Protein AF-A0A6J1PPH9-F1 (afdb_monomer_lite)

Secondary structure (DSSP, 8-state):
------------------------TTHHHHHTS-S--GGG-SB-TTS-B--B-PPEEETTTT-PPEES--TTSSS-EEEEE--SSS--EEEEE-TTTT-GGGGSS---TTS---EEEEEGGGT-STT--EEEEEEEEEEEEEEEEEEEESSPPPSEEEEEEESSTTSPPEEEEEEETTHHHHSSPPPBSSPPTT-TT---EESTT-S--SSSSEEEEEETTTT-TTGGGGGG-HHHHHHSEEEEEEEEEEE----S-GGG--HHHHTT-EEEEEEEEEEEEE--TTB-S-EEEEE-TTS-EEEEE---TTEESTTS-EEPTT--SS------SS---PPPPP--TTT-S-EEE-HHHHHHHS--EEESS-STTEESTTS-EEPTTEEE-TTT--EEE----TTHHHHHHHHHHHHHHHHHTT---------SSHHHHHHHHHHHHHHHHHHHHHHHHHHHHHHHHHHHHHHHHHHHHHHHHHHHHHHHHHHHHHHHHHHHHHHHHHHHHHHHHHHHHHH---------HHHHHHHHHHHHHHHHHHHHHHHHHHHHHHHHHHHHHHHHHHHHHHHHHHHHHHHHHHHHHHHHHHHHHHHHHHGGG-TTTHHHHHHHHHHHHHHHHHHHHHHHHHHHHHHHHHHHHHHHHHHHHHHHHHHHHHHHHHHHHHHHHHHHHHHHHHHHHHHHHHHHHHHHHHHHHHHHHHHHHHHHHHHHHHHHHHHHHHHHHHHHHHHHHHHHHHHHHHHHHHHHHHHHHHHHHHHHHHHHHHHHHHHT-SS--HHHHHHHHHHHHHHHHHHHHTTHHHHHHHHHHHHHHHHHHHHHHHHHHHHHHHHHHHHHHHHHHS-TT---------

Organism: NCBI:txid300111

pLDDT: mean 73.98, std 18.9, range [25.7, 98.62]

Structure (mmCIF, N/CA/C/O backbone):
data_AF-A0A6J1PPH9-F1
#
_entry.id   AF-A0A6J1PPH9-F1
#
loop_
_atom_site.group_PDB
_atom_site.id
_atom_site.type_symbol
_atom_site.label_atom_id
_atom_site.label_alt_id
_atom_site.label_comp_id
_atom_site.label_asym_id
_atom_site.label_entity_id
_atom_site.label_seq_id
_atom_site.pdbx_PDB_ins_code
_atom_site.Cartn_x
_atom_site.Cartn_y
_atom_site.Cartn_z
_atom_site.occupancy
_atom_site.B_iso_or_equiv
_atom_site.auth_seq_id
_atom_site.auth_comp_id
_atom_site.auth_asym_id
_atom_site.auth_atom_id
_atom_site.pdbx_PDB_model_num
ATOM 1 N N . MET A 1 1 ? -69.042 34.614 20.780 1.00 34.12 1 MET A N 1
ATOM 2 C CA . MET A 1 1 ? -68.212 35.621 20.074 1.00 34.12 1 MET A CA 1
ATOM 3 C C . MET A 1 1 ? -66.786 35.394 20.567 1.00 34.12 1 MET A C 1
ATOM 5 O O . MET A 1 1 ? -66.625 35.351 21.773 1.00 34.12 1 MET A O 1
ATOM 9 N N . ARG A 1 2 ? -65.885 34.820 19.758 1.00 32.59 2 ARG A N 1
ATOM 10 C CA . ARG A 1 2 ? -64.975 35.465 18.775 1.00 32.59 2 ARG A CA 1
ATOM 11 C C . ARG A 1 2 ? -63.895 36.353 19.426 1.00 32.59 2 ARG A C 1
ATOM 13 O O . ARG A 1 2 ? -64.239 37.355 20.035 1.00 32.59 2 ARG A O 1
ATOM 20 N N . GLY A 1 3 ? -62.627 35.984 19.200 1.00 28.98 3 GLY A N 1
ATOM 21 C CA . GLY A 1 3 ? -61.394 36.611 19.708 1.00 28.98 3 GLY A CA 1
ATOM 22 C C . GLY A 1 3 ? -60.380 35.514 20.092 1.00 28.98 3 GLY A C 1
ATOM 23 O O . GLY A 1 3 ? -60.526 34.951 21.166 1.00 28.98 3 GLY A O 1
ATOM 24 N N . ASN A 1 4 ? -59.574 34.947 19.180 1.00 34.03 4 ASN A N 1
ATOM 25 C CA . ASN A 1 4 ? -58.259 35.441 18.705 1.00 34.03 4 ASN A CA 1
ATOM 26 C C . ASN A 1 4 ? -57.274 35.741 19.870 1.00 34.03 4 ASN A C 1
ATOM 28 O O . ASN A 1 4 ? -57.640 36.489 20.766 1.00 34.03 4 ASN A O 1
ATOM 32 N N . THR A 1 5 ? -56.021 35.250 19.911 1.00 37.81 5 THR A N 1
ATOM 33 C CA . THR A 1 5 ? -55.195 34.620 18.848 1.00 37.81 5 THR A CA 1
ATOM 34 C C . THR A 1 5 ? -53.900 33.978 19.401 1.00 37.81 5 THR A C 1
ATOM 36 O O . THR A 1 5 ? -53.431 34.421 20.439 1.00 37.81 5 THR A O 1
ATOM 39 N N . ILE A 1 6 ? -53.262 33.103 18.593 1.00 32.69 6 ILE A N 1
ATOM 40 C CA . ILE A 1 6 ? -51.806 32.771 18.561 1.00 32.69 6 ILE A CA 1
ATOM 41 C C . ILE A 1 6 ? -51.251 31.886 19.698 1.00 32.69 6 ILE A C 1
ATOM 43 O O . ILE A 1 6 ? -51.424 32.198 20.865 1.00 32.69 6 ILE A O 1
ATOM 47 N N . TRP A 1 7 ? -50.511 30.798 19.438 1.00 27.41 7 TRP A N 1
ATOM 48 C CA . TRP A 1 7 ? -50.287 29.974 18.226 1.00 27.41 7 TRP A CA 1
ATOM 49 C C . TRP A 1 7 ? -49.891 28.577 18.744 1.00 27.41 7 TRP A C 1
ATOM 51 O O . TRP A 1 7 ? -49.016 28.489 19.600 1.00 27.41 7 TRP A O 1
ATOM 61 N N . ASN A 1 8 ? -50.485 27.494 18.241 1.00 27.34 8 ASN A N 1
ATOM 62 C CA . ASN A 1 8 ? -49.915 26.156 18.416 1.00 27.34 8 ASN A CA 1
ATOM 63 C C . ASN A 1 8 ? -50.398 25.254 17.277 1.00 27.34 8 ASN A C 1
ATOM 65 O O . ASN A 1 8 ? -51.602 25.148 17.040 1.00 27.34 8 ASN A O 1
ATOM 69 N N . LEU A 1 9 ? -49.459 24.660 16.543 1.00 27.61 9 LEU A N 1
ATOM 70 C CA . LEU A 1 9 ? -49.731 23.866 15.348 1.00 27.61 9 LEU A CA 1
ATOM 71 C C . LEU A 1 9 ? -49.486 22.398 15.704 1.00 27.61 9 LEU A C 1
ATOM 73 O O . LEU A 1 9 ? -48.352 21.937 15.758 1.00 27.61 9 LEU A O 1
ATOM 77 N N . LEU A 1 10 ? -50.569 21.689 16.013 1.00 30.03 10 LEU A N 1
ATOM 78 C CA . LEU A 1 10 ? -50.548 20.282 16.395 1.00 30.03 10 LEU A CA 1
ATOM 79 C C . LEU A 1 10 ? -51.774 19.600 15.794 1.00 30.03 10 LEU A C 1
ATOM 81 O O . LEU A 1 10 ? -52.899 19.937 16.154 1.00 30.03 10 LEU A O 1
ATOM 85 N N . LEU A 1 11 ? -51.551 18.623 14.916 1.00 27.70 11 LEU A N 1
ATOM 86 C CA . LEU A 1 11 ? -52.455 17.487 14.757 1.00 27.70 11 LEU A CA 1
ATOM 87 C C . LEU A 1 11 ? -51.688 16.303 14.162 1.00 27.70 11 LEU A C 1
ATOM 89 O O . LEU A 1 11 ? -51.359 16.263 12.980 1.00 27.70 11 LEU A O 1
ATOM 93 N N . LEU A 1 12 ? -51.374 15.367 15.055 1.00 34.84 12 LEU A N 1
ATOM 94 C CA . LEU A 1 12 ? -50.831 14.045 14.766 1.00 34.84 12 LEU A CA 1
ATOM 95 C C . LEU A 1 12 ? -51.806 13.187 13.947 1.00 34.84 12 LEU A C 1
ATOM 97 O O . LEU A 1 12 ? -53.018 13.363 14.058 1.00 34.84 12 LEU A O 1
ATOM 101 N N . VAL A 1 13 ? -51.230 12.205 13.240 1.00 30.33 13 VAL A N 1
ATOM 102 C CA . VAL A 1 13 ? -51.611 10.778 13.061 1.00 30.33 13 VAL A CA 1
ATOM 103 C C . VAL A 1 13 ? -51.073 10.346 11.681 1.00 30.33 13 VAL A C 1
ATOM 105 O O . VAL A 1 13 ? -51.403 10.980 10.688 1.00 30.33 13 VAL A O 1
ATOM 108 N N . GLY A 1 14 ? -50.265 9.293 11.514 1.00 26.09 14 GLY A N 1
ATOM 109 C CA . GLY A 1 14 ? -49.623 8.391 12.478 1.00 26.09 14 GLY A CA 1
ATOM 110 C C . GLY A 1 14 ? -48.968 7.184 11.769 1.00 26.09 14 GLY A C 1
ATOM 111 O O . GLY A 1 14 ? -49.287 6.913 10.617 1.00 26.09 14 GLY A O 1
ATOM 112 N N . CYS A 1 15 ? -48.137 6.432 12.505 1.00 26.00 15 CYS A N 1
ATOM 113 C CA . CYS A 1 15 ? -47.476 5.161 12.130 1.00 26.00 15 CYS A CA 1
ATOM 114 C C . CYS A 1 15 ? -46.327 5.179 11.093 1.00 26.00 15 CYS A C 1
ATOM 116 O O . CYS A 1 15 ? -46.248 6.028 10.215 1.00 26.00 15 CYS A O 1
ATOM 118 N N . CYS A 1 16 ? -45.469 4.156 11.230 1.00 25.70 16 CYS A N 1
ATOM 119 C CA . CYS A 1 16 ? -44.334 3.785 10.372 1.00 25.70 16 CYS A CA 1
ATOM 120 C C . CYS A 1 16 ? -43.133 4.746 10.356 1.00 25.70 16 CYS A C 1
ATOM 122 O O . CYS A 1 16 ? -42.744 5.271 9.317 1.00 25.70 16 CYS A O 1
ATOM 124 N N . VAL A 1 17 ? -42.458 4.846 11.507 1.00 28.80 17 VAL A N 1
ATOM 125 C CA . VAL A 1 17 ? -40.997 5.009 11.510 1.00 28.80 17 VAL A CA 1
ATOM 126 C C . VAL A 1 17 ? -40.394 3.676 11.060 1.00 28.80 17 VAL A C 1
ATOM 128 O O . VAL A 1 17 ? -40.362 2.721 11.834 1.00 28.80 17 VAL A O 1
ATOM 131 N N . LEU A 1 18 ? -39.946 3.610 9.808 1.00 28.06 18 LEU A N 1
ATOM 132 C CA . LEU A 1 18 ? -38.734 2.862 9.497 1.00 28.06 18 LEU A CA 1
ATOM 133 C C . LEU A 1 18 ? -37.596 3.847 9.751 1.00 28.06 18 LEU A C 1
ATOM 135 O O . LEU A 1 18 ? -37.467 4.838 9.037 1.00 28.06 18 LEU A O 1
ATOM 139 N N . ALA A 1 19 ? -36.857 3.627 10.833 1.00 29.02 19 ALA A N 1
ATOM 140 C CA . ALA A 1 19 ? -35.535 4.205 10.964 1.00 29.02 19 ALA A CA 1
ATOM 141 C C . ALA A 1 19 ? -34.616 3.256 10.200 1.00 29.02 19 ALA A C 1
ATOM 143 O O . ALA A 1 19 ? -34.418 2.123 10.641 1.00 29.02 19 ALA A O 1
ATOM 144 N N . ASP A 1 20 ? -34.128 3.689 9.040 1.00 27.23 20 ASP A N 1
ATOM 145 C CA . ASP A 1 20 ? -32.987 3.024 8.424 1.00 27.23 20 ASP A CA 1
ATOM 146 C C . ASP A 1 20 ? -31.814 3.119 9.419 1.00 27.23 20 ASP A C 1
ATOM 148 O O . ASP A 1 20 ? -31.592 4.201 9.978 1.00 27.23 20 ASP A O 1
ATOM 152 N N . PRO A 1 21 ? -31.093 2.020 9.707 1.00 36.97 21 PRO A N 1
ATOM 153 C CA . PRO A 1 21 ? -29.888 2.100 10.518 1.00 36.97 21 PRO A CA 1
ATOM 154 C C . PRO A 1 21 ? -28.854 2.964 9.789 1.00 36.97 21 PRO A C 1
ATOM 156 O O . PRO A 1 21 ? -28.701 2.862 8.570 1.00 36.97 21 PRO A O 1
ATOM 159 N N . GLU A 1 22 ? -28.145 3.815 10.532 1.00 36.72 22 GLU A N 1
ATOM 160 C CA . GLU A 1 22 ? -27.044 4.609 9.983 1.00 36.72 22 GLU A CA 1
ATOM 161 C C . GLU A 1 22 ? -25.965 3.657 9.449 1.00 36.72 22 GLU A C 1
ATOM 163 O O . GLU A 1 22 ? -25.286 2.968 10.210 1.00 36.72 22 GLU A O 1
ATOM 168 N N . ALA A 1 23 ? -25.859 3.580 8.123 1.00 28.02 23 ALA A N 1
ATOM 169 C CA . ALA A 1 23 ? -24.879 2.745 7.450 1.00 28.02 23 ALA A CA 1
ATOM 170 C C . ALA A 1 23 ? -23.457 3.277 7.685 1.00 28.02 23 ALA A C 1
ATOM 172 O O . ALA A 1 23 ? -23.239 4.490 7.754 1.00 28.02 23 ALA A O 1
ATOM 173 N N . ASP A 1 24 ? -22.489 2.361 7.759 1.00 37.62 24 ASP A N 1
ATOM 174 C CA . ASP A 1 24 ? -21.068 2.691 7.866 1.00 37.62 24 ASP A CA 1
ATOM 175 C C . ASP A 1 24 ? -20.664 3.643 6.712 1.00 37.62 24 ASP A C 1
ATOM 177 O O . ASP A 1 24 ? -20.825 3.285 5.535 1.00 37.62 24 ASP A O 1
ATOM 181 N N . PRO A 1 25 ? -20.124 4.848 7.008 1.00 37.38 25 PRO A N 1
ATOM 182 C CA . PRO A 1 25 ? -19.690 5.804 5.987 1.00 37.38 25 PRO A CA 1
ATOM 183 C C . PRO A 1 25 ? -18.638 5.255 5.012 1.00 37.38 25 PRO A C 1
ATOM 185 O O . PRO A 1 25 ? -18.439 5.832 3.941 1.00 37.38 25 PRO A O 1
ATOM 188 N N . SER A 1 26 ? -17.954 4.163 5.368 1.00 37.09 26 SER A N 1
ATOM 189 C CA . SER A 1 26 ? -17.022 3.457 4.495 1.00 37.09 26 SER A CA 1
ATOM 190 C C . SER A 1 26 ? -17.729 2.481 3.540 1.00 37.09 26 SER A C 1
ATOM 192 O O . SER A 1 26 ? -17.477 2.543 2.334 1.00 37.09 26 SER A O 1
ATOM 194 N N . GLU A 1 27 ? -18.669 1.645 3.997 1.00 35.91 27 GLU A N 1
ATOM 195 C CA . GLU A 1 27 ? -19.351 0.662 3.133 1.00 35.91 27 GLU A CA 1
ATOM 196 C C . GLU A 1 27 ? -20.250 1.299 2.060 1.00 35.91 27 GLU A C 1
ATOM 198 O O . GLU A 1 27 ? -20.237 0.861 0.901 1.00 35.91 27 GLU A O 1
ATOM 203 N N . GLU A 1 28 ? -20.988 2.365 2.397 1.00 32.50 28 GLU A N 1
ATOM 204 C CA . GLU A 1 28 ? -21.797 3.116 1.418 1.00 32.50 28 GLU A CA 1
ATOM 205 C C . GLU A 1 28 ? -20.936 3.735 0.304 1.00 32.50 28 GLU A C 1
ATOM 207 O O . GLU A 1 28 ? -21.400 3.897 -0.830 1.00 32.50 28 GLU A O 1
ATOM 212 N N . LEU A 1 29 ? -19.670 4.055 0.598 1.00 38.38 29 LEU A N 1
ATOM 213 C CA . LEU A 1 29 ? -18.731 4.604 -0.376 1.00 38.38 29 LEU A CA 1
ATOM 214 C C . LEU A 1 29 ? -18.200 3.524 -1.331 1.00 38.38 29 LEU A C 1
ATOM 216 O O . LEU A 1 29 ? -18.014 3.800 -2.518 1.00 38.38 29 LEU A O 1
ATOM 220 N N . PHE A 1 30 ? -17.989 2.292 -0.851 1.00 42.81 30 PHE A N 1
ATOM 221 C CA . PHE A 1 30 ? -17.451 1.200 -1.669 1.00 42.81 30 PHE A CA 1
ATOM 222 C C . PHE A 1 30 ? -18.502 0.544 -2.576 1.00 42.81 30 PHE A C 1
ATOM 224 O O . PHE A 1 30 ? -18.226 0.317 -3.757 1.00 42.81 30 PHE A O 1
ATOM 231 N N . ASN A 1 31 ? -19.727 0.307 -2.091 1.00 33.28 31 ASN A N 1
ATOM 232 C CA . ASN A 1 31 ? -20.775 -0.356 -2.885 1.00 33.28 31 ASN A CA 1
ATOM 233 C C . ASN A 1 31 ? -21.428 0.538 -3.963 1.00 33.28 31 ASN A C 1
ATOM 235 O O . ASN A 1 31 ? -22.119 0.030 -4.849 1.00 33.28 31 ASN A O 1
ATOM 239 N N . ARG A 1 32 ? -21.185 1.857 -3.943 1.00 34.62 32 ARG A N 1
ATOM 240 C CA . ARG A 1 32 ? -21.653 2.806 -4.977 1.00 34.62 32 ARG A CA 1
ATOM 241 C C . ARG A 1 32 ? -20.664 3.012 -6.135 1.00 34.62 32 ARG A C 1
ATOM 243 O O . ARG A 1 32 ? -20.947 3.786 -7.051 1.00 34.62 32 ARG A O 1
ATOM 250 N N . LEU A 1 33 ? -19.516 2.330 -6.132 1.00 35.19 33 LEU A N 1
ATOM 251 C CA . LEU A 1 33 ? -18.523 2.437 -7.202 1.00 35.19 33 LEU A CA 1
ATOM 252 C C . LEU A 1 33 ? -18.968 1.666 -8.463 1.00 35.19 33 LEU A C 1
ATOM 254 O O . LEU A 1 33 ? -19.308 0.484 -8.374 1.00 35.19 33 LEU A O 1
ATOM 258 N N . PRO A 1 34 ? -18.942 2.280 -9.663 1.00 34.34 34 PRO A N 1
ATOM 259 C CA . PRO A 1 34 ? -19.281 1.571 -10.892 1.00 34.34 34 PRO A CA 1
ATOM 260 C C . PRO A 1 34 ? -18.261 0.457 -11.171 1.00 34.34 34 PRO A C 1
ATOM 262 O O . PRO A 1 34 ? -17.056 0.704 -11.170 1.00 34.34 34 PRO A O 1
ATOM 265 N N . LYS A 1 35 ? -18.754 -0.753 -11.482 1.00 45.31 35 LYS A N 1
ATOM 266 C CA . LYS A 1 35 ? -17.976 -1.962 -11.855 1.00 45.31 35 LYS A CA 1
ATOM 267 C C . LYS A 1 35 ? -17.297 -1.863 -13.238 1.00 45.31 35 LYS A C 1
ATOM 269 O O . LYS A 1 35 ? -17.351 -2.799 -14.030 1.00 45.31 35 LYS A O 1
ATOM 274 N N . ASN A 1 36 ? -16.825 -0.675 -13.594 1.00 47.75 36 ASN A N 1
ATOM 275 C CA . ASN A 1 36 ? -16.331 -0.331 -14.922 1.00 47.75 36 ASN A CA 1
ATOM 276 C C . ASN A 1 36 ? -15.430 0.913 -14.810 1.00 47.75 36 ASN A C 1
ATOM 278 O O . ASN A 1 36 ? -15.702 1.958 -15.407 1.00 47.75 36 ASN A O 1
ATOM 282 N N . ARG A 1 37 ? -14.386 0.837 -13.978 1.00 58.03 37 ARG A N 1
ATOM 283 C CA . ARG A 1 37 ? -13.334 1.859 -13.959 1.00 58.03 37 ARG A CA 1
ATOM 284 C C . ARG A 1 37 ? -12.472 1.678 -15.208 1.00 58.03 37 ARG A C 1
ATOM 286 O O . ARG A 1 37 ? -12.269 0.561 -15.676 1.00 58.03 37 ARG A O 1
ATOM 293 N N . ASN A 1 38 ? -11.904 2.761 -15.738 1.00 61.44 38 ASN A N 1
ATOM 294 C CA . ASN A 1 38 ? -10.919 2.625 -16.821 1.00 61.44 38 ASN A CA 1
ATOM 295 C C . ASN A 1 38 ? -9.658 1.861 -16.361 1.00 61.44 38 ASN A C 1
ATOM 297 O O . ASN A 1 38 ? -9.026 1.216 -17.186 1.00 61.44 38 ASN A O 1
ATOM 301 N N . GLU A 1 39 ? -9.368 1.860 -15.054 1.00 60.50 39 GLU A N 1
ATOM 302 C CA . GLU A 1 39 ? -8.305 1.080 -14.393 1.00 60.50 39 GLU A CA 1
ATOM 303 C C . GLU A 1 39 ? -8.515 -0.447 -14.457 1.00 60.50 39 GLU A C 1
ATOM 305 O O . GLU A 1 39 ? -7.561 -1.201 -14.279 1.00 60.50 39 GLU A O 1
ATOM 310 N N . ASP A 1 40 ? -9.741 -0.916 -14.722 1.00 71.00 40 ASP A N 1
ATOM 311 C CA . ASP A 1 40 ? -10.047 -2.348 -14.847 1.00 71.00 40 ASP A CA 1
ATOM 312 C C . ASP A 1 40 ? -9.731 -2.866 -16.273 1.00 71.00 40 ASP A C 1
ATOM 314 O O . ASP A 1 40 ? -9.685 -4.072 -16.517 1.00 71.00 40 ASP A O 1
ATOM 318 N N . LYS A 1 41 ? -9.522 -1.964 -17.247 1.00 85.81 41 LYS A N 1
ATOM 319 C CA . LYS A 1 41 ? -9.320 -2.292 -18.667 1.00 85.81 41 LYS A CA 1
ATOM 320 C C . LYS A 1 41 ? -7.844 -2.214 -19.043 1.00 85.81 41 LYS A C 1
ATOM 322 O O . LYS A 1 41 ? -7.281 -1.128 -19.101 1.00 85.81 41 LYS A O 1
ATOM 327 N N . CYS A 1 42 ? -7.250 -3.342 -19.419 1.00 93.62 42 CYS A N 1
ATOM 328 C CA . CYS A 1 42 ? -5.850 -3.413 -19.865 1.00 93.62 42 CYS A CA 1
ATOM 329 C C . CYS A 1 42 ? -5.579 -2.753 -21.229 1.00 93.62 42 CYS A C 1
ATOM 331 O O . CYS A 1 42 ? -4.434 -2.623 -21.643 1.00 93.62 42 CYS A O 1
ATOM 333 N N . TYR A 1 43 ? -6.618 -2.310 -21.939 1.00 93.12 43 TYR A N 1
ATOM 334 C CA . TYR A 1 43 ? -6.481 -1.641 -23.229 1.00 93.12 43 TYR A CA 1
ATOM 335 C C . TYR A 1 43 ? -7.355 -0.383 -23.285 1.00 93.12 43 TYR A C 1
ATOM 337 O O . TYR A 1 43 ? -8.486 -0.390 -22.788 1.00 93.12 43 TYR A O 1
ATOM 345 N N . ASP A 1 44 ? -6.823 0.687 -23.882 1.00 89.69 44 ASP A N 1
ATOM 346 C CA . ASP A 1 44 ? -7.554 1.931 -24.138 1.00 89.69 44 ASP A CA 1
ATOM 347 C C . ASP A 1 44 ? -8.604 1.759 -25.259 1.00 89.69 44 ASP A C 1
ATOM 349 O O . ASP A 1 44 ? -8.714 0.707 -25.895 1.00 89.69 44 ASP A O 1
ATOM 353 N N . GLU A 1 45 ? -9.384 2.806 -25.544 1.00 89.25 45 GLU A N 1
ATOM 354 C CA . GLU A 1 45 ? -10.403 2.773 -26.611 1.00 89.25 45 GLU A CA 1
ATOM 355 C C . GLU A 1 45 ? -9.817 2.579 -28.027 1.00 89.25 45 GLU A C 1
ATOM 357 O O . GLU A 1 45 ? -10.547 2.224 -28.953 1.00 89.25 45 GLU A O 1
ATOM 362 N N . ASN A 1 46 ? -8.504 2.767 -28.199 1.00 91.00 46 ASN A N 1
ATOM 363 C CA . ASN A 1 46 ? -7.768 2.545 -29.445 1.00 91.00 46 ASN A CA 1
ATOM 364 C C . ASN A 1 46 ? -7.087 1.161 -29.498 1.00 91.00 46 ASN A C 1
ATOM 366 O O . ASN A 1 46 ? -6.403 0.862 -30.480 1.00 91.00 46 ASN A O 1
ATOM 370 N N . GLY A 1 47 ? -7.232 0.328 -28.460 1.00 89.31 47 GLY A N 1
ATOM 371 C CA . GLY A 1 47 ? -6.569 -0.972 -28.338 1.00 89.31 47 GLY A CA 1
ATOM 372 C C . GLY A 1 47 ? -5.087 -0.907 -27.946 1.00 89.31 47 GLY A C 1
ATOM 373 O O . GLY A 1 47 ? -4.372 -1.893 -28.124 1.00 89.31 47 GLY A O 1
ATOM 374 N N . ARG A 1 48 ? -4.596 0.228 -27.435 1.00 92.12 48 ARG A N 1
ATOM 375 C CA . ARG A 1 48 ? -3.234 0.358 -26.891 1.00 92.12 48 ARG A CA 1
ATOM 376 C C . ARG A 1 48 ? -3.187 -0.201 -25.468 1.00 92.12 48 ARG A C 1
ATOM 378 O O . ARG A 1 48 ? -4.131 0.046 -24.719 1.00 92.12 48 ARG A O 1
ATOM 385 N N . PRO A 1 49 ? -2.123 -0.924 -25.078 1.00 94.44 49 PRO A N 1
ATOM 386 C CA . PRO A 1 49 ? -1.993 -1.434 -23.720 1.00 94.44 49 PRO A CA 1
ATOM 387 C C . PRO A 1 49 ? -1.874 -0.277 -22.719 1.00 94.44 49 PRO A C 1
ATOM 389 O O . PRO A 1 49 ? -1.228 0.735 -22.995 1.00 94.44 49 PRO A O 1
ATOM 392 N N . GLN A 1 50 ? -2.498 -0.436 -21.557 1.00 94.06 50 GLN A N 1
ATOM 393 C CA . GLN A 1 50 ? -2.417 0.482 -20.421 1.00 94.06 50 GLN A CA 1
ATOM 394 C C . GLN A 1 50 ? -2.453 -0.328 -19.124 1.00 94.06 50 GLN A C 1
ATOM 396 O O . GLN A 1 50 ? -3.087 -1.380 -19.066 1.00 94.06 50 GLN A O 1
ATOM 401 N N . ARG A 1 51 ? -1.813 0.160 -18.058 1.00 93.94 51 ARG A N 1
ATOM 402 C CA . ARG A 1 51 ? -1.853 -0.510 -16.751 1.00 93.94 51 ARG A CA 1
ATOM 403 C C . ARG A 1 51 ? -3.294 -0.779 -16.306 1.00 93.94 51 ARG A C 1
ATOM 405 O O . ARG A 1 51 ? -4.109 0.138 -16.239 1.00 93.94 51 ARG A O 1
ATOM 412 N N . CYS A 1 52 ? -3.548 -2.019 -15.904 1.00 93.12 52 CYS A N 1
ATOM 413 C CA . CYS A 1 52 ? -4.812 -2.465 -15.334 1.00 93.12 52 CYS A CA 1
ATOM 414 C C . CYS A 1 52 ? -4.581 -3.207 -14.018 1.00 93.12 52 CYS A C 1
ATOM 416 O O . CYS A 1 52 ? -3.613 -3.956 -13.880 1.00 93.12 52 CYS A O 1
ATOM 418 N N . ILE A 1 53 ? -5.452 -2.994 -13.035 1.00 93.00 53 ILE A N 1
ATOM 419 C CA . ILE A 1 53 ? -5.317 -3.591 -11.701 1.00 93.00 53 ILE A CA 1
ATOM 420 C C . ILE A 1 53 ? -6.634 -4.228 -11.252 1.00 93.00 53 ILE A C 1
ATOM 422 O O . ILE A 1 53 ? -7.689 -3.652 -11.513 1.00 93.00 53 ILE A O 1
ATOM 426 N N . PRO A 1 54 ? -6.613 -5.367 -10.532 1.00 92.81 54 PRO A N 1
ATOM 427 C CA . PRO A 1 54 ? -7.841 -5.968 -10.028 1.00 92.81 54 PRO A CA 1
ATOM 428 C C . PRO A 1 54 ? -8.559 -5.065 -9.014 1.00 92.81 54 PRO A C 1
ATOM 430 O O . PRO A 1 54 ? -7.911 -4.229 -8.363 1.00 92.81 54 PRO A O 1
ATOM 433 N N . PRO A 1 55 ? -9.882 -5.238 -8.834 1.00 88.94 55 PRO A N 1
ATOM 434 C CA . PRO A 1 55 ? -10.643 -4.510 -7.828 1.00 88.94 55 PRO A CA 1
ATOM 435 C C . PRO A 1 55 ? -10.097 -4.751 -6.414 1.00 88.94 55 PRO A C 1
ATOM 437 O O . PRO A 1 55 ? -9.440 -5.754 -6.130 1.00 88.94 55 PRO A O 1
ATOM 440 N N . PHE A 1 56 ? -10.370 -3.792 -5.532 1.00 89.75 56 PHE A N 1
ATOM 441 C CA . PHE A 1 56 ? -10.071 -3.891 -4.106 1.00 89.75 56 PHE A CA 1
ATOM 442 C C . PHE A 1 56 ? -11.109 -4.776 -3.409 1.00 89.75 56 PHE A C 1
ATOM 444 O O . PHE A 1 56 ? -12.301 -4.658 -3.693 1.00 89.75 56 PHE A O 1
ATOM 451 N N . GLU A 1 57 ? -10.666 -5.639 -2.498 1.00 90.94 57 GLU A N 1
ATOM 452 C CA . GLU A 1 57 ? -11.520 -6.577 -1.764 1.00 90.94 57 GLU A CA 1
ATOM 453 C C . GLU A 1 57 ? -10.995 -6.830 -0.340 1.00 90.94 57 GLU A C 1
ATOM 455 O O . GLU A 1 57 ? -9.821 -6.592 -0.044 1.00 90.94 57 GLU A O 1
ATOM 460 N N . ASN A 1 58 ? -11.862 -7.339 0.544 1.00 92.25 58 ASN A N 1
ATOM 461 C CA . ASN A 1 58 ? -11.420 -7.977 1.783 1.00 92.25 58 ASN A CA 1
ATOM 462 C C . ASN A 1 58 ? -10.960 -9.405 1.449 1.00 92.25 58 ASN A C 1
ATOM 464 O O . ASN A 1 58 ? -11.787 -10.300 1.286 1.00 92.25 58 ASN A O 1
ATOM 468 N N . ALA A 1 59 ? -9.649 -9.615 1.344 1.00 94.19 59 ALA A N 1
ATOM 469 C CA . ALA A 1 59 ? -9.060 -10.898 0.964 1.00 94.19 59 ALA A CA 1
ATOM 470 C C . ALA A 1 59 ? -9.183 -11.983 2.054 1.00 94.19 59 ALA A C 1
ATOM 472 O O . ALA A 1 59 ? -8.956 -13.157 1.768 1.00 94.19 59 ALA A O 1
ATOM 473 N N . ALA A 1 60 ? -9.543 -11.607 3.288 1.00 94.56 60 ALA A N 1
ATOM 474 C CA . ALA A 1 60 ? -9.819 -12.547 4.373 1.00 94.56 60 ALA A CA 1
ATOM 475 C C . ALA A 1 60 ? -11.264 -13.070 4.362 1.00 94.56 60 ALA A C 1
ATOM 477 O O . ALA A 1 60 ? -11.524 -14.133 4.915 1.00 94.56 60 ALA A O 1
ATOM 478 N N . PHE A 1 61 ? -12.204 -12.347 3.741 1.00 92.75 61 PHE A N 1
ATOM 479 C CA . PHE A 1 61 ? -13.631 -12.651 3.839 1.00 92.75 61 PHE A CA 1
ATOM 480 C C . PHE A 1 61 ? -13.961 -14.071 3.360 1.00 92.75 61 PHE A C 1
ATOM 482 O O . PHE A 1 61 ? -13.665 -14.450 2.224 1.00 92.75 61 PHE A O 1
ATOM 489 N N . ASN A 1 62 ? -14.635 -14.832 4.223 1.00 88.56 62 ASN A N 1
ATOM 490 C CA . ASN A 1 62 ? -15.046 -16.217 4.005 1.00 88.56 62 ASN A CA 1
ATOM 491 C C . ASN A 1 62 ? -13.868 -17.193 3.753 1.00 88.56 62 ASN A C 1
ATOM 493 O O . ASN A 1 62 ? -14.054 -18.261 3.161 1.00 88.56 62 ASN A O 1
ATOM 497 N N . VAL A 1 63 ? -12.654 -16.837 4.196 1.00 91.69 63 VAL A N 1
ATOM 498 C CA . VAL A 1 63 ? -11.460 -17.696 4.187 1.00 91.69 63 VAL A CA 1
ATOM 499 C C . VAL A 1 63 ? -11.212 -18.219 5.598 1.00 91.69 63 VAL A C 1
ATOM 501 O O . VAL A 1 63 ? -10.886 -17.460 6.503 1.00 91.69 63 VAL A O 1
ATOM 504 N N . LEU A 1 64 ? -11.313 -19.536 5.787 1.00 92.50 64 LEU A N 1
ATOM 505 C CA . LEU A 1 64 ? -11.105 -20.160 7.094 1.00 92.50 64 LEU A CA 1
ATOM 506 C C . LEU A 1 64 ? -9.689 -19.881 7.630 1.00 92.50 64 LEU A C 1
ATOM 508 O O . LEU A 1 64 ? -8.701 -20.341 7.055 1.00 92.50 64 LEU A O 1
ATOM 512 N N . MET A 1 65 ? -9.607 -19.170 8.756 1.00 95.06 65 MET A N 1
ATOM 513 C CA . MET A 1 65 ? -8.367 -18.984 9.508 1.00 95.06 65 MET A CA 1
ATOM 514 C C . MET A 1 65 ? -8.093 -20.176 10.433 1.00 95.06 65 MET A C 1
ATOM 516 O O . MET A 1 65 ? -8.998 -20.715 11.070 1.00 95.06 65 MET A O 1
ATOM 520 N N . GLU A 1 66 ? -6.824 -20.565 10.540 1.00 96.44 66 GLU A N 1
ATOM 521 C CA . GLU A 1 66 ? -6.361 -21.616 11.449 1.00 96.44 66 GLU A CA 1
ATOM 522 C C . GLU A 1 66 ? -5.882 -21.004 12.771 1.00 96.44 66 GLU A C 1
ATOM 524 O O . GLU A 1 66 ? -4.958 -20.189 12.779 1.00 96.44 66 GLU A O 1
ATOM 529 N N . ALA A 1 67 ? -6.472 -21.414 13.896 1.00 97.69 67 ALA A N 1
ATOM 530 C CA . ALA A 1 67 ? -6.080 -20.970 15.232 1.00 97.69 67 ALA A CA 1
ATOM 531 C C . ALA A 1 67 ? -5.346 -22.084 15.996 1.00 97.69 67 ALA A C 1
ATOM 533 O O . ALA A 1 67 ? -5.822 -23.217 16.051 1.00 97.69 67 ALA A O 1
ATOM 534 N N . THR A 1 68 ? -4.213 -21.777 16.639 1.00 97.44 68 THR A N 1
ATOM 535 C CA . THR A 1 68 ? -3.490 -22.762 17.479 1.00 97.44 68 THR A CA 1
ATOM 536 C C . THR A 1 68 ? -4.157 -23.033 18.826 1.00 97.44 68 THR A C 1
ATOM 538 O O . THR A 1 68 ? -3.771 -23.966 19.524 1.00 97.44 68 THR A O 1
ATOM 541 N N . ASN A 1 69 ? -5.130 -22.210 19.208 1.00 97.25 69 ASN A N 1
ATOM 542 C CA . ASN A 1 69 ? -5.933 -22.356 20.413 1.00 97.25 69 ASN A CA 1
ATOM 543 C C . ASN A 1 69 ? -7.357 -21.849 20.129 1.00 97.25 69 ASN A C 1
ATOM 545 O O . ASN A 1 69 ? -7.535 -20.928 19.334 1.00 97.25 69 ASN A O 1
ATOM 549 N N . THR A 1 70 ? -8.378 -22.466 20.720 1.00 97.44 70 THR A N 1
ATOM 550 C CA . THR A 1 70 ? -9.786 -22.040 20.631 1.00 97.44 70 THR A CA 1
ATOM 551 C C . THR A 1 70 ? -10.526 -22.631 21.823 1.00 97.44 70 THR A C 1
ATOM 553 O O . THR A 1 70 ? -10.352 -23.817 22.113 1.00 97.44 70 THR A O 1
ATOM 556 N N . CYS A 1 71 ? -11.343 -21.830 22.508 1.00 96.81 71 CYS A N 1
ATOM 557 C CA . CYS A 1 71 ? -11.992 -22.287 23.730 1.00 96.81 71 CYS A CA 1
ATOM 558 C C . CYS A 1 71 ? -12.950 -23.461 23.497 1.00 96.81 71 CYS A C 1
ATOM 560 O O . CYS A 1 71 ? -13.588 -23.603 22.451 1.00 96.81 71 CYS A O 1
ATOM 562 N N . GLY A 1 72 ? -13.080 -24.314 24.513 1.00 94.75 72 GLY A N 1
ATOM 563 C CA . GLY A 1 72 ? -14.082 -25.378 24.521 1.00 94.75 72 GLY A CA 1
ATOM 564 C C . GLY A 1 72 ? -13.730 -26.630 23.703 1.00 94.75 72 GLY A C 1
ATOM 565 O O . GLY A 1 72 ? -14.512 -27.583 23.733 1.00 94.75 72 GLY A O 1
ATOM 566 N N . GLU A 1 73 ? -12.594 -26.652 22.993 1.00 92.50 73 GLU A N 1
ATOM 567 C CA . GLU A 1 73 ? -12.196 -27.742 22.087 1.00 92.50 73 GLU A CA 1
ATOM 568 C C . GLU A 1 73 ? -11.940 -29.082 22.801 1.00 92.50 73 GLU A C 1
ATOM 570 O O . GLU A 1 73 ? -12.515 -30.106 22.419 1.00 92.50 73 GLU A O 1
ATOM 575 N N . ASP A 1 74 ? -11.121 -29.092 23.857 1.00 89.94 74 ASP A N 1
ATOM 576 C CA . ASP A 1 74 ? -10.841 -30.307 24.642 1.00 89.94 74 ASP A CA 1
ATOM 577 C C . ASP A 1 74 ? -11.940 -30.605 25.672 1.00 89.94 74 ASP A C 1
ATOM 579 O O . ASP A 1 74 ? -12.296 -31.760 25.927 1.00 89.94 74 ASP A O 1
ATOM 583 N N . ARG A 1 75 ? -12.475 -29.553 26.298 1.00 93.50 75 ARG A N 1
ATOM 584 C CA . ARG A 1 75 ? -13.538 -29.601 27.310 1.00 93.50 75 ARG A CA 1
ATOM 585 C C . ARG A 1 75 ? -14.231 -28.239 27.392 1.00 93.50 75 ARG A C 1
ATOM 587 O O . ARG A 1 75 ? -13.567 -27.239 27.139 1.00 93.50 75 ARG A O 1
ATOM 594 N N . PRO A 1 76 ? -15.501 -28.160 27.827 1.00 95.94 76 PRO A N 1
ATOM 595 C CA . PRO A 1 76 ? -16.122 -26.877 28.132 1.00 95.94 76 PRO A CA 1
ATOM 596 C C . PRO A 1 76 ? -15.339 -26.119 29.211 1.00 95.94 76 PRO A C 1
ATOM 598 O O . PRO A 1 76 ? -15.001 -26.707 30.243 1.00 95.94 76 PRO A O 1
ATOM 601 N N . ILE A 1 77 ? -15.088 -24.829 28.986 1.00 95.94 77 ILE A N 1
ATOM 602 C CA . ILE A 1 77 ? -14.420 -23.936 29.945 1.00 95.94 77 ILE A CA 1
ATOM 603 C C . ILE A 1 77 ? -15.348 -22.797 30.368 1.00 95.94 77 ILE A C 1
ATOM 605 O O . ILE A 1 77 ? -16.274 -22.437 29.644 1.00 95.94 77 ILE A O 1
ATOM 609 N N . GLU A 1 78 ? -15.102 -22.232 31.546 1.00 95.75 78 GLU A N 1
ATOM 610 C CA . GLU A 1 78 ? -15.831 -21.075 32.071 1.00 95.75 78 GLU A CA 1
ATOM 611 C C . GLU A 1 78 ? -14.982 -19.815 31.886 1.00 95.75 78 GLU A C 1
ATOM 613 O O . GLU A 1 78 ? -13.838 -19.788 32.334 1.00 95.75 78 GLU A O 1
ATOM 618 N N . PHE A 1 79 ? -15.550 -18.779 31.272 1.00 95.25 79 PHE A N 1
ATOM 619 C CA . PHE A 1 79 ? -14.914 -17.475 31.077 1.00 95.25 79 PHE A CA 1
ATOM 620 C C . PHE A 1 79 ? -15.803 -16.365 31.646 1.00 95.25 79 PHE A C 1
ATOM 622 O O . PHE A 1 79 ? -17.018 -16.531 31.746 1.00 95.25 79 PHE A O 1
ATOM 629 N N . CYS A 1 80 ? -15.218 -15.234 32.036 1.00 92.00 80 CYS A N 1
ATOM 630 C CA . CYS A 1 80 ? -15.931 -14.156 32.725 1.00 92.00 80 CYS A CA 1
ATOM 631 C C . CYS A 1 80 ? -15.730 -12.804 32.031 1.00 92.00 80 CYS A C 1
ATOM 633 O O . CYS A 1 80 ? -14.608 -12.320 31.927 1.00 92.00 80 CYS A O 1
ATOM 635 N N . LYS A 1 81 ? -16.813 -12.150 31.597 1.00 86.00 81 LYS A N 1
ATOM 636 C CA . LYS A 1 81 ? -16.743 -10.852 30.909 1.00 86.00 81 LYS A CA 1
ATOM 637 C C . LYS A 1 81 ? -16.335 -9.732 31.873 1.00 86.00 81 LYS A C 1
ATOM 639 O O . LYS A 1 81 ? -16.930 -9.564 32.943 1.00 86.00 81 LYS A O 1
ATOM 644 N N . GLN A 1 82 ? -15.346 -8.938 31.462 1.00 73.81 82 GLN A N 1
ATOM 645 C CA . GLN A 1 82 ? -14.765 -7.828 32.223 1.00 73.81 82 GLN A CA 1
ATOM 646 C C . GLN A 1 82 ? -15.666 -6.576 32.169 1.00 73.81 82 GLN A C 1
ATOM 648 O O . GLN A 1 82 ? -15.346 -5.567 31.545 1.00 73.81 82 GLN A O 1
ATOM 653 N N . THR A 1 83 ? -16.832 -6.626 32.816 1.00 62.38 83 THR A N 1
ATOM 654 C CA . THR A 1 83 ? -17.711 -5.452 32.946 1.00 62.38 83 THR A CA 1
ATOM 655 C C . THR A 1 83 ? -17.152 -4.465 33.972 1.00 62.38 83 THR A C 1
ATOM 657 O O . THR A 1 83 ? -16.806 -4.881 35.075 1.00 62.38 83 THR A O 1
ATOM 660 N N . GLY A 1 84 ? -17.178 -3.156 33.690 1.00 52.44 84 GLY A N 1
ATOM 661 C CA . GLY A 1 84 ? -16.768 -2.081 34.621 1.00 52.44 84 GLY A CA 1
ATOM 662 C C . GLY A 1 84 ? -17.657 -1.891 35.868 1.00 52.44 84 GLY A C 1
ATOM 663 O O . GLY A 1 84 ? -17.696 -0.811 36.451 1.00 52.44 84 GLY A O 1
ATOM 664 N N . VAL A 1 85 ? -18.405 -2.922 36.263 1.00 45.97 85 VAL A N 1
ATOM 665 C CA . VAL A 1 85 ? -19.333 -2.974 37.398 1.00 45.97 85 VAL A CA 1
ATOM 666 C C . VAL A 1 85 ? -18.976 -4.204 38.238 1.00 45.97 85 VAL A C 1
ATOM 668 O O . VAL A 1 85 ? -18.578 -5.228 37.694 1.00 45.97 85 VAL A O 1
ATOM 671 N N . GLN A 1 86 ? -19.155 -4.137 39.562 1.00 49.59 86 GLN A N 1
ATOM 672 C CA . GLN A 1 86 ? -18.699 -5.128 40.562 1.00 49.59 86 GLN A CA 1
ATOM 673 C C . GLN A 1 86 ? -19.263 -6.571 40.444 1.00 49.59 86 GLN A C 1
ATOM 675 O O . GLN A 1 86 ? -19.108 -7.365 41.370 1.00 49.59 86 GLN A O 1
ATOM 680 N N . LYS A 1 87 ? -19.932 -6.942 39.347 1.00 53.75 87 LYS A N 1
ATOM 681 C CA . LYS A 1 87 ? -20.413 -8.305 39.076 1.00 53.75 87 LYS A CA 1
ATOM 682 C C . LYS A 1 87 ? -19.890 -8.793 37.726 1.00 53.75 87 LYS A C 1
ATOM 684 O O . LYS A 1 87 ? -20.514 -8.522 36.706 1.00 53.75 87 LYS A O 1
ATOM 689 N N . LYS A 1 88 ? -18.796 -9.564 37.739 1.00 65.06 88 LYS A N 1
ATOM 690 C CA . LYS A 1 88 ? -18.337 -10.319 36.562 1.00 65.06 88 LYS A CA 1
ATOM 691 C C . LYS A 1 88 ? -19.439 -11.310 36.150 1.00 65.06 88 LYS A C 1
ATOM 693 O O . LYS A 1 88 ? -19.902 -12.094 36.979 1.00 65.06 88 LYS A O 1
ATOM 698 N N . SER A 1 89 ? -19.882 -11.248 34.894 1.00 81.38 89 SER A N 1
ATOM 699 C CA . SER A 1 89 ? -20.824 -12.219 34.319 1.00 81.38 89 SER A CA 1
ATOM 700 C C . SER A 1 89 ? -20.025 -13.344 33.677 1.00 81.38 89 SER A C 1
ATOM 702 O O . SER A 1 89 ? -19.227 -13.072 32.782 1.00 81.38 89 SER A O 1
ATOM 704 N N . CYS A 1 90 ? -20.214 -14.581 34.138 1.00 90.62 90 CYS A N 1
ATOM 705 C CA . CYS A 1 90 ? -19.477 -15.740 33.638 1.00 90.62 90 CYS A CA 1
ATOM 706 C C . CYS A 1 90 ? -20.365 -16.657 32.789 1.00 90.62 90 CYS A C 1
ATOM 708 O O . CYS A 1 90 ? -21.535 -16.884 33.101 1.00 90.62 90 CYS A O 1
ATOM 710 N N . GLU A 1 91 ? -19.786 -17.171 31.711 1.00 93.44 91 GLU A N 1
ATOM 711 C CA . GLU A 1 91 ? -20.415 -17.983 30.671 1.00 93.44 91 GLU A CA 1
ATOM 712 C C . GLU A 1 91 ? -19.555 -19.234 30.408 1.00 93.44 91 GLU A C 1
ATOM 714 O O . GLU A 1 91 ? -18.402 -19.315 30.833 1.00 93.44 91 GLU A O 1
ATOM 719 N N . ILE A 1 92 ? -20.119 -20.246 29.740 1.00 95.75 92 ILE A N 1
ATOM 720 C CA . ILE A 1 92 ? -19.416 -21.504 29.433 1.00 95.75 92 ILE A CA 1
ATOM 721 C C . ILE A 1 92 ? -19.235 -21.616 27.923 1.00 95.75 92 ILE A C 1
ATOM 723 O O . ILE A 1 92 ? -20.233 -21.792 27.221 1.00 95.75 92 ILE A O 1
ATOM 727 N N . CYS A 1 93 ? -17.983 -21.593 27.462 1.00 96.50 93 CYS A N 1
ATOM 728 C CA . CYS A 1 93 ? -17.614 -21.883 26.078 1.00 96.50 93 CYS A CA 1
ATOM 729 C C . CYS A 1 93 ? -17.517 -23.400 25.859 1.00 96.50 93 CYS A C 1
ATOM 731 O O . CYS A 1 93 ? -16.828 -24.108 26.602 1.00 96.50 93 CYS A O 1
ATOM 733 N N . ARG A 1 94 ? -18.203 -23.907 24.833 1.00 96.69 94 ARG A N 1
ATOM 734 C CA . ARG A 1 94 ? -18.125 -25.288 24.328 1.00 96.69 94 ARG A CA 1
ATOM 735 C C . ARG A 1 94 ? -17.535 -25.286 22.917 1.00 96.69 94 ARG A C 1
ATOM 737 O O . ARG A 1 94 ? -17.569 -24.270 22.229 1.00 96.69 94 ARG A O 1
ATOM 744 N N . ARG A 1 95 ? -17.050 -26.446 22.458 1.00 95.62 95 ARG A N 1
ATOM 745 C CA . ARG A 1 95 ? -16.601 -26.650 21.071 1.00 95.62 95 ARG A CA 1
ATOM 746 C C . ARG A 1 95 ? -17.627 -26.098 20.075 1.00 95.62 95 ARG A C 1
ATOM 748 O O . ARG A 1 95 ? -18.754 -26.589 20.015 1.00 95.62 95 ARG A O 1
ATOM 755 N N . GLY A 1 96 ? -17.186 -25.142 19.261 1.00 92.88 96 GLY A N 1
ATOM 756 C CA . GLY A 1 96 ? -17.987 -24.491 18.225 1.00 92.88 96 GLY A CA 1
ATOM 757 C C . GLY A 1 96 ? -18.696 -23.201 18.650 1.00 92.88 96 GLY A C 1
ATOM 758 O O . GLY A 1 96 ? -19.127 -22.478 17.760 1.00 92.88 96 GLY A O 1
ATOM 759 N N . ASP A 1 97 ? -18.768 -22.873 19.948 1.00 94.50 97 ASP A N 1
ATOM 760 C CA . ASP A 1 97 ? -19.426 -21.641 20.425 1.00 94.50 97 ASP A CA 1
ATOM 761 C C . ASP A 1 97 ? -18.668 -20.377 19.946 1.00 94.50 97 ASP A C 1
ATOM 763 O O . ASP A 1 97 ? -19.304 -19.390 19.587 1.00 94.50 97 ASP A O 1
ATOM 767 N N . HIS A 1 98 ? -17.327 -20.432 19.865 1.00 95.62 98 HIS A N 1
ATOM 768 C CA . HIS A 1 98 ? -16.444 -19.324 19.444 1.00 95.62 98 HIS A CA 1
ATOM 769 C C . HIS A 1 98 ? -15.341 -19.783 18.467 1.00 95.62 98 HIS A C 1
ATOM 771 O O . HIS A 1 98 ? -14.144 -19.635 18.720 1.00 95.62 98 HIS A O 1
ATOM 777 N N . SER A 1 99 ? -15.738 -20.422 17.361 1.00 95.31 99 SER A N 1
ATOM 778 C CA . SER A 1 99 ? -14.810 -21.009 16.379 1.00 95.31 99 SER A CA 1
ATOM 779 C C . SER A 1 99 ? -14.007 -19.966 15.585 1.00 95.31 99 SER A C 1
ATOM 781 O O . SER A 1 99 ? -14.483 -18.865 15.331 1.00 95.31 99 SER A O 1
ATOM 783 N N . ALA A 1 100 ? -12.819 -20.344 15.099 1.00 95.94 100 ALA A N 1
ATOM 784 C CA . ALA A 1 100 ? -11.969 -19.509 14.238 1.00 95.94 100 ALA A CA 1
ATOM 785 C C . ALA A 1 100 ? -12.615 -19.132 12.885 1.00 95.94 100 ALA A C 1
ATOM 787 O O . ALA A 1 100 ? -12.152 -18.211 12.215 1.00 95.94 100 ALA A O 1
ATOM 788 N N . SER A 1 101 ? -13.714 -19.788 12.490 1.00 93.69 101 SER A N 1
ATOM 789 C CA . SER A 1 101 ? -14.545 -19.339 11.365 1.00 93.69 101 SER A CA 1
ATOM 790 C C . SER A 1 101 ? -15.181 -17.963 11.593 1.00 93.69 101 SER A C 1
ATOM 792 O O . SER A 1 101 ? -15.460 -17.275 10.619 1.00 93.69 101 SER A O 1
ATOM 794 N N . PHE A 1 102 ? -15.365 -17.549 12.853 1.00 95.12 102 PHE A N 1
ATOM 795 C CA . PHE A 1 102 ? -15.899 -16.238 13.245 1.00 95.12 102 PHE A CA 1
ATOM 796 C C . PHE A 1 102 ? -14.847 -15.111 13.251 1.00 95.12 102 PHE A C 1
ATOM 798 O O . PHE A 1 102 ? -15.029 -14.083 13.889 1.00 95.12 102 PHE A O 1
ATOM 805 N N . LEU A 1 103 ? -13.690 -15.332 12.617 1.00 95.94 103 LEU A N 1
ATOM 806 C CA . LEU A 1 103 ? -12.702 -14.278 12.351 1.00 95.94 103 LEU A CA 1
ATOM 807 C C . LEU A 1 103 ? -12.936 -13.598 10.995 1.00 95.94 103 LEU A C 1
ATOM 809 O O . LEU A 1 103 ? -12.309 -12.585 10.713 1.00 95.94 103 LEU A O 1
ATOM 813 N N . THR A 1 104 ? -13.738 -14.205 10.116 1.00 94.25 104 THR A N 1
ATOM 814 C CA . THR A 1 104 ? -13.794 -13.872 8.677 1.00 94.25 104 THR A CA 1
ATOM 815 C C . THR A 1 104 ? -15.182 -14.063 8.059 1.00 94.25 104 THR A C 1
ATOM 817 O O . THR A 1 104 ? -15.325 -14.050 6.832 1.00 94.25 104 THR A O 1
ATOM 820 N N . ASP A 1 105 ? -16.208 -14.278 8.880 1.00 90.62 105 ASP A N 1
ATOM 821 C CA . ASP A 1 105 ? -17.599 -14.333 8.448 1.00 90.62 105 ASP A CA 1
ATOM 822 C C . ASP A 1 105 ? -18.141 -12.926 8.128 1.00 90.62 105 ASP A C 1
ATOM 824 O O . ASP A 1 105 ? -17.396 -11.968 7.916 1.00 90.62 105 ASP A O 1
ATOM 828 N N . HIS A 1 106 ? -19.457 -12.806 7.963 1.00 80.44 106 HIS A N 1
ATOM 829 C CA . HIS A 1 106 ? -20.086 -11.521 7.684 1.00 80.44 106 HIS A CA 1
ATOM 830 C C . HIS A 1 106 ? -20.472 -10.853 9.002 1.00 80.44 106 HIS A C 1
ATOM 832 O O . HIS A 1 106 ? -21.479 -11.240 9.599 1.00 80.44 106 HIS A O 1
ATOM 838 N N . ASP A 1 107 ? -19.676 -9.866 9.422 1.00 69.69 107 ASP A N 1
ATOM 839 C CA . ASP A 1 107 ? -19.971 -9.029 10.588 1.00 69.69 107 ASP A CA 1
ATOM 840 C C . ASP A 1 107 ? -21.376 -8.427 10.448 1.00 69.69 107 ASP A C 1
ATOM 842 O O . ASP A 1 107 ? -21.698 -7.746 9.470 1.00 69.69 107 ASP A O 1
ATOM 846 N N . ASN A 1 108 ? -22.242 -8.756 11.401 1.00 65.94 108 ASN A N 1
ATOM 847 C CA . ASN A 1 108 ? -23.648 -8.399 11.383 1.00 65.94 108 ASN A CA 1
ATOM 848 C C . ASN A 1 108 ? -24.021 -7.849 12.759 1.00 65.94 108 ASN A C 1
ATOM 850 O O . ASN A 1 108 ? -24.163 -8.608 13.720 1.00 65.94 108 ASN A O 1
ATOM 854 N N . ASN A 1 109 ? -24.193 -6.526 12.834 1.00 58.28 109 ASN A N 1
ATOM 855 C CA . ASN A 1 109 ? -24.361 -5.764 14.078 1.00 58.28 109 ASN A CA 1
ATOM 856 C C . ASN A 1 109 ? -25.449 -6.306 15.031 1.00 58.28 109 ASN A C 1
ATOM 858 O O . ASN A 1 109 ? -25.344 -6.111 16.241 1.00 58.28 109 ASN A O 1
ATOM 862 N N . ASP A 1 110 ? -26.470 -6.999 14.514 1.00 57.06 110 ASP A N 1
ATOM 863 C CA . ASP A 1 110 ? -27.549 -7.587 15.320 1.00 57.06 110 ASP A CA 1
ATOM 864 C C . ASP A 1 110 ? -27.151 -8.884 16.060 1.00 57.06 110 ASP A C 1
ATOM 866 O O . ASP A 1 110 ? -27.771 -9.228 17.066 1.00 57.06 110 ASP A O 1
ATOM 870 N N . ASN A 1 111 ? -26.142 -9.622 15.579 1.00 69.88 111 ASN A N 1
ATOM 871 C CA . ASN A 1 111 ? -25.696 -10.912 16.125 1.00 69.88 111 ASN A CA 1
ATOM 872 C C . ASN A 1 111 ? -24.162 -11.018 16.070 1.00 69.88 111 ASN A C 1
ATOM 874 O O . ASN A 1 111 ? -23.621 -11.756 15.248 1.00 69.88 111 ASN A O 1
ATOM 878 N N . ALA A 1 112 ? -23.465 -10.300 16.954 1.00 72.19 112 ALA A N 1
ATOM 879 C CA . ALA A 1 112 ? -22.005 -10.328 17.016 1.00 72.19 112 ALA A CA 1
ATOM 880 C C . ALA A 1 112 ? -21.458 -11.755 17.232 1.00 72.19 112 ALA A C 1
ATOM 882 O O . ALA A 1 112 ? -21.682 -12.368 18.281 1.00 72.19 112 ALA A O 1
ATOM 883 N N . THR A 1 113 ? -20.716 -12.255 16.248 1.00 92.00 113 THR A N 1
ATOM 884 C CA . THR A 1 113 ? -19.878 -13.454 16.329 1.00 92.00 113 THR A CA 1
ATOM 885 C C . THR A 1 113 ? -18.457 -13.067 16.757 1.00 92.00 113 THR A C 1
ATOM 887 O O . THR A 1 113 ? -18.050 -11.911 16.638 1.00 92.00 113 THR A O 1
ATOM 890 N N . TRP A 1 114 ? -17.715 -14.009 17.346 1.00 94.94 114 TRP A N 1
ATOM 891 C CA . TRP A 1 114 ? -16.286 -13.846 17.629 1.00 94.94 114 TRP A CA 1
ATOM 892 C C . TRP A 1 114 ? -15.599 -15.196 17.839 1.00 94.94 114 TRP A C 1
ATOM 894 O O . TRP A 1 114 ? -16.196 -16.145 18.358 1.00 94.94 114 TRP A O 1
ATOM 904 N N . TRP A 1 115 ? -14.319 -15.262 17.481 1.00 97.56 115 TRP A N 1
ATOM 905 C CA . TRP A 1 115 ? -13.406 -16.307 17.938 1.00 97.56 115 TRP A CA 1
ATOM 906 C C . TRP A 1 115 ? -12.868 -15.972 19.333 1.00 97.56 115 TRP A C 1
ATOM 908 O O . TRP A 1 115 ? -12.643 -14.801 19.645 1.00 97.56 115 TRP A O 1
ATOM 918 N N . GLN A 1 116 ? -12.616 -16.994 20.156 1.00 97.69 116 GLN A N 1
ATOM 919 C CA . GLN A 1 116 ? -12.100 -16.830 21.516 1.00 97.69 116 GLN A CA 1
ATOM 920 C C . GLN A 1 116 ? -11.058 -17.900 21.881 1.00 97.69 116 GLN A C 1
ATOM 922 O O . GLN A 1 116 ? -11.240 -19.085 21.591 1.00 97.69 116 GLN A O 1
ATOM 927 N N . SER A 1 117 ? -9.987 -17.492 22.566 1.00 97.81 117 SER A N 1
ATOM 928 C CA . SER A 1 117 ? -8.997 -18.396 23.164 1.00 97.81 117 SER A CA 1
ATOM 929 C C . SER A 1 117 ? -9.480 -19.004 24.487 1.00 97.81 117 SER A C 1
ATOM 931 O O . SER A 1 117 ? -10.433 -18.531 25.107 1.00 97.81 117 SER A O 1
ATOM 933 N N . ASP A 1 118 ? -8.763 -20.010 24.981 1.00 96.56 118 ASP A N 1
ATOM 934 C CA . ASP A 1 118 ? -8.800 -20.375 26.398 1.00 96.56 118 ASP A CA 1
ATOM 935 C C . ASP A 1 118 ? -8.393 -19.185 27.293 1.00 96.56 118 ASP A C 1
ATOM 937 O O . ASP A 1 118 ? -7.845 -18.184 26.813 1.00 96.56 118 ASP A O 1
ATOM 941 N N . THR A 1 119 ? -8.664 -19.272 28.600 1.00 95.88 119 THR A N 1
ATOM 942 C CA . THR A 1 119 ? -8.368 -18.180 29.539 1.00 95.88 119 THR A CA 1
ATOM 943 C C . THR A 1 119 ? -6.959 -18.272 30.131 1.00 95.88 119 THR A C 1
ATOM 945 O O . THR A 1 119 ? -6.263 -19.286 30.029 1.00 95.88 119 THR A O 1
ATOM 948 N N . MET A 1 120 ? -6.536 -17.220 30.831 1.00 95.00 120 MET A N 1
ATOM 949 C CA . MET A 1 120 ? -5.317 -17.213 31.641 1.00 95.00 120 MET A CA 1
ATOM 950 C C . MET A 1 120 ? -5.328 -18.321 32.714 1.00 95.00 120 MET A C 1
ATOM 952 O O . MET A 1 120 ? -4.260 -18.809 33.079 1.00 95.00 120 MET A O 1
ATOM 956 N N . TYR A 1 121 ? -6.498 -18.799 33.165 1.00 94.88 121 TYR A N 1
ATOM 957 C CA . TYR A 1 121 ? -6.600 -19.948 34.081 1.00 94.88 121 TYR A CA 1
ATOM 958 C C . TYR A 1 121 ? -6.146 -21.273 33.442 1.00 94.88 121 TYR A C 1
ATOM 960 O O . TYR A 1 121 ? -5.540 -22.112 34.109 1.00 94.88 121 TYR A O 1
ATOM 968 N N . GLU A 1 122 ? -6.392 -21.453 32.143 1.00 94.75 122 GLU A N 1
ATOM 969 C CA . GLU A 1 122 ? -5.867 -22.568 31.346 1.00 94.75 122 GLU A CA 1
ATOM 970 C C . GLU A 1 122 ? -4.386 -22.379 30.956 1.00 94.75 122 GLU A C 1
ATOM 972 O O . GLU A 1 122 ? -3.760 -23.315 30.458 1.00 94.75 122 GLU A O 1
ATOM 977 N N . GLY A 1 123 ? -3.804 -21.207 31.234 1.00 92.00 123 GLY A N 1
ATOM 978 C CA . GLY A 1 123 ? -2.390 -20.909 31.014 1.00 92.00 123 GLY A CA 1
ATOM 979 C C . GLY A 1 123 ? -2.071 -20.282 29.656 1.00 92.00 123 GLY A C 1
ATOM 980 O O . GLY A 1 123 ? -0.956 -20.456 29.174 1.00 92.00 123 GLY A O 1
ATOM 981 N N . ILE A 1 124 ? -3.010 -19.558 29.034 1.00 92.75 124 ILE A N 1
ATOM 982 C CA . ILE A 1 124 ? -2.791 -18.910 27.723 1.00 92.75 124 ILE A CA 1
ATOM 983 C C . ILE A 1 124 ? -1.801 -17.724 27.753 1.00 92.75 124 ILE A C 1
ATOM 985 O O . ILE A 1 124 ? -1.389 -17.241 26.704 1.00 92.75 124 ILE A O 1
ATOM 989 N N . GLU A 1 125 ? -1.442 -17.252 28.949 1.00 91.12 125 GLU A N 1
ATOM 990 C CA . GLU A 1 125 ? -0.573 -16.093 29.183 1.00 91.12 125 GLU A CA 1
ATOM 991 C C . GLU A 1 125 ? 0.898 -16.341 28.803 1.00 91.12 125 GLU A C 1
ATOM 993 O O . GLU A 1 125 ? 1.373 -17.482 28.765 1.00 91.12 125 GLU A O 1
ATOM 998 N N . TYR A 1 126 ? 1.641 -15.252 28.584 1.00 87.50 126 TYR A N 1
ATOM 999 C CA . TYR A 1 126 ? 3.082 -15.240 28.361 1.00 87.50 126 TYR A CA 1
ATOM 1000 C C . TYR A 1 126 ? 3.825 -16.168 29.352 1.00 87.50 126 TYR A C 1
ATOM 1002 O O . TYR A 1 126 ? 3.638 -16.057 30.568 1.00 87.50 126 TYR A O 1
ATOM 1010 N N . PRO A 1 127 ? 4.708 -17.074 28.880 1.00 89.50 127 PRO A N 1
ATOM 1011 C CA . PRO A 1 127 ? 5.347 -17.094 27.561 1.00 89.50 127 PRO A CA 1
ATOM 1012 C C . PRO A 1 127 ? 4.606 -17.902 26.480 1.00 89.50 127 PRO A C 1
ATOM 1014 O O . PRO A 1 127 ? 5.194 -18.176 25.433 1.00 89.50 127 PRO A O 1
ATOM 1017 N N . ASN A 1 128 ? 3.362 -18.330 26.712 1.00 92.44 128 ASN A N 1
ATOM 1018 C CA . ASN A 1 128 ? 2.578 -18.987 25.668 1.00 92.44 128 ASN A CA 1
ATOM 1019 C C . ASN A 1 128 ? 2.049 -17.954 24.659 1.00 92.44 128 ASN A C 1
ATOM 1021 O O . ASN A 1 128 ? 1.828 -16.795 24.996 1.00 92.44 128 ASN A O 1
ATOM 1025 N N . GLN A 1 129 ? 1.871 -18.383 23.409 1.00 94.12 129 GLN A N 1
ATOM 1026 C CA . GLN A 1 129 ? 1.466 -17.529 22.289 1.00 94.12 129 GLN A CA 1
ATOM 1027 C C . GLN A 1 129 ? 0.302 -18.169 21.533 1.00 94.12 129 GLN A C 1
ATOM 1029 O O . GLN A 1 129 ? 0.306 -19.382 21.292 1.00 94.12 129 GLN A O 1
ATOM 1034 N N . VAL A 1 130 ? -0.654 -17.358 21.078 1.00 97.81 130 VAL A N 1
ATOM 1035 C CA . VAL A 1 130 ? -1.734 -17.818 20.190 1.00 97.81 130 VAL A CA 1
ATOM 1036 C C . VAL A 1 130 ? -1.488 -17.312 18.778 1.00 97.81 130 VAL A C 1
ATOM 1038 O O . VAL A 1 130 ? -1.317 -16.118 18.561 1.00 97.81 130 VAL A O 1
ATOM 1041 N N . ASN A 1 131 ? -1.473 -18.223 17.806 1.00 98.12 131 ASN A N 1
ATOM 1042 C CA . ASN A 1 131 ? -1.277 -17.900 16.400 1.00 98.12 131 ASN A CA 1
ATOM 1043 C C . ASN A 1 131 ? -2.580 -18.107 15.624 1.00 98.12 131 ASN A C 1
ATOM 1045 O O . ASN A 1 131 ? -3.153 -19.196 15.658 1.00 98.12 131 ASN A O 1
ATOM 1049 N N . LEU A 1 132 ? -2.994 -17.078 14.886 1.00 98.31 132 LEU A N 1
ATOM 1050 C CA . LEU A 1 132 ? -4.121 -17.086 13.957 1.00 98.31 132 LEU A CA 1
ATOM 1051 C C . LEU A 1 132 ? -3.574 -16.914 12.541 1.00 98.31 132 LEU A C 1
ATOM 1053 O O . LEU A 1 132 ? -3.015 -15.868 12.216 1.00 98.31 132 LEU A O 1
ATOM 1057 N N . THR A 1 133 ? -3.687 -17.945 11.711 1.00 97.69 133 THR A N 1
ATOM 1058 C CA . THR A 1 133 ? -3.042 -18.028 10.395 1.00 97.69 133 THR A CA 1
ATOM 1059 C C . THR A 1 133 ? -4.081 -17.947 9.281 1.00 97.69 133 THR A C 1
ATOM 1061 O O . THR A 1 133 ? -5.012 -18.746 9.236 1.00 97.69 133 THR A O 1
ATOM 1064 N N . LEU A 1 134 ? -3.898 -17.000 8.362 1.00 96.25 134 LEU A N 1
ATOM 1065 C CA . LEU A 1 134 ? -4.736 -16.797 7.184 1.00 96.25 134 LEU A CA 1
ATOM 1066 C C . LEU A 1 134 ? -3.970 -17.196 5.919 1.00 96.25 134 LEU A C 1
ATOM 1068 O O . LEU A 1 134 ? -2.907 -16.646 5.624 1.00 96.25 134 LEU A O 1
ATOM 1072 N N . HIS A 1 135 ? -4.539 -18.130 5.162 1.00 93.81 135 HIS A N 1
ATOM 1073 C CA . HIS A 1 135 ? -3.990 -18.659 3.917 1.00 93.81 135 HIS A CA 1
ATOM 1074 C C . HIS A 1 135 ? -4.746 -18.082 2.709 1.00 93.81 135 HIS A C 1
ATOM 1076 O O . HIS A 1 135 ? -5.828 -18.560 2.377 1.00 93.81 135 HIS A O 1
ATOM 1082 N N . LEU A 1 136 ? -4.190 -17.073 2.024 1.00 91.62 136 LEU A N 1
ATOM 1083 C CA . LEU A 1 136 ? -4.887 -16.392 0.914 1.00 91.62 136 LEU A CA 1
ATOM 1084 C C . LEU A 1 136 ? -4.871 -17.204 -0.397 1.00 91.62 136 LEU A C 1
ATOM 1086 O O . LEU A 1 136 ? -5.640 -16.932 -1.318 1.00 91.62 136 LEU A O 1
ATOM 1090 N N . GLY A 1 137 ? -3.967 -18.183 -0.521 1.00 87.19 137 GLY A N 1
ATOM 1091 C CA . GLY A 1 137 ? -3.865 -19.083 -1.682 1.00 87.19 137 GLY A CA 1
ATOM 1092 C C . GLY A 1 137 ? -3.363 -18.439 -2.987 1.00 87.19 137 GLY A C 1
ATOM 1093 O O . GLY A 1 137 ? -3.221 -19.139 -3.993 1.00 87.19 137 GLY A O 1
ATOM 1094 N N . LYS A 1 138 ? -3.083 -17.130 -2.970 1.00 90.81 138 LYS A N 1
ATOM 1095 C CA . LYS A 1 138 ? -2.441 -16.326 -4.021 1.00 90.81 138 LYS A CA 1
ATOM 1096 C C . LYS A 1 138 ? -1.738 -15.117 -3.378 1.00 90.81 138 LYS A C 1
ATOM 1098 O O . LYS A 1 138 ? -2.088 -14.727 -2.270 1.00 90.81 138 LYS A O 1
ATOM 1103 N N . THR A 1 139 ? -0.771 -14.522 -4.073 1.00 94.81 139 THR A N 1
ATOM 1104 C CA . THR A 1 139 ? -0.143 -13.240 -3.724 1.00 94.81 139 THR A CA 1
ATOM 1105 C C . THR A 1 139 ? -1.135 -12.071 -3.804 1.00 94.81 139 THR A C 1
ATOM 1107 O O . THR A 1 139 ? -1.797 -11.864 -4.828 1.00 94.81 139 THR A O 1
ATOM 1110 N N . PHE A 1 140 ? -1.201 -11.264 -2.748 1.00 95.94 140 PHE A N 1
ATOM 1111 C CA . PHE A 1 140 ? -1.983 -10.028 -2.672 1.00 95.94 140 PHE A CA 1
ATOM 1112 C C . PHE A 1 140 ? -1.082 -8.824 -2.386 1.00 95.94 140 PHE A C 1
ATOM 1114 O O . PHE A 1 140 ? -0.181 -8.919 -1.557 1.00 95.94 140 PHE A O 1
ATOM 1121 N N . ASP A 1 141 ? -1.367 -7.691 -3.034 1.00 95.94 141 ASP A N 1
ATOM 1122 C CA . ASP A 1 141 ? -0.854 -6.369 -2.666 1.00 95.94 141 ASP A CA 1
ATOM 1123 C C . ASP A 1 141 ? -1.743 -5.843 -1.515 1.00 95.94 141 ASP A C 1
ATOM 1125 O O . ASP A 1 141 ? -2.855 -5.348 -1.738 1.00 95.94 141 ASP A O 1
ATOM 1129 N N . ILE A 1 142 ? -1.295 -6.012 -0.268 1.00 96.50 142 ILE A N 1
ATOM 1130 C CA . ILE A 1 142 ? -2.046 -5.661 0.945 1.00 96.50 142 ILE A CA 1
ATOM 1131 C C . ILE A 1 142 ? -1.932 -4.161 1.221 1.00 96.50 142 ILE A C 1
ATOM 1133 O O . ILE A 1 142 ? -0.838 -3.605 1.309 1.00 96.50 142 ILE A O 1
ATOM 1137 N N . THR A 1 143 ? -3.075 -3.504 1.408 1.00 93.06 143 THR A N 1
ATOM 1138 C CA . THR A 1 143 ? -3.147 -2.093 1.818 1.00 93.06 143 THR A CA 1
ATOM 1139 C C . THR A 1 143 ? -3.289 -1.964 3.332 1.00 93.06 143 THR A C 1
ATOM 1141 O O . THR A 1 143 ? -2.596 -1.149 3.935 1.00 93.06 143 THR A O 1
ATOM 1144 N N . TYR A 1 144 ? -4.137 -2.785 3.960 1.00 95.94 144 TYR A N 1
ATOM 1145 C CA . TYR A 1 144 ? -4.246 -2.828 5.417 1.00 95.94 144 TYR A CA 1
ATOM 1146 C C . TYR A 1 144 ? -4.640 -4.204 5.967 1.00 95.94 144 TYR A C 1
ATOM 1148 O O . TYR A 1 144 ? -5.250 -5.022 5.276 1.00 95.94 144 TYR A O 1
ATOM 1156 N N . VAL A 1 145 ? -4.349 -4.414 7.251 1.00 97.19 145 VAL A N 1
ATOM 1157 C CA . VAL A 1 145 ? -4.897 -5.494 8.086 1.00 97.19 145 VAL A CA 1
ATOM 1158 C C . VAL A 1 145 ? -5.616 -4.850 9.272 1.00 97.19 145 VAL A C 1
ATOM 1160 O O . VAL A 1 145 ? -4.992 -4.133 10.053 1.00 97.19 145 VAL A O 1
ATOM 1163 N N . ARG A 1 146 ? -6.926 -5.074 9.400 1.00 95.88 146 ARG A N 1
ATOM 1164 C CA . ARG A 1 146 ? -7.765 -4.606 10.511 1.00 95.88 146 ARG A CA 1
ATOM 1165 C C . ARG A 1 146 ? -8.113 -5.787 11.410 1.00 95.88 146 ARG A C 1
ATOM 1167 O O . ARG A 1 146 ? -8.493 -6.838 10.908 1.00 95.88 146 ARG A O 1
ATOM 1174 N N . VAL A 1 147 ? -8.023 -5.585 12.720 1.00 96.62 147 VAL A N 1
ATOM 1175 C CA . VAL A 1 147 ? -8.455 -6.541 13.744 1.00 96.62 147 VAL A CA 1
ATOM 1176 C C . VAL A 1 147 ? -9.412 -5.832 14.699 1.00 96.62 147 VAL A C 1
ATOM 1178 O O . VAL A 1 147 ? -9.064 -4.794 15.268 1.00 96.62 147 VAL A O 1
ATOM 1181 N N . LEU A 1 148 ? -10.615 -6.381 14.861 1.00 94.50 148 LEU A N 1
ATOM 1182 C CA . LEU A 1 148 ? -11.624 -5.925 15.815 1.00 94.50 148 LEU A CA 1
ATOM 1183 C C . LEU A 1 148 ? -11.659 -6.888 17.005 1.00 94.50 148 LEU A C 1
ATOM 1185 O O . LEU A 1 148 ? -12.134 -8.015 16.886 1.00 94.50 148 LEU A O 1
ATOM 1189 N N . PHE A 1 149 ? -11.167 -6.451 18.159 1.00 95.12 149 PHE A N 1
ATOM 1190 C CA . PHE A 1 149 ? -11.157 -7.252 19.381 1.00 95.12 149 PHE A CA 1
ATOM 1191 C C . PHE A 1 149 ? -12.502 -7.171 20.112 1.00 95.12 149 PHE A C 1
ATOM 1193 O O . PHE A 1 149 ? -13.029 -6.081 20.340 1.00 95.12 149 PHE A O 1
ATOM 1200 N N . GLU A 1 150 ? -13.042 -8.321 20.514 1.00 93.56 150 GLU A N 1
ATOM 1201 C CA . GLU A 1 150 ? -14.182 -8.421 21.436 1.00 93.56 150 GLU A CA 1
ATOM 1202 C C . GLU A 1 150 ? -13.711 -8.400 22.901 1.00 93.56 150 GLU A C 1
ATOM 1204 O O . GLU A 1 150 ? -14.421 -7.906 23.772 1.00 93.56 150 GLU A O 1
ATOM 1209 N N . SER A 1 151 ? -12.488 -8.873 23.168 1.00 93.56 151 SER A N 1
ATOM 1210 C CA . SER A 1 151 ? -11.772 -8.679 24.436 1.00 93.56 151 SER A CA 1
ATOM 1211 C C . SER A 1 151 ? -11.091 -7.297 24.484 1.00 93.56 151 SER A C 1
ATOM 1213 O O . SER A 1 151 ? -11.062 -6.585 23.474 1.00 93.56 151 SER A O 1
ATOM 1215 N N . PRO A 1 152 ? -10.437 -6.926 25.603 1.00 93.81 152 PRO A N 1
ATOM 1216 C CA . PRO A 1 152 ? -9.387 -5.918 25.562 1.00 93.81 152 PRO A CA 1
ATOM 1217 C C . PRO A 1 152 ? -8.295 -6.322 24.560 1.00 93.81 152 PRO A C 1
ATOM 1219 O O . PRO A 1 152 ? -8.076 -7.512 24.300 1.00 93.81 152 PRO A O 1
ATOM 1222 N N . ARG A 1 153 ? -7.593 -5.332 24.003 1.00 95.56 153 ARG A N 1
ATOM 1223 C CA . ARG A 1 153 ? -6.455 -5.566 23.097 1.00 95.56 153 ARG A CA 1
ATOM 1224 C C . ARG A 1 153 ? -5.269 -6.169 23.878 1.00 95.56 153 ARG A C 1
ATOM 1226 O O . ARG A 1 153 ? -5.114 -5.829 25.053 1.00 95.56 153 ARG A O 1
ATOM 1233 N N . PRO A 1 154 ? -4.419 -7.017 23.268 1.00 96.75 154 PRO A N 1
ATOM 1234 C CA . PRO A 1 154 ? -3.209 -7.538 23.913 1.00 96.75 154 PRO A CA 1
ATOM 1235 C C . PRO A 1 154 ? -2.257 -6.413 24.346 1.00 96.75 154 PRO A C 1
ATOM 1237 O O . PRO A 1 154 ? -2.198 -5.378 23.680 1.00 96.75 154 PRO A O 1
ATOM 1240 N N . GLU A 1 155 ? -1.463 -6.627 25.401 1.00 96.31 155 GLU A N 1
ATOM 1241 C CA . GLU A 1 155 ? -0.354 -5.713 25.725 1.00 96.31 155 GLU A CA 1
ATOM 1242 C C . GLU A 1 155 ? 0.717 -5.817 24.644 1.00 96.31 155 GLU A C 1
ATOM 1244 O O . GLU A 1 155 ? 1.158 -4.796 24.123 1.00 96.31 155 GLU A O 1
ATOM 1249 N N . SER A 1 156 ? 1.074 -7.048 24.265 1.00 97.81 156 SER A N 1
ATOM 1250 C CA . SER A 1 156 ? 2.023 -7.343 23.193 1.00 97.81 156 SER A CA 1
ATOM 1251 C C . SER A 1 156 ? 1.429 -8.323 22.187 1.00 97.81 156 SER A C 1
ATOM 1253 O O . SER A 1 156 ? 0.923 -9.383 22.561 1.00 97.81 156 SER A O 1
ATOM 1255 N N . TRP A 1 157 ? 1.502 -7.965 20.905 1.00 98.06 157 TRP A N 1
ATOM 1256 C CA . TRP A 1 157 ? 1.157 -8.839 19.781 1.00 98.06 157 TRP A CA 1
ATOM 1257 C C . TRP A 1 157 ? 1.818 -8.380 18.470 1.00 98.06 157 TRP A C 1
ATOM 1259 O O . TRP A 1 157 ? 2.312 -7.251 18.366 1.00 98.06 157 TRP A O 1
ATOM 1269 N N . GLY A 1 158 ? 1.845 -9.256 17.467 1.00 98.00 158 GLY A N 1
ATOM 1270 C CA . GLY A 1 158 ? 2.491 -9.005 16.180 1.00 98.00 158 GLY A CA 1
ATOM 1271 C C . GLY A 1 158 ? 1.713 -9.532 14.977 1.00 98.00 158 GLY A C 1
ATOM 1272 O O . GLY A 1 158 ? 0.988 -10.524 15.051 1.00 98.00 158 GLY A O 1
ATOM 1273 N N . ILE A 1 159 ? 1.905 -8.875 13.836 1.00 98.62 159 ILE A N 1
ATOM 1274 C CA . ILE A 1 159 ? 1.465 -9.333 12.518 1.00 98.62 159 ILE A CA 1
ATOM 1275 C C . ILE A 1 159 ? 2.702 -9.811 11.761 1.00 98.62 159 ILE A C 1
ATOM 1277 O O . ILE A 1 159 ? 3.699 -9.095 11.668 1.00 98.62 159 ILE A O 1
ATOM 1281 N N . TYR A 1 160 ? 2.622 -11.005 11.185 1.00 98.38 160 TYR A N 1
ATOM 1282 C CA . TYR A 1 160 ? 3.636 -11.622 10.337 1.00 98.38 160 TYR A CA 1
ATOM 1283 C C . TYR A 1 160 ? 3.067 -11.884 8.944 1.00 98.38 160 TYR A C 1
ATOM 1285 O O . TYR A 1 160 ? 1.870 -12.131 8.780 1.00 98.38 160 TYR A O 1
ATOM 1293 N N . LYS A 1 161 ? 3.946 -11.902 7.943 1.00 97.25 161 LYS A N 1
ATOM 1294 C CA . LYS A 1 161 ? 3.628 -12.273 6.563 1.00 97.25 161 LYS A CA 1
ATOM 1295 C C . LYS A 1 161 ? 4.603 -13.316 6.026 1.00 97.25 161 LYS A C 1
ATOM 1297 O O . LYS A 1 161 ? 5.660 -13.560 6.605 1.00 97.25 161 LYS A O 1
ATOM 1302 N N . ARG A 1 162 ? 4.271 -13.916 4.887 1.00 94.50 162 ARG A N 1
ATOM 1303 C CA . ARG A 1 162 ? 5.204 -14.716 4.076 1.00 94.50 162 ARG A CA 1
ATOM 1304 C C . ARG A 1 162 ? 4.894 -14.523 2.593 1.00 94.50 162 ARG A C 1
ATOM 1306 O O . ARG A 1 162 ? 3.754 -14.259 2.214 1.00 94.50 162 ARG A O 1
ATOM 1313 N N . LYS A 1 163 ? 5.940 -14.600 1.767 1.00 86.06 163 LYS A N 1
ATOM 1314 C CA . LYS A 1 163 ? 5.898 -14.322 0.316 1.00 86.06 163 LYS A CA 1
ATOM 1315 C C . LYS A 1 163 ? 5.490 -15.533 -0.532 1.00 86.06 163 LYS A C 1
ATOM 1317 O O . LYS A 1 163 ? 5.177 -15.379 -1.704 1.00 86.06 163 LYS A O 1
ATOM 1322 N N . ASN A 1 164 ? 5.574 -16.735 0.033 1.00 83.94 164 ASN A N 1
ATOM 1323 C CA . ASN A 1 164 ? 5.068 -17.992 -0.519 1.00 83.94 164 ASN A CA 1
ATOM 1324 C C . ASN A 1 164 ? 5.047 -19.058 0.594 1.00 83.94 164 ASN A C 1
ATOM 1326 O O . ASN A 1 164 ? 5.702 -18.888 1.625 1.00 83.94 164 ASN A O 1
ATOM 1330 N N . GLU A 1 165 ? 4.380 -20.191 0.345 1.00 78.94 165 GLU A N 1
ATOM 1331 C CA . GLU A 1 165 ? 4.232 -21.325 1.282 1.00 78.94 165 GLU A CA 1
ATOM 1332 C C . GLU A 1 165 ? 5.558 -21.854 1.883 1.00 78.94 165 GLU A C 1
ATOM 1334 O O . GLU A 1 165 ? 5.536 -22.497 2.933 1.00 78.94 165 GLU A O 1
ATOM 1339 N N . LYS A 1 166 ? 6.707 -21.628 1.223 1.00 85.19 166 LYS A N 1
ATOM 1340 C CA . LYS A 1 166 ? 8.036 -22.122 1.639 1.00 85.19 166 LYS A CA 1
ATOM 1341 C C . LYS A 1 166 ? 8.923 -21.051 2.277 1.00 85.19 166 LYS A C 1
ATOM 1343 O O . LYS A 1 166 ? 9.963 -21.401 2.835 1.00 85.19 166 LYS A O 1
ATOM 1348 N N . SER A 1 167 ? 8.562 -19.774 2.167 1.00 88.75 167 SER A N 1
ATOM 1349 C CA . SER A 1 167 ? 9.308 -18.685 2.799 1.00 88.75 167 SER A CA 1
ATOM 1350 C C . SER A 1 167 ? 9.166 -18.739 4.324 1.00 88.75 167 SER A C 1
ATOM 1352 O O . SER A 1 167 ? 8.119 -19.156 4.829 1.00 88.75 167 SER A O 1
ATOM 1354 N N . PRO A 1 168 ? 10.187 -18.293 5.080 1.00 94.69 168 PRO A N 1
ATOM 1355 C CA . PRO A 1 168 ? 10.031 -18.065 6.510 1.00 94.69 168 PRO A CA 1
ATOM 1356 C C . PRO A 1 168 ? 8.972 -16.985 6.772 1.00 94.69 168 PRO A C 1
ATOM 1358 O O . PRO A 1 168 ? 8.656 -16.170 5.903 1.00 94.69 168 PRO A O 1
ATOM 1361 N N . TRP A 1 169 ? 8.449 -16.970 7.996 1.00 96.19 169 TRP A N 1
ATOM 1362 C CA . TRP A 1 169 ? 7.615 -15.876 8.481 1.00 96.19 169 TRP A CA 1
ATOM 1363 C C . TRP A 1 169 ? 8.466 -14.622 8.701 1.00 96.19 169 TRP A C 1
ATOM 1365 O O . TRP A 1 169 ? 9.377 -14.625 9.527 1.00 96.19 169 TRP A O 1
ATOM 1375 N N . GLU A 1 170 ? 8.145 -13.557 7.977 1.00 96.56 170 GLU A N 1
ATOM 1376 C CA . GLU A 1 170 ? 8.734 -12.225 8.116 1.00 96.56 170 GLU A CA 1
ATOM 1377 C C . GLU A 1 170 ? 7.824 -11.377 9.032 1.00 96.56 170 GLU A C 1
ATOM 1379 O O . GLU A 1 170 ? 6.601 -11.397 8.848 1.00 96.56 170 GLU A O 1
ATOM 1384 N N . PRO A 1 171 ? 8.353 -10.642 10.028 1.00 97.12 171 PRO A N 1
ATOM 1385 C CA . PRO A 1 171 ? 7.541 -9.713 10.811 1.00 97.12 171 PRO A CA 1
ATOM 1386 C C . PRO A 1 171 ? 7.044 -8.552 9.942 1.00 97.12 171 PRO A C 1
ATOM 1388 O O . PRO A 1 171 ? 7.775 -8.059 9.085 1.00 97.12 171 PRO A O 1
ATOM 1391 N N . TYR A 1 172 ? 5.809 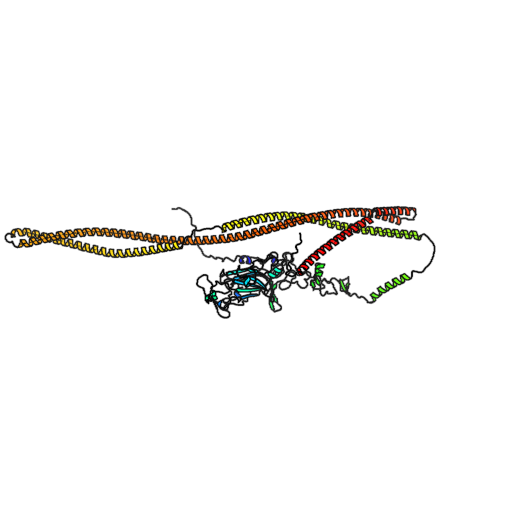-8.109 10.174 1.00 97.19 172 TYR A N 1
ATOM 1392 C CA . TYR A 1 172 ? 5.147 -7.069 9.384 1.00 97.19 172 TYR A CA 1
ATOM 1393 C C . TYR A 1 172 ? 4.914 -5.796 10.212 1.00 97.19 172 TYR A C 1
ATOM 1395 O O . TYR A 1 172 ? 5.291 -4.703 9.793 1.00 97.19 172 TYR A O 1
ATOM 1403 N N . GLN A 1 173 ? 4.358 -5.954 11.417 1.00 97.88 173 GLN A N 1
ATOM 1404 C CA . GLN A 1 173 ? 4.093 -4.879 12.376 1.00 97.88 173 GLN A CA 1
ATOM 1405 C C . GLN A 1 173 ? 4.037 -5.449 13.795 1.00 97.88 173 GLN A C 1
ATOM 1407 O O . GLN A 1 173 ? 3.500 -6.538 13.992 1.00 97.88 173 GLN A O 1
ATOM 1412 N N . PHE A 1 174 ? 4.525 -4.697 14.782 1.00 98.50 174 PHE A N 1
ATOM 1413 C CA . PHE A 1 174 ? 4.375 -5.029 16.198 1.00 98.50 174 PHE A CA 1
ATOM 1414 C C . PHE A 1 174 ? 3.606 -3.958 16.970 1.00 98.50 174 PHE A C 1
ATOM 1416 O O . PHE A 1 174 ? 3.705 -2.760 16.684 1.00 98.50 174 PHE A O 1
ATOM 1423 N N . TYR A 1 175 ? 2.888 -4.401 17.996 1.00 98.31 175 TYR A N 1
ATOM 1424 C CA . TYR A 1 175 ? 2.251 -3.551 18.991 1.00 98.31 175 TYR A CA 1
ATOM 1425 C C . TYR A 1 175 ? 2.679 -4.047 20.371 1.00 98.31 175 TYR A C 1
ATOM 1427 O O . TYR A 1 175 ? 2.526 -5.230 20.674 1.00 98.31 175 TYR A O 1
ATOM 1435 N N . SER A 1 176 ? 3.300 -3.180 21.169 1.00 97.69 176 SER A N 1
ATOM 1436 C CA . SER A 1 176 ? 3.742 -3.503 22.531 1.00 97.69 176 SER A CA 1
ATOM 1437 C C . SER A 1 176 ? 3.898 -2.235 23.363 1.00 97.69 176 SER A C 1
ATOM 1439 O O . SER A 1 176 ? 4.510 -1.271 22.898 1.00 97.69 176 SER A O 1
ATOM 1441 N N . ALA A 1 177 ? 3.433 -2.238 24.616 1.00 92.62 177 ALA A N 1
ATOM 1442 C CA . ALA A 1 177 ? 3.800 -1.190 25.575 1.00 92.62 177 ALA A CA 1
ATOM 1443 C C . ALA A 1 177 ? 5.278 -1.311 26.010 1.00 92.62 177 ALA A C 1
ATOM 1445 O O . ALA A 1 177 ? 5.863 -0.371 26.546 1.00 92.62 177 ALA A O 1
ATOM 1446 N N . THR A 1 178 ? 5.902 -2.459 25.729 1.00 93.31 178 THR A N 1
ATOM 1447 C CA . THR A 1 178 ? 7.272 -2.833 26.095 1.00 93.31 178 THR A CA 1
ATOM 1448 C C . THR A 1 178 ? 8.117 -3.239 24.873 1.00 93.31 178 THR A C 1
ATOM 1450 O O . THR A 1 178 ? 8.933 -4.155 24.954 1.00 93.31 178 THR A O 1
ATOM 1453 N N . CYS A 1 179 ? 7.971 -2.540 23.733 1.00 95.38 179 CYS A N 1
ATOM 1454 C CA . CYS A 1 179 ? 8.630 -2.845 22.442 1.00 95.38 179 CYS A CA 1
ATOM 1455 C C . CYS A 1 179 ? 10.105 -3.285 22.530 1.00 95.38 179 CYS A C 1
ATOM 1457 O O . CYS A 1 179 ? 10.505 -4.248 21.870 1.00 95.38 179 CYS A O 1
ATOM 1459 N N . ARG A 1 180 ? 10.911 -2.593 23.347 1.00 95.69 180 ARG A N 1
ATOM 1460 C CA . ARG A 1 180 ? 12.347 -2.874 23.505 1.00 95.69 180 ARG A CA 1
ATOM 1461 C C . ARG A 1 180 ? 12.622 -4.180 24.246 1.00 95.69 180 ARG A C 1
ATOM 1463 O O . ARG A 1 180 ? 13.599 -4.843 23.921 1.00 95.69 180 ARG A O 1
ATOM 1470 N N . ASP A 1 181 ? 11.789 -4.525 25.218 1.00 94.56 181 ASP A N 1
ATOM 1471 C CA . ASP A 1 181 ? 12.000 -5.679 26.093 1.00 94.56 181 ASP A CA 1
ATOM 1472 C C . ASP A 1 181 ? 11.315 -6.938 25.539 1.00 94.56 181 ASP A C 1
ATOM 1474 O O . ASP A 1 181 ? 11.796 -8.046 25.759 1.00 94.56 181 ASP A O 1
ATOM 1478 N N . THR A 1 182 ? 10.217 -6.770 24.790 1.00 95.06 182 THR A N 1
ATOM 1479 C CA . THR A 1 182 ? 9.436 -7.878 24.215 1.00 95.06 182 THR A CA 1
ATOM 1480 C C . THR A 1 182 ? 9.868 -8.247 22.787 1.00 95.06 182 THR A C 1
ATOM 1482 O O . THR A 1 182 ? 9.890 -9.431 22.459 1.00 95.06 182 THR A O 1
ATOM 1485 N N . TYR A 1 183 ? 10.254 -7.277 21.944 1.00 96.44 183 TYR A N 1
ATOM 1486 C CA . TYR A 1 183 ? 10.630 -7.522 20.537 1.00 96.44 183 TYR A CA 1
ATOM 1487 C C . TYR A 1 183 ? 12.026 -7.011 20.149 1.00 96.44 183 TYR A C 1
ATOM 1489 O O . TYR A 1 183 ? 12.363 -7.009 18.968 1.00 96.44 183 TYR A O 1
ATOM 1497 N N . GLU A 1 184 ? 12.829 -6.538 21.108 1.00 97.00 184 GLU A N 1
ATOM 1498 C CA . GLU A 1 184 ? 14.163 -5.946 20.877 1.00 97.00 184 GLU A CA 1
ATOM 1499 C C . GLU A 1 184 ? 14.165 -4.712 19.937 1.00 97.00 184 GLU A C 1
ATOM 1501 O O . GLU A 1 184 ? 15.218 -4.237 19.503 1.00 97.00 184 GLU A O 1
ATOM 1506 N N . LEU A 1 185 ? 12.990 -4.128 19.665 1.00 95.88 185 LEU A N 1
ATOM 1507 C CA . LEU A 1 185 ? 12.805 -3.010 18.736 1.00 95.88 185 LEU A CA 1
ATOM 1508 C C . LEU A 1 185 ? 12.620 -1.666 19.464 1.00 95.88 185 LEU A C 1
ATOM 1510 O O . LEU A 1 185 ? 11.979 -1.600 20.514 1.00 95.88 185 LEU A O 1
ATOM 1514 N N . PRO A 1 186 ? 13.137 -0.550 18.914 1.00 94.88 186 PRO A N 1
ATOM 1515 C CA . PRO A 1 186 ? 12.809 0.777 19.418 1.00 94.88 186 PRO A CA 1
ATOM 1516 C C . PRO A 1 186 ? 11.350 1.124 19.098 1.00 94.88 186 PRO A C 1
ATOM 1518 O O . PRO A 1 186 ? 10.871 0.848 17.998 1.00 94.88 186 PRO A O 1
ATOM 1521 N N . GLU A 1 187 ? 10.671 1.800 20.026 1.00 95.50 187 GLU A N 1
ATOM 1522 C CA . GLU A 1 187 ? 9.356 2.377 19.747 1.00 95.50 187 GLU A CA 1
ATOM 1523 C C . GLU A 1 187 ? 9.459 3.435 18.637 1.00 95.50 187 GLU A C 1
ATOM 1525 O O . GLU A 1 187 ? 10.292 4.344 18.689 1.00 95.50 187 GLU A O 1
ATOM 1530 N N . SER A 1 188 ? 8.653 3.274 17.587 1.00 94.00 188 SER A N 1
ATOM 1531 C CA . SER A 1 188 ? 8.755 4.054 16.357 1.00 94.00 188 SER A CA 1
ATOM 1532 C C . SER A 1 188 ? 7.492 3.881 15.509 1.00 94.00 188 SER A C 1
ATOM 1534 O O . SER A 1 188 ? 7.105 2.752 15.215 1.00 94.00 188 SER A O 1
ATOM 1536 N N . LYS A 1 189 ? 6.870 4.992 15.091 1.00 89.44 189 LYS A N 1
ATOM 1537 C CA . LYS A 1 189 ? 5.687 4.998 14.205 1.00 89.44 189 LYS A CA 1
ATOM 1538 C C . LYS A 1 189 ? 6.011 5.215 12.721 1.00 89.44 189 LYS A C 1
ATOM 1540 O O . LYS A 1 189 ? 5.133 5.064 11.884 1.00 89.44 189 LYS A O 1
ATOM 1545 N N . GLU A 1 190 ? 7.253 5.567 12.393 1.00 90.88 190 GLU A N 1
ATOM 1546 C CA . GLU A 1 190 ? 7.676 5.914 11.032 1.00 90.88 190 GLU A CA 1
ATOM 1547 C C . GLU A 1 190 ? 9.052 5.312 10.709 1.00 90.88 190 GLU A C 1
ATOM 1549 O O . GLU A 1 190 ? 9.904 5.134 11.587 1.00 90.88 190 GLU A O 1
ATOM 1554 N N . THR A 1 191 ? 9.300 4.997 9.439 1.00 89.94 191 THR A N 1
ATOM 1555 C CA . THR A 1 191 ? 10.625 4.623 8.932 1.00 89.94 191 THR A CA 1
ATOM 1556 C C . THR A 1 191 ? 11.428 5.850 8.499 1.00 89.94 191 THR A C 1
ATOM 1558 O O . THR A 1 191 ? 10.922 6.964 8.370 1.00 89.94 191 THR A O 1
ATOM 1561 N N . ILE A 1 192 ? 12.728 5.649 8.285 1.00 85.94 192 ILE A N 1
ATOM 1562 C CA . ILE A 1 192 ? 13.615 6.667 7.719 1.00 85.94 192 ILE A CA 1
ATOM 1563 C C . ILE A 1 192 ? 13.696 6.406 6.210 1.00 85.94 192 ILE A C 1
ATOM 1565 O O . ILE A 1 192 ? 13.705 5.254 5.780 1.00 85.94 192 ILE A O 1
ATOM 1569 N N . ARG A 1 193 ? 13.761 7.466 5.393 1.00 78.88 193 ARG A N 1
ATOM 1570 C CA . ARG A 1 193 ? 13.900 7.338 3.933 1.00 78.88 193 ARG A CA 1
ATOM 1571 C C . ARG A 1 193 ? 15.131 6.492 3.585 1.00 78.88 193 ARG A C 1
ATOM 1573 O O . ARG A 1 193 ? 16.239 6.855 3.976 1.00 78.88 193 ARG A O 1
ATOM 1580 N N . GLY A 1 194 ? 14.932 5.437 2.796 1.00 79.88 194 GLY A N 1
ATOM 1581 C CA . GLY A 1 194 ? 15.986 4.481 2.425 1.00 79.88 194 GLY A CA 1
ATOM 1582 C C . GLY A 1 194 ? 16.110 3.277 3.367 1.00 79.88 194 GLY A C 1
ATOM 1583 O O . GLY A 1 194 ? 16.943 2.414 3.127 1.00 79.88 194 GLY A O 1
ATOM 1584 N N . ASP A 1 195 ? 15.271 3.209 4.401 1.00 87.94 195 ASP A N 1
ATOM 1585 C CA . ASP A 1 195 ? 15.019 2.028 5.238 1.00 87.94 195 ASP A CA 1
ATOM 1586 C C . ASP A 1 195 ? 13.493 1.817 5.346 1.00 87.94 195 ASP A C 1
ATOM 1588 O O . ASP A 1 195 ? 12.896 1.612 6.406 1.00 87.94 195 ASP A O 1
ATOM 1592 N N . ASP A 1 196 ? 12.826 1.980 4.200 1.00 87.75 196 ASP A N 1
ATOM 1593 C CA . ASP A 1 196 ? 11.371 2.046 4.072 1.00 87.75 196 ASP A CA 1
ATOM 1594 C C . ASP A 1 196 ? 10.673 0.699 4.320 1.00 87.75 196 ASP A C 1
ATOM 1596 O O . ASP A 1 196 ? 9.456 0.674 4.486 1.00 87.75 196 ASP A O 1
ATOM 1600 N N . THR A 1 197 ? 11.415 -0.406 4.409 1.00 91.88 197 THR A N 1
ATOM 1601 C CA . THR A 1 197 ? 10.905 -1.756 4.716 1.00 91.88 197 THR A CA 1
ATOM 1602 C C . THR A 1 197 ? 11.153 -2.191 6.165 1.00 91.88 197 THR A C 1
ATOM 1604 O O . THR A 1 197 ? 10.734 -3.280 6.555 1.00 91.88 197 THR A O 1
ATOM 1607 N N . ARG A 1 198 ? 11.758 -1.335 7.006 1.00 93.88 198 ARG A N 1
ATOM 1608 C CA . ARG A 1 198 ? 11.955 -1.614 8.436 1.00 93.88 198 ARG A CA 1
ATOM 1609 C C . ARG A 1 198 ? 10.631 -1.934 9.138 1.00 93.88 198 ARG A C 1
ATOM 1611 O O . ARG A 1 198 ? 9.616 -1.254 8.941 1.00 93.88 198 ARG A O 1
ATOM 1618 N N . VAL A 1 199 ? 10.663 -2.950 9.998 1.00 95.81 199 VAL A N 1
ATOM 1619 C CA . VAL A 1 199 ? 9.548 -3.323 10.878 1.00 95.81 199 VAL A CA 1
ATOM 1620 C C . VAL A 1 199 ? 9.435 -2.307 12.014 1.00 95.81 199 VAL A C 1
ATOM 1622 O O . VAL A 1 199 ? 10.439 -1.897 12.601 1.00 95.81 199 VAL A O 1
ATOM 1625 N N . LEU A 1 200 ? 8.208 -1.895 12.321 1.00 96.44 200 LEU A N 1
ATOM 1626 C CA . LEU A 1 200 ? 7.906 -0.906 13.352 1.00 96.44 200 LEU A CA 1
ATOM 1627 C C . LEU A 1 200 ? 7.270 -1.568 14.580 1.00 96.44 200 LEU A C 1
ATOM 1629 O O . LEU A 1 200 ? 6.649 -2.626 14.480 1.00 96.44 200 LEU A O 1
ATOM 1633 N N . CYS A 1 201 ? 7.418 -0.918 15.734 1.00 97.88 201 CYS A N 1
ATOM 1634 C CA . CYS A 1 201 ? 6.754 -1.289 16.979 1.00 97.88 201 CYS A CA 1
ATOM 1635 C C . CYS A 1 201 ? 6.236 -0.027 17.677 1.00 97.88 201 CYS A C 1
ATOM 1637 O O . CYS A 1 201 ? 6.972 0.956 17.787 1.00 97.88 201 CYS A O 1
ATOM 1639 N N . THR A 1 202 ? 4.988 -0.037 18.145 1.00 95.69 202 THR A N 1
ATOM 1640 C CA . THR A 1 202 ? 4.390 1.101 18.863 1.00 95.69 202 THR A CA 1
ATOM 1641 C C . THR A 1 202 ? 3.453 0.656 19.984 1.00 95.69 202 THR A C 1
ATOM 1643 O O . THR A 1 202 ? 2.783 -0.368 19.865 1.00 95.69 202 THR A O 1
ATOM 1646 N N . SER A 1 203 ? 3.383 1.451 21.054 1.00 93.94 203 SER A N 1
ATOM 1647 C CA . SER A 1 203 ? 2.470 1.246 22.186 1.00 93.94 203 SER A CA 1
ATOM 1648 C C . SER A 1 203 ? 1.037 1.753 21.954 1.00 93.94 203 SER A C 1
ATOM 1650 O O . SER A 1 203 ? 0.155 1.479 22.764 1.00 93.94 203 SER A O 1
ATOM 1652 N N . GLU A 1 204 ? 0.769 2.464 20.851 1.00 91.62 204 GLU A N 1
ATOM 1653 C CA . GLU A 1 204 ? -0.495 3.189 20.605 1.00 91.62 204 GLU A CA 1
ATOM 1654 C C . GLU A 1 204 ? -1.768 2.333 20.715 1.00 91.62 204 GLU A C 1
ATOM 1656 O O . GLU A 1 204 ? -2.820 2.818 21.136 1.00 91.62 204 GLU A O 1
ATOM 1661 N N . PHE A 1 205 ? -1.668 1.049 20.375 1.00 92.56 205 PHE A N 1
ATOM 1662 C CA . PHE A 1 205 ? -2.781 0.099 20.405 1.00 92.56 205 PHE A CA 1
ATOM 1663 C C . PHE A 1 205 ? -2.623 -0.990 21.478 1.00 92.56 205 PHE A C 1
ATOM 1665 O O . PHE A 1 205 ? -3.364 -1.972 21.464 1.00 92.56 205 PHE A O 1
ATOM 1672 N N . SER A 1 206 ? -1.685 -0.792 22.410 1.00 92.56 206 SER A N 1
ATOM 1673 C CA . SER A 1 206 ? -1.369 -1.703 23.516 1.00 92.56 206 SER A CA 1
ATOM 1674 C C . SER A 1 206 ? -1.965 -1.285 24.860 1.00 92.56 206 SER A C 1
ATOM 1676 O O . SER A 1 206 ? -1.773 -2.000 25.836 1.00 92.56 206 SER A O 1
ATOM 1678 N N . ASP A 1 207 ? -2.697 -0.168 24.950 1.00 88.50 207 ASP A N 1
ATOM 1679 C CA . ASP A 1 207 ? -3.495 0.129 26.150 1.00 88.50 207 ASP A CA 1
ATOM 1680 C C . ASP A 1 207 ? -4.731 -0.783 26.238 1.00 88.50 207 ASP A C 1
ATOM 1682 O O . ASP A 1 207 ? -5.369 -1.092 25.221 1.00 88.50 207 ASP A O 1
ATOM 1686 N N . ILE A 1 208 ? -5.096 -1.147 27.470 1.00 85.88 208 ILE A N 1
ATOM 1687 C CA . ILE A 1 208 ? -6.232 -2.017 27.800 1.00 85.88 208 ILE A CA 1
ATOM 1688 C C . ILE A 1 208 ? -7.589 -1.405 27.412 1.00 85.88 208 ILE A C 1
ATOM 1690 O O . ILE A 1 208 ? -8.561 -2.138 27.230 1.00 85.88 208 ILE A O 1
ATOM 1694 N N . SER A 1 209 ? -7.679 -0.080 27.256 1.00 80.81 209 SER A N 1
ATOM 1695 C CA . SER A 1 209 ? -8.904 0.603 26.829 1.00 80.81 209 SER A CA 1
ATOM 1696 C C . SER A 1 209 ? -9.026 0.628 25.295 1.00 80.81 209 SER A C 1
ATOM 1698 O O . SER A 1 209 ? -8.059 0.981 24.623 1.00 80.81 209 SER A O 1
ATOM 1700 N N . PRO A 1 210 ? -10.207 0.365 24.701 1.00 88.94 210 PRO A N 1
ATOM 1701 C CA . PRO A 1 210 ? -11.453 -0.061 25.336 1.00 88.94 210 PRO A CA 1
ATOM 1702 C C . PRO A 1 210 ? -11.462 -1.569 25.647 1.00 88.94 210 PRO A C 1
ATOM 1704 O O . PRO A 1 210 ? -10.808 -2.361 24.974 1.00 88.94 210 PRO A O 1
ATOM 1707 N N . LEU A 1 211 ? -12.276 -1.968 26.631 1.00 86.19 211 LEU A N 1
ATOM 1708 C CA . LEU A 1 211 ? -12.365 -3.362 27.099 1.00 86.19 211 LEU A CA 1
ATOM 1709 C C . LEU A 1 211 ? -13.099 -4.315 26.141 1.00 86.19 211 LEU A C 1
ATOM 1711 O O . LEU A 1 211 ? -13.078 -5.522 26.353 1.00 86.19 211 LEU A O 1
ATOM 1715 N N . THR A 1 212 ? -13.771 -3.766 25.131 1.00 88.56 212 THR A N 1
ATOM 1716 C CA . THR A 1 212 ? -14.528 -4.466 24.085 1.00 88.56 212 THR A CA 1
ATOM 1717 C C . THR A 1 212 ? -14.541 -3.589 22.834 1.00 88.56 212 THR A C 1
ATOM 1719 O O . THR A 1 212 ? -14.481 -2.361 22.959 1.00 88.56 212 THR A O 1
ATOM 1722 N N . LYS A 1 213 ? -14.679 -4.180 21.642 1.00 87.38 213 LYS A N 1
ATOM 1723 C CA . LYS A 1 213 ? -14.690 -3.477 20.339 1.00 87.38 213 LYS A CA 1
ATOM 1724 C C . LYS A 1 213 ? -13.446 -2.605 20.097 1.00 87.38 213 LYS A C 1
ATOM 1726 O O . LYS A 1 213 ? -13.491 -1.592 19.397 1.00 87.38 213 LYS A O 1
ATOM 1731 N N . GLY A 1 214 ? -12.306 -3.010 20.659 1.00 88.81 214 GLY A N 1
ATOM 1732 C CA . GLY A 1 214 ? -11.020 -2.370 20.401 1.00 88.81 214 GLY A CA 1
ATOM 1733 C C . GLY A 1 214 ? -10.583 -2.643 18.966 1.00 88.81 214 GLY A C 1
ATOM 1734 O O . GLY A 1 214 ? -10.270 -3.777 18.630 1.00 88.81 214 GLY A O 1
ATOM 1735 N N . THR A 1 215 ? -10.553 -1.621 18.114 1.00 89.81 215 THR A N 1
ATOM 1736 C CA . THR A 1 215 ? -10.093 -1.768 16.723 1.00 89.81 215 THR A CA 1
ATOM 1737 C C . THR A 1 215 ? -8.615 -1.410 16.610 1.00 89.81 215 THR A C 1
ATOM 1739 O O . THR A 1 215 ? -8.167 -0.417 17.187 1.00 89.81 215 THR A O 1
ATOM 1742 N N . VAL A 1 216 ? -7.867 -2.194 15.834 1.00 93.88 216 VAL A N 1
ATOM 1743 C CA . VAL A 1 216 ? -6.509 -1.859 15.389 1.00 93.88 216 VAL A CA 1
ATOM 1744 C C . VAL A 1 216 ? -6.436 -2.026 13.879 1.00 93.88 216 VAL A C 1
ATOM 1746 O O . VAL A 1 216 ? -6.888 -3.036 13.345 1.00 93.88 216 VAL A O 1
ATOM 1749 N N . ALA A 1 217 ? -5.873 -1.037 13.189 1.00 92.06 217 ALA A N 1
ATOM 1750 C CA . ALA A 1 217 ? -5.629 -1.086 11.755 1.00 92.06 217 ALA A CA 1
ATOM 1751 C C . ALA A 1 217 ? -4.136 -0.874 11.490 1.00 92.06 217 ALA A C 1
ATOM 1753 O O . ALA A 1 217 ? -3.567 0.152 11.855 1.00 92.06 217 ALA A O 1
ATOM 1754 N N . PHE A 1 218 ? -3.508 -1.853 10.849 1.00 95.75 218 PHE A N 1
ATOM 1755 C CA . PHE A 1 218 ? -2.163 -1.743 10.307 1.00 95.75 218 PHE A CA 1
ATOM 1756 C C . PHE A 1 218 ? -2.256 -1.357 8.831 1.00 95.75 218 PHE A C 1
ATOM 1758 O O . PHE A 1 218 ? -2.684 -2.171 8.014 1.00 95.75 218 PHE A O 1
ATOM 1765 N N . SER A 1 219 ? -1.852 -0.136 8.486 1.00 95.31 219 SER A N 1
ATOM 1766 C CA . SER A 1 219 ? -1.695 0.315 7.099 1.00 95.31 219 SER A CA 1
ATOM 1767 C C . SER A 1 21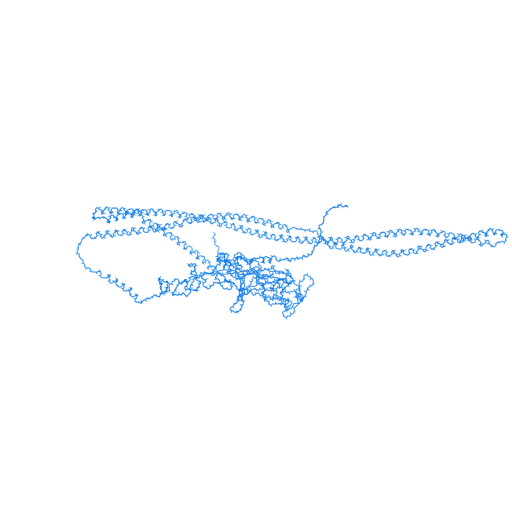9 ? -0.269 0.039 6.621 1.00 95.31 219 SER A C 1
ATOM 1769 O O . SER A 1 219 ? 0.703 0.455 7.251 1.00 95.31 219 SER A O 1
ATOM 1771 N N . THR A 1 220 ? -0.116 -0.676 5.506 1.00 93.56 220 THR A N 1
ATOM 1772 C CA . THR A 1 220 ? 1.191 -1.221 5.094 1.00 93.56 220 THR A CA 1
ATOM 1773 C C . THR A 1 220 ? 2.181 -0.146 4.643 1.00 93.56 220 THR A C 1
ATOM 1775 O O . THR A 1 220 ? 3.389 -0.328 4.807 1.00 93.56 220 THR A O 1
ATOM 1778 N N . LEU A 1 221 ? 1.681 0.972 4.108 1.00 92.06 221 LEU A N 1
ATOM 1779 C CA . LEU A 1 221 ? 2.465 2.104 3.597 1.00 92.06 221 LEU A CA 1
ATOM 1780 C C . LEU A 1 221 ? 2.471 3.330 4.527 1.00 92.06 221 LEU A C 1
ATOM 1782 O O . LEU A 1 221 ? 3.161 4.309 4.241 1.00 92.06 221 LEU A O 1
ATOM 1786 N N . GLU A 1 222 ? 1.723 3.300 5.629 1.00 86.94 222 GLU A N 1
ATOM 1787 C CA . GLU A 1 222 ? 1.719 4.393 6.603 1.00 86.94 222 GLU A CA 1
ATOM 1788 C C . GLU A 1 222 ? 3.066 4.493 7.330 1.00 86.94 222 GLU A C 1
ATOM 1790 O O . GLU A 1 222 ? 3.765 3.500 7.540 1.00 86.94 222 GLU A O 1
ATOM 1795 N N . GLY A 1 223 ? 3.478 5.726 7.634 1.00 85.25 223 GLY A N 1
ATOM 1796 C CA . GLY A 1 223 ? 4.780 6.010 8.233 1.00 85.25 223 GLY A CA 1
ATOM 1797 C C . GLY A 1 223 ? 5.995 5.714 7.339 1.00 85.25 223 GLY A C 1
ATOM 1798 O O . GLY A 1 223 ? 7.111 5.759 7.847 1.00 85.25 223 GLY A O 1
ATOM 1799 N N . ARG A 1 224 ? 5.830 5.418 6.037 1.00 90.25 224 ARG A N 1
ATOM 1800 C CA . ARG A 1 224 ? 6.939 5.086 5.113 1.00 90.25 224 ARG A CA 1
ATOM 1801 C C . ARG A 1 224 ? 7.205 6.225 4.114 1.00 90.25 224 ARG A C 1
ATOM 1803 O O . ARG A 1 224 ? 6.417 6.400 3.180 1.00 90.25 224 ARG A O 1
ATOM 1810 N N . PRO A 1 225 ? 8.286 7.024 4.265 1.00 89.25 225 PRO A N 1
ATOM 1811 C CA . PRO A 1 225 ? 8.547 8.211 3.440 1.00 89.25 225 PRO A CA 1
ATOM 1812 C C . PRO A 1 225 ? 8.565 7.995 1.921 1.00 89.25 225 PRO A C 1
ATOM 1814 O O . PRO A 1 225 ? 8.320 8.946 1.173 1.00 89.25 225 PRO A O 1
ATOM 1817 N N . SER A 1 226 ? 8.871 6.786 1.450 1.00 89.88 226 SER A N 1
ATOM 1818 C CA . SER A 1 226 ? 8.907 6.447 0.024 1.00 89.88 226 SER A CA 1
ATOM 1819 C C . SER A 1 226 ? 7.566 5.958 -0.541 1.00 89.88 226 SER A C 1
ATOM 1821 O O . SER A 1 226 ? 7.489 5.714 -1.744 1.00 89.88 226 SER A O 1
ATOM 1823 N N . ALA A 1 227 ? 6.494 5.877 0.261 1.00 87.25 227 ALA A N 1
ATOM 1824 C CA . ALA A 1 227 ? 5.159 5.462 -0.192 1.00 87.25 227 ALA A CA 1
ATOM 1825 C C . ALA A 1 227 ? 4.609 6.317 -1.352 1.00 87.25 227 ALA A C 1
ATOM 1827 O O . ALA A 1 227 ? 3.933 5.801 -2.238 1.00 87.25 227 ALA A O 1
ATOM 1828 N N . TYR A 1 228 ? 4.960 7.606 -1.412 1.00 79.81 228 TYR A N 1
ATOM 1829 C CA . TYR A 1 228 ? 4.605 8.484 -2.537 1.00 79.81 228 TYR A CA 1
ATOM 1830 C C . TYR A 1 228 ? 5.222 8.034 -3.879 1.00 79.81 228 TYR A C 1
ATOM 1832 O O . TYR A 1 228 ? 4.663 8.292 -4.941 1.00 79.81 228 TYR A O 1
ATOM 1840 N N . TYR A 1 229 ? 6.357 7.332 -3.839 1.00 85.81 229 TYR A N 1
ATOM 1841 C CA . TYR A 1 229 ? 7.065 6.793 -5.004 1.00 85.81 229 TYR A CA 1
ATOM 1842 C C . TYR A 1 229 ? 6.850 5.277 -5.161 1.00 85.81 229 TYR A C 1
ATOM 1844 O O . TYR A 1 229 ? 7.674 4.591 -5.760 1.00 85.81 229 TYR A O 1
ATOM 1852 N N . PHE A 1 230 ? 5.748 4.736 -4.626 1.00 88.62 230 PHE A N 1
ATOM 1853 C CA . PHE A 1 230 ? 5.451 3.300 -4.638 1.00 88.62 230 PHE A CA 1
ATOM 1854 C C . PHE A 1 230 ? 5.551 2.659 -6.034 1.00 88.62 230 PHE A C 1
ATOM 1856 O O . PHE A 1 230 ? 6.086 1.563 -6.159 1.00 88.62 230 PHE A O 1
ATOM 1863 N N . GLU A 1 231 ? 5.109 3.335 -7.103 1.00 86.88 231 GLU A N 1
ATOM 1864 C CA . GLU A 1 231 ? 5.167 2.785 -8.473 1.00 86.88 231 GLU A CA 1
ATOM 1865 C C . GLU A 1 231 ? 6.594 2.552 -8.991 1.00 86.88 231 GLU A C 1
ATOM 1867 O O . GLU A 1 231 ? 6.795 1.699 -9.853 1.00 86.88 231 GLU A O 1
ATOM 1872 N N . THR A 1 232 ? 7.588 3.257 -8.445 1.00 85.88 232 THR A N 1
ATOM 1873 C CA . THR A 1 232 ? 9.003 3.141 -8.833 1.00 85.88 232 THR A CA 1
ATOM 1874 C C . THR A 1 232 ? 9.894 2.541 -7.742 1.00 85.88 232 THR A C 1
ATOM 1876 O O . THR A 1 232 ? 11.085 2.346 -7.979 1.00 85.88 232 THR A O 1
ATOM 1879 N N . ASN A 1 233 ? 9.346 2.217 -6.564 1.00 91.50 233 ASN A N 1
ATOM 1880 C CA . ASN A 1 233 ? 10.078 1.608 -5.455 1.00 91.50 233 ASN A CA 1
ATOM 1881 C C . ASN A 1 233 ? 9.782 0.091 -5.363 1.00 91.50 233 ASN A C 1
ATOM 1883 O O . ASN A 1 233 ? 8.736 -0.290 -4.830 1.00 91.50 233 ASN A O 1
ATOM 1887 N N . PRO A 1 234 ? 10.686 -0.790 -5.841 1.00 91.50 234 PRO A N 1
ATOM 1888 C CA . PRO A 1 234 ? 10.459 -2.236 -5.830 1.00 91.50 234 PRO A CA 1
ATOM 1889 C C . PRO A 1 234 ? 10.447 -2.834 -4.415 1.00 91.50 234 PRO A C 1
ATOM 1891 O O . PRO A 1 234 ? 9.720 -3.794 -4.174 1.00 91.50 234 PRO A O 1
ATOM 1894 N N . GLU A 1 235 ? 11.186 -2.256 -3.463 1.00 91.81 235 GLU A N 1
ATOM 1895 C CA . GLU A 1 235 ? 11.217 -2.738 -2.076 1.00 91.81 235 GLU A CA 1
ATOM 1896 C C . GLU A 1 235 ? 9.856 -2.546 -1.397 1.00 91.81 235 GLU A C 1
ATOM 1898 O O . GLU A 1 235 ? 9.365 -3.448 -0.722 1.00 91.81 235 GLU A O 1
ATOM 1903 N N . LEU A 1 236 ? 9.199 -1.401 -1.625 1.00 93.25 236 LEU A N 1
ATOM 1904 C CA . LEU A 1 236 ? 7.846 -1.160 -1.119 1.00 93.25 236 LEU A CA 1
ATOM 1905 C C . LEU A 1 236 ? 6.781 -1.993 -1.846 1.00 93.25 236 LEU A C 1
ATOM 1907 O O . LEU A 1 236 ? 5.799 -2.402 -1.228 1.00 93.25 236 LEU A O 1
ATOM 1911 N N . GLN A 1 237 ? 6.978 -2.294 -3.130 1.00 93.38 237 GLN A N 1
ATOM 1912 C CA . GLN A 1 237 ? 6.110 -3.215 -3.869 1.00 93.38 237 GLN A CA 1
ATOM 1913 C C . GLN A 1 237 ? 6.182 -4.644 -3.316 1.00 93.38 237 GLN A C 1
ATOM 1915 O O . GLN A 1 237 ? 5.149 -5.285 -3.148 1.00 93.38 237 GLN A O 1
ATOM 1920 N N . GLU A 1 238 ? 7.375 -5.129 -2.966 1.00 92.19 238 GLU A N 1
ATOM 1921 C CA . GLU A 1 238 ? 7.553 -6.423 -2.296 1.00 92.19 238 GLU A CA 1
ATOM 1922 C C . GLU A 1 238 ? 7.101 -6.372 -0.817 1.00 92.19 238 GLU A C 1
ATOM 1924 O O . GLU A 1 238 ? 6.613 -7.358 -0.253 1.00 92.19 238 GLU A O 1
ATOM 1929 N N . TRP A 1 239 ? 7.199 -5.208 -0.169 1.00 95.25 239 TRP A N 1
ATOM 1930 C CA . TRP A 1 239 ? 6.727 -4.986 1.200 1.00 95.25 239 TRP A CA 1
ATOM 1931 C C . TRP A 1 239 ? 5.207 -5.119 1.347 1.00 95.25 239 TRP A C 1
ATOM 1933 O O . TRP A 1 239 ? 4.751 -5.713 2.327 1.00 95.25 239 TRP A O 1
ATOM 1943 N N . VAL A 1 240 ? 4.411 -4.648 0.383 1.00 95.69 240 VAL A N 1
ATOM 1944 C CA . VAL A 1 240 ? 2.949 -4.850 0.419 1.00 95.69 240 VAL A CA 1
ATOM 1945 C C . VAL A 1 240 ? 2.525 -6.274 0.048 1.00 95.69 240 VAL A C 1
ATOM 1947 O O . VAL A 1 240 ? 1.389 -6.654 0.311 1.00 95.69 240 VAL A O 1
ATOM 1950 N N . GLN A 1 241 ? 3.416 -7.082 -0.536 1.00 95.44 241 GLN A N 1
ATOM 1951 C CA . GLN A 1 241 ? 3.074 -8.420 -1.019 1.00 95.44 241 GLN A CA 1
ATOM 1952 C C . GLN A 1 241 ? 3.140 -9.504 0.062 1.00 95.44 241 GLN A C 1
ATOM 1954 O O . GLN A 1 241 ? 4.128 -9.618 0.798 1.00 95.44 241 GLN A O 1
ATOM 1959 N N . ALA A 1 242 ? 2.099 -10.339 0.118 1.00 96.12 242 ALA A N 1
ATOM 1960 C CA . ALA A 1 242 ? 2.069 -11.582 0.890 1.00 96.12 242 ALA A CA 1
ATOM 1961 C C . ALA A 1 242 ? 1.142 -12.632 0.251 1.00 96.12 242 ALA A C 1
ATOM 1963 O O . ALA A 1 242 ? 0.170 -12.287 -0.421 1.00 96.12 242 ALA A O 1
ATOM 1964 N N . THR A 1 243 ? 1.415 -13.914 0.506 1.00 94.50 243 THR A N 1
ATOM 1965 C CA . THR A 1 243 ? 0.506 -15.043 0.212 1.00 94.50 243 THR A CA 1
ATOM 1966 C C . THR A 1 243 ? -0.282 -15.499 1.435 1.00 94.50 243 THR A C 1
ATOM 1968 O O . THR A 1 243 ? -1.314 -16.156 1.313 1.00 94.50 243 THR A O 1
ATOM 1971 N N . ASP A 1 244 ? 0.211 -15.169 2.626 1.00 96.00 244 ASP A N 1
ATOM 1972 C CA . ASP A 1 244 ? -0.363 -15.585 3.895 1.00 96.00 244 ASP A CA 1
ATOM 1973 C C . ASP A 1 244 ? -0.021 -14.555 4.975 1.00 96.00 244 ASP A C 1
ATOM 1975 O O . ASP A 1 244 ? 1.055 -13.942 4.956 1.00 96.00 244 ASP A O 1
ATOM 1979 N N . LEU A 1 245 ? -0.902 -14.447 5.964 1.00 97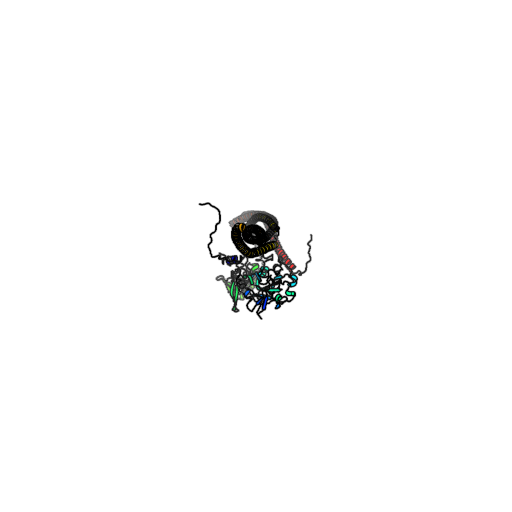.94 245 LEU A N 1
ATOM 1980 C CA . LEU A 1 245 ? -0.726 -13.617 7.151 1.00 97.94 245 LEU A CA 1
ATOM 1981 C C . LEU A 1 245 ? -0.824 -14.472 8.413 1.00 97.94 245 LEU A C 1
ATOM 1983 O O . LEU A 1 245 ? -1.487 -15.510 8.423 1.00 97.94 245 LEU A O 1
ATOM 1987 N N . ARG A 1 246 ? -0.184 -14.025 9.491 1.00 98.12 246 ARG A N 1
ATOM 1988 C CA . ARG A 1 246 ? -0.391 -14.579 10.828 1.00 98.12 246 ARG A CA 1
ATOM 1989 C C . ARG A 1 246 ? -0.412 -13.473 11.861 1.00 98.12 246 ARG A C 1
ATOM 1991 O O . ARG A 1 246 ? 0.523 -12.684 11.939 1.00 98.12 246 ARG A O 1
ATOM 1998 N N . ILE A 1 247 ? -1.462 -13.465 12.665 1.00 98.62 247 ILE A N 1
ATOM 1999 C CA . ILE A 1 247 ? -1.549 -12.671 13.885 1.00 98.62 247 ILE A CA 1
ATOM 2000 C C . ILE A 1 247 ? -1.032 -13.562 15.016 1.00 98.62 247 ILE A C 1
ATOM 2002 O O . ILE A 1 247 ? -1.496 -14.692 15.173 1.00 98.62 247 ILE A O 1
ATOM 2006 N N . THR A 1 248 ? -0.055 -13.076 15.770 1.00 98.25 248 THR A N 1
ATOM 2007 C CA . THR A 1 248 ? 0.502 -13.745 16.949 1.00 98.25 248 THR A CA 1
ATOM 2008 C C . THR A 1 248 ? 0.183 -12.882 18.163 1.00 98.25 248 THR A C 1
ATOM 2010 O O . THR A 1 248 ? 0.486 -11.693 18.164 1.00 98.25 248 THR A O 1
ATOM 2013 N N . LEU A 1 249 ? -0.487 -13.465 19.153 1.00 98.31 249 LEU A N 1
ATOM 2014 C CA . LEU A 1 249 ? -0.917 -12.816 20.389 1.00 98.31 249 LEU A CA 1
ATOM 2015 C C . LEU A 1 249 ? 0.013 -13.297 21.512 1.00 98.31 249 LEU A C 1
ATOM 2017 O O . LEU A 1 249 ? 0.037 -14.498 21.795 1.00 98.31 249 LEU A O 1
ATOM 2021 N N . ASP A 1 250 ? 0.799 -12.386 22.095 1.00 96.38 250 ASP A N 1
ATOM 2022 C CA . ASP A 1 250 ? 1.978 -12.723 22.911 1.00 96.38 250 ASP A CA 1
ATOM 2023 C C . ASP A 1 250 ? 1.808 -12.468 24.416 1.00 96.38 250 ASP A C 1
ATOM 2025 O O . ASP A 1 250 ? 2.374 -13.205 25.223 1.00 96.38 250 ASP A O 1
ATOM 2029 N N . ARG A 1 251 ? 1.060 -11.428 24.811 1.00 95.69 251 ARG A N 1
ATOM 2030 C CA . ARG A 1 251 ? 0.788 -11.090 26.221 1.00 95.69 251 ARG A CA 1
ATOM 2031 C C . ARG A 1 251 ? -0.572 -10.410 26.377 1.00 95.69 251 ARG A C 1
ATOM 2033 O O . ARG A 1 251 ? -0.873 -9.476 25.625 1.00 95.69 251 ARG A O 1
ATOM 2040 N N . LEU A 1 252 ? -1.383 -10.823 27.355 1.00 94.75 252 LEU A N 1
ATOM 2041 C CA . LEU A 1 252 ? -2.654 -10.143 27.639 1.00 94.75 252 LEU A CA 1
ATOM 2042 C C . LEU A 1 252 ? -2.399 -8.805 28.345 1.00 94.75 252 LEU A C 1
ATOM 2044 O O . LEU A 1 252 ? -1.390 -8.609 29.020 1.00 94.75 252 LEU A O 1
ATOM 2048 N N . ASN A 1 253 ? -3.344 -7.879 28.201 1.00 90.94 253 ASN A N 1
ATOM 2049 C CA . ASN A 1 253 ? -3.426 -6.721 29.083 1.00 90.94 253 ASN A CA 1
ATOM 2050 C C . ASN A 1 253 ? -4.150 -7.108 30.376 1.00 90.94 253 ASN A C 1
ATOM 2052 O O . ASN A 1 253 ? -5.210 -7.737 30.326 1.00 90.94 253 ASN A O 1
ATOM 2056 N N . THR A 1 254 ? -3.618 -6.680 31.521 1.00 85.88 254 THR A N 1
ATOM 2057 C CA . THR A 1 254 ? -4.188 -6.965 32.844 1.00 85.88 254 THR A CA 1
ATOM 2058 C C . THR A 1 254 ? -4.360 -5.698 33.682 1.00 85.88 254 THR A C 1
ATOM 2060 O O . THR A 1 254 ? -3.749 -4.663 33.421 1.00 85.88 254 THR A O 1
ATOM 2063 N N . PHE A 1 255 ? -5.212 -5.772 34.706 1.00 83.38 255 PHE A N 1
ATOM 2064 C CA . PHE A 1 255 ? -5.367 -4.718 35.715 1.00 83.38 255 PHE A CA 1
ATOM 2065 C C . PHE A 1 255 ? -4.464 -4.921 36.949 1.00 83.38 255 PHE A C 1
ATOM 2067 O O . PHE A 1 255 ? -4.501 -4.101 37.869 1.00 83.38 255 PHE A O 1
ATOM 2074 N N . GLY A 1 256 ? -3.676 -6.001 37.004 1.00 80.25 256 GLY A N 1
ATOM 2075 C CA . GLY A 1 256 ? -2.871 -6.384 38.167 1.00 80.25 256 GLY A CA 1
ATOM 2076 C C . GLY A 1 256 ? -3.649 -7.125 39.266 1.00 80.25 256 GLY A C 1
ATOM 2077 O O . GLY A 1 256 ? -3.099 -7.362 40.343 1.00 80.25 256 GLY A O 1
ATOM 2078 N N . ASP A 1 257 ? -4.919 -7.488 39.038 1.00 79.88 257 ASP A N 1
ATOM 2079 C CA . ASP A 1 257 ? -5.727 -8.296 39.966 1.00 79.88 257 ASP A CA 1
ATOM 2080 C C . ASP A 1 257 ? -5.408 -9.803 39.877 1.00 79.88 257 ASP A C 1
ATOM 2082 O O . ASP A 1 257 ? -5.652 -10.550 40.828 1.00 79.88 257 ASP A O 1
ATOM 2086 N N . GLU A 1 258 ? -4.783 -10.252 38.786 1.00 82.62 258 GLU A N 1
ATOM 2087 C CA . GLU A 1 258 ? -4.319 -11.625 38.556 1.00 82.62 258 GLU A CA 1
ATOM 2088 C C . GLU A 1 258 ? -3.209 -12.067 39.520 1.00 82.62 258 GLU A C 1
ATOM 2090 O O . GLU A 1 258 ? -3.060 -13.260 39.790 1.00 82.62 258 GLU A O 1
ATOM 2095 N N . VAL A 1 259 ? -2.475 -11.113 40.107 1.00 83.62 259 VAL A N 1
ATOM 2096 C CA . VAL A 1 259 ? -1.347 -11.344 41.033 1.00 83.62 259 VAL A CA 1
ATOM 2097 C C . VAL A 1 259 ? -1.750 -12.181 42.257 1.00 83.62 259 VAL A C 1
ATOM 2099 O O . VAL A 1 259 ? -0.916 -12.875 42.842 1.00 83.62 259 VAL A O 1
ATOM 2102 N N . PHE A 1 260 ? -3.029 -12.160 42.640 1.00 81.12 260 PHE A N 1
ATOM 2103 C CA . PHE A 1 260 ? -3.558 -12.943 43.761 1.00 81.12 260 PHE A CA 1
ATOM 2104 C C . PHE A 1 260 ? -3.949 -14.385 43.389 1.00 81.12 260 PHE A C 1
ATOM 2106 O O . PHE A 1 260 ? -4.269 -15.171 44.281 1.00 81.12 260 PHE A O 1
ATOM 2113 N N . GLY A 1 261 ? -3.918 -14.749 42.101 1.00 81.25 261 GLY A N 1
ATOM 2114 C CA . GLY A 1 261 ? -4.214 -16.100 41.614 1.00 81.25 261 GLY A CA 1
ATOM 2115 C C . GLY A 1 261 ? -5.676 -16.537 41.767 1.00 81.25 261 GLY A C 1
ATOM 2116 O O . GLY A 1 261 ? -5.952 -17.738 41.788 1.00 81.25 261 GLY A O 1
ATOM 2117 N N . ASP A 1 262 ? -6.614 -15.595 41.908 1.00 88.06 262 ASP A N 1
ATOM 2118 C CA . ASP A 1 262 ? -8.036 -15.916 42.039 1.00 88.06 262 ASP A CA 1
ATOM 2119 C C . ASP A 1 262 ? -8.597 -16.522 40.741 1.00 88.06 262 ASP A C 1
ATOM 2121 O O . ASP A 1 262 ? -8.443 -15.975 39.649 1.00 88.06 262 ASP A O 1
ATOM 2125 N N . ALA A 1 263 ? -9.290 -17.655 40.857 1.00 89.38 263 ALA A N 1
ATOM 2126 C CA . ALA A 1 263 ? -9.751 -18.407 39.696 1.00 89.38 263 ALA A CA 1
ATOM 2127 C C . ALA A 1 263 ? -10.811 -17.669 38.854 1.00 89.38 263 ALA A C 1
ATOM 2129 O O . ALA A 1 263 ? -10.881 -17.916 37.655 1.00 89.38 263 ALA A O 1
ATOM 2130 N N . GLN A 1 264 ? -11.628 -16.775 39.427 1.00 86.44 264 GLN A N 1
ATOM 2131 C CA . GLN A 1 264 ? -12.564 -15.952 38.644 1.00 86.44 264 GLN A CA 1
ATOM 2132 C C . GLN A 1 264 ? -11.861 -14.773 37.964 1.00 86.44 264 GLN A C 1
ATOM 2134 O O . GLN A 1 264 ? -12.300 -14.337 36.901 1.00 86.44 264 GLN A O 1
ATOM 2139 N N . VAL A 1 265 ? -10.763 -14.274 38.538 1.00 87.88 265 VAL A N 1
ATOM 2140 C CA . VAL A 1 265 ? -9.912 -13.265 37.892 1.00 87.88 265 VAL A CA 1
ATOM 2141 C C . VAL A 1 265 ? -9.164 -13.856 36.698 1.00 87.88 265 VAL A C 1
ATOM 2143 O O . VAL A 1 265 ? -9.250 -13.312 35.598 1.00 87.88 265 VAL A O 1
ATOM 2146 N N . LEU A 1 266 ? -8.511 -15.007 36.863 1.00 91.69 266 LEU A N 1
ATOM 2147 C CA . LEU A 1 266 ? -7.788 -15.664 35.767 1.00 91.69 266 LEU A CA 1
ATOM 2148 C C . LEU A 1 266 ? -8.731 -16.074 34.613 1.00 91.69 266 LEU A C 1
ATOM 2150 O O . LEU A 1 266 ? -8.350 -16.014 33.449 1.00 91.69 266 LEU A O 1
ATOM 2154 N N . LYS A 1 267 ? -9.999 -16.394 34.907 1.00 94.38 267 LYS A N 1
ATOM 2155 C CA . LYS A 1 267 ? -11.041 -16.655 33.893 1.00 94.38 267 LYS A CA 1
ATOM 2156 C C . LYS A 1 267 ? -11.582 -15.411 33.177 1.00 94.38 267 LYS A C 1
ATOM 2158 O O . LYS A 1 267 ? -12.339 -15.556 32.219 1.00 94.38 267 LYS A O 1
ATOM 2163 N N . SER A 1 268 ? -11.242 -14.200 33.626 1.00 91.50 268 SER A N 1
ATOM 2164 C CA . SER A 1 268 ? -11.632 -12.952 32.944 1.00 91.50 268 SER A CA 1
ATOM 2165 C C . SER A 1 268 ? -10.604 -12.411 31.951 1.00 91.50 268 SER A C 1
ATOM 2167 O O . SER A 1 268 ? -10.878 -11.419 31.282 1.00 91.50 268 SER A O 1
ATOM 2169 N N . TYR A 1 269 ? -9.457 -13.080 31.815 1.00 93.50 269 TYR A N 1
ATOM 2170 C CA . TYR A 1 269 ? -8.417 -12.729 30.852 1.00 93.50 269 TYR A CA 1
ATOM 2171 C C . TYR A 1 269 ? -8.317 -13.803 29.768 1.00 93.50 269 TYR A C 1
ATOM 2173 O O . TYR A 1 269 ? -8.028 -14.963 30.056 1.00 93.50 269 TYR A O 1
ATOM 2181 N N . TYR A 1 270 ? -8.608 -13.417 28.530 1.00 96.25 270 TYR A N 1
ATOM 2182 C CA . TYR A 1 270 ? -8.589 -14.249 27.326 1.00 96.25 270 TYR A CA 1
ATOM 2183 C C . TYR A 1 270 ? -8.530 -13.336 26.095 1.00 96.25 270 TYR A C 1
ATOM 2185 O O . TYR A 1 270 ? -8.887 -12.158 26.177 1.00 96.25 270 TYR A O 1
ATOM 2193 N N . TYR A 1 271 ? -8.118 -13.875 24.949 1.00 97.75 271 TYR A N 1
ATOM 2194 C CA . TYR A 1 271 ? -8.214 -13.176 23.671 1.00 97.75 271 TYR A CA 1
ATOM 2195 C C . TYR A 1 271 ? -9.564 -13.465 23.016 1.00 97.75 271 TYR A C 1
ATOM 2197 O O . TYR A 1 271 ? -9.986 -14.620 22.956 1.00 97.75 271 TYR A O 1
ATOM 2205 N N . ALA A 1 272 ? -10.222 -12.437 22.485 1.00 96.75 272 ALA A N 1
ATOM 2206 C CA . ALA A 1 272 ? -11.392 -12.592 21.632 1.00 96.75 272 ALA A CA 1
ATOM 2207 C C . ALA A 1 272 ? -11.375 -11.571 20.488 1.00 96.75 272 ALA A C 1
ATOM 2209 O O . ALA A 1 272 ? -11.115 -10.388 20.711 1.00 96.75 272 ALA A O 1
ATOM 2210 N N . ILE A 1 273 ? -11.654 -12.025 19.266 1.00 97.44 273 ILE A N 1
ATOM 2211 C CA . ILE A 1 273 ? -11.621 -11.217 18.036 1.00 97.44 273 ILE A CA 1
ATOM 2212 C C . ILE A 1 273 ? -12.911 -11.472 17.256 1.00 97.44 273 ILE A C 1
ATOM 2214 O O . ILE A 1 273 ? -13.240 -12.624 16.978 1.00 97.44 273 ILE A O 1
ATOM 2218 N N . ALA A 1 274 ? -13.622 -10.393 16.931 1.00 94.12 274 ALA A N 1
ATOM 2219 C CA . ALA A 1 274 ? -14.894 -10.398 16.212 1.00 94.12 274 ALA A CA 1
ATOM 2220 C C . ALA A 1 274 ? -14.736 -10.284 14.685 1.00 94.12 274 ALA A C 1
ATOM 2222 O O . ALA A 1 274 ? -15.569 -10.800 13.957 1.00 94.12 274 ALA A O 1
ATOM 2223 N N . ASP A 1 275 ? -13.682 -9.624 14.191 1.00 95.00 275 ASP A N 1
ATOM 2224 C CA . ASP A 1 275 ? -13.401 -9.518 12.749 1.00 95.00 275 ASP A CA 1
ATOM 2225 C C . ASP A 1 275 ? -11.897 -9.365 12.470 1.00 95.00 275 ASP A C 1
ATOM 2227 O O . ASP A 1 275 ? -11.174 -8.668 13.193 1.00 95.00 275 ASP A O 1
ATOM 2231 N N . VAL A 1 276 ? -11.447 -9.991 11.380 1.00 96.50 276 VAL A N 1
ATOM 2232 C CA . VAL A 1 276 ? -10.140 -9.811 10.746 1.00 96.50 276 VAL A CA 1
ATOM 2233 C C . VAL A 1 276 ? -10.356 -9.488 9.266 1.00 96.50 276 VAL A C 1
ATOM 2235 O O . VAL A 1 276 ? -10.525 -10.374 8.427 1.00 96.50 276 VAL A O 1
ATOM 2238 N N . ALA A 1 277 ? -10.273 -8.204 8.920 1.00 95.31 277 ALA A N 1
ATOM 2239 C CA . ALA A 1 277 ? -10.409 -7.730 7.546 1.00 95.31 277 ALA A CA 1
ATOM 2240 C C . ALA A 1 277 ? -9.045 -7.381 6.931 1.00 95.31 277 ALA A C 1
ATOM 2242 O O . ALA A 1 277 ? -8.287 -6.568 7.462 1.00 95.31 277 ALA A O 1
ATOM 2243 N N . VAL A 1 278 ? -8.744 -7.952 5.763 1.00 97.31 278 VAL A N 1
ATOM 2244 C CA . VAL A 1 278 ? -7.494 -7.721 5.021 1.00 97.31 278 VAL A CA 1
ATOM 2245 C C . VAL A 1 278 ? -7.822 -6.990 3.728 1.00 97.31 278 VAL A C 1
ATOM 2247 O O . VAL A 1 278 ? -8.168 -7.603 2.719 1.00 97.31 278 VAL A O 1
ATOM 2250 N N . GLY A 1 279 ? -7.739 -5.661 3.766 1.00 93.31 279 GLY A N 1
ATOM 2251 C CA . GLY A 1 279 ? -7.987 -4.811 2.609 1.00 93.31 279 GLY A CA 1
ATOM 2252 C C . GLY A 1 279 ? -6.832 -4.896 1.617 1.00 93.31 279 GLY A C 1
ATOM 2253 O O . GLY A 1 279 ? -5.733 -4.406 1.895 1.00 93.31 279 GLY A O 1
ATOM 2254 N N . ALA A 1 280 ? -7.065 -5.519 0.464 1.00 95.44 280 ALA A N 1
ATOM 2255 C CA . ALA A 1 280 ? -6.011 -5.830 -0.493 1.00 95.44 280 ALA A CA 1
ATOM 2256 C C . ALA A 1 280 ? -6.496 -5.825 -1.950 1.00 95.44 280 ALA A C 1
ATOM 2258 O O . ALA A 1 280 ? -7.691 -5.790 -2.250 1.00 95.44 280 ALA A O 1
ATOM 2259 N N . ARG A 1 281 ? -5.537 -5.892 -2.878 1.00 93.94 281 ARG A N 1
ATOM 2260 C CA . ARG A 1 281 ? -5.782 -6.215 -4.289 1.00 93.94 281 ARG A CA 1
ATOM 2261 C C . ARG A 1 281 ? -5.038 -7.479 -4.669 1.00 93.94 281 ARG A C 1
ATOM 2263 O O . ARG A 1 281 ? -3.925 -7.731 -4.220 1.00 93.94 281 ARG A O 1
ATOM 2270 N N . CYS A 1 282 ? -5.650 -8.258 -5.544 1.00 94.25 282 CYS A N 1
ATOM 2271 C CA . CYS A 1 282 ? -5.036 -9.442 -6.118 1.00 94.25 282 CYS A CA 1
ATOM 2272 C C . CYS A 1 282 ? -3.766 -9.038 -6.909 1.00 94.25 282 CYS A C 1
ATOM 2274 O O . CYS A 1 282 ? -3.853 -8.206 -7.813 1.00 94.25 282 CYS A O 1
ATOM 2276 N N . ALA A 1 283 ? -2.581 -9.560 -6.562 1.00 95.81 283 ALA A N 1
ATOM 2277 C CA . ALA A 1 283 ? -1.325 -9.065 -7.136 1.00 95.81 283 ALA A CA 1
ATOM 2278 C C . ALA A 1 283 ? -1.131 -9.579 -8.572 1.00 95.81 283 ALA A C 1
ATOM 2280 O O . ALA A 1 283 ? -0.938 -10.777 -8.788 1.00 95.81 283 ALA A O 1
ATOM 2281 N N . CYS A 1 284 ? -1.193 -8.668 -9.548 1.00 96.56 284 CYS A N 1
ATOM 2282 C CA . CYS A 1 284 ? -1.069 -8.964 -10.985 1.00 96.56 284 CYS A CA 1
ATOM 2283 C C . CYS A 1 284 ? -0.094 -8.035 -11.723 1.00 96.56 284 CYS A C 1
ATOM 2285 O O . CYS A 1 284 ? -0.183 -7.877 -12.939 1.00 96.56 284 CYS A O 1
ATOM 2287 N N . ASN A 1 285 ? 0.778 -7.341 -10.982 1.00 96.06 285 ASN A N 1
ATOM 2288 C CA . ASN A 1 285 ? 1.816 -6.450 -11.514 1.00 96.06 285 ASN A CA 1
ATOM 2289 C C . ASN A 1 285 ? 1.337 -5.369 -12.515 1.00 96.06 285 ASN A C 1
ATOM 2291 O O . ASN A 1 285 ? 2.137 -4.791 -13.238 1.00 96.06 285 ASN A O 1
ATOM 2295 N N . GLY A 1 286 ? 0.040 -5.046 -12.532 1.00 95.62 286 GLY A N 1
ATOM 2296 C CA . GLY A 1 286 ? -0.533 -4.076 -13.467 1.00 95.62 286 GLY A CA 1
ATOM 2297 C C . GLY A 1 286 ? -0.875 -4.629 -14.865 1.00 95.62 286 GLY A C 1
ATOM 2298 O O . GLY A 1 286 ? -1.187 -3.843 -15.760 1.00 95.62 286 GLY A O 1
ATOM 2299 N N . HIS A 1 287 ? -0.837 -5.956 -15.054 1.00 97.38 287 HIS A N 1
ATOM 2300 C CA . HIS A 1 287 ? -1.143 -6.640 -16.321 1.00 97.38 287 HIS A CA 1
ATOM 2301 C C . HIS A 1 287 ? -2.398 -7.534 -16.261 1.00 97.38 287 HIS A C 1
ATOM 2303 O O . HIS A 1 287 ? -2.555 -8.424 -17.095 1.00 97.38 287 HIS A O 1
ATOM 2309 N N . ALA A 1 288 ? -3.298 -7.327 -15.293 1.00 96.81 288 ALA A N 1
ATOM 2310 C CA . ALA A 1 288 ? -4.629 -7.941 -15.302 1.00 96.81 288 ALA A CA 1
ATOM 2311 C C . ALA A 1 288 ? -5.655 -7.070 -14.563 1.00 96.81 288 ALA A C 1
ATOM 2313 O O . ALA A 1 288 ? -5.403 -6.626 -13.445 1.00 96.81 288 ALA A O 1
ATOM 2314 N N . GLY A 1 289 ? -6.839 -6.894 -15.154 1.00 94.38 289 GLY A N 1
ATOM 2315 C CA . GLY A 1 289 ? -7.986 -6.235 -14.513 1.00 94.38 289 GLY A CA 1
ATOM 2316 C C . GLY A 1 289 ? -8.808 -7.144 -13.592 1.00 94.38 289 GLY A C 1
ATOM 2317 O O . GLY A 1 289 ? -9.685 -6.674 -12.874 1.00 94.38 289 GLY A O 1
ATOM 2318 N N . GLU A 1 290 ? -8.553 -8.457 -13.588 1.00 93.62 290 GLU A N 1
ATOM 2319 C CA . GLU A 1 290 ? -9.279 -9.407 -12.742 1.00 93.62 290 GLU A CA 1
ATOM 2320 C C . GLU A 1 290 ? -8.470 -10.668 -12.398 1.00 93.62 290 GLU A C 1
ATOM 2322 O O . GLU A 1 290 ? -7.515 -11.051 -13.080 1.00 93.62 290 GLU A O 1
ATOM 2327 N N . CYS A 1 291 ? -8.911 -11.343 -11.336 1.00 92.94 291 CYS A N 1
ATOM 2328 C CA . CYS A 1 291 ? -8.394 -12.633 -10.898 1.00 92.94 291 CYS A CA 1
ATOM 2329 C C . CYS A 1 291 ? -9.474 -13.710 -10.963 1.00 92.94 291 CYS A C 1
ATOM 2331 O O . CYS A 1 291 ? -10.576 -13.528 -10.447 1.00 92.94 291 CYS A O 1
ATOM 2333 N N . VAL A 1 292 ? -9.117 -14.860 -11.527 1.00 91.81 292 VAL A N 1
ATOM 2334 C CA . VAL A 1 292 ? -9.998 -16.004 -11.775 1.00 91.81 292 VAL A CA 1
ATOM 2335 C C . VAL A 1 292 ? -9.547 -17.234 -10.994 1.00 91.81 292 VAL A C 1
ATOM 2337 O O . VAL A 1 292 ? -8.373 -17.388 -10.664 1.00 91.81 292 VAL A O 1
ATOM 2340 N N . ASN A 1 293 ? -10.475 -18.150 -10.734 1.00 89.88 293 ASN A N 1
ATOM 2341 C CA . ASN A 1 293 ? -10.144 -19.465 -10.197 1.00 89.88 293 ASN A CA 1
ATOM 2342 C C . ASN A 1 293 ? -9.705 -20.392 -11.339 1.00 89.88 293 ASN A C 1
ATOM 2344 O O . ASN A 1 293 ? -10.447 -20.590 -12.299 1.00 89.88 293 ASN A O 1
ATOM 2348 N N . SER A 1 294 ? -8.511 -20.971 -11.220 1.00 84.50 294 SER A N 1
ATOM 2349 C CA . SER A 1 294 ? -7.934 -21.918 -12.175 1.00 84.50 294 SER A CA 1
ATOM 2350 C C . SER A 1 294 ? -7.571 -23.226 -11.475 1.00 84.50 294 SER A C 1
ATOM 2352 O O . SER A 1 294 ? -7.169 -23.235 -10.312 1.00 84.50 294 SER A O 1
ATOM 2354 N N . THR A 1 295 ? -7.727 -24.355 -12.166 1.00 80.75 295 THR A N 1
ATOM 2355 C CA . THR A 1 295 ? -7.362 -25.670 -11.617 1.00 80.75 295 THR A CA 1
ATOM 2356 C C . THR A 1 295 ? -5.914 -25.981 -11.977 1.00 80.75 295 THR A C 1
ATOM 2358 O O . THR A 1 295 ? -5.580 -26.106 -13.153 1.00 80.75 295 THR A O 1
ATOM 2361 N N . SER A 1 296 ? -5.057 -26.105 -10.964 1.00 68.31 296 SER A N 1
ATOM 2362 C CA . SER A 1 296 ? -3.651 -26.476 -11.138 1.00 68.31 296 SER A CA 1
ATOM 2363 C C . SER A 1 296 ? -3.504 -27.923 -11.630 1.00 68.31 296 SER A C 1
ATOM 2365 O O . SER A 1 296 ? -4.420 -28.736 -11.497 1.00 68.31 296 SER A O 1
ATOM 2367 N N . VAL A 1 297 ? -2.321 -28.274 -12.144 1.00 70.00 297 VAL A N 1
ATOM 2368 C CA . VAL A 1 297 ? -1.977 -29.633 -12.618 1.00 70.00 297 VAL A CA 1
ATOM 2369 C C . VAL A 1 297 ? -2.168 -30.687 -11.513 1.00 70.00 297 VAL A C 1
ATOM 2371 O O . VAL A 1 297 ? -2.576 -31.814 -11.775 1.00 70.00 297 VAL A O 1
ATOM 2374 N N . ASP A 1 298 ? -1.940 -30.289 -10.262 1.00 69.81 298 ASP A N 1
ATOM 2375 C CA . ASP A 1 298 ? -2.174 -31.025 -9.014 1.00 69.81 298 ASP A CA 1
ATOM 2376 C C . ASP A 1 298 ? -3.661 -31.100 -8.579 1.00 69.81 298 ASP A C 1
ATOM 2378 O O . ASP A 1 298 ? -3.963 -31.514 -7.461 1.00 69.81 298 ASP A O 1
ATOM 2382 N N . GLY A 1 299 ? -4.609 -30.710 -9.441 1.00 69.75 299 GLY A N 1
ATOM 2383 C CA . GLY A 1 299 ? -6.060 -30.843 -9.231 1.00 69.75 299 GLY A CA 1
ATOM 2384 C C . GLY A 1 299 ? -6.674 -29.853 -8.234 1.00 69.75 299 GLY A C 1
ATOM 2385 O O . GLY A 1 299 ? -7.887 -29.849 -8.030 1.00 69.75 299 GLY A O 1
ATOM 2386 N N . ARG A 1 300 ? -5.857 -28.996 -7.615 1.00 72.38 300 ARG A N 1
ATOM 2387 C CA . ARG A 1 300 ? -6.294 -27.955 -6.676 1.00 72.38 300 ARG A CA 1
ATOM 2388 C C . ARG A 1 300 ? -6.745 -26.711 -7.434 1.00 72.38 300 ARG A C 1
ATOM 2390 O O . ARG A 1 300 ? -6.007 -26.203 -8.276 1.00 72.38 300 ARG A O 1
ATOM 2397 N N . THR A 1 301 ? -7.923 -26.191 -7.099 1.00 76.25 301 THR A N 1
ATOM 2398 C CA . THR A 1 301 ? -8.349 -24.863 -7.564 1.00 76.25 301 THR A CA 1
ATOM 2399 C C . THR A 1 301 ? -7.574 -23.797 -6.794 1.00 76.25 301 THR A C 1
ATOM 2401 O O . THR A 1 301 ? -7.557 -23.825 -5.566 1.00 76.25 301 THR A O 1
ATOM 2404 N N . ARG A 1 302 ? -6.922 -22.877 -7.506 1.00 82.12 302 ARG A N 1
ATOM 2405 C CA . ARG A 1 302 ? -6.194 -21.726 -6.953 1.00 82.12 302 ARG A CA 1
ATOM 2406 C C . ARG A 1 302 ? -6.642 -20.461 -7.680 1.00 82.12 302 ARG A C 1
ATOM 2408 O O . ARG A 1 302 ? -7.007 -20.523 -8.856 1.00 82.12 302 ARG A O 1
ATOM 2415 N N . ARG A 1 303 ? -6.601 -19.312 -7.010 1.00 88.88 303 ARG A N 1
ATOM 2416 C CA . ARG A 1 303 ? -6.858 -18.024 -7.663 1.00 88.88 303 ARG A CA 1
ATOM 2417 C C . ARG A 1 303 ? -5.596 -17.590 -8.416 1.00 88.88 303 ARG A C 1
ATOM 2419 O O . ARG A 1 303 ? -4.495 -17.756 -7.905 1.00 88.88 303 ARG A O 1
ATOM 2426 N N . VAL A 1 304 ? -5.745 -17.076 -9.633 1.00 93.12 304 VAL A N 1
ATOM 2427 C CA . VAL A 1 304 ? -4.660 -16.598 -10.512 1.00 93.12 304 VAL A CA 1
ATOM 2428 C C . VAL A 1 304 ? -5.113 -15.342 -11.251 1.00 93.12 304 VAL A C 1
ATOM 2430 O O . VAL A 1 304 ? -6.311 -15.107 -11.404 1.00 93.12 304 VAL A O 1
ATOM 2433 N N . CYS A 1 305 ? -4.178 -14.526 -11.722 1.00 95.75 305 CYS A N 1
ATOM 2434 C CA . CYS A 1 305 ? -4.509 -13.400 -12.593 1.00 95.75 305 CYS A CA 1
ATOM 2435 C C . CYS A 1 305 ? -4.983 -13.877 -13.971 1.00 95.75 305 CYS A C 1
ATOM 2437 O O . CYS A 1 305 ? -4.474 -14.868 -14.498 1.00 95.75 305 CYS A O 1
ATOM 2439 N N . ARG A 1 306 ? -5.912 -13.144 -14.595 1.00 95.38 306 ARG A N 1
ATOM 2440 C CA . ARG A 1 306 ? -6.154 -13.270 -16.038 1.00 95.38 306 ARG A CA 1
ATOM 2441 C C . ARG A 1 306 ? -5.181 -12.348 -16.774 1.00 95.38 306 ARG A C 1
ATOM 2443 O O . ARG A 1 306 ? -5.505 -11.194 -17.025 1.00 95.38 306 ARG A O 1
ATOM 2450 N N . CYS A 1 307 ? -3.973 -12.845 -17.027 1.00 96.25 307 CYS A N 1
ATOM 2451 C CA . CYS A 1 307 ? -2.887 -12.035 -17.573 1.00 96.25 307 CYS A CA 1
ATOM 2452 C C . CYS A 1 307 ? -3.143 -11.569 -19.011 1.00 96.25 307 CYS A C 1
ATOM 2454 O O . CYS A 1 307 ? -3.454 -12.368 -19.892 1.00 96.25 307 CYS A O 1
ATOM 2456 N N . GLU A 1 308 ? -2.949 -10.270 -19.217 1.00 97.31 308 GLU A N 1
ATOM 2457 C CA . GLU A 1 308 ? -2.959 -9.558 -20.494 1.00 97.31 308 GLU A CA 1
ATOM 2458 C C . GLU A 1 308 ? -1.522 -9.089 -20.819 1.00 97.31 308 GLU A C 1
ATOM 2460 O O . GLU A 1 308 ? -0.548 -9.602 -20.260 1.00 97.31 308 GLU A O 1
ATOM 2465 N N . HIS A 1 309 ? -1.339 -8.130 -21.736 1.00 97.62 309 HIS A N 1
ATOM 2466 C CA . HIS A 1 309 ? -0.021 -7.540 -22.061 1.00 97.62 309 HIS A CA 1
ATOM 2467 C C . HIS A 1 309 ? 1.053 -8.562 -22.498 1.00 97.62 309 HIS A C 1
ATOM 2469 O O . HIS A 1 309 ? 2.253 -8.320 -22.368 1.00 97.62 309 HIS A O 1
ATOM 2475 N N . ASN A 1 310 ? 0.615 -9.713 -23.015 1.00 97.50 310 ASN A N 1
ATOM 2476 C CA . ASN A 1 310 ? 1.437 -10.886 -23.324 1.00 97.50 310 ASN A CA 1
ATOM 2477 C C . ASN A 1 310 ? 2.266 -11.413 -22.130 1.00 97.50 310 ASN A C 1
ATOM 2479 O O . ASN A 1 310 ? 3.349 -11.970 -22.321 1.00 97.50 310 ASN A O 1
ATOM 2483 N N . THR A 1 311 ? 1.769 -11.240 -20.904 1.00 98.12 311 THR A N 1
ATOM 2484 C CA . THR A 1 311 ? 2.389 -11.751 -19.670 1.00 98.12 311 THR A CA 1
ATOM 2485 C C . THR A 1 311 ? 1.851 -13.132 -19.275 1.00 98.12 311 THR A C 1
ATOM 2487 O O . THR A 1 311 ? 0.816 -13.589 -19.763 1.00 98.12 311 THR A O 1
ATOM 2490 N N . ALA A 1 312 ? 2.583 -13.819 -18.402 1.00 94.75 312 ALA A N 1
ATOM 2491 C CA . ALA A 1 312 ? 2.305 -15.161 -17.907 1.00 94.75 312 ALA A CA 1
ATOM 2492 C C . ALA A 1 312 ? 2.694 -15.301 -16.420 1.00 94.75 312 ALA A C 1
ATOM 2494 O O . ALA A 1 312 ? 3.119 -14.340 -15.775 1.00 94.75 312 ALA A O 1
ATOM 2495 N N . GLY A 1 313 ? 2.518 -16.501 -15.865 1.00 93.38 313 GLY A N 1
ATOM 2496 C CA . GLY A 1 313 ? 2.663 -16.771 -14.433 1.00 93.38 313 GLY A CA 1
ATOM 2497 C C . GLY A 1 313 ? 1.391 -16.453 -13.625 1.00 93.38 313 GLY A C 1
ATOM 2498 O O . GLY A 1 313 ? 0.466 -15.816 -14.132 1.00 93.38 313 GLY A O 1
ATOM 2499 N N . PRO A 1 314 ? 1.299 -16.901 -12.358 1.00 91.94 314 PRO A N 1
ATOM 2500 C CA . PRO A 1 314 ? 0.109 -16.707 -11.519 1.00 91.94 314 PRO A CA 1
ATOM 2501 C C . PRO A 1 314 ? -0.145 -15.235 -11.150 1.00 91.94 314 PRO A C 1
ATOM 2503 O O . PRO A 1 314 ? -1.290 -14.868 -10.860 1.00 91.94 314 PRO A O 1
ATOM 2506 N N . ASP A 1 315 ? 0.911 -14.415 -11.182 1.00 94.94 315 ASP A N 1
ATOM 2507 C CA . ASP A 1 315 ? 0.944 -13.003 -10.785 1.00 94.94 315 ASP A CA 1
ATOM 2508 C C . ASP A 1 315 ? 1.289 -12.071 -11.973 1.00 94.94 315 ASP A C 1
ATOM 2510 O O . ASP A 1 315 ? 1.602 -10.897 -11.771 1.00 94.94 315 ASP A O 1
ATOM 2514 N N . CYS A 1 316 ? 1.249 -12.577 -13.216 1.00 96.88 316 CYS A N 1
ATOM 2515 C CA . CYS A 1 316 ? 1.664 -11.860 -14.436 1.00 96.88 316 CYS A CA 1
ATOM 2516 C C . CYS A 1 316 ? 3.116 -11.341 -14.385 1.00 96.88 316 CYS A C 1
ATOM 2518 O O . CYS A 1 316 ? 3.423 -10.229 -14.817 1.00 96.88 316 CYS A O 1
ATOM 2520 N N . ASN A 1 317 ? 3.998 -12.144 -13.788 1.00 95.12 317 ASN A N 1
ATOM 2521 C CA . ASN A 1 317 ? 5.361 -11.794 -13.382 1.00 95.12 317 ASN A CA 1
ATOM 2522 C C . ASN A 1 317 ? 6.458 -12.295 -14.348 1.00 95.12 317 ASN A C 1
ATOM 2524 O O . ASN A 1 317 ? 7.641 -12.270 -14.012 1.00 95.12 317 ASN A O 1
ATOM 2528 N N . GLU A 1 318 ? 6.066 -12.804 -15.514 1.00 96.00 318 GLU A N 1
ATOM 2529 C CA . GLU A 1 318 ? 6.945 -13.258 -16.593 1.00 96.00 318 GLU A CA 1
ATOM 2530 C C . GLU A 1 318 ? 6.289 -12.976 -17.958 1.00 96.00 318 GLU A C 1
ATOM 2532 O O . GLU A 1 318 ? 5.094 -12.687 -18.033 1.00 96.00 318 GLU A O 1
ATOM 2537 N N . CYS A 1 319 ? 7.053 -13.036 -19.050 1.00 97.44 319 CYS A N 1
ATOM 2538 C CA . CYS A 1 319 ? 6.509 -12.906 -20.405 1.00 97.44 319 CYS A CA 1
ATOM 2539 C C . CYS A 1 319 ? 6.028 -14.254 -20.957 1.00 97.44 319 CYS A C 1
ATOM 2541 O O . CYS A 1 319 ? 6.596 -15.305 -20.651 1.00 97.44 319 CYS A O 1
ATOM 2543 N N . LEU A 1 320 ? 5.012 -14.231 -21.826 1.00 97.25 320 LEU A N 1
ATOM 2544 C CA . LEU A 1 320 ? 4.618 -15.407 -22.601 1.00 97.25 320 LEU A CA 1
ATOM 2545 C C . LEU A 1 320 ? 5.797 -15.930 -23.444 1.00 97.25 320 LEU A C 1
ATOM 2547 O O . LEU A 1 320 ? 6.622 -15.142 -23.924 1.00 97.25 320 LEU A O 1
ATOM 2551 N N . PRO A 1 321 ? 5.851 -17.247 -23.725 1.00 94.12 321 PRO A N 1
ATOM 2552 C CA . PRO A 1 321 ? 6.765 -17.790 -24.722 1.00 94.12 321 PRO A CA 1
ATOM 2553 C C . PRO A 1 321 ? 6.668 -17.001 -26.033 1.00 94.12 321 PRO A C 1
ATOM 2555 O O . PRO A 1 321 ? 5.567 -16.708 -26.489 1.00 94.12 321 PRO A O 1
ATOM 2558 N N . PHE A 1 322 ? 7.822 -16.684 -26.631 1.00 96.69 322 PHE A N 1
ATOM 2559 C CA . PHE A 1 322 ? 7.986 -15.831 -27.822 1.00 96.69 322 PHE A CA 1
ATOM 2560 C C . PHE A 1 322 ? 7.886 -14.303 -27.609 1.00 96.69 322 PHE A C 1
ATOM 2562 O O . PHE A 1 322 ? 8.275 -13.554 -28.503 1.00 96.69 322 PHE A O 1
ATOM 2569 N N . TYR A 1 323 ? 7.474 -13.814 -26.435 1.00 97.62 323 TYR A N 1
ATOM 2570 C CA . TYR A 1 323 ? 7.355 -12.374 -26.145 1.00 97.62 323 TYR A CA 1
ATOM 2571 C C . TYR A 1 323 ? 8.540 -11.817 -25.339 1.00 97.62 323 TYR A C 1
ATOM 2573 O O . TYR A 1 323 ? 8.366 -11.084 -24.371 1.00 97.62 323 TYR A O 1
ATOM 2581 N N . ASN A 1 324 ? 9.760 -12.178 -25.751 1.00 96.94 324 ASN A N 1
ATOM 2582 C CA . ASN A 1 324 ? 11.009 -11.875 -25.042 1.00 96.94 324 ASN A CA 1
ATOM 2583 C C . ASN A 1 324 ? 11.883 -10.823 -25.756 1.00 96.94 324 ASN A C 1
ATOM 2585 O O . ASN A 1 324 ? 13.107 -10.870 -25.645 1.00 96.94 324 ASN A O 1
ATOM 2589 N N . ASP A 1 325 ? 11.291 -9.899 -26.522 1.00 97.12 325 ASP A N 1
ATOM 2590 C CA . ASP A 1 325 ? 12.053 -8.852 -27.226 1.00 97.12 325 ASP A CA 1
ATOM 2591 C C . ASP A 1 325 ? 12.479 -7.676 -26.326 1.00 97.12 325 ASP A C 1
ATOM 2593 O O . ASP A 1 325 ? 13.435 -6.962 -26.616 1.00 97.12 325 ASP A O 1
ATOM 2597 N N . ALA A 1 326 ? 11.813 -7.508 -25.189 1.00 95.56 326 ALA A N 1
ATOM 2598 C CA . ALA A 1 326 ? 12.161 -6.559 -24.138 1.00 95.56 326 ALA A CA 1
ATOM 2599 C C . ALA A 1 326 ? 12.168 -7.295 -22.785 1.00 95.56 326 ALA A C 1
ATOM 2601 O O . ALA A 1 326 ? 11.521 -8.341 -22.668 1.00 95.56 326 ALA A O 1
ATOM 2602 N N . PRO A 1 327 ? 12.885 -6.797 -21.760 1.00 94.19 327 PRO A N 1
ATOM 2603 C CA . PRO A 1 327 ? 12.784 -7.373 -20.425 1.00 94.19 327 PRO A CA 1
ATOM 2604 C C . PRO A 1 327 ? 11.372 -7.151 -19.863 1.00 94.19 327 PRO A C 1
ATOM 2606 O O . PRO A 1 327 ? 10.781 -6.093 -20.076 1.00 94.19 327 PRO A O 1
ATOM 2609 N N . TRP A 1 328 ? 10.854 -8.127 -19.113 1.00 96.62 328 TRP A N 1
ATOM 2610 C CA . TRP A 1 328 ? 9.620 -7.955 -18.340 1.00 96.62 328 TRP A CA 1
ATOM 2611 C C . TRP A 1 328 ? 9.771 -6.805 -17.330 1.00 96.62 328 TRP A C 1
ATOM 2613 O O . TRP A 1 328 ? 10.832 -6.646 -16.719 1.00 96.62 328 TRP A O 1
ATOM 2623 N N . GLY A 1 329 ? 8.698 -6.043 -17.116 1.00 94.75 329 GLY A N 1
ATOM 2624 C CA . GLY A 1 329 ? 8.615 -5.021 -16.078 1.00 94.75 329 GLY A CA 1
ATOM 2625 C C . GLY A 1 329 ? 7.171 -4.796 -15.638 1.00 94.75 329 GLY A C 1
ATOM 2626 O O . GLY A 1 329 ? 6.259 -4.887 -16.451 1.00 94.75 329 GLY A O 1
ATOM 2627 N N . ARG A 1 330 ? 6.975 -4.491 -14.350 1.00 95.50 330 ARG A N 1
ATOM 2628 C CA . ARG A 1 330 ? 5.669 -4.171 -13.753 1.00 95.50 330 ARG A CA 1
ATOM 2629 C C . ARG A 1 330 ? 5.082 -2.909 -14.390 1.00 95.50 330 ARG A C 1
ATOM 2631 O O . ARG A 1 330 ? 5.745 -1.877 -14.371 1.00 95.50 330 ARG A O 1
ATOM 2638 N N . ALA A 1 331 ? 3.840 -2.954 -14.870 1.00 94.75 331 ALA A N 1
ATOM 2639 C CA . ALA A 1 331 ? 3.183 -1.799 -15.486 1.00 94.75 331 ALA A CA 1
ATOM 2640 C C . ALA A 1 331 ? 3.063 -0.592 -14.527 1.00 94.75 331 ALA A C 1
ATOM 2642 O O . ALA A 1 331 ? 2.690 -0.732 -13.356 1.00 94.75 331 ALA A O 1
ATOM 2643 N N . THR A 1 332 ? 3.309 0.608 -15.056 1.00 91.25 332 THR A N 1
ATOM 2644 C CA . THR A 1 332 ? 3.257 1.904 -14.354 1.00 91.25 332 THR A CA 1
ATOM 2645 C C . THR A 1 332 ? 2.068 2.746 -14.833 1.00 91.25 332 THR A C 1
ATOM 2647 O O . THR A 1 332 ? 1.373 2.377 -15.777 1.00 91.25 332 THR A O 1
ATOM 2650 N N . THR A 1 333 ? 1.801 3.898 -14.212 1.00 86.75 333 THR A N 1
ATOM 2651 C CA . THR A 1 333 ? 0.839 4.882 -14.758 1.00 86.75 333 THR A CA 1
ATOM 2652 C C . THR A 1 333 ? 1.194 5.409 -16.155 1.00 86.75 333 THR A C 1
ATOM 2654 O O . THR A 1 333 ? 0.297 5.851 -16.870 1.00 86.75 333 THR A O 1
ATOM 2657 N N . THR A 1 334 ? 2.470 5.378 -16.554 1.00 86.94 334 THR A N 1
ATOM 2658 C CA . THR A 1 334 ? 2.959 5.974 -17.813 1.00 86.94 334 THR A CA 1
ATOM 2659 C C . THR A 1 334 ? 3.267 4.970 -18.922 1.00 86.94 334 THR A C 1
ATOM 2661 O O . THR A 1 334 ? 3.235 5.344 -20.091 1.00 86.94 334 THR A O 1
ATOM 2664 N N . ASP A 1 335 ? 3.583 3.723 -18.574 1.00 91.69 335 ASP A N 1
ATOM 2665 C CA . ASP A 1 335 ? 3.967 2.664 -19.511 1.00 91.69 335 ASP A CA 1
ATOM 2666 C C . ASP A 1 335 ? 3.387 1.326 -19.028 1.00 91.69 335 ASP A C 1
ATOM 2668 O O . ASP A 1 335 ? 3.558 0.939 -17.868 1.00 91.69 335 ASP A O 1
ATOM 2672 N N . ALA A 1 336 ? 2.675 0.629 -19.916 1.00 94.25 336 ALA A N 1
ATOM 2673 C CA . ALA A 1 336 ? 2.082 -0.676 -19.638 1.00 94.25 336 ALA A CA 1
ATOM 2674 C C . ALA A 1 336 ? 3.128 -1.797 -19.526 1.00 94.25 336 ALA A C 1
ATOM 2676 O O . ALA A 1 336 ? 2.805 -2.872 -19.018 1.00 94.25 336 ALA A O 1
ATOM 2677 N N . HIS A 1 337 ? 4.353 -1.547 -20.008 1.00 95.69 337 HIS A N 1
ATOM 2678 C CA . HIS A 1 337 ? 5.462 -2.494 -20.062 1.00 95.69 337 HIS A CA 1
ATOM 2679 C C . HIS A 1 337 ? 5.035 -3.857 -20.630 1.00 95.69 337 HIS A C 1
ATOM 2681 O O . HIS A 1 337 ? 5.325 -4.913 -20.067 1.00 95.69 337 HIS A O 1
ATOM 2687 N N . GLU A 1 338 ? 4.305 -3.841 -21.751 1.00 97.12 338 GLU A N 1
ATOM 2688 C CA . GLU A 1 338 ? 3.850 -5.069 -22.390 1.00 97.12 338 GLU A CA 1
ATOM 2689 C C . GLU A 1 338 ? 5.018 -5.892 -22.941 1.00 97.12 338 GLU A C 1
ATOM 2691 O O . GLU A 1 338 ? 5.975 -5.364 -23.512 1.00 97.12 338 GLU A O 1
ATOM 2696 N N . CYS A 1 339 ? 4.922 -7.213 -22.805 1.00 97.81 339 CYS A N 1
ATOM 2697 C CA . CYS A 1 339 ? 5.914 -8.125 -23.352 1.00 97.81 339 CYS A CA 1
ATOM 2698 C C . CYS A 1 339 ? 5.840 -8.112 -24.887 1.00 97.81 339 CYS A C 1
ATOM 2700 O O . CYS A 1 339 ? 4.763 -8.257 -25.482 1.00 97.81 339 CYS A O 1
ATOM 2702 N N . LYS A 1 340 ? 6.995 -7.925 -25.540 1.00 96.62 340 LYS A N 1
ATOM 2703 C CA . LYS A 1 340 ? 7.101 -7.658 -26.985 1.00 96.62 340 LYS A CA 1
ATOM 2704 C C . LYS A 1 340 ? 7.513 -8.911 -27.768 1.00 96.62 340 LYS A C 1
ATOM 2706 O O . LYS A 1 340 ? 8.432 -9.609 -27.336 1.00 96.62 340 LYS A O 1
ATOM 2711 N N . PRO A 1 341 ? 6.852 -9.222 -28.901 1.00 97.31 341 PRO A N 1
ATOM 2712 C CA . PRO A 1 341 ? 7.127 -10.427 -29.681 1.00 97.31 341 PRO A CA 1
ATOM 2713 C C . PRO A 1 341 ? 8.497 -10.365 -30.362 1.00 97.31 341 PRO A C 1
ATOM 2715 O O . PRO A 1 341 ? 8.847 -9.363 -30.981 1.00 97.31 341 PRO A O 1
ATOM 2718 N N . CYS A 1 342 ? 9.242 -11.466 -30.312 1.00 96.94 342 CYS A N 1
ATOM 2719 C CA . CYS A 1 342 ? 10.519 -11.604 -31.007 1.00 96.94 342 CYS A CA 1
ATOM 2720 C C . CYS A 1 342 ? 10.353 -11.616 -32.535 1.00 96.94 342 CYS A C 1
ATOM 2722 O O . CYS A 1 342 ? 9.453 -12.262 -33.077 1.00 96.94 342 CYS A O 1
ATOM 2724 N N . ASN A 1 343 ? 11.274 -10.980 -33.264 1.00 97.00 343 ASN A N 1
ATOM 2725 C CA . ASN A 1 343 ? 11.246 -10.968 -34.727 1.00 97.00 343 ASN A CA 1
ATOM 2726 C C . ASN A 1 343 ? 12.078 -12.103 -35.348 1.00 97.00 343 ASN A C 1
ATOM 2728 O O . ASN A 1 343 ? 13.144 -11.881 -35.912 1.00 97.00 343 ASN A O 1
ATOM 2732 N N . CYS A 1 344 ? 11.553 -13.327 -35.342 1.00 96.62 344 CYS A N 1
ATOM 2733 C CA . CYS A 1 344 ? 12.239 -14.475 -35.950 1.00 96.62 344 CYS A CA 1
ATOM 2734 C C . CYS A 1 344 ? 12.020 -14.639 -37.466 1.00 96.62 344 CYS A C 1
ATOM 2736 O O . CYS A 1 344 ? 12.205 -15.739 -37.996 1.00 96.62 344 CYS A O 1
ATOM 2738 N N . ASN A 1 345 ? 11.552 -13.594 -38.166 1.00 93.56 345 ASN A N 1
ATOM 2739 C CA . ASN A 1 345 ? 11.217 -13.613 -39.600 1.00 93.56 345 ASN A CA 1
ATOM 2740 C C . ASN A 1 345 ? 10.295 -14.793 -40.028 1.00 93.56 345 ASN A C 1
ATOM 2742 O O . ASN A 1 345 ? 10.317 -15.227 -41.177 1.00 93.56 345 ASN A O 1
ATOM 2746 N N . GLY A 1 346 ? 9.506 -15.356 -39.100 1.00 94.19 346 GLY A N 1
ATOM 2747 C CA . GLY A 1 346 ? 8.682 -16.565 -39.291 1.00 94.19 346 GLY A CA 1
ATOM 2748 C C . GLY A 1 346 ? 9.440 -17.907 -39.241 1.00 94.19 346 GLY A C 1
ATOM 2749 O O . GLY A 1 346 ? 8.825 -18.979 -39.204 1.00 94.19 346 GLY A O 1
ATOM 2750 N N . TYR A 1 347 ? 10.774 -17.891 -39.190 1.00 94.81 347 TYR A N 1
ATOM 2751 C CA . TYR A 1 347 ? 11.607 -19.097 -39.204 1.00 94.81 347 TYR A CA 1
ATOM 2752 C C . TYR A 1 347 ? 11.774 -19.752 -37.829 1.00 94.81 347 TYR A C 1
ATOM 2754 O O . TYR A 1 347 ? 12.176 -20.912 -37.778 1.00 94.81 347 TYR A O 1
ATOM 2762 N N . SER A 1 348 ? 11.381 -19.082 -36.744 1.00 96.00 348 SER A N 1
ATOM 2763 C CA . SER A 1 348 ? 11.206 -19.682 -35.417 1.00 96.00 348 SER A CA 1
ATOM 2764 C C . SER A 1 348 ? 9.945 -19.155 -34.723 1.00 96.00 348 SER A C 1
ATOM 2766 O O . SER A 1 348 ? 9.456 -18.076 -35.051 1.00 96.00 348 SER A O 1
ATOM 2768 N N . ASP A 1 349 ? 9.432 -19.949 -33.788 1.00 94.94 349 ASP A N 1
ATOM 2769 C CA . ASP A 1 349 ? 8.337 -19.677 -32.850 1.00 94.94 349 ASP A CA 1
ATOM 2770 C C . ASP A 1 349 ? 8.831 -19.646 -31.386 1.00 94.94 349 ASP A C 1
ATOM 2772 O O . ASP A 1 349 ? 8.035 -19.594 -30.448 1.00 94.94 349 ASP A O 1
ATOM 2776 N N . ARG A 1 350 ? 10.156 -19.662 -31.167 1.00 95.69 350 ARG A N 1
ATOM 2777 C CA . ARG A 1 350 ? 10.792 -19.664 -29.841 1.00 95.69 350 ARG A CA 1
ATOM 2778 C C . ARG A 1 350 ? 11.968 -18.690 -29.797 1.00 95.69 350 ARG A C 1
ATOM 2780 O O . ARG A 1 350 ? 12.795 -18.660 -30.703 1.00 95.69 350 ARG A O 1
ATOM 2787 N N . CYS A 1 351 ? 12.073 -17.935 -28.710 1.00 96.44 351 CYS A N 1
ATOM 2788 C CA . CYS A 1 351 ? 13.176 -17.010 -28.451 1.00 96.44 351 CYS A CA 1
ATOM 2789 C C . CYS A 1 351 ? 13.416 -16.838 -26.946 1.00 96.44 351 CYS A C 1
ATOM 2791 O O . CYS A 1 351 ? 12.527 -17.117 -26.134 1.00 96.44 351 CYS A O 1
ATOM 2793 N N . TYR A 1 352 ? 14.590 -16.322 -26.594 1.00 96.25 352 TYR A N 1
ATOM 2794 C CA . TYR A 1 352 ? 14.929 -15.831 -25.257 1.00 96.25 352 TYR A CA 1
ATOM 2795 C C . TYR A 1 352 ? 15.345 -14.353 -25.323 1.00 96.25 352 TYR A C 1
ATOM 2797 O O . TYR A 1 352 ? 15.623 -13.838 -26.405 1.00 96.25 352 TYR A O 1
ATOM 2805 N N . PHE A 1 353 ? 15.387 -13.681 -24.170 1.00 97.12 353 PHE A N 1
ATOM 2806 C CA . PHE A 1 353 ? 15.856 -12.299 -24.070 1.00 97.12 353 PHE A CA 1
ATOM 2807 C C . PHE A 1 353 ? 17.388 -12.240 -23.967 1.00 97.12 353 PHE A C 1
ATOM 2809 O O . PHE A 1 353 ? 17.980 -12.738 -23.007 1.00 97.12 353 PHE A O 1
ATOM 2816 N N . ASP A 1 354 ? 18.024 -11.599 -24.940 1.00 97.25 354 ASP A N 1
ATOM 2817 C CA . ASP A 1 354 ? 19.455 -11.323 -25.007 1.00 97.25 354 ASP A CA 1
ATOM 2818 C C . ASP A 1 354 ? 19.727 -9.864 -24.607 1.00 97.25 354 ASP A C 1
ATOM 2820 O O . ASP A 1 354 ? 19.442 -8.906 -25.334 1.00 97.25 354 ASP A O 1
ATOM 2824 N N . ARG A 1 355 ? 20.290 -9.695 -23.405 1.00 96.38 355 ARG A N 1
ATOM 2825 C CA . ARG A 1 355 ? 20.552 -8.381 -22.804 1.00 96.38 355 ARG A CA 1
ATOM 2826 C C . ARG A 1 355 ? 21.569 -7.556 -23.594 1.00 96.38 355 ARG A C 1
ATOM 2828 O O . ARG A 1 355 ? 21.469 -6.329 -23.592 1.00 96.38 355 ARG A O 1
ATOM 2835 N N . GLU A 1 356 ? 22.545 -8.190 -24.242 1.00 96.00 356 GLU A N 1
ATOM 2836 C CA . GLU A 1 356 ? 23.566 -7.461 -24.999 1.00 96.00 356 GLU A CA 1
ATOM 2837 C C . GLU A 1 356 ? 23.027 -7.040 -26.369 1.00 96.00 356 GLU A C 1
ATOM 2839 O O . GLU A 1 356 ? 23.257 -5.904 -26.787 1.00 96.00 356 GLU A O 1
ATOM 2844 N N . LEU A 1 357 ? 22.207 -7.881 -27.011 1.00 94.62 357 LEU A N 1
ATOM 2845 C CA . LEU A 1 357 ? 21.462 -7.500 -28.216 1.00 94.62 357 LEU A CA 1
ATOM 2846 C C . LEU A 1 357 ? 20.528 -6.303 -27.951 1.00 94.62 357 LEU A C 1
ATOM 2848 O O . LEU A 1 357 ? 20.531 -5.340 -28.726 1.00 94.62 357 LEU A O 1
ATOM 2852 N N . TYR A 1 358 ? 19.821 -6.308 -26.812 1.00 96.06 358 TYR A N 1
ATOM 2853 C CA . TYR A 1 358 ? 18.934 -5.213 -26.401 1.00 96.06 358 TYR A CA 1
ATOM 2854 C C . TYR A 1 358 ? 19.690 -3.894 -26.192 1.00 96.06 358 TYR A C 1
ATOM 2856 O O . TYR A 1 358 ? 19.275 -2.859 -26.709 1.00 96.06 358 TYR A O 1
ATOM 2864 N N . LYS A 1 359 ? 20.842 -3.918 -25.503 1.00 94.69 359 LYS A N 1
ATOM 2865 C CA . LYS A 1 359 ? 21.702 -2.728 -25.334 1.00 94.69 359 LYS A CA 1
ATOM 2866 C C . LYS A 1 359 ? 22.194 -2.148 -26.664 1.00 94.69 359 LYS A C 1
ATOM 2868 O O . LYS A 1 359 ? 22.376 -0.938 -26.759 1.00 94.69 359 LYS A O 1
ATOM 2873 N N . LEU A 1 360 ? 22.463 -3.003 -27.653 1.00 93.94 360 LEU A N 1
ATOM 2874 C CA . LEU A 1 360 ? 23.022 -2.602 -28.947 1.00 93.94 360 LEU A CA 1
ATOM 2875 C C . LEU A 1 360 ? 21.966 -2.104 -29.941 1.00 93.94 360 LEU A C 1
ATOM 2877 O O . LEU A 1 360 ? 22.290 -1.282 -30.796 1.00 93.94 360 LEU A O 1
ATOM 2881 N N . THR A 1 361 ? 20.734 -2.616 -29.868 1.00 92.56 361 THR A N 1
ATOM 2882 C CA . THR A 1 361 ? 19.726 -2.424 -30.930 1.00 92.56 361 THR A CA 1
ATOM 2883 C C . THR A 1 361 ? 18.372 -1.895 -30.453 1.00 92.56 361 THR A C 1
ATOM 2885 O O . THR A 1 361 ? 17.559 -1.504 -31.287 1.00 92.56 361 THR A O 1
ATOM 2888 N N . GLY A 1 362 ? 18.106 -1.888 -29.143 1.00 92.69 362 GLY A N 1
ATOM 2889 C CA . GLY A 1 362 ? 16.769 -1.664 -28.577 1.00 92.69 362 GLY A CA 1
ATOM 2890 C C . GLY A 1 362 ? 15.840 -2.886 -28.645 1.00 92.69 362 GLY A C 1
ATOM 2891 O O . GLY A 1 362 ? 14.719 -2.811 -28.152 1.00 92.69 362 GLY A O 1
ATOM 2892 N N . HIS A 1 363 ? 16.310 -3.998 -29.219 1.00 94.00 363 HIS A N 1
ATOM 2893 C CA . HIS A 1 363 ? 15.589 -5.259 -29.393 1.00 94.00 363 HIS A CA 1
ATOM 2894 C C . HIS A 1 363 ? 16.424 -6.413 -28.829 1.00 94.00 363 HIS A C 1
ATOM 2896 O O . HIS A 1 363 ? 17.618 -6.520 -29.093 1.00 94.00 363 HIS A O 1
ATOM 2902 N N . GLY A 1 364 ? 15.821 -7.251 -27.997 1.00 96.44 364 GLY A N 1
ATOM 2903 C CA . GLY A 1 364 ? 16.491 -8.312 -27.245 1.00 96.44 364 GLY A CA 1
ATOM 2904 C C . GLY A 1 364 ? 16.098 -9.713 -27.688 1.00 96.44 364 GLY A C 1
ATOM 2905 O O . GLY A 1 364 ? 16.653 -10.679 -27.175 1.00 96.44 364 GLY A O 1
ATOM 2906 N N . GLY A 1 365 ? 15.148 -9.857 -28.613 1.00 96.81 365 GLY A N 1
ATOM 2907 C CA . GLY A 1 365 ? 14.621 -11.159 -28.995 1.00 96.81 365 GLY A CA 1
ATOM 2908 C C . GLY A 1 365 ? 15.649 -11.987 -29.758 1.00 96.81 365 GLY A C 1
ATOM 2909 O O . GLY A 1 365 ? 15.907 -11.720 -30.926 1.00 96.81 365 GLY A O 1
ATOM 2910 N N . HIS A 1 366 ? 16.202 -13.024 -29.125 1.00 97.25 366 HIS A N 1
ATOM 2911 C CA . HIS A 1 366 ? 17.140 -13.948 -29.759 1.00 97.25 366 HIS A CA 1
ATOM 2912 C C . HIS A 1 366 ? 16.454 -15.291 -30.032 1.00 97.25 366 HIS A C 1
ATOM 2914 O O . HIS A 1 366 ? 16.078 -16.039 -29.125 1.00 97.25 366 HIS A O 1
ATOM 2920 N N . CYS A 1 367 ? 16.263 -15.585 -31.312 1.00 97.69 367 CYS A N 1
ATOM 2921 C CA . CYS A 1 367 ? 15.526 -16.732 -31.820 1.00 97.69 367 CYS A CA 1
ATOM 2922 C C . CYS A 1 367 ? 16.288 -18.050 -31.657 1.00 97.69 367 CYS A C 1
ATOM 2924 O O . CYS A 1 367 ? 17.476 -18.153 -31.950 1.00 97.69 367 CYS A O 1
ATOM 2926 N N . LEU A 1 368 ? 15.572 -19.090 -31.237 1.00 95.88 368 LEU A N 1
ATOM 2927 C CA . LEU A 1 368 ? 16.096 -20.447 -31.083 1.00 95.88 368 LEU A CA 1
ATOM 2928 C C . LEU A 1 368 ? 15.702 -21.308 -32.284 1.00 95.88 368 LEU A C 1
ATOM 2930 O O . LEU A 1 368 ? 14.659 -21.088 -32.891 1.00 95.88 368 LEU A O 1
ATOM 2934 N N . ASP A 1 369 ? 16.507 -22.320 -32.606 1.00 94.81 369 ASP A N 1
ATOM 2935 C CA . ASP A 1 369 ? 16.156 -23.386 -33.557 1.00 94.81 369 ASP A CA 1
ATOM 2936 C C . ASP A 1 369 ? 15.681 -22.900 -34.952 1.00 94.81 369 ASP A C 1
ATOM 2938 O O . ASP A 1 369 ? 14.762 -23.469 -35.545 1.00 94.81 369 ASP A O 1
ATOM 2942 N N . CYS A 1 370 ? 16.323 -21.856 -35.504 1.00 95.19 370 CYS A N 1
ATOM 2943 C CA . CYS A 1 370 ? 15.992 -21.275 -36.813 1.00 95.19 370 CYS A CA 1
ATOM 2944 C C . CYS A 1 370 ? 15.830 -22.334 -37.925 1.00 95.19 370 CYS A C 1
ATOM 2946 O O . CYS A 1 370 ? 16.782 -23.027 -38.314 1.00 95.19 370 CYS A O 1
ATOM 2948 N N . ARG A 1 371 ? 14.608 -22.428 -38.468 1.00 94.69 371 ARG A N 1
ATOM 2949 C CA . ARG A 1 371 ? 14.220 -23.364 -39.536 1.00 94.69 371 ARG A CA 1
ATOM 2950 C C . ARG A 1 371 ? 14.755 -22.913 -40.906 1.00 94.69 371 ARG A C 1
ATOM 2952 O O . ARG A 1 371 ? 15.345 -21.847 -41.049 1.00 94.69 371 ARG A O 1
ATOM 2959 N N . ALA A 1 372 ? 14.549 -23.745 -41.932 1.00 93.19 372 ALA A N 1
ATOM 2960 C CA . ALA A 1 372 ? 14.906 -23.462 -43.333 1.00 93.19 372 ALA A CA 1
ATOM 2961 C C . ALA A 1 372 ? 16.383 -23.056 -43.566 1.00 93.19 372 ALA A C 1
ATOM 2963 O O . ALA A 1 372 ? 16.669 -22.190 -44.389 1.00 93.19 372 ALA A O 1
ATOM 2964 N N . ASN A 1 373 ? 17.319 -23.693 -42.849 1.00 93.50 373 ASN A N 1
ATOM 2965 C CA . ASN A 1 373 ? 18.770 -23.443 -42.929 1.00 93.50 373 ASN A CA 1
ATOM 2966 C C . ASN A 1 373 ? 19.174 -21.984 -42.663 1.00 93.50 373 ASN A C 1
ATOM 2968 O O . ASN A 1 373 ? 20.162 -21.492 -43.215 1.00 93.50 373 ASN A O 1
ATOM 2972 N N . ARG A 1 374 ? 18.411 -21.295 -41.810 1.00 92.69 374 ARG A N 1
ATOM 2973 C CA . ARG A 1 374 ? 18.720 -19.942 -41.354 1.00 92.69 374 ARG A CA 1
ATOM 2974 C C . ARG A 1 374 ? 19.569 -19.932 -40.082 1.00 92.69 374 ARG A C 1
ATOM 2976 O O . ARG A 1 374 ? 19.746 -20.960 -39.413 1.00 92.69 374 ARG A O 1
ATOM 2983 N N . ASP A 1 375 ? 20.129 -18.762 -39.817 1.00 93.44 375 ASP A N 1
ATOM 2984 C CA . ASP A 1 375 ? 20.989 -18.411 -38.690 1.00 93.44 375 ASP A CA 1
ATOM 2985 C C . ASP A 1 375 ? 20.835 -16.908 -38.372 1.00 93.44 375 ASP A C 1
ATOM 2987 O O . ASP A 1 375 ? 20.213 -16.167 -39.140 1.00 93.44 375 ASP A O 1
ATOM 2991 N N . GLY A 1 376 ? 21.416 -16.467 -37.256 1.00 93.56 376 GLY A N 1
ATOM 2992 C CA . GLY A 1 376 ? 21.344 -15.095 -36.766 1.00 93.56 376 GLY A CA 1
ATOM 2993 C C . GLY A 1 376 ? 20.253 -14.895 -35.721 1.00 93.56 376 GLY A C 1
ATOM 2994 O O . GLY A 1 376 ? 19.330 -15.704 -35.610 1.00 93.56 376 GLY A O 1
ATOM 2995 N N . ALA A 1 377 ? 20.376 -13.819 -34.940 1.00 94.44 377 ALA A N 1
ATOM 2996 C CA . ALA A 1 377 ? 19.525 -13.575 -33.774 1.00 94.44 377 ALA A CA 1
ATOM 2997 C C . ALA A 1 377 ? 18.035 -13.481 -34.136 1.00 94.44 377 ALA A C 1
ATOM 2999 O O . ALA A 1 377 ? 17.196 -13.880 -33.340 1.00 94.44 377 ALA A O 1
ATOM 3000 N N . ASN A 1 378 ? 17.717 -13.040 -35.357 1.00 96.06 378 ASN A N 1
ATOM 3001 C CA . ASN A 1 378 ? 16.362 -12.914 -35.888 1.00 96.06 378 ASN A CA 1
ATOM 3002 C C . ASN A 1 378 ? 16.062 -13.965 -36.979 1.00 96.06 378 ASN A C 1
ATOM 3004 O O . ASN A 1 378 ? 15.104 -13.825 -37.744 1.00 96.06 378 ASN A O 1
ATOM 3008 N N . CYS A 1 379 ? 16.896 -15.005 -37.112 1.00 95.44 379 CYS A N 1
ATOM 3009 C CA . CYS A 1 379 ? 16.929 -15.904 -38.272 1.00 95.44 379 CYS A CA 1
ATOM 3010 C C . CYS A 1 379 ? 17.059 -15.140 -39.614 1.00 95.44 379 CYS A C 1
ATOM 3012 O O . CYS A 1 379 ? 16.493 -15.537 -40.639 1.00 95.44 379 CYS A O 1
ATOM 3014 N N . GLU A 1 380 ? 17.750 -13.997 -39.610 1.00 92.81 380 GLU A N 1
ATOM 3015 C CA . GLU A 1 380 ? 17.752 -13.039 -40.717 1.00 92.81 380 GLU A CA 1
ATOM 3016 C C . GLU A 1 380 ? 18.611 -13.481 -41.912 1.00 92.81 380 GLU A C 1
ATOM 3018 O O . GLU A 1 380 ? 18.328 -13.099 -43.050 1.00 92.81 380 GLU A O 1
ATOM 3023 N N . ARG A 1 381 ? 19.618 -14.330 -41.676 1.00 93.06 381 ARG A N 1
ATOM 3024 C CA . ARG A 1 381 ? 20.608 -14.765 -42.673 1.00 93.06 381 ARG A CA 1
ATOM 3025 C C . ARG A 1 381 ? 20.566 -16.273 -42.913 1.00 93.06 381 ARG A C 1
ATOM 3027 O O . ARG A 1 381 ? 19.977 -17.036 -42.148 1.00 93.06 381 ARG A O 1
ATOM 3034 N N . CYS A 1 382 ? 21.211 -16.721 -43.986 1.00 90.81 382 CYS A N 1
ATOM 3035 C CA . CYS A 1 382 ? 21.479 -18.144 -44.177 1.00 90.81 382 CYS A CA 1
ATOM 3036 C C . CYS A 1 382 ? 22.600 -18.612 -43.244 1.00 90.81 382 CYS A C 1
ATOM 3038 O O . CYS A 1 382 ? 23.530 -17.861 -42.947 1.00 90.81 382 CYS A O 1
ATOM 3040 N N . ARG A 1 383 ? 22.509 -19.868 -42.802 1.00 91.62 383 ARG A N 1
ATOM 3041 C CA . ARG A 1 383 ? 23.558 -20.544 -42.035 1.00 91.62 383 ARG A CA 1
ATOM 3042 C C . ARG A 1 383 ? 24.835 -20.678 -42.864 1.00 91.62 383 ARG A C 1
ATOM 3044 O O . ARG A 1 383 ? 24.787 -20.712 -44.092 1.00 91.62 383 ARG A O 1
ATOM 3051 N N . GLU A 1 384 ? 25.973 -20.806 -42.189 1.00 85.44 384 GLU A N 1
ATOM 3052 C CA . GLU A 1 384 ? 27.251 -21.113 -42.831 1.00 85.44 384 GLU A CA 1
ATOM 3053 C C . GLU A 1 384 ? 27.128 -22.314 -43.794 1.00 85.44 384 GLU A C 1
ATOM 3055 O O . GLU A 1 384 ? 26.461 -23.307 -43.493 1.00 85.44 384 GLU A O 1
ATOM 3060 N N . ASN A 1 385 ? 27.768 -22.210 -44.964 1.00 81.81 385 ASN A N 1
ATOM 3061 C CA . ASN A 1 385 ? 27.632 -23.123 -46.109 1.00 81.81 385 ASN A CA 1
ATOM 3062 C C . ASN A 1 385 ? 26.252 -23.134 -46.803 1.00 81.81 385 ASN A C 1
ATOM 3064 O O . ASN A 1 385 ? 25.980 -24.036 -47.595 1.00 81.81 385 ASN A O 1
ATOM 3068 N N . TYR A 1 386 ? 25.406 -22.123 -46.580 1.00 87.25 386 TYR A N 1
ATOM 3069 C CA . TYR A 1 386 ? 24.189 -21.864 -47.358 1.00 87.25 386 TYR A CA 1
ATOM 3070 C C . TYR A 1 386 ? 24.180 -20.430 -47.902 1.00 87.25 386 TYR A C 1
ATOM 3072 O O . TYR A 1 386 ? 24.725 -19.515 -47.287 1.00 87.25 386 TYR A O 1
ATOM 3080 N N . TYR A 1 387 ? 23.513 -20.218 -49.036 1.00 83.69 387 TYR A N 1
ATOM 3081 C CA . TYR A 1 387 ? 23.273 -18.894 -49.610 1.00 83.69 387 TYR A CA 1
ATOM 3082 C C . TYR A 1 387 ? 21.802 -18.705 -49.985 1.00 83.69 387 TYR A C 1
ATOM 3084 O O . TYR A 1 387 ? 21.063 -19.665 -50.211 1.00 83.69 387 TYR A O 1
ATOM 3092 N N . GLN A 1 388 ? 21.370 -17.446 -50.031 1.00 86.81 388 GLN A N 1
ATOM 3093 C CA . GLN A 1 388 ? 19.995 -17.074 -50.344 1.00 86.81 388 GLN A CA 1
ATOM 3094 C C . GLN A 1 388 ? 19.771 -17.117 -51.858 1.00 86.81 388 GLN A C 1
ATOM 3096 O O . GLN A 1 388 ? 20.430 -16.399 -52.613 1.00 86.81 388 GLN A O 1
ATOM 3101 N N . ARG A 1 389 ? 18.827 -17.945 -52.316 1.00 83.69 389 ARG A N 1
ATOM 3102 C CA . ARG A 1 389 ? 18.400 -17.959 -53.719 1.00 83.69 389 ARG A CA 1
ATOM 3103 C C . ARG A 1 389 ? 17.600 -16.680 -54.032 1.00 83.69 389 ARG A C 1
ATOM 3105 O O . ARG A 1 389 ? 16.633 -16.410 -53.319 1.00 83.69 389 ARG A O 1
ATOM 3112 N N . PRO A 1 390 ? 17.937 -15.916 -55.095 1.00 79.88 390 PRO A N 1
ATOM 3113 C CA . PRO A 1 390 ? 17.280 -14.633 -55.386 1.00 79.88 390 PRO A CA 1
ATOM 3114 C C . PRO A 1 390 ? 15.783 -14.707 -55.721 1.00 79.88 390 PRO A C 1
ATOM 3116 O O . PRO A 1 390 ? 15.082 -13.711 -55.595 1.00 79.88 390 PRO A O 1
ATOM 3119 N N . GLU A 1 391 ? 15.301 -15.861 -56.185 1.00 82.12 391 GLU A N 1
ATOM 3120 C CA . GLU A 1 391 ? 13.938 -16.036 -56.712 1.00 82.12 391 GLU A CA 1
ATOM 3121 C C . GLU A 1 391 ? 12.875 -16.176 -55.612 1.00 82.12 391 GLU A C 1
ATOM 3123 O O . GLU A 1 391 ? 11.750 -15.711 -55.777 1.00 82.12 391 GLU A O 1
ATOM 3128 N N . ASP A 1 392 ? 13.222 -16.831 -54.500 1.00 80.94 392 ASP A N 1
ATOM 3129 C CA . ASP A 1 392 ? 12.284 -17.227 -53.440 1.00 80.94 392 ASP A CA 1
ATOM 3130 C C . ASP A 1 392 ? 12.813 -16.991 -52.014 1.00 80.94 392 ASP A C 1
ATOM 3132 O O . ASP A 1 392 ? 12.172 -17.376 -51.037 1.00 80.94 392 ASP A O 1
ATOM 3136 N N . ASN A 1 393 ? 13.983 -16.356 -51.879 1.00 78.62 393 ASN A N 1
ATOM 3137 C CA . ASN A 1 393 ? 14.660 -16.082 -50.609 1.00 78.62 393 ASN A CA 1
ATOM 3138 C C . ASN A 1 393 ? 14.950 -17.331 -49.749 1.00 78.62 393 ASN A C 1
ATOM 3140 O O . ASN A 1 393 ? 15.161 -17.219 -48.535 1.00 78.62 393 ASN A O 1
ATOM 3144 N N . TYR A 1 394 ? 14.987 -18.524 -50.350 1.00 86.81 394 TYR A N 1
ATOM 3145 C CA . TYR A 1 394 ? 15.270 -19.763 -49.630 1.00 86.81 394 TYR A CA 1
ATOM 3146 C C . TYR A 1 394 ? 16.779 -20.009 -49.494 1.00 86.81 394 TYR A C 1
ATOM 3148 O O . TYR A 1 394 ? 17.541 -19.769 -50.433 1.00 86.81 394 TYR A O 1
ATOM 3156 N N . CYS A 1 395 ? 17.216 -20.521 -48.341 1.00 89.62 395 CYS A N 1
ATOM 3157 C CA . CYS A 1 395 ? 18.622 -20.839 -48.092 1.00 89.62 395 CYS A CA 1
ATOM 3158 C C . CYS A 1 395 ? 18.971 -22.227 -48.644 1.00 89.62 395 CYS A C 1
ATOM 3160 O O . CYS A 1 395 ? 18.518 -23.256 -48.130 1.00 89.62 395 CYS A O 1
ATOM 3162 N N . ILE A 1 396 ? 19.793 -22.249 -49.693 1.00 87.12 396 ILE A N 1
ATOM 3163 C CA . ILE A 1 396 ? 20.247 -23.456 -50.394 1.00 87.12 396 ILE A CA 1
ATOM 3164 C C . ILE A 1 396 ? 21.742 -23.687 -50.167 1.00 87.12 396 ILE A C 1
ATOM 3166 O O . ILE A 1 396 ? 22.506 -22.739 -50.002 1.00 87.12 396 ILE A O 1
ATOM 3170 N N . ALA A 1 397 ? 22.153 -24.955 -50.103 1.00 86.00 397 ALA A N 1
ATOM 3171 C CA . ALA A 1 397 ? 23.524 -25.316 -49.759 1.00 86.00 397 ALA A CA 1
ATOM 3172 C C . ALA A 1 397 ? 24.519 -24.832 -50.826 1.00 86.00 397 ALA A C 1
ATOM 3174 O O . ALA A 1 397 ? 24.294 -24.991 -52.030 1.00 86.00 397 ALA A O 1
ATOM 3175 N N . CYS A 1 398 ? 25.646 -24.285 -50.378 1.00 80.00 398 CYS A N 1
ATOM 3176 C CA . CYS A 1 398 ? 26.784 -23.950 -51.219 1.00 80.00 398 CYS A CA 1
ATOM 3177 C C . CYS A 1 398 ? 27.393 -25.245 -51.765 1.00 80.00 398 CYS A C 1
ATOM 3179 O O . CYS A 1 398 ? 28.158 -25.920 -51.078 1.00 80.00 398 CYS A O 1
ATOM 3181 N N . ASN A 1 399 ? 27.057 -25.601 -53.007 1.00 67.62 399 ASN A N 1
ATOM 3182 C CA . ASN A 1 399 ? 27.544 -26.820 -53.656 1.00 67.62 399 ASN A CA 1
ATOM 3183 C C . ASN A 1 399 ? 28.985 -26.629 -54.183 1.00 67.62 399 ASN A C 1
ATOM 3185 O O . ASN A 1 399 ? 29.264 -26.725 -55.380 1.00 67.62 399 ASN A O 1
ATOM 3189 N N . CYS A 1 400 ? 29.893 -26.269 -53.272 1.00 56.72 400 CYS A N 1
ATOM 3190 C CA . CYS A 1 400 ? 31.299 -26.001 -53.538 1.00 56.72 400 CYS A CA 1
ATOM 3191 C C . CYS A 1 400 ? 32.035 -27.308 -53.839 1.00 56.72 400 CYS A C 1
ATOM 3193 O O . CYS A 1 400 ? 32.352 -28.085 -52.943 1.00 56.72 400 CYS A O 1
ATOM 3195 N N . ASN A 1 401 ? 32.333 -27.536 -55.114 1.00 47.69 401 ASN A N 1
ATOM 3196 C CA . ASN A 1 401 ? 33.162 -28.654 -55.545 1.00 47.69 401 ASN A CA 1
ATOM 3197 C C . ASN A 1 401 ? 34.625 -28.399 -55.118 1.00 47.69 401 ASN A C 1
ATOM 3199 O O . ASN A 1 401 ? 35.158 -27.326 -55.414 1.00 47.69 401 ASN A O 1
ATOM 3203 N N . GLU A 1 402 ? 35.289 -29.363 -54.464 1.00 48.91 402 GLU A N 1
ATOM 3204 C CA . GLU A 1 402 ? 36.620 -29.189 -53.827 1.00 48.91 402 GLU A CA 1
ATOM 3205 C C . GLU A 1 402 ? 37.719 -28.683 -54.788 1.00 48.91 402 GLU A C 1
ATOM 3207 O O . GLU A 1 402 ? 38.709 -28.078 -54.378 1.00 48.91 402 GLU A O 1
ATOM 3212 N N . ILE A 1 403 ? 37.506 -28.865 -56.092 1.00 49.84 403 ILE A N 1
ATOM 3213 C CA . ILE A 1 403 ? 38.374 -28.428 -57.193 1.00 49.84 403 ILE A CA 1
ATOM 3214 C C . ILE A 1 403 ? 38.483 -26.886 -57.284 1.00 49.84 403 ILE A C 1
ATOM 3216 O O . ILE A 1 403 ? 39.485 -26.368 -57.781 1.00 49.84 403 ILE A O 1
ATOM 3220 N N . GLY A 1 404 ? 37.499 -26.127 -56.779 1.00 44.84 404 GLY A N 1
ATOM 3221 C CA . GLY A 1 404 ? 37.463 -24.659 -56.887 1.00 44.84 404 GLY A CA 1
ATOM 3222 C C . GLY A 1 404 ? 38.653 -23.941 -56.233 1.00 44.84 404 GLY A C 1
ATOM 3223 O O . GLY A 1 404 ? 39.179 -22.979 -56.795 1.00 44.84 404 GLY A O 1
ATOM 3224 N N . ASN A 1 405 ? 39.149 -24.455 -55.103 1.00 41.19 405 ASN A N 1
ATOM 3225 C CA . ASN A 1 405 ? 40.283 -23.860 -54.383 1.00 41.19 405 ASN A CA 1
ATOM 3226 C C . ASN A 1 405 ? 41.629 -24.017 -55.120 1.00 41.19 405 ASN A C 1
ATOM 3228 O O . ASN A 1 405 ? 42.557 -23.248 -54.873 1.00 41.19 405 ASN A O 1
ATOM 3232 N N . ALA A 1 406 ? 41.747 -24.957 -56.066 1.00 44.47 406 ALA A N 1
ATOM 3233 C CA . ALA A 1 406 ? 42.980 -25.164 -56.832 1.00 44.47 406 ALA A CA 1
ATOM 3234 C C . ALA A 1 406 ? 43.209 -24.095 -57.923 1.00 44.47 406 ALA A C 1
ATOM 3236 O O . ALA A 1 406 ? 44.352 -23.805 -58.282 1.00 44.47 406 ALA A O 1
ATOM 3237 N N . ILE A 1 407 ? 42.139 -23.477 -58.440 1.00 42.81 407 ILE A N 1
ATOM 3238 C CA . ILE A 1 407 ? 42.214 -22.517 -59.558 1.00 42.81 407 ILE A CA 1
ATOM 3239 C C . ILE A 1 407 ? 42.832 -21.178 -59.117 1.00 42.81 407 ILE A C 1
ATOM 3241 O O . ILE A 1 407 ? 43.563 -20.548 -59.883 1.00 42.81 407 ILE A O 1
ATOM 3245 N N . ILE A 1 408 ? 42.605 -20.766 -57.865 1.00 47.56 408 ILE A N 1
ATOM 3246 C CA . ILE A 1 408 ? 43.156 -19.521 -57.303 1.00 47.56 408 ILE A CA 1
ATOM 3247 C C . ILE A 1 408 ? 44.693 -19.585 -57.237 1.00 47.56 408 ILE A C 1
ATOM 3249 O O . ILE A 1 408 ? 45.371 -18.635 -57.634 1.00 47.56 408 ILE A O 1
ATOM 3253 N N . ILE A 1 409 ? 45.246 -20.732 -56.829 1.00 50.06 409 ILE A N 1
ATOM 3254 C CA . ILE A 1 409 ? 46.697 -20.953 -56.715 1.00 50.06 409 ILE A CA 1
ATOM 3255 C C . ILE A 1 409 ? 47.366 -20.984 -58.103 1.00 50.06 409 ILE A C 1
ATOM 3257 O O . ILE A 1 409 ? 48.466 -20.456 -58.277 1.00 50.06 409 ILE A O 1
ATOM 3261 N N . LEU A 1 410 ? 46.697 -21.538 -59.122 1.00 42.91 410 LEU A N 1
ATOM 3262 C CA . LEU A 1 410 ? 47.250 -21.630 -60.478 1.00 42.91 410 LEU A CA 1
ATOM 3263 C C . LEU A 1 410 ? 47.456 -20.246 -61.127 1.00 42.91 410 LEU A C 1
ATOM 3265 O O . LEU A 1 410 ? 48.482 -20.002 -61.767 1.00 42.91 410 LEU A O 1
ATOM 3269 N N . ASN A 1 411 ? 46.521 -19.315 -60.912 1.00 45.41 411 ASN A N 1
ATOM 3270 C CA . ASN A 1 411 ? 46.598 -17.958 -61.463 1.00 45.41 411 ASN A CA 1
ATOM 3271 C C . ASN A 1 411 ? 47.753 -17.131 -60.867 1.00 45.41 411 ASN A C 1
ATOM 3273 O O . ASN A 1 411 ? 48.366 -16.333 -61.580 1.00 45.41 411 ASN A O 1
ATOM 3277 N N . GLN A 1 412 ? 48.113 -17.354 -59.598 1.00 46.88 412 GLN A N 1
ATOM 3278 C CA . GLN A 1 412 ? 49.271 -16.697 -58.976 1.00 46.88 412 GLN A CA 1
ATOM 3279 C C . GLN A 1 412 ? 50.610 -17.177 -59.565 1.00 46.88 412 GLN A C 1
ATOM 3281 O O . GLN A 1 412 ? 51.539 -16.381 -59.698 1.00 46.88 412 GLN A O 1
ATOM 3286 N N . ILE A 1 413 ? 50.710 -18.439 -59.996 1.00 47.41 413 ILE A N 1
ATOM 3287 C CA . ILE A 1 413 ? 51.934 -18.986 -60.610 1.00 47.41 413 ILE A CA 1
ATOM 3288 C C . ILE A 1 413 ? 52.136 -18.445 -62.038 1.00 47.41 413 ILE A C 1
ATOM 3290 O O . ILE A 1 413 ? 53.255 -18.086 -62.413 1.00 47.41 413 ILE A O 1
ATOM 3294 N N . ILE A 1 414 ? 51.060 -18.311 -62.824 1.00 49.06 414 ILE A N 1
ATOM 3295 C CA . ILE A 1 414 ? 51.117 -17.772 -64.197 1.00 49.06 414 ILE A CA 1
ATOM 3296 C C . ILE A 1 414 ? 51.586 -16.304 -64.207 1.00 49.06 414 ILE A C 1
ATOM 3298 O O . ILE A 1 414 ? 52.396 -15.917 -65.053 1.00 49.06 414 ILE A O 1
ATOM 3302 N N . ALA A 1 415 ? 51.144 -15.496 -63.237 1.00 51.81 415 ALA A N 1
ATOM 3303 C CA . ALA A 1 415 ? 51.576 -14.103 -63.097 1.00 51.81 415 ALA A CA 1
ATOM 3304 C C . ALA A 1 415 ? 53.093 -13.965 -62.847 1.00 51.81 415 ALA A C 1
ATOM 3306 O O . ALA A 1 415 ? 53.734 -13.064 -63.391 1.00 51.81 415 ALA A O 1
ATOM 3307 N N . ILE A 1 416 ? 53.684 -14.885 -62.076 1.00 51.53 416 ILE A N 1
ATOM 3308 C CA . ILE A 1 416 ? 55.118 -14.872 -61.751 1.00 51.53 416 ILE A CA 1
ATOM 3309 C C . ILE A 1 416 ? 55.959 -15.240 -62.983 1.00 51.53 416 ILE A C 1
ATOM 3311 O O . ILE A 1 416 ? 56.926 -14.538 -63.290 1.00 51.53 416 ILE A O 1
ATOM 3315 N N . ILE A 1 417 ? 55.559 -16.266 -63.745 1.00 46.44 417 ILE A N 1
ATOM 3316 C CA . ILE A 1 417 ? 56.273 -16.712 -64.958 1.00 46.44 417 ILE A CA 1
ATOM 3317 C C . ILE A 1 417 ? 56.312 -15.607 -66.029 1.00 46.44 417 ILE A C 1
ATOM 3319 O O . ILE A 1 417 ? 57.362 -15.360 -66.626 1.00 46.44 417 ILE A O 1
ATOM 3323 N N . ASN A 1 418 ? 55.206 -14.883 -66.227 1.00 47.41 418 ASN A N 1
ATOM 3324 C CA . ASN A 1 418 ? 55.126 -13.821 -67.235 1.00 47.41 418 ASN A CA 1
ATOM 3325 C C . ASN A 1 418 ? 56.019 -12.602 -66.929 1.00 47.41 418 ASN A C 1
ATOM 3327 O O . ASN A 1 418 ? 56.455 -11.925 -67.859 1.00 47.41 418 ASN A O 1
ATOM 3331 N N . SER A 1 419 ? 56.354 -12.337 -65.660 1.00 50.69 419 SER A N 1
ATOM 3332 C CA . SER A 1 419 ? 57.258 -11.227 -65.301 1.00 50.69 419 SER A CA 1
ATOM 3333 C C . SER A 1 419 ? 58.740 -11.506 -65.600 1.00 50.69 419 SER A C 1
ATOM 3335 O O . SER A 1 419 ? 59.516 -10.573 -65.804 1.00 50.69 419 SER A O 1
ATOM 3337 N N . VAL A 1 420 ? 59.138 -12.782 -65.682 1.00 43.06 420 VAL A N 1
ATOM 3338 C CA . VAL A 1 420 ? 60.545 -13.204 -65.844 1.00 43.06 420 VAL A CA 1
ATOM 3339 C C . VAL A 1 420 ? 60.985 -13.246 -67.317 1.00 43.06 420 VAL A C 1
ATOM 3341 O O . VAL A 1 420 ? 62.172 -13.127 -67.614 1.00 43.06 420 VAL A O 1
ATOM 3344 N N . ILE A 1 421 ? 60.048 -13.367 -68.264 1.00 41.31 421 ILE A N 1
ATOM 3345 C CA . ILE A 1 421 ? 60.362 -13.555 -69.695 1.00 41.31 421 ILE A CA 1
ATOM 3346 C C . ILE A 1 421 ? 60.718 -12.232 -70.414 1.00 41.31 421 ILE A C 1
ATOM 3348 O O . ILE A 1 421 ? 61.381 -12.252 -71.449 1.00 41.31 421 ILE A O 1
ATOM 3352 N N . SER A 1 422 ? 60.367 -11.066 -69.859 1.00 42.34 422 SER A N 1
ATOM 3353 C CA . SER A 1 422 ? 60.511 -9.768 -70.549 1.00 42.34 422 SER A CA 1
ATOM 3354 C C . SER A 1 422 ? 61.903 -9.100 -70.462 1.00 42.34 422 SER A C 1
ATOM 3356 O O . SER A 1 422 ? 62.044 -7.948 -70.879 1.00 42.34 422 SER A O 1
ATOM 3358 N N . GLN A 1 423 ? 62.944 -9.761 -69.935 1.00 43.69 423 GLN A N 1
ATOM 3359 C CA . GLN A 1 423 ? 64.282 -9.160 -69.763 1.00 43.69 423 GLN A CA 1
ATOM 3360 C C . GLN A 1 423 ? 65.415 -9.937 -70.465 1.00 43.69 423 GLN A C 1
ATOM 3362 O O . GLN A 1 423 ? 66.119 -10.712 -69.819 1.00 43.69 423 GLN A O 1
ATOM 3367 N N . LYS A 1 424 ? 65.638 -9.672 -71.772 1.00 32.81 424 LYS A N 1
ATOM 3368 C CA . LYS A 1 424 ? 66.944 -9.814 -72.482 1.00 32.81 424 LYS A CA 1
ATOM 3369 C C . LYS A 1 424 ? 66.940 -9.256 -73.936 1.00 32.81 424 LYS A C 1
ATOM 3371 O O . LYS A 1 424 ? 66.699 -9.998 -74.875 1.00 32.81 424 LYS A O 1
ATOM 3376 N N . THR A 1 425 ? 67.214 -7.944 -74.077 1.00 30.83 425 THR A N 1
ATOM 3377 C CA . THR A 1 425 ? 68.209 -7.254 -74.976 1.00 30.83 425 THR A CA 1
ATOM 3378 C C . THR A 1 425 ? 68.529 -7.736 -76.423 1.00 30.83 425 THR A C 1
ATOM 3380 O O . THR A 1 425 ? 68.585 -8.947 -76.614 1.00 30.83 425 THR A O 1
ATOM 3383 N N . PRO A 1 426 ? 69.052 -6.881 -77.362 1.00 46.44 426 PRO A N 1
ATOM 3384 C CA . PRO A 1 426 ? 69.059 -5.388 -77.451 1.00 46.44 426 PRO A CA 1
ATOM 3385 C C . PRO A 1 426 ? 68.987 -4.711 -78.879 1.00 46.44 426 PRO A C 1
ATOM 3387 O O . PRO A 1 426 ? 69.154 -5.371 -79.900 1.00 46.44 426 PRO A O 1
ATOM 3390 N N . HIS A 1 427 ? 68.931 -3.352 -78.895 1.00 33.31 427 HIS A N 1
ATOM 3391 C CA . HIS A 1 427 ? 69.416 -2.382 -79.939 1.00 33.31 427 HIS A CA 1
ATOM 3392 C C . HIS A 1 427 ? 68.542 -2.047 -81.199 1.00 33.31 427 HIS A C 1
ATOM 3394 O O . HIS A 1 427 ? 67.500 -2.659 -81.387 1.00 33.31 427 HIS A O 1
ATOM 3400 N N . ILE A 1 428 ? 68.940 -1.132 -82.125 1.00 34.00 428 ILE A N 1
ATOM 3401 C CA . ILE A 1 428 ? 68.800 0.376 -82.237 1.00 34.00 428 ILE A CA 1
ATOM 3402 C C . ILE A 1 428 ? 68.883 0.815 -83.749 1.00 34.00 428 ILE A C 1
ATOM 3404 O O . ILE A 1 428 ? 69.245 -0.068 -84.528 1.00 34.00 428 ILE A O 1
ATOM 3408 N N . PRO A 1 429 ? 68.722 2.097 -84.230 1.00 46.97 429 PRO A N 1
ATOM 3409 C CA . PRO A 1 429 ? 68.098 3.363 -83.733 1.00 46.97 429 PRO A CA 1
ATOM 3410 C C . PRO A 1 429 ? 67.156 4.115 -84.761 1.00 46.97 429 PRO A C 1
ATOM 3412 O O . PRO A 1 429 ? 66.859 3.591 -85.827 1.00 46.97 429 PRO A O 1
ATOM 3415 N N . TYR A 1 430 ? 66.806 5.391 -84.452 1.00 37.09 430 TYR A N 1
ATOM 3416 C CA . TYR A 1 430 ? 66.080 6.466 -85.206 1.00 37.09 430 TYR A CA 1
ATOM 3417 C C . TYR A 1 430 ? 64.540 6.545 -85.012 1.00 37.09 430 TYR A C 1
ATOM 3419 O O . TYR A 1 430 ? 63.844 5.566 -85.229 1.00 37.09 430 TYR A O 1
ATOM 3427 N N . GLY A 1 431 ? 63.913 7.684 -84.657 1.00 35.00 431 GLY A N 1
ATOM 3428 C CA . GLY A 1 431 ? 64.441 8.979 -84.187 1.00 35.00 431 GLY A CA 1
ATOM 3429 C C . GLY A 1 431 ? 63.351 10.054 -83.921 1.00 35.00 431 GLY A C 1
ATOM 3430 O O . GLY A 1 431 ? 62.559 10.369 -84.797 1.00 35.00 431 GLY A O 1
ATOM 3431 N N . ASN A 1 432 ? 63.338 10.636 -82.714 1.00 41.22 432 ASN A N 1
ATOM 3432 C CA . ASN A 1 432 ? 62.848 11.983 -82.339 1.00 41.22 432 ASN A CA 1
ATOM 3433 C C . ASN A 1 432 ? 61.430 12.538 -82.662 1.00 41.22 432 ASN A C 1
ATOM 3435 O O . ASN A 1 432 ? 61.226 13.709 -82.362 1.00 41.22 432 ASN A O 1
ATOM 3439 N N . LEU A 1 433 ? 60.420 11.776 -83.114 1.00 41.81 433 LEU A N 1
ATOM 3440 C CA . LEU A 1 433 ? 59.015 12.278 -83.105 1.00 41.81 433 LEU A CA 1
ATOM 3441 C C . LEU A 1 433 ? 58.109 11.692 -82.001 1.00 41.81 433 LEU A C 1
ATOM 3443 O O . LEU A 1 433 ? 57.312 12.414 -81.405 1.00 41.81 433 LEU A O 1
ATOM 3447 N N . GLY A 1 434 ? 58.247 10.406 -81.659 1.00 39.16 434 GLY A N 1
ATOM 3448 C CA . GLY A 1 434 ? 57.330 9.746 -80.710 1.00 39.16 434 GLY A CA 1
ATOM 3449 C C . GLY A 1 434 ? 57.401 10.249 -79.258 1.00 39.16 434 GLY A C 1
ATOM 3450 O O . GLY A 1 434 ? 56.430 10.125 -78.515 1.00 39.16 434 GLY A O 1
ATOM 3451 N N . PHE A 1 435 ? 58.529 10.836 -78.841 1.00 39.88 435 PHE A N 1
ATOM 3452 C CA . PHE A 1 435 ? 58.759 11.227 -77.442 1.00 39.88 435 PHE A CA 1
ATOM 3453 C C . PHE A 1 435 ? 58.060 12.532 -77.027 1.00 39.88 435 PHE A C 1
ATOM 3455 O O . PHE A 1 435 ? 57.700 12.669 -75.859 1.00 39.88 435 PHE A O 1
ATOM 3462 N N . TYR A 1 436 ? 57.832 13.464 -77.959 1.00 39.38 436 TYR A N 1
ATOM 3463 C CA . TYR A 1 436 ? 57.059 14.682 -77.683 1.00 39.38 436 TYR A CA 1
ATOM 3464 C C . TYR A 1 436 ? 55.558 14.377 -77.592 1.00 39.38 436 TYR A C 1
ATOM 3466 O O . TYR A 1 436 ? 54.903 14.776 -76.630 1.00 39.38 436 TYR A O 1
ATOM 3474 N N . PHE A 1 437 ? 55.036 13.575 -78.527 1.00 37.47 437 PHE A N 1
ATOM 3475 C CA . PHE A 1 437 ? 53.616 13.215 -78.560 1.00 37.47 437 PHE A CA 1
ATOM 3476 C C . PHE A 1 437 ? 53.185 12.431 -77.307 1.00 37.47 437 PHE A C 1
ATOM 3478 O O . PHE A 1 437 ? 52.218 12.800 -76.647 1.00 37.47 437 PHE A O 1
ATOM 3485 N N . PHE A 1 438 ? 53.945 11.397 -76.917 1.00 39.62 438 PHE A N 1
ATOM 3486 C CA . PHE A 1 438 ? 53.577 10.527 -75.789 1.00 39.62 438 PHE A CA 1
ATOM 3487 C C . PHE A 1 438 ? 53.704 11.214 -74.415 1.00 39.62 438 PHE A C 1
ATOM 3489 O O . PHE A 1 438 ? 52.983 10.870 -73.476 1.00 39.62 438 PHE A O 1
ATOM 3496 N N . ARG A 1 439 ? 54.608 12.195 -74.281 1.00 40.25 439 ARG A N 1
ATOM 3497 C CA . ARG A 1 439 ? 54.786 12.969 -73.042 1.00 40.25 439 ARG A CA 1
ATOM 3498 C C . ARG A 1 439 ? 53.634 13.952 -72.834 1.00 40.25 439 ARG A C 1
ATOM 3500 O O . ARG A 1 439 ? 53.035 13.947 -71.760 1.00 40.25 439 ARG A O 1
ATOM 3507 N N . ASN A 1 440 ? 53.266 14.709 -73.868 1.00 41.72 440 ASN A N 1
ATOM 3508 C CA . ASN A 1 440 ? 52.191 15.700 -73.774 1.00 41.72 440 ASN A CA 1
ATOM 3509 C C . ASN A 1 440 ? 50.817 15.039 -73.555 1.00 41.72 440 ASN A C 1
ATOM 3511 O O . ASN A 1 440 ? 50.045 15.510 -72.721 1.00 41.72 440 ASN A O 1
ATOM 3515 N N . THR A 1 441 ? 50.531 13.890 -74.185 1.00 41.78 441 THR A N 1
ATOM 3516 C CA . THR A 1 441 ? 49.266 13.166 -73.942 1.00 41.78 441 THR A CA 1
ATOM 3517 C C . THR A 1 441 ? 49.141 12.587 -72.532 1.00 41.78 441 THR A C 1
ATOM 3519 O O . THR A 1 441 ? 48.026 12.455 -72.028 1.00 41.78 441 THR A O 1
ATOM 3522 N N . ASN A 1 442 ? 50.252 12.219 -71.885 1.00 47.47 442 ASN A N 1
ATOM 3523 C CA . ASN A 1 442 ? 50.217 11.653 -70.534 1.00 47.47 442 ASN A CA 1
ATOM 3524 C C . ASN A 1 442 ? 50.108 12.737 -69.456 1.00 47.47 442 ASN A C 1
ATOM 3526 O O . ASN A 1 442 ? 49.345 12.553 -68.509 1.00 47.47 442 ASN A O 1
ATOM 3530 N N . GLU A 1 443 ? 50.785 13.879 -69.614 1.00 47.69 443 GLU A N 1
ATOM 3531 C CA . GLU A 1 443 ? 50.594 15.014 -68.699 1.00 47.69 443 GLU A CA 1
ATOM 3532 C C . GLU A 1 443 ? 49.187 15.622 -68.842 1.00 47.69 443 GLU A C 1
ATOM 3534 O O . GLU A 1 443 ? 48.536 15.857 -67.828 1.00 47.69 443 GLU A O 1
ATOM 3539 N N . ALA A 1 444 ? 48.641 15.752 -70.061 1.00 44.66 444 ALA A N 1
ATOM 3540 C CA . ALA A 1 444 ? 47.261 16.216 -70.264 1.00 44.66 444 ALA A CA 1
ATOM 3541 C C . ALA A 1 444 ? 46.215 15.306 -69.583 1.00 44.66 444 ALA A C 1
ATOM 3543 O O . ALA A 1 444 ? 45.315 15.791 -68.897 1.00 44.66 444 ALA A O 1
ATOM 3544 N N . LYS A 1 445 ? 46.359 13.975 -69.693 1.00 49.38 445 LYS A N 1
ATOM 3545 C CA . LYS A 1 445 ? 45.485 13.010 -68.992 1.00 49.38 445 LYS A CA 1
ATOM 3546 C C . LYS A 1 445 ? 45.627 13.075 -67.471 1.00 49.38 445 LYS A C 1
ATOM 3548 O O . LYS A 1 445 ? 44.644 12.911 -66.754 1.00 49.38 445 LYS A O 1
ATOM 3553 N N . LYS A 1 446 ? 46.836 13.321 -66.970 1.00 51.78 446 LYS A N 1
ATOM 3554 C CA . LYS A 1 446 ? 47.113 13.459 -65.537 1.00 51.78 446 LYS A CA 1
ATOM 3555 C C . LYS A 1 446 ? 46.521 14.751 -64.966 1.00 51.78 446 LYS A C 1
ATOM 3557 O O . LYS A 1 446 ? 45.900 14.698 -63.909 1.00 51.78 446 LYS A O 1
ATOM 3562 N N . LEU A 1 447 ? 46.633 15.864 -65.695 1.00 48.16 447 LEU A N 1
ATOM 3563 C CA . LEU A 1 447 ? 45.934 17.124 -65.414 1.00 48.16 447 LEU A CA 1
ATOM 3564 C C . LEU A 1 447 ? 44.412 16.936 -65.393 1.00 48.16 447 LEU A C 1
ATOM 3566 O O . LEU A 1 447 ? 43.760 17.417 -64.472 1.00 48.16 447 LEU A O 1
ATOM 3570 N N . HIS A 1 448 ? 43.852 16.184 -66.346 1.00 48.38 448 HIS A N 1
ATOM 3571 C CA . HIS A 1 448 ? 42.418 15.885 -66.381 1.00 48.38 448 HIS A CA 1
ATOM 3572 C C . HIS A 1 448 ? 41.948 15.089 -65.149 1.00 48.38 448 HIS A C 1
ATOM 3574 O O . HIS A 1 448 ? 40.990 15.502 -64.499 1.00 48.38 448 HIS A O 1
ATOM 3580 N N . MET A 1 449 ? 42.660 14.021 -64.760 1.00 52.25 449 MET A N 1
ATOM 3581 C CA . MET A 1 449 ? 42.344 13.260 -63.537 1.00 52.25 449 MET A CA 1
ATOM 3582 C C . MET A 1 449 ? 42.457 14.113 -62.264 1.00 52.25 449 MET A C 1
ATOM 3584 O O . MET A 1 449 ? 41.602 14.018 -61.389 1.00 52.25 449 MET A O 1
ATOM 3588 N N . LEU A 1 450 ? 43.480 14.971 -62.160 1.00 51.47 450 LEU A N 1
ATOM 3589 C CA . LEU A 1 450 ? 43.638 15.903 -61.034 1.00 51.47 450 LEU A CA 1
ATOM 3590 C C . LEU A 1 450 ? 42.498 16.931 -60.968 1.00 51.47 450 LEU A C 1
ATOM 3592 O O . LEU A 1 450 ? 42.000 17.219 -59.881 1.00 51.47 450 LEU A O 1
ATOM 3596 N N . ALA A 1 451 ? 42.063 17.455 -62.115 1.00 48.19 451 ALA A N 1
ATOM 3597 C CA . ALA A 1 451 ? 40.949 18.396 -62.206 1.00 48.19 451 ALA A CA 1
ATOM 3598 C C . ALA A 1 451 ? 39.602 17.747 -61.832 1.00 48.19 451 ALA A C 1
ATOM 3600 O O . ALA A 1 451 ? 38.802 18.354 -61.120 1.00 48.19 451 ALA A O 1
ATOM 3601 N N . GLU A 1 452 ? 39.365 16.504 -62.258 1.00 53.44 452 GLU A N 1
ATOM 3602 C CA . GLU A 1 452 ? 38.163 15.745 -61.901 1.00 53.44 452 GLU A CA 1
ATOM 3603 C C . GLU A 1 452 ? 38.142 15.358 -60.412 1.00 53.44 452 GLU A C 1
ATOM 3605 O O . GLU A 1 452 ? 37.159 15.617 -59.719 1.00 53.44 452 GLU A O 1
ATOM 3610 N N . GLN A 1 453 ? 39.257 14.858 -59.871 1.00 55.97 453 GLN A N 1
ATOM 3611 C CA . GLN A 1 453 ? 39.368 14.539 -58.446 1.00 55.97 453 GLN A CA 1
ATOM 3612 C C . GLN A 1 453 ? 39.188 15.787 -57.557 1.00 55.97 453 GLN A C 1
ATOM 3614 O O . GLN A 1 453 ? 38.567 15.711 -56.492 1.00 55.97 453 GLN A O 1
ATOM 3619 N N . ALA A 1 454 ? 39.682 16.952 -57.996 1.00 49.91 454 ALA A N 1
ATOM 3620 C CA . ALA A 1 454 ? 39.472 18.225 -57.307 1.00 49.91 454 ALA A CA 1
ATOM 3621 C C . ALA A 1 454 ? 37.999 18.678 -57.332 1.00 49.91 454 ALA A C 1
ATOM 3623 O O . ALA A 1 454 ? 37.499 19.164 -56.312 1.00 49.91 454 ALA A O 1
ATOM 3624 N N . ARG A 1 455 ? 37.288 18.485 -58.456 1.00 57.62 455 ARG A N 1
ATOM 3625 C CA . ARG A 1 455 ? 35.841 18.748 -58.577 1.00 57.62 455 ARG A CA 1
ATOM 3626 C C . ARG A 1 455 ? 35.054 17.920 -57.562 1.00 57.62 455 ARG A C 1
ATOM 3628 O O . ARG A 1 455 ? 34.292 18.484 -56.779 1.00 57.62 455 ARG A O 1
ATOM 3635 N N . ASP A 1 456 ? 35.270 16.609 -57.545 1.00 56.56 456 ASP A N 1
ATOM 3636 C CA . ASP A 1 456 ? 34.453 15.685 -56.750 1.00 56.56 456 ASP A CA 1
ATOM 3637 C C . ASP A 1 456 ? 34.684 15.882 -55.243 1.00 56.56 456 ASP A C 1
ATOM 3639 O O . ASP A 1 456 ? 33.725 16.029 -54.484 1.00 56.56 456 ASP A O 1
ATOM 3643 N N . THR A 1 457 ? 35.944 16.064 -54.828 1.00 53.75 457 THR A N 1
ATOM 3644 C CA . THR A 1 457 ? 36.303 16.421 -53.439 1.00 53.75 457 THR A CA 1
ATOM 3645 C C . THR A 1 457 ? 35.646 17.740 -52.994 1.00 53.75 457 THR A C 1
ATOM 3647 O O . THR A 1 457 ? 35.205 17.877 -51.850 1.00 53.75 457 THR A O 1
ATOM 3650 N N . THR A 1 458 ? 35.545 18.724 -53.897 1.00 50.72 458 THR A N 1
ATOM 3651 C CA . THR A 1 458 ? 34.900 20.020 -53.610 1.00 50.72 458 THR A CA 1
ATOM 3652 C C . THR A 1 458 ? 33.379 19.877 -53.487 1.00 50.72 458 THR A C 1
ATOM 3654 O O . THR A 1 458 ? 32.772 20.498 -52.609 1.00 50.72 458 THR A O 1
ATOM 3657 N N . LEU A 1 459 ? 32.756 19.026 -54.310 1.00 55.72 459 LEU A N 1
ATOM 3658 C CA . LEU A 1 459 ? 31.319 18.738 -54.260 1.00 55.72 459 LEU A CA 1
ATOM 3659 C C . LEU A 1 459 ? 30.914 18.002 -52.975 1.00 55.72 459 LEU A C 1
ATOM 3661 O O . LEU A 1 459 ? 29.891 18.339 -52.372 1.00 55.72 459 LEU A O 1
ATOM 3665 N N . GLU A 1 460 ? 31.718 17.038 -52.521 1.00 59.84 460 GLU A N 1
ATOM 3666 C CA . GLU A 1 460 ? 31.518 16.368 -51.230 1.00 59.84 460 GLU A CA 1
ATOM 3667 C C . GLU A 1 460 ? 31.615 17.358 -50.063 1.00 59.84 460 GLU A C 1
ATOM 3669 O O . GLU A 1 460 ? 30.707 17.420 -49.229 1.00 59.84 460 GLU A O 1
ATOM 3674 N N . ALA A 1 461 ? 32.657 18.199 -50.039 1.00 54.44 461 ALA A N 1
ATOM 3675 C CA . ALA A 1 461 ? 32.833 19.224 -49.010 1.00 54.44 461 ALA A CA 1
ATOM 3676 C C . ALA A 1 461 ? 31.663 20.228 -48.973 1.00 54.44 461 ALA A C 1
ATOM 3678 O O . ALA A 1 461 ? 31.184 20.587 -47.893 1.00 54.44 461 ALA A O 1
ATOM 3679 N N . TYR A 1 462 ? 31.156 20.646 -50.138 1.00 53.78 462 TYR A N 1
ATOM 3680 C CA . TYR A 1 462 ? 29.979 21.513 -50.244 1.00 53.78 462 TYR A CA 1
ATOM 3681 C C . TYR A 1 462 ? 28.703 20.837 -49.717 1.00 53.78 462 TYR A C 1
ATOM 3683 O O . TYR A 1 462 ? 27.966 21.437 -48.930 1.00 53.78 462 TYR A O 1
ATOM 3691 N N . ASN A 1 463 ? 28.439 19.588 -50.111 1.00 58.91 463 ASN A N 1
ATOM 3692 C CA . ASN A 1 463 ? 27.246 18.857 -49.681 1.00 58.91 463 ASN A CA 1
ATOM 3693 C C . ASN A 1 463 ? 27.260 18.566 -48.173 1.00 58.91 463 ASN A C 1
ATOM 3695 O O . ASN A 1 463 ? 26.237 18.752 -47.508 1.00 58.91 463 ASN A O 1
ATOM 3699 N N . LEU A 1 464 ? 28.419 18.206 -47.614 1.00 59.81 464 LEU A N 1
ATOM 3700 C CA . LEU A 1 464 ? 28.600 18.008 -46.175 1.00 59.81 464 LEU A CA 1
ATOM 3701 C C . LEU A 1 464 ? 28.365 19.311 -45.392 1.00 59.81 464 LEU A C 1
ATOM 3703 O O . LEU A 1 464 ? 27.626 19.317 -44.404 1.00 59.81 464 LEU A O 1
ATOM 3707 N N . ALA A 1 465 ? 28.910 20.438 -45.864 1.00 54.78 465 ALA A N 1
ATOM 3708 C CA . ALA A 1 465 ? 28.655 21.751 -45.270 1.00 54.78 465 ALA A CA 1
ATOM 3709 C C . ALA A 1 465 ? 27.166 22.143 -45.347 1.00 54.78 465 ALA A C 1
ATOM 3711 O O . ALA A 1 465 ? 26.607 22.658 -44.379 1.00 54.78 465 ALA A O 1
ATOM 3712 N N . LYS A 1 466 ? 26.491 21.855 -46.468 1.00 58.25 466 LYS A N 1
ATOM 3713 C CA . LYS A 1 466 ? 25.062 22.140 -46.668 1.00 58.25 466 LYS A CA 1
ATOM 3714 C C . LY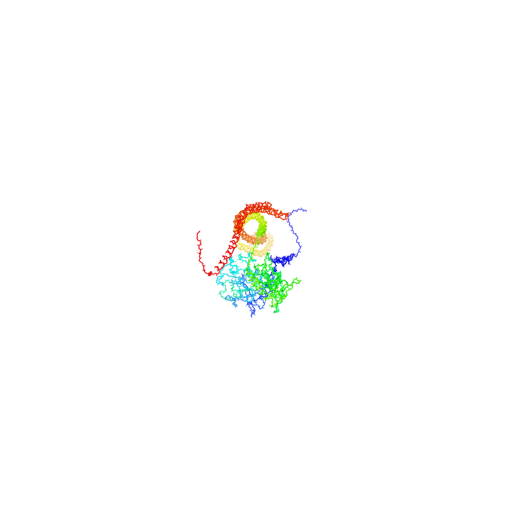S A 1 466 ? 24.162 21.335 -45.722 1.00 58.25 466 LYS A C 1
ATOM 3716 O O . LYS A 1 466 ? 23.280 21.926 -45.104 1.00 58.25 466 LYS A O 1
ATOM 3721 N N . GLN A 1 467 ? 24.408 20.031 -45.567 1.00 60.91 467 GLN A N 1
ATOM 3722 C CA . GLN A 1 467 ? 23.691 19.184 -44.600 1.00 60.91 467 GLN A CA 1
ATOM 3723 C C . GLN A 1 467 ? 23.910 19.660 -43.158 1.00 60.91 467 GLN A C 1
ATOM 3725 O O . GLN A 1 467 ? 22.973 19.708 -42.361 1.00 60.91 467 GLN A O 1
ATOM 3730 N N . THR A 1 468 ? 25.142 20.057 -42.840 1.00 56.84 468 THR A N 1
ATOM 3731 C CA . THR A 1 468 ? 25.524 20.584 -41.526 1.00 56.84 468 THR A CA 1
ATOM 3732 C C . THR A 1 468 ? 24.754 21.871 -41.200 1.00 56.84 468 THR A C 1
ATOM 3734 O O . THR A 1 468 ? 24.136 21.963 -40.143 1.00 56.84 468 THR A O 1
ATOM 3737 N N . ILE A 1 469 ? 24.675 22.823 -42.139 1.00 55.97 469 ILE A N 1
ATOM 3738 C CA . ILE A 1 469 ? 23.899 24.067 -41.975 1.00 55.97 469 ILE A CA 1
ATOM 3739 C C . ILE A 1 469 ? 22.408 23.785 -41.717 1.00 55.97 469 ILE A C 1
ATOM 3741 O O . ILE A 1 469 ? 21.822 24.424 -40.849 1.00 55.97 469 ILE A O 1
ATOM 3745 N N . SER A 1 470 ? 21.796 22.820 -42.417 1.00 58.94 470 SER A N 1
ATOM 3746 C CA . SER A 1 470 ? 20.378 22.479 -42.196 1.00 58.94 470 SER A CA 1
ATOM 3747 C C . SER A 1 470 ? 20.084 21.814 -40.848 1.00 58.94 470 SER A C 1
ATOM 3749 O O . SER A 1 470 ? 18.940 21.831 -40.412 1.00 58.94 470 SER A O 1
ATOM 3751 N N . LYS A 1 471 ? 21.089 21.235 -40.176 1.00 60.72 471 LYS A N 1
ATOM 3752 C CA . LYS A 1 471 ? 20.922 20.691 -38.819 1.00 60.72 471 LYS A CA 1
ATOM 3753 C C . LYS A 1 471 ? 20.998 21.785 -37.746 1.00 60.72 471 LYS A C 1
ATOM 3755 O O . LYS A 1 471 ? 20.280 21.706 -36.758 1.00 60.72 471 LYS A O 1
ATOM 3760 N N . TYR A 1 472 ? 21.812 22.824 -37.955 1.00 56.31 472 TYR A N 1
ATOM 3761 C CA . TYR A 1 472 ? 21.987 23.910 -36.980 1.00 56.31 472 TYR A CA 1
ATOM 3762 C C . TYR A 1 472 ? 20.824 24.916 -36.913 1.00 56.31 472 TYR A C 1
ATOM 3764 O O . TYR A 1 472 ? 20.636 25.542 -35.869 1.00 56.31 472 TYR A O 1
ATOM 3772 N N . SER A 1 473 ? 20.013 25.062 -37.971 1.00 57.47 473 SER A N 1
ATOM 3773 C CA . SER A 1 473 ? 18.821 25.925 -37.910 1.00 57.47 473 SER A CA 1
ATOM 3774 C C . SER A 1 473 ? 17.802 25.430 -36.882 1.00 57.47 473 SER A C 1
ATOM 3776 O O . SER A 1 473 ? 17.315 26.230 -36.091 1.00 57.47 473 SER A O 1
ATOM 3778 N N . ASN A 1 474 ? 17.553 24.116 -36.833 1.00 60.41 474 ASN A N 1
ATOM 3779 C CA . ASN A 1 474 ? 16.585 23.522 -35.905 1.00 60.41 474 ASN A CA 1
ATOM 3780 C C . ASN A 1 474 ? 16.989 23.746 -34.440 1.00 60.41 474 ASN A C 1
ATOM 3782 O O . ASN A 1 474 ? 16.162 24.164 -33.639 1.00 60.41 474 ASN A O 1
ATOM 3786 N N . ILE A 1 475 ? 18.276 23.575 -34.119 1.00 64.69 475 ILE A N 1
ATOM 3787 C CA . ILE A 1 475 ? 18.819 23.772 -32.762 1.00 64.69 475 ILE A CA 1
ATOM 3788 C C . ILE A 1 475 ? 18.581 25.210 -32.264 1.00 64.69 475 ILE A C 1
ATOM 3790 O O . ILE A 1 475 ? 18.324 25.431 -31.085 1.00 64.69 475 ILE A O 1
ATOM 3794 N N . THR A 1 476 ? 18.622 26.202 -33.161 1.00 67.19 476 THR A N 1
ATOM 3795 C CA . THR A 1 476 ? 18.384 27.608 -32.788 1.00 67.19 476 THR A CA 1
ATOM 3796 C C . THR A 1 476 ? 16.907 27.867 -32.454 1.00 67.19 476 THR A C 1
ATOM 3798 O O . THR A 1 476 ? 16.608 28.650 -31.554 1.00 67.19 476 THR A O 1
ATOM 3801 N N . ASP A 1 477 ? 15.978 27.193 -33.139 1.00 72.81 477 ASP A N 1
ATOM 3802 C CA . ASP A 1 477 ? 14.547 27.255 -32.816 1.00 72.81 477 ASP A CA 1
ATOM 3803 C C . ASP A 1 477 ? 14.194 26.451 -31.550 1.00 72.81 477 ASP A C 1
ATOM 3805 O O . ASP A 1 477 ? 13.355 26.898 -30.769 1.00 72.81 477 ASP A O 1
ATOM 3809 N N . GLU A 1 478 ? 14.868 25.325 -31.296 1.00 73.19 478 GLU A N 1
ATOM 3810 C CA . GLU A 1 478 ? 14.719 24.521 -30.071 1.00 73.19 478 GLU A CA 1
ATOM 3811 C C . GLU A 1 478 ? 15.164 25.288 -28.811 1.00 73.19 478 GLU A C 1
ATOM 3813 O O . GLU A 1 478 ? 14.451 25.279 -27.807 1.00 73.19 478 GLU A O 1
ATOM 3818 N N . ILE A 1 479 ? 16.288 26.018 -28.866 1.00 71.88 479 ILE A N 1
ATOM 3819 C CA . ILE A 1 479 ? 16.741 26.893 -27.765 1.00 71.88 479 ILE A CA 1
ATOM 3820 C C . ILE A 1 479 ? 15.691 27.974 -27.464 1.00 71.88 479 ILE A C 1
ATOM 3822 O O . ILE A 1 479 ? 15.337 28.189 -26.307 1.00 71.88 479 ILE A O 1
ATOM 3826 N N . ARG A 1 480 ? 15.130 28.604 -28.502 1.00 76.00 480 ARG A N 1
ATOM 3827 C CA . ARG A 1 480 ? 14.100 29.645 -28.361 1.00 76.00 480 ARG A CA 1
ATOM 3828 C C . ARG A 1 480 ? 12.780 29.104 -27.800 1.00 76.00 480 ARG A C 1
ATOM 3830 O O . ARG A 1 480 ? 12.077 29.812 -27.083 1.00 76.00 480 ARG A O 1
ATOM 3837 N N . ASP A 1 481 ? 12.406 27.868 -28.119 1.00 78.44 481 ASP A N 1
ATOM 3838 C CA . ASP A 1 481 ? 11.239 27.201 -27.524 1.00 78.44 481 ASP A CA 1
ATOM 3839 C C . ASP A 1 481 ? 11.468 26.871 -26.035 1.00 78.44 481 ASP A C 1
ATOM 3841 O O . ASP A 1 481 ? 10.577 27.082 -25.210 1.00 78.44 481 ASP A O 1
ATOM 3845 N N . LEU A 1 482 ? 12.683 26.449 -25.668 1.00 75.88 482 LEU A N 1
ATOM 3846 C CA . LEU A 1 482 ? 13.095 26.250 -24.274 1.00 75.88 482 LEU A CA 1
ATOM 3847 C C . LEU A 1 482 ? 13.059 27.550 -23.453 1.00 75.88 482 LEU A C 1
ATOM 3849 O O . LEU A 1 482 ? 12.478 27.545 -22.371 1.00 75.88 482 LEU A O 1
ATOM 3853 N N . GLU A 1 483 ? 13.583 28.665 -23.975 1.00 75.38 483 GLU A N 1
ATOM 3854 C CA . GLU A 1 483 ? 13.515 29.989 -23.322 1.00 75.38 483 GLU A CA 1
ATOM 3855 C C . GLU A 1 483 ? 12.062 30.397 -23.002 1.00 75.38 483 GLU A C 1
ATOM 3857 O O . GLU A 1 483 ? 11.747 30.797 -21.881 1.00 75.38 483 GLU A O 1
ATOM 3862 N N . ASN A 1 484 ? 11.139 30.222 -23.958 1.00 80.56 484 ASN A N 1
ATOM 3863 C CA . ASN A 1 484 ? 9.716 30.529 -23.754 1.00 80.56 484 ASN A CA 1
ATOM 3864 C C . ASN A 1 484 ? 9.044 29.608 -22.719 1.00 80.56 484 ASN A C 1
ATOM 3866 O O . ASN A 1 484 ? 8.148 30.045 -21.994 1.00 80.56 484 ASN A O 1
ATOM 3870 N N . LYS A 1 485 ? 9.448 28.334 -22.650 1.00 79.19 485 LYS A N 1
ATOM 3871 C CA . LYS A 1 485 ? 8.949 27.375 -21.651 1.00 79.19 485 LYS A CA 1
ATOM 3872 C C . LYS A 1 485 ? 9.485 27.667 -20.253 1.00 79.19 485 LYS A C 1
ATOM 3874 O O . LYS A 1 485 ? 8.756 27.452 -19.288 1.00 79.19 485 LYS A O 1
ATOM 3879 N N . LEU A 1 486 ? 10.716 28.165 -20.147 1.00 78.38 486 LEU A N 1
ATOM 3880 C CA . LEU A 1 486 ? 11.325 28.541 -18.876 1.00 78.38 486 LEU A CA 1
ATOM 3881 C C . LEU A 1 486 ? 10.599 29.744 -18.257 1.00 78.38 486 LEU A C 1
ATOM 3883 O O . LEU A 1 486 ? 10.147 29.650 -17.122 1.00 78.38 486 LEU A O 1
ATOM 3887 N N . ALA A 1 487 ? 10.343 30.797 -19.040 1.00 79.12 487 ALA A N 1
ATOM 3888 C CA . ALA A 1 487 ? 9.567 31.957 -18.584 1.00 79.12 487 ALA A CA 1
ATOM 3889 C C . ALA A 1 487 ? 8.145 31.577 -18.105 1.00 79.12 487 ALA A C 1
ATOM 3891 O O . ALA A 1 487 ? 7.671 32.058 -17.080 1.00 79.12 487 ALA A O 1
ATOM 3892 N N . GLN A 1 488 ? 7.470 30.646 -18.797 1.00 81.62 488 GLN A N 1
ATOM 3893 C CA . GLN A 1 488 ? 6.163 30.122 -18.359 1.00 81.62 488 GLN A CA 1
ATOM 3894 C C . GLN A 1 488 ? 6.232 29.279 -17.074 1.00 81.62 488 GLN A C 1
ATOM 3896 O O . GLN A 1 488 ? 5.214 29.110 -16.397 1.00 81.62 488 GLN A O 1
ATOM 3901 N N . LEU A 1 489 ? 7.392 28.697 -16.763 1.00 79.25 489 LEU A N 1
ATOM 3902 C CA . LEU A 1 489 ? 7.614 27.932 -15.539 1.00 79.25 489 LEU A CA 1
ATOM 3903 C C . LEU A 1 489 ? 7.842 28.866 -14.343 1.00 79.25 489 LEU A C 1
ATOM 3905 O O . LEU A 1 489 ? 7.296 28.598 -13.274 1.00 79.25 489 LEU A O 1
ATOM 3909 N N . GLU A 1 490 ? 8.570 29.967 -14.539 1.00 79.12 490 GLU A N 1
ATOM 3910 C CA . GLU A 1 490 ? 8.790 31.003 -13.522 1.00 79.12 490 GLU A CA 1
ATOM 3911 C C . GLU A 1 490 ? 7.477 31.672 -13.088 1.00 79.12 490 GLU A C 1
ATOM 3913 O O . GLU A 1 490 ? 7.152 31.634 -11.901 1.00 79.12 490 GLU A O 1
ATOM 3918 N N . ASP A 1 491 ? 6.660 32.157 -14.036 1.00 81.75 491 ASP A N 1
ATOM 3919 C CA . ASP A 1 491 ? 5.337 32.755 -13.755 1.00 81.75 491 ASP A CA 1
ATOM 3920 C C . ASP A 1 491 ? 4.458 31.828 -12.886 1.00 81.75 491 ASP A C 1
ATOM 3922 O O . ASP A 1 491 ? 3.816 32.250 -11.920 1.00 81.75 491 ASP A O 1
ATOM 3926 N N . ARG A 1 492 ? 4.447 30.526 -13.208 1.00 80.94 492 ARG A N 1
ATOM 3927 C CA . ARG A 1 492 ? 3.693 29.508 -12.456 1.00 80.94 492 ARG A CA 1
ATOM 3928 C C . ARG A 1 492 ? 4.291 29.223 -11.084 1.00 80.94 492 ARG A C 1
ATOM 3930 O O . ARG A 1 492 ? 3.556 28.891 -10.155 1.00 80.94 492 ARG A O 1
ATOM 3937 N N . MET A 1 493 ? 5.609 29.309 -10.941 1.00 78.75 493 MET A N 1
ATOM 3938 C CA . MET A 1 493 ? 6.259 29.110 -9.653 1.00 78.75 493 MET A CA 1
ATOM 3939 C C . MET A 1 493 ? 6.007 30.270 -8.698 1.00 78.75 493 MET A C 1
ATOM 3941 O O . MET A 1 493 ? 5.743 30.004 -7.526 1.00 78.75 493 MET A O 1
ATOM 3945 N N . ASP A 1 494 ? 5.980 31.512 -9.179 1.00 82.56 494 ASP A N 1
ATOM 3946 C CA . ASP A 1 494 ? 5.585 32.666 -8.366 1.00 82.56 494 ASP A CA 1
ATOM 3947 C C . ASP A 1 494 ? 4.107 32.596 -7.937 1.00 82.56 494 ASP A C 1
ATOM 3949 O O . ASP A 1 494 ? 3.778 32.905 -6.785 1.00 82.56 494 ASP A O 1
ATOM 3953 N N . GLU A 1 495 ? 3.213 32.093 -8.798 1.00 85.88 495 GLU A N 1
ATOM 3954 C CA . GLU A 1 495 ? 1.820 31.806 -8.423 1.00 85.88 495 GLU A CA 1
ATOM 3955 C C . GLU A 1 495 ? 1.746 30.783 -7.270 1.00 85.88 495 GLU A C 1
ATOM 3957 O O . GLU A 1 495 ? 1.122 31.046 -6.236 1.00 85.88 495 GLU A O 1
ATOM 3962 N N . VAL A 1 496 ? 2.443 29.644 -7.387 1.00 81.88 496 VAL A N 1
ATOM 3963 C CA . VAL A 1 496 ? 2.493 28.614 -6.330 1.00 81.88 496 VAL A CA 1
ATOM 3964 C C . VAL A 1 496 ? 3.175 29.138 -5.058 1.00 81.88 496 VAL A C 1
ATOM 3966 O O . VAL A 1 496 ? 2.731 28.831 -3.946 1.00 81.88 496 VAL A O 1
ATOM 3969 N N . ARG A 1 497 ? 4.215 29.971 -5.179 1.00 82.25 497 ARG A N 1
ATOM 3970 C CA . ARG A 1 497 ? 4.910 30.612 -4.050 1.00 82.25 497 ARG A CA 1
ATOM 3971 C C . ARG A 1 497 ? 3.973 31.508 -3.240 1.00 82.25 497 ARG A C 1
ATOM 3973 O O . ARG A 1 497 ? 3.984 31.463 -2.009 1.00 82.25 497 ARG A O 1
ATOM 3980 N N . ASN A 1 498 ? 3.133 32.285 -3.920 1.00 85.38 498 ASN A N 1
ATOM 3981 C CA . ASN A 1 498 ? 2.138 33.145 -3.285 1.00 85.38 498 ASN A CA 1
ATOM 3982 C C . ASN A 1 498 ? 1.011 32.317 -2.637 1.00 85.38 498 ASN A C 1
ATOM 3984 O O . ASN A 1 498 ? 0.680 32.513 -1.466 1.00 85.38 498 ASN A O 1
ATOM 3988 N N . LEU A 1 499 ? 0.470 31.327 -3.357 1.00 87.00 499 LEU A N 1
ATOM 3989 C CA . LEU A 1 499 ? -0.590 30.450 -2.845 1.00 87.00 499 LEU A CA 1
ATOM 3990 C C . LEU A 1 499 ? -0.151 29.655 -1.604 1.00 87.00 499 LEU A C 1
ATOM 3992 O O . LEU A 1 499 ? -0.921 29.545 -0.650 1.00 87.00 499 LEU A O 1
ATOM 3996 N N . THR A 1 500 ? 1.087 29.150 -1.576 1.00 82.81 500 THR A N 1
ATOM 3997 C CA . THR A 1 500 ? 1.649 28.447 -0.407 1.00 82.81 500 THR A CA 1
ATOM 3998 C C . THR A 1 500 ? 1.829 29.367 0.797 1.00 82.81 500 THR A C 1
ATOM 4000 O O . THR A 1 500 ? 1.441 28.990 1.902 1.00 82.81 500 THR A O 1
ATOM 4003 N N . ALA A 1 501 ? 2.325 30.593 0.604 1.00 84.38 501 ALA A N 1
ATOM 4004 C CA . ALA A 1 501 ? 2.437 31.577 1.683 1.00 84.38 501 ALA A CA 1
ATOM 4005 C C . ALA A 1 501 ? 1.062 31.952 2.276 1.00 84.38 501 ALA A C 1
ATOM 4007 O O . ALA A 1 501 ? 0.897 32.009 3.500 1.00 84.38 501 ALA A O 1
ATOM 4008 N N . ILE A 1 502 ? 0.046 32.144 1.424 1.00 87.50 502 ILE A N 1
ATOM 4009 C CA . ILE A 1 502 ? -1.343 32.375 1.853 1.00 87.50 502 ILE A CA 1
ATOM 4010 C C . ILE A 1 502 ? -1.887 31.160 2.619 1.00 87.50 502 ILE A C 1
ATOM 4012 O O . ILE A 1 502 ? -2.468 31.331 3.693 1.00 87.50 502 ILE A O 1
ATOM 4016 N N . ALA A 1 503 ? -1.686 29.940 2.110 1.00 82.06 503 ALA A N 1
ATOM 4017 C CA . ALA A 1 503 ? -2.154 28.710 2.748 1.00 82.06 503 ALA A CA 1
ATOM 4018 C C . ALA A 1 503 ? -1.518 28.494 4.131 1.00 82.06 503 ALA A C 1
ATOM 4020 O O . ALA A 1 503 ? -2.244 28.221 5.088 1.00 82.06 503 ALA A O 1
ATOM 4021 N N . ALA A 1 504 ? -0.203 28.693 4.271 1.00 83.19 504 ALA A N 1
ATOM 4022 C CA . ALA A 1 504 ? 0.500 28.592 5.551 1.00 83.19 504 ALA A CA 1
ATOM 4023 C C . ALA A 1 504 ? -0.022 29.622 6.572 1.00 83.19 504 ALA A C 1
ATOM 4025 O O . ALA A 1 504 ? -0.390 29.264 7.693 1.00 83.19 504 ALA A O 1
ATOM 4026 N N . THR A 1 505 ? -0.153 30.890 6.160 1.00 88.25 505 THR A N 1
ATOM 4027 C CA . THR A 1 505 ? -0.656 31.983 7.017 1.00 88.25 505 THR A CA 1
ATOM 4028 C C . THR A 1 505 ? -2.085 31.713 7.495 1.00 88.25 505 THR A C 1
ATOM 4030 O O . THR A 1 505 ? -2.404 31.883 8.672 1.00 88.25 505 THR A O 1
ATOM 4033 N N . LYS A 1 506 ? -2.954 31.255 6.587 1.00 87.62 506 LYS A N 1
ATOM 4034 C CA . LYS A 1 506 ? -4.366 30.979 6.877 1.00 87.62 506 LYS A CA 1
ATOM 4035 C C . LYS A 1 506 ? -4.542 29.739 7.758 1.00 87.62 506 LYS A C 1
ATOM 4037 O O . LYS A 1 506 ? -5.391 29.743 8.642 1.00 87.62 506 LYS A O 1
ATOM 4042 N N . SER A 1 507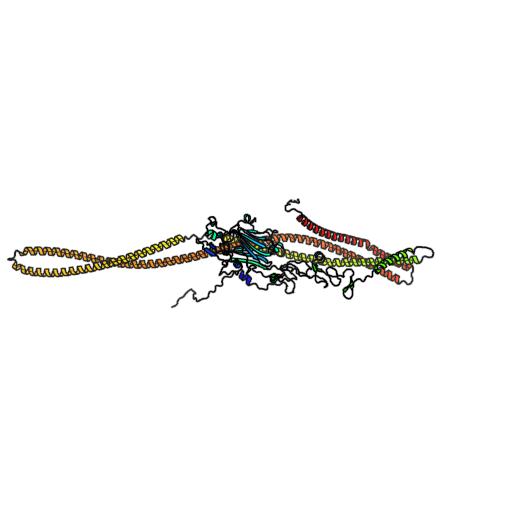 ? -3.703 28.723 7.565 1.00 87.00 507 SER A N 1
ATOM 4043 C CA . SER A 1 507 ? -3.674 27.519 8.404 1.00 87.00 507 SER A CA 1
ATOM 4044 C C . SER A 1 507 ? -3.203 27.827 9.830 1.00 87.00 507 SER A C 1
ATOM 4046 O O . SER A 1 507 ? -3.798 27.348 10.790 1.00 87.00 507 SER A O 1
ATOM 4048 N N . SER A 1 508 ? -2.201 28.700 9.983 1.00 85.25 508 SER A N 1
ATOM 4049 C CA . SER A 1 508 ? -1.755 29.193 11.294 1.00 85.25 508 SER A CA 1
ATOM 4050 C C . SER A 1 508 ? -2.874 29.936 12.042 1.00 85.25 508 SER A C 1
ATOM 4052 O O . SER A 1 508 ? -3.141 29.637 13.205 1.00 85.25 508 SER A O 1
ATOM 4054 N N . ALA A 1 509 ? -3.609 30.821 11.355 1.00 88.44 509 ALA A N 1
ATOM 4055 C CA . ALA A 1 509 ? -4.752 31.528 11.940 1.00 88.44 509 ALA A CA 1
ATOM 4056 C C . ALA A 1 509 ? -5.865 30.569 12.413 1.00 88.44 509 ALA A C 1
ATOM 4058 O O . ALA A 1 509 ? -6.291 30.650 13.563 1.00 88.44 509 ALA A O 1
ATOM 4059 N N . VAL A 1 510 ? -6.273 29.606 11.575 1.00 86.44 510 VAL A N 1
ATOM 4060 C CA . VAL A 1 510 ? -7.286 28.594 11.940 1.00 86.44 510 VAL A CA 1
ATOM 4061 C C . VAL A 1 510 ? -6.814 27.716 13.106 1.00 86.44 510 VAL A C 1
ATOM 4063 O O . VAL A 1 510 ? -7.599 27.406 14.001 1.00 86.44 510 VAL A O 1
ATOM 4066 N N . SER A 1 511 ? -5.527 27.353 13.154 1.00 82.69 511 SER A N 1
ATOM 4067 C CA . SER A 1 511 ? -4.964 26.611 14.290 1.00 82.69 511 SER A CA 1
ATOM 4068 C C . SER A 1 511 ? -4.985 27.414 15.596 1.00 82.69 511 SER A C 1
ATOM 4070 O O . SER A 1 511 ? -5.062 26.799 16.661 1.00 82.69 511 SER A O 1
ATOM 4072 N N . GLN A 1 512 ? -4.889 28.746 15.541 1.00 83.88 512 GLN A N 1
ATOM 4073 C CA . GLN A 1 512 ? -4.977 29.603 16.724 1.00 83.88 512 GLN A CA 1
ATOM 4074 C C . GLN A 1 512 ? -6.432 29.770 17.184 1.00 83.88 512 GLN A C 1
ATOM 4076 O O . GLN A 1 512 ? -6.710 29.572 18.361 1.00 83.88 512 GLN A O 1
ATOM 4081 N N . GLU A 1 513 ? -7.373 30.021 16.268 1.00 83.75 513 GLU A N 1
ATOM 4082 C CA . GLU A 1 513 ? -8.810 30.085 16.590 1.00 83.75 513 GLU A CA 1
ATOM 4083 C C . GLU A 1 513 ? -9.313 28.767 17.211 1.00 83.75 513 GLU A C 1
ATOM 4085 O O . GLU A 1 513 ? -10.046 28.768 18.203 1.00 83.75 513 GLU A O 1
ATOM 4090 N N . ALA A 1 514 ? -8.855 27.625 16.687 1.00 82.00 514 ALA A N 1
ATOM 4091 C CA . ALA A 1 514 ? -9.146 26.312 17.254 1.00 82.00 514 ALA A CA 1
ATOM 4092 C C . ALA A 1 514 ? -8.487 26.088 18.630 1.00 82.00 514 ALA A C 1
ATOM 4094 O O . ALA A 1 514 ? -9.045 25.379 19.465 1.00 82.00 514 ALA A O 1
ATOM 4095 N N . LEU A 1 515 ? -7.321 26.689 18.898 1.00 79.94 515 LEU A N 1
ATOM 4096 C CA . LEU A 1 515 ? -6.678 26.638 20.213 1.00 79.94 515 LEU A CA 1
ATOM 4097 C C . LEU A 1 515 ? -7.434 27.486 21.246 1.00 79.94 515 LEU A C 1
ATOM 4099 O O . LEU A 1 515 ? -7.638 27.027 22.367 1.00 79.94 515 LEU A O 1
ATOM 4103 N N . ASP A 1 516 ? -7.899 28.673 20.863 1.00 79.00 516 ASP A N 1
ATOM 4104 C CA . ASP A 1 516 ? -8.669 29.563 21.737 1.00 79.00 516 ASP A CA 1
ATOM 4105 C C . ASP A 1 516 ? -10.020 28.924 22.129 1.00 79.00 516 ASP A C 1
ATOM 4107 O O . ASP A 1 516 ? -10.442 29.011 23.285 1.00 79.00 516 ASP A O 1
ATOM 4111 N N . LEU A 1 517 ? -10.652 28.177 21.210 1.00 73.25 517 LEU A N 1
ATOM 4112 C CA . LEU A 1 517 ? -11.834 27.344 21.488 1.00 73.25 517 LEU A CA 1
ATOM 4113 C C . LEU A 1 517 ? -11.563 26.192 22.473 1.00 73.25 517 LEU A C 1
ATOM 4115 O O . LEU A 1 517 ? -12.456 25.822 23.232 1.00 73.25 517 LEU A O 1
ATOM 4119 N N . LEU A 1 518 ? -10.347 25.636 22.494 1.00 69.81 518 LEU A N 1
ATOM 4120 C CA . LEU A 1 518 ? -9.943 24.583 23.439 1.00 69.81 518 LEU A CA 1
ATOM 4121 C C . LEU A 1 518 ? -9.584 25.124 24.836 1.00 69.81 518 LEU A C 1
ATOM 4123 O O . LEU A 1 518 ? -9.573 24.354 25.794 1.00 69.81 518 LEU A O 1
ATOM 4127 N N . ILE A 1 519 ? -9.280 26.422 24.952 1.00 66.19 519 ILE A N 1
ATOM 4128 C CA . ILE A 1 519 ? -8.890 27.104 26.203 1.00 66.19 519 ILE A CA 1
ATOM 4129 C C . ILE A 1 519 ? -10.106 27.718 26.931 1.00 66.19 519 ILE A C 1
ATOM 4131 O O . ILE A 1 519 ? -9.989 28.169 28.070 1.00 66.19 519 ILE A O 1
ATOM 4135 N N . LEU A 1 520 ? -11.290 27.716 26.309 1.00 58.53 520 LEU A N 1
ATOM 4136 C CA . LEU A 1 520 ? -12.529 28.260 26.873 1.00 58.53 520 LEU A CA 1
ATOM 4137 C C . LEU A 1 520 ? -13.033 27.450 28.083 1.00 58.53 520 LEU A C 1
ATOM 4139 O O . LEU A 1 520 ? -13.871 26.555 27.976 1.00 58.53 520 LEU A O 1
ATOM 4143 N N . ASP A 1 521 ? -12.532 27.833 29.255 1.00 47.06 521 ASP A N 1
ATOM 4144 C CA . ASP A 1 521 ? -12.872 27.286 30.566 1.00 47.06 521 ASP A CA 1
ATOM 4145 C C . ASP A 1 521 ? -14.309 27.694 30.964 1.00 47.06 521 ASP A C 1
ATOM 4147 O O . ASP A 1 521 ? -14.552 28.653 31.708 1.00 47.06 521 ASP A O 1
ATOM 4151 N N . LEU A 1 522 ? -15.297 26.976 30.415 1.00 49.31 522 LEU A N 1
ATOM 4152 C CA . LEU A 1 522 ? -16.719 27.090 30.754 1.00 49.31 522 LEU A CA 1
ATOM 4153 C C . LEU A 1 522 ? -16.971 26.554 32.171 1.00 49.31 522 LEU A C 1
ATOM 4155 O O . LEU A 1 522 ? -17.546 25.486 32.387 1.00 49.31 522 LEU A O 1
ATOM 4159 N N . THR A 1 523 ? -16.547 27.348 33.150 1.00 44.00 523 THR A N 1
ATOM 4160 C CA . THR A 1 523 ? -16.772 27.151 34.583 1.00 44.00 523 THR A CA 1
ATOM 4161 C C . THR A 1 523 ? -18.251 27.341 34.927 1.00 44.00 523 THR A C 1
ATOM 4163 O O . THR A 1 523 ? -18.684 28.366 35.455 1.00 44.00 523 THR A O 1
ATOM 4166 N N . LEU A 1 524 ? -19.056 26.320 34.627 1.00 45.97 524 LEU A N 1
ATOM 4167 C CA . LEU A 1 524 ? -20.407 26.206 35.163 1.00 45.97 524 LEU A CA 1
ATOM 4168 C C . LEU A 1 524 ? -20.317 26.103 36.698 1.00 45.97 524 LEU A C 1
ATOM 4170 O O . LEU A 1 524 ? -19.560 25.271 37.205 1.00 45.97 524 LEU A O 1
ATOM 4174 N N . PRO A 1 525 ? -21.053 26.936 37.458 1.00 43.31 525 PRO A N 1
ATOM 4175 C CA . PRO A 1 525 ? -21.010 26.881 38.913 1.00 43.31 525 PRO A CA 1
ATOM 4176 C C . PRO A 1 525 ? -21.523 25.514 39.395 1.00 43.31 525 PRO A C 1
ATOM 4178 O O . PRO A 1 525 ? -22.553 25.050 38.897 1.00 43.31 525 PRO A O 1
ATOM 4181 N N . PRO A 1 526 ? -20.847 24.862 40.360 1.00 42.16 526 PRO A N 1
ATOM 4182 C CA . PRO A 1 526 ? -21.252 23.547 40.836 1.00 42.16 526 PRO A CA 1
ATOM 4183 C C . PRO A 1 526 ? -22.598 23.644 41.558 1.00 42.16 526 PRO A C 1
ATOM 4185 O O . PRO A 1 526 ? -22.698 24.200 42.653 1.00 42.16 526 PRO A O 1
ATOM 4188 N N . VAL A 1 527 ? -23.642 23.094 40.939 1.00 50.94 527 VAL A N 1
ATOM 4189 C CA . VAL A 1 527 ? -24.946 22.899 41.577 1.00 50.94 527 VAL A CA 1
ATOM 4190 C C . VAL A 1 527 ? -24.903 21.564 42.311 1.00 50.94 527 VAL A C 1
ATOM 4192 O O . VAL A 1 527 ? -24.851 20.509 41.684 1.00 50.94 527 VAL A O 1
ATOM 4195 N N . ASP A 1 528 ? -24.913 21.609 43.642 1.00 56.03 528 ASP A N 1
ATOM 4196 C CA . ASP A 1 528 ? -24.930 20.412 44.484 1.00 56.03 528 ASP A CA 1
ATOM 4197 C C . ASP A 1 528 ? -26.313 19.733 44.428 1.00 56.03 528 ASP A C 1
ATOM 4199 O O . ASP A 1 528 ? -27.262 20.087 45.137 1.00 56.03 528 ASP A O 1
ATOM 4203 N N . ILE A 1 529 ? -26.426 18.752 43.529 1.00 54.84 529 ILE A N 1
ATOM 4204 C CA . ILE A 1 529 ? -27.630 17.935 43.326 1.00 54.84 529 ILE A CA 1
ATOM 4205 C C . ILE A 1 529 ? -27.955 17.106 44.577 1.00 54.84 529 ILE A C 1
ATOM 4207 O O . ILE A 1 529 ? -29.127 16.826 44.839 1.00 54.84 529 ILE A O 1
ATOM 4211 N N . GLU A 1 530 ? -26.950 16.736 45.371 1.00 58.28 530 GLU A N 1
ATOM 4212 C CA . GLU A 1 530 ? -27.135 15.895 46.551 1.00 58.28 530 GLU A CA 1
ATOM 4213 C C . GLU A 1 530 ? -27.726 16.710 47.708 1.00 58.28 530 GLU A C 1
ATOM 4215 O O . GLU A 1 530 ? -28.678 16.269 48.357 1.00 58.28 530 GLU A O 1
ATOM 4220 N N . GLN A 1 531 ? -27.278 17.957 47.885 1.00 64.12 531 GLN A N 1
ATOM 4221 C CA . GLN A 1 531 ? -27.908 18.907 48.804 1.00 64.12 531 GLN A CA 1
ATOM 4222 C C . GLN A 1 531 ? -29.365 19.212 48.406 1.00 64.12 531 GLN A C 1
ATOM 4224 O O . GLN A 1 531 ? -30.246 19.251 49.270 1.00 64.12 531 GLN A O 1
ATOM 4229 N N . LEU A 1 532 ? -29.652 19.370 47.108 1.00 56.28 532 LEU A N 1
ATOM 4230 C CA . LEU A 1 532 ? -31.020 19.548 46.600 1.00 56.28 532 LEU A CA 1
ATOM 4231 C C . LEU A 1 532 ? -31.903 18.309 46.830 1.00 56.28 532 LEU A C 1
ATOM 4233 O O . LEU A 1 532 ? -33.062 18.451 47.226 1.00 56.28 532 LEU A O 1
ATOM 4237 N N . ARG A 1 533 ? -31.369 17.093 46.648 1.00 58.44 533 ARG A N 1
ATOM 4238 C CA . ARG A 1 533 ? -32.076 15.842 46.977 1.00 58.44 533 ARG A CA 1
ATOM 4239 C C . ARG A 1 533 ? -32.402 15.741 48.462 1.00 58.44 533 ARG A C 1
ATOM 4241 O O . ARG A 1 533 ? -33.563 15.516 48.797 1.00 58.44 533 ARG A O 1
ATOM 4248 N N . GLN A 1 534 ? -31.425 15.975 49.337 1.00 67.06 534 GLN A N 1
ATOM 4249 C CA . GLN A 1 534 ? -31.630 15.947 50.789 1.00 67.06 534 GLN A CA 1
ATOM 4250 C C . GLN A 1 534 ? -32.695 16.962 51.234 1.00 67.06 534 GLN A C 1
ATOM 4252 O O . GLN A 1 534 ? -33.545 16.647 52.069 1.00 67.06 534 GLN A O 1
ATOM 4257 N N . GLN A 1 535 ? -32.720 18.158 50.633 1.00 62.94 535 GLN A N 1
ATOM 4258 C CA . GLN A 1 535 ? -33.777 19.139 50.889 1.00 62.94 535 GLN A CA 1
ATOM 4259 C C . GLN A 1 535 ? -35.159 18.623 50.457 1.00 62.94 535 GLN A C 1
ATOM 4261 O O . GLN A 1 535 ? -36.097 18.683 51.254 1.00 62.94 535 GLN A O 1
ATOM 4266 N N . ILE A 1 536 ? -35.296 18.050 49.257 1.00 58.06 536 ILE A N 1
ATOM 4267 C CA . ILE A 1 536 ? -36.567 17.483 48.768 1.00 58.06 536 ILE A CA 1
ATOM 4268 C C . ILE A 1 536 ? -37.057 16.327 49.661 1.00 58.06 536 ILE A C 1
ATOM 4270 O O . ILE A 1 536 ? -38.243 16.274 49.999 1.00 58.06 536 ILE A O 1
ATOM 4274 N N . GLU A 1 537 ? -36.171 15.429 50.095 1.00 62.41 537 GLU A N 1
ATOM 4275 C CA . GLU A 1 537 ? -36.522 14.323 51.000 1.00 62.41 537 GLU A CA 1
ATOM 4276 C C . GLU A 1 537 ? -36.928 14.817 52.400 1.00 62.41 537 GLU A C 1
ATOM 4278 O O . GLU A 1 537 ? -37.902 14.322 52.980 1.00 62.41 537 GLU A O 1
ATOM 4283 N N . SER A 1 538 ? -36.263 15.857 52.917 1.00 65.81 538 SER A N 1
ATOM 4284 C CA . SER A 1 538 ? -36.644 16.494 54.185 1.00 65.81 538 SER A CA 1
ATOM 4285 C C . SER A 1 538 ? -38.036 17.144 54.118 1.00 65.81 538 SER A C 1
ATOM 4287 O O . SER A 1 538 ? -38.855 16.955 55.015 1.00 65.81 538 SER A O 1
ATOM 4289 N N . VAL A 1 539 ? -38.368 17.834 53.020 1.00 62.94 539 VAL A N 1
ATOM 4290 C CA . VAL A 1 539 ? -39.682 18.480 52.842 1.00 62.94 539 VAL A CA 1
ATOM 4291 C C . VAL A 1 539 ? -40.791 17.440 52.645 1.00 62.94 539 VAL A C 1
ATOM 4293 O O . VAL A 1 539 ? -41.891 17.598 53.182 1.00 62.94 539 VAL A O 1
ATOM 4296 N N . SER A 1 540 ? -40.505 16.350 51.928 1.00 59.50 540 SER A N 1
ATOM 4297 C CA . SER A 1 540 ? -41.442 15.237 51.731 1.00 59.50 540 SER A CA 1
ATOM 4298 C C . SER A 1 540 ? -41.768 14.517 53.049 1.00 59.50 540 SER A C 1
ATOM 4300 O O . SER A 1 540 ? -42.939 14.324 53.384 1.00 59.50 540 SER A O 1
ATOM 4302 N N . SER A 1 541 ? -40.747 14.191 53.850 1.00 67.44 541 SER A N 1
ATOM 4303 C CA . SER A 1 541 ? -40.928 13.518 55.145 1.00 67.44 541 SER A CA 1
ATOM 4304 C C . SER A 1 541 ? -41.677 14.381 56.170 1.00 67.44 541 SER A C 1
ATOM 4306 O O . SER A 1 541 ? -42.597 13.884 56.822 1.00 67.44 541 SER A O 1
ATOM 4308 N N . VAL A 1 542 ? -41.381 15.684 56.251 1.00 68.88 542 VAL A N 1
ATOM 4309 C CA . VAL A 1 542 ? -42.137 16.631 57.095 1.00 68.88 542 VAL A CA 1
ATOM 4310 C C . VAL A 1 542 ? -43.602 16.742 56.648 1.00 68.88 542 VAL A C 1
ATOM 4312 O O . VAL A 1 542 ? -44.503 16.754 57.487 1.00 68.88 542 VAL A O 1
ATOM 4315 N N . SER A 1 543 ? -43.869 16.759 55.338 1.00 57.53 543 SER A N 1
ATOM 4316 C CA . SER A 1 543 ? -45.241 16.827 54.806 1.00 57.53 543 SER A CA 1
ATOM 4317 C C . SER A 1 543 ? -46.075 15.589 55.170 1.00 57.53 543 SER A C 1
ATOM 4319 O O . SER A 1 543 ? -47.258 15.715 55.493 1.00 57.53 543 SER A O 1
ATOM 4321 N N . LEU A 1 544 ? -45.459 14.401 55.180 1.00 64.50 544 LEU A N 1
ATOM 4322 C CA . LEU A 1 544 ? -46.099 13.156 55.622 1.00 64.50 544 LEU A CA 1
ATOM 4323 C C . LEU A 1 544 ? -46.408 13.161 57.128 1.00 64.50 544 LEU A C 1
ATOM 4325 O O . LEU A 1 544 ? -47.527 12.827 57.512 1.00 64.50 544 LEU A O 1
ATOM 4329 N N . GLN A 1 545 ? -45.471 13.612 57.969 1.00 69.88 545 GLN A N 1
ATOM 4330 C CA . GLN A 1 545 ? -45.687 13.716 59.420 1.00 69.88 545 GLN A CA 1
ATOM 4331 C C . GLN A 1 545 ? -46.825 14.686 59.777 1.00 69.88 545 GLN A C 1
ATOM 4333 O O . GLN A 1 545 ? -47.647 14.388 60.643 1.00 69.88 545 GLN A O 1
ATOM 4338 N N . ILE A 1 546 ? -46.914 15.828 59.085 1.00 64.88 546 ILE A N 1
ATOM 4339 C CA . ILE A 1 546 ? -48.000 16.803 59.282 1.00 64.88 546 ILE A CA 1
ATOM 4340 C C . ILE A 1 546 ? -49.359 16.199 58.893 1.00 64.88 546 ILE A C 1
ATOM 4342 O O . ILE A 1 546 ? -50.348 16.419 59.593 1.00 64.88 546 ILE A O 1
ATOM 4346 N N . LYS A 1 547 ? -49.417 15.407 57.814 1.00 64.31 547 LYS A N 1
ATOM 4347 C CA . LYS A 1 547 ? -50.640 14.711 57.382 1.00 64.31 547 LYS A CA 1
ATOM 4348 C C . LYS A 1 547 ? -51.116 13.690 58.421 1.00 64.31 547 LYS A C 1
ATOM 4350 O O . LYS A 1 547 ? -52.297 13.678 58.759 1.00 64.31 547 LYS A O 1
ATOM 4355 N N . GLU A 1 548 ? -50.204 12.884 58.958 1.00 69.38 548 GLU A N 1
ATOM 4356 C CA . GLU A 1 548 ? -50.508 11.865 59.972 1.00 69.38 548 GLU A CA 1
ATOM 4357 C C . GLU A 1 548 ? -50.988 12.497 61.294 1.00 69.38 548 GLU A C 1
ATOM 4359 O O . GLU A 1 548 ? -52.019 12.099 61.841 1.00 69.38 548 GLU A O 1
ATOM 4364 N N . GLN A 1 549 ? -50.325 13.566 61.758 1.00 69.25 549 GLN A N 1
ATOM 4365 C CA . GLN A 1 549 ? -50.773 14.332 62.930 1.00 69.25 549 GLN A CA 1
ATOM 4366 C C . GLN A 1 549 ? -52.142 14.997 62.725 1.00 69.25 549 GLN A C 1
ATOM 4368 O O . GLN A 1 549 ? -52.954 15.024 63.652 1.00 69.25 549 GLN A O 1
ATOM 4373 N N . ALA A 1 550 ? -52.429 15.513 61.524 1.00 61.97 550 ALA A N 1
ATOM 4374 C CA . ALA A 1 550 ? -53.722 16.121 61.215 1.00 61.97 550 ALA A CA 1
ATOM 4375 C C . ALA A 1 550 ? -54.875 15.100 61.250 1.00 61.97 550 ALA A C 1
ATOM 4377 O O . ALA A 1 550 ? -55.953 15.425 61.749 1.00 61.97 550 ALA A O 1
ATOM 4378 N N . GLN A 1 551 ? -54.652 13.867 60.777 1.00 65.25 551 GLN A N 1
ATOM 4379 C CA . GLN A 1 551 ? -55.654 12.795 60.854 1.00 65.25 551 GLN A CA 1
ATOM 4380 C C . GLN A 1 551 ? -55.917 12.360 62.304 1.00 65.25 551 GLN A C 1
ATOM 4382 O O . GLN A 1 551 ? -57.077 12.292 62.708 1.00 65.25 551 GLN A O 1
ATOM 4387 N N . LEU A 1 552 ? -54.866 12.176 63.112 1.00 70.56 552 LEU A N 1
ATOM 4388 C CA . LEU A 1 552 ? -54.995 11.859 64.542 1.00 70.56 552 LEU A CA 1
ATOM 4389 C C . LEU A 1 552 ? -55.775 12.933 65.321 1.00 70.56 552 LEU A C 1
ATOM 4391 O O . LEU A 1 552 ? -56.601 12.600 66.173 1.00 70.56 552 LEU A O 1
ATOM 4395 N N . LEU A 1 553 ? -55.559 14.221 65.022 1.00 66.06 553 LEU A N 1
ATOM 4396 C CA . LEU A 1 553 ? -56.323 15.305 65.650 1.00 66.06 553 LEU A CA 1
ATOM 4397 C C . LEU A 1 553 ? -57.804 15.307 65.245 1.00 66.06 553 LEU A C 1
ATOM 4399 O O . LEU A 1 553 ? -58.649 15.668 66.064 1.00 66.06 553 LEU A O 1
ATOM 4403 N N . LEU A 1 554 ? -58.141 14.938 64.007 1.00 62.75 554 LEU A N 1
ATOM 4404 C CA . LEU A 1 554 ? -59.538 14.848 63.567 1.00 62.75 554 LEU A CA 1
ATOM 4405 C C . LEU A 1 554 ? -60.278 13.727 64.315 1.00 62.75 554 LEU A C 1
ATOM 4407 O O . LEU A 1 554 ? -61.340 13.972 64.886 1.00 62.75 554 LEU A O 1
ATOM 4411 N N . GLU A 1 555 ? -59.673 12.542 64.394 1.00 67.00 555 GLU A N 1
ATOM 4412 C CA . GLU A 1 555 ? -60.256 11.353 65.034 1.00 67.00 555 GLU A CA 1
ATOM 4413 C C . GLU A 1 555 ? -60.419 11.512 66.563 1.00 67.00 555 GLU A C 1
ATOM 4415 O O . GLU A 1 555 ? -61.411 11.075 67.153 1.00 67.00 555 GLU A O 1
ATOM 4420 N N . GLN A 1 556 ? -59.493 12.213 67.233 1.00 64.50 556 GLN A N 1
ATOM 4421 C CA . GLN A 1 556 ? -59.636 12.532 68.661 1.00 64.50 556 GLN A CA 1
ATOM 4422 C C . GLN A 1 556 ? -60.778 13.520 68.945 1.00 64.50 556 GLN A C 1
ATOM 4424 O O . GLN A 1 556 ? -61.494 13.360 69.937 1.00 64.50 556 GLN A O 1
ATOM 4429 N N . ASN A 1 557 ? -60.978 14.522 68.084 1.00 62.09 557 ASN A N 1
ATOM 4430 C CA . ASN A 1 557 ? -62.035 15.517 68.279 1.00 62.09 557 ASN A CA 1
ATOM 4431 C C . ASN A 1 557 ? -63.440 14.932 68.062 1.00 62.09 557 ASN A C 1
ATOM 4433 O O . ASN A 1 557 ? -64.365 15.306 68.782 1.00 62.09 557 ASN A O 1
ATOM 4437 N N . GLU A 1 558 ? -63.611 13.980 67.139 1.00 65.75 558 GLU A N 1
ATOM 4438 C CA . GLU A 1 558 ? -64.901 13.314 66.898 1.00 65.75 558 GLU A CA 1
ATOM 4439 C C . GLU A 1 558 ? -65.414 12.561 68.142 1.00 65.75 558 GLU A C 1
ATOM 4441 O O . GLU A 1 558 ? -66.595 12.632 68.487 1.00 65.75 558 GLU A O 1
ATOM 4446 N N . ASN A 1 559 ? -64.514 11.921 68.893 1.00 64.25 559 ASN A N 1
ATOM 4447 C CA . ASN A 1 559 ? -64.859 11.252 70.149 1.00 64.25 559 ASN A CA 1
ATOM 4448 C C . ASN A 1 559 ? -65.288 12.243 71.250 1.00 64.25 559 ASN A C 1
ATOM 4450 O O . ASN A 1 559 ? -66.293 12.007 71.926 1.00 64.25 559 ASN A O 1
ATOM 4454 N N . LEU A 1 560 ? -64.584 13.375 71.396 1.00 64.94 560 LEU A N 1
ATOM 4455 C CA . LEU A 1 560 ? -64.958 14.424 72.357 1.00 64.94 560 LEU A CA 1
ATOM 4456 C C . LEU A 1 560 ? -66.329 15.042 72.041 1.00 64.94 560 LEU A C 1
ATOM 4458 O O . LEU A 1 560 ? -67.109 15.313 72.956 1.00 64.94 560 LEU A O 1
ATOM 4462 N N . MET A 1 561 ? -66.634 15.243 70.756 1.00 58.97 561 MET A N 1
ATOM 4463 C CA . MET A 1 561 ? -67.917 15.787 70.300 1.00 58.97 561 MET A CA 1
ATOM 4464 C C . MET A 1 561 ? -69.101 14.924 70.735 1.00 58.97 561 MET A C 1
ATOM 4466 O O . MET A 1 561 ? -70.086 15.442 71.263 1.00 58.97 561 MET A O 1
ATOM 4470 N N . ASN A 1 562 ? -68.989 13.606 70.568 1.00 68.38 562 ASN A N 1
ATOM 4471 C CA . ASN A 1 562 ? -70.047 12.673 70.949 1.00 68.38 562 ASN A CA 1
ATOM 4472 C C . ASN A 1 562 ? -70.287 12.662 72.473 1.00 68.38 562 ASN A C 1
ATOM 4474 O O . ASN A 1 562 ? -71.436 12.651 72.916 1.00 68.38 562 ASN A O 1
ATOM 4478 N N . GLU A 1 563 ? -69.228 12.744 73.289 1.00 69.81 563 GLU A N 1
ATOM 4479 C CA . GLU A 1 563 ? -69.364 12.838 74.752 1.00 69.81 563 GLU A CA 1
ATOM 4480 C C . GLU A 1 563 ? -69.973 14.183 75.202 1.00 69.81 563 GLU A C 1
ATOM 4482 O O . GLU A 1 563 ? -70.729 14.236 76.177 1.00 69.81 563 GLU A O 1
ATOM 4487 N N . MET A 1 564 ? -69.672 15.273 74.487 1.00 58.38 564 MET A N 1
ATOM 4488 C CA . MET A 1 564 ? -70.220 16.607 74.747 1.00 58.38 564 MET A CA 1
ATOM 4489 C C . MET A 1 564 ? -71.740 16.637 74.525 1.00 58.38 564 MET A C 1
ATOM 4491 O O . MET A 1 564 ? -72.480 17.046 75.422 1.00 58.38 564 MET A O 1
ATOM 4495 N N . VAL A 1 565 ? -72.217 16.140 73.376 1.00 70.44 565 VAL A N 1
ATOM 4496 C CA . VAL A 1 565 ? -73.653 16.071 73.031 1.00 70.44 565 VAL A CA 1
ATOM 4497 C C . VAL A 1 565 ? -74.445 15.296 74.089 1.00 70.44 565 VAL A C 1
ATOM 4499 O O . VAL A 1 565 ? -75.506 15.738 74.536 1.00 70.44 565 VAL A O 1
ATOM 4502 N N . ASP A 1 566 ? -73.903 14.173 74.564 1.00 70.19 566 ASP A N 1
ATOM 4503 C CA . ASP A 1 566 ? -74.579 13.324 75.545 1.00 70.19 566 ASP A CA 1
ATOM 4504 C C . ASP A 1 566 ? -74.642 13.962 76.955 1.00 70.19 566 ASP A C 1
ATOM 4506 O O . ASP A 1 566 ? -75.545 13.657 77.739 1.00 70.19 566 ASP A O 1
ATOM 4510 N N . LYS A 1 567 ? -73.734 14.901 77.278 1.00 66.56 567 LYS A N 1
ATOM 4511 C CA . LYS A 1 567 ? -73.780 15.719 78.510 1.00 66.56 567 LYS A CA 1
ATOM 4512 C C . LYS A 1 567 ? -74.767 16.885 78.421 1.00 66.56 567 LYS A C 1
ATOM 4514 O O . LYS A 1 567 ? -75.409 17.195 79.428 1.00 66.56 567 LYS A O 1
ATOM 4519 N N . VAL A 1 568 ? -74.925 17.500 77.244 1.00 67.69 568 VAL A N 1
ATOM 4520 C CA . VAL A 1 568 ? -75.934 18.553 77.015 1.00 67.69 568 VAL A CA 1
ATOM 4521 C C . VAL A 1 568 ? -77.337 17.986 77.235 1.00 67.69 568 VAL A C 1
ATOM 4523 O O . VAL A 1 568 ? -78.051 18.469 78.113 1.00 67.69 568 VAL A O 1
ATOM 4526 N N . ARG A 1 569 ? -77.675 16.873 76.569 1.00 72.81 569 ARG A N 1
ATOM 4527 C CA . ARG A 1 569 ? -78.983 16.201 76.698 1.00 72.81 569 ARG A CA 1
ATOM 4528 C C . ARG A 1 569 ? -79.359 15.877 78.152 1.00 72.81 569 ARG A C 1
ATOM 4530 O O . ARG A 1 569 ? -80.476 16.136 78.590 1.00 72.81 569 ARG A O 1
ATOM 4537 N N . ARG A 1 570 ? -78.413 15.355 78.944 1.00 72.81 570 ARG A N 1
ATOM 4538 C CA . ARG A 1 570 ? -78.638 15.048 80.375 1.00 72.81 570 ARG A CA 1
ATOM 4539 C C . ARG A 1 570 ? -78.883 16.293 81.233 1.00 72.81 570 ARG A C 1
ATOM 4541 O O . ARG A 1 570 ? -79.488 16.179 82.296 1.00 72.81 570 ARG A O 1
ATOM 4548 N N . SER A 1 571 ? -78.392 17.455 80.807 1.00 60.09 571 SER A N 1
ATOM 4549 C CA . SER A 1 571 ? -78.580 18.723 81.519 1.00 60.09 571 SER A CA 1
ATOM 4550 C C . SER A 1 571 ? -79.982 19.294 81.279 1.00 60.09 571 SER A C 1
ATOM 4552 O O . SER A 1 571 ? -80.602 19.795 82.214 1.00 60.09 571 SER A O 1
ATOM 4554 N N . GLU A 1 572 ? -80.520 19.138 80.066 1.00 67.25 572 GLU A N 1
ATOM 4555 C CA . GLU A 1 572 ? -81.909 19.486 79.729 1.00 67.25 572 GLU A CA 1
ATOM 4556 C C . GLU A 1 572 ? -82.904 18.620 80.525 1.00 67.25 572 GLU A C 1
ATOM 4558 O O . GLU A 1 572 ? -83.779 19.148 81.210 1.00 67.25 572 GLU A O 1
ATOM 4563 N N . GLU A 1 573 ? -82.682 17.299 80.580 1.00 7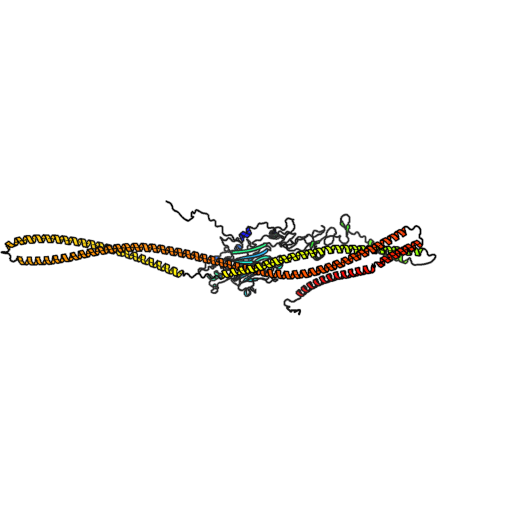1.50 573 GLU A N 1
ATOM 4564 C CA . GLU A 1 573 ? -83.477 16.346 81.381 1.00 71.50 573 GLU A CA 1
ATOM 4565 C C . GLU A 1 573 ? -83.472 16.627 82.900 1.00 71.50 573 GLU A C 1
ATOM 4567 O O . GLU A 1 573 ? -84.292 16.076 83.644 1.00 71.50 573 GLU A O 1
ATOM 4572 N N . LEU A 1 574 ? -82.514 17.405 83.412 1.00 69.00 574 LEU A N 1
ATOM 4573 C CA . LEU A 1 574 ? -82.477 17.848 84.811 1.00 69.00 574 LEU A CA 1
ATOM 4574 C C . LEU A 1 574 ? -83.213 19.179 85.013 1.00 69.00 574 LEU A C 1
ATOM 4576 O O . LEU A 1 574 ? -83.770 19.401 86.088 1.00 69.00 574 LEU A O 1
ATOM 4580 N N . LEU A 1 575 ? -83.244 20.038 83.990 1.00 66.56 575 LEU A N 1
ATOM 4581 C CA . LEU A 1 575 ? -83.902 21.340 84.043 1.00 66.56 575 LEU A CA 1
ATOM 4582 C C . LEU A 1 575 ? -85.431 21.207 84.086 1.00 66.56 575 LEU A C 1
ATOM 4584 O O . LEU A 1 575 ? -86.061 21.884 84.896 1.00 66.56 575 LEU A O 1
ATOM 4588 N N . ASP A 1 576 ? -86.016 20.314 83.281 1.00 71.31 576 ASP A N 1
ATOM 4589 C CA . ASP A 1 576 ? -87.469 20.068 83.276 1.00 71.31 576 ASP A CA 1
ATOM 4590 C C . ASP A 1 576 ? -87.960 19.555 84.638 1.00 71.31 576 ASP A C 1
ATOM 4592 O O . ASP A 1 576 ? -88.881 20.119 85.229 1.00 71.31 576 ASP A O 1
ATOM 4596 N N . ARG A 1 577 ? -87.258 18.574 85.225 1.00 72.12 577 ARG A N 1
ATOM 4597 C CA . ARG A 1 577 ? -87.591 18.037 86.560 1.00 72.12 577 ARG A CA 1
ATOM 4598 C C . ARG A 1 577 ? -87.583 19.101 87.660 1.00 72.12 577 ARG A C 1
ATOM 4600 O O . ARG A 1 577 ? -88.378 19.015 88.596 1.00 72.12 577 ARG A O 1
ATOM 4607 N N . ALA A 1 578 ? -86.710 20.104 87.558 1.00 60.19 578 ALA A N 1
ATOM 4608 C CA . ALA A 1 578 ? -86.685 21.221 88.498 1.00 60.19 578 ALA A CA 1
ATOM 4609 C C . ALA A 1 578 ? -87.899 22.159 88.330 1.00 60.19 578 ALA A C 1
ATOM 4611 O O . ALA A 1 578 ? -88.372 22.720 89.320 1.00 60.19 578 ALA A O 1
ATOM 4612 N N . GLN A 1 579 ? -88.427 22.313 87.109 1.00 70.06 579 GLN A N 1
ATOM 4613 C CA . GLN A 1 579 ? -89.642 23.095 86.848 1.00 70.06 579 GLN A CA 1
ATOM 4614 C C . GLN A 1 579 ? -90.892 22.389 87.392 1.00 70.06 579 GLN A C 1
ATOM 4616 O O . GLN A 1 579 ? -91.689 23.026 88.084 1.00 70.06 579 GLN A O 1
ATOM 4621 N N . ASP A 1 580 ? -91.015 21.075 87.181 1.00 68.19 580 ASP A N 1
ATOM 4622 C CA . ASP A 1 580 ? -92.127 20.269 87.709 1.00 68.19 580 ASP A CA 1
ATOM 4623 C C . ASP A 1 580 ? -92.207 20.340 89.245 1.00 68.19 580 ASP A C 1
ATOM 4625 O O . ASP A 1 580 ? -93.273 20.563 89.824 1.00 68.19 580 ASP A O 1
ATOM 4629 N N . GLN A 1 581 ? -91.061 20.221 89.929 1.00 63.72 581 GLN A N 1
ATOM 4630 C CA . GLN A 1 581 ? -90.998 20.348 91.390 1.00 63.72 581 GLN A CA 1
ATOM 4631 C C . GLN A 1 581 ? -91.324 21.767 91.878 1.00 63.72 581 GLN A C 1
ATOM 4633 O O . GLN A 1 581 ? -91.929 21.922 92.943 1.00 63.72 581 GLN A O 1
ATOM 4638 N N . GLN A 1 582 ? -90.979 22.806 91.108 1.00 60.12 582 GLN A N 1
ATOM 4639 C CA . GLN A 1 582 ? -91.361 24.180 91.436 1.00 60.12 582 GLN A CA 1
ATOM 4640 C C . GLN A 1 582 ? -92.884 24.383 91.336 1.00 60.12 582 GLN A C 1
ATOM 4642 O O . GLN A 1 582 ? -93.458 25.041 92.205 1.00 60.12 582 GLN A O 1
ATOM 4647 N N . ALA A 1 583 ? -93.542 23.789 90.334 1.00 65.56 583 ALA A N 1
ATOM 4648 C CA . ALA A 1 583 ? -94.996 23.857 90.176 1.00 65.56 583 ALA A CA 1
ATOM 4649 C C . ALA A 1 583 ? -95.738 23.175 91.342 1.00 65.56 583 ALA A C 1
ATOM 4651 O O . ALA A 1 583 ? -96.578 23.808 91.980 1.00 65.56 583 ALA A O 1
ATOM 4652 N N . ALA A 1 584 ? -95.357 21.942 91.696 1.00 66.00 584 ALA A N 1
ATOM 4653 C CA . ALA A 1 584 ? -95.960 21.205 92.814 1.00 66.00 584 ALA A CA 1
ATOM 4654 C C . ALA A 1 584 ? -95.777 21.906 94.179 1.00 66.00 584 ALA A C 1
ATOM 4656 O O . ALA A 1 584 ? -96.627 21.813 95.063 1.00 66.00 584 ALA A O 1
ATOM 4657 N N . THR A 1 585 ? -94.678 22.647 94.361 1.00 59.25 585 THR A N 1
ATOM 4658 C CA . THR A 1 585 ? -94.427 23.402 95.603 1.00 59.25 585 THR A CA 1
ATOM 4659 C C . THR A 1 585 ? -95.331 24.638 95.723 1.00 59.25 585 THR A C 1
ATOM 4661 O O . THR A 1 585 ? -95.686 25.031 96.834 1.00 59.25 585 THR A O 1
ATOM 4664 N N . ALA A 1 586 ? -95.729 25.251 94.602 1.00 61.25 586 ALA A N 1
ATOM 4665 C CA . ALA A 1 586 ? -96.636 26.401 94.602 1.00 61.25 586 ALA A CA 1
ATOM 4666 C C . ALA A 1 586 ? -98.083 26.013 94.965 1.00 61.25 586 ALA A C 1
ATOM 4668 O O . ALA A 1 586 ? -98.778 26.794 95.609 1.00 61.25 586 ALA A O 1
ATOM 4669 N N . GLU A 1 587 ? -98.512 24.803 94.599 1.00 63.41 587 GLU A N 1
ATOM 4670 C CA . GLU A 1 587 ? -99.831 24.248 94.935 1.00 63.41 587 GLU A CA 1
ATOM 4671 C C . GLU A 1 587 ? -99.981 24.030 96.454 1.00 63.41 587 GLU A C 1
ATOM 4673 O O . GLU A 1 587 ? -100.917 24.542 97.067 1.00 63.41 587 GLU A O 1
ATOM 4678 N N . LEU A 1 588 ? -98.981 23.409 97.092 1.00 62.22 588 LEU A N 1
ATOM 4679 C CA . LEU A 1 588 ? -98.935 23.193 98.549 1.00 62.22 588 LEU A CA 1
ATOM 4680 C C . LEU A 1 588 ? -98.910 24.493 99.378 1.00 62.22 588 LEU A C 1
ATOM 4682 O O . LEU A 1 588 ? -99.327 24.499 100.536 1.00 62.22 588 LEU A O 1
ATOM 4686 N N . LEU A 1 589 ? -98.411 25.596 98.811 1.00 59.72 589 LEU A N 1
ATOM 4687 C CA . LEU A 1 589 ? -98.436 26.910 99.462 1.00 59.72 589 LEU A CA 1
ATOM 4688 C C . LEU A 1 589 ? -99.844 27.523 99.481 1.00 59.72 589 LEU A C 1
ATOM 4690 O O . LEU A 1 589 ? -100.200 28.167 100.464 1.00 59.72 589 LEU A O 1
ATOM 4694 N N . ALA A 1 590 ? -100.657 27.285 98.447 1.00 63.47 590 ALA A N 1
ATOM 4695 C CA . ALA A 1 590 ? -102.029 27.788 98.390 1.00 63.47 590 ALA A CA 1
ATOM 4696 C C . ALA A 1 590 ? -102.945 27.098 99.421 1.00 63.47 590 ALA A C 1
ATOM 4698 O O . ALA A 1 590 ? -103.720 27.772 100.099 1.00 63.47 590 ALA A O 1
ATOM 4699 N N . GLU A 1 591 ? -102.805 25.778 99.604 1.00 62.91 591 GLU A N 1
ATOM 4700 C CA . GLU A 1 591 ? -103.548 25.024 100.631 1.00 62.91 591 GLU A CA 1
ATOM 4701 C C . GLU A 1 591 ? -103.211 25.491 102.062 1.00 62.91 591 GLU A C 1
ATOM 4703 O O . GLU A 1 591 ? -104.068 25.493 102.952 1.00 62.91 591 GLU A O 1
ATOM 4708 N N . LEU A 1 592 ? -101.962 25.913 102.296 1.00 61.06 592 LEU A N 1
ATOM 4709 C CA . LEU A 1 592 ? -101.499 26.380 103.603 1.00 61.06 592 LEU A CA 1
ATOM 4710 C C . LEU A 1 592 ? -102.133 27.722 104.005 1.00 61.06 592 LEU A C 1
ATOM 4712 O O . LEU A 1 592 ? -102.483 27.901 105.174 1.00 61.06 592 LEU A O 1
ATOM 4716 N N . ASP A 1 593 ? -102.306 28.646 103.057 1.00 61.69 593 ASP A N 1
ATOM 4717 C CA . ASP A 1 593 ? -102.920 29.954 103.316 1.00 61.69 593 ASP A CA 1
ATOM 4718 C C . ASP A 1 593 ? -104.431 29.836 103.614 1.00 61.69 593 ASP A C 1
ATOM 4720 O O . ASP A 1 593 ? -104.930 30.497 104.528 1.00 61.69 593 ASP A O 1
ATOM 4724 N N . GLU A 1 594 ? -105.154 28.932 102.939 1.00 60.69 594 GLU A N 1
ATOM 4725 C CA . GLU A 1 594 ? -106.581 28.662 103.206 1.00 60.69 594 GLU A CA 1
ATOM 4726 C C . GLU A 1 594 ? -106.803 28.015 104.594 1.00 60.69 594 GLU A C 1
ATOM 4728 O O . GLU A 1 594 ? -107.723 28.375 105.344 1.00 60.69 594 GLU A O 1
ATOM 4733 N N . ALA A 1 595 ? -105.901 27.116 105.004 1.00 61.00 595 ALA A N 1
ATOM 4734 C CA . ALA A 1 595 ? -105.903 26.549 106.353 1.00 61.00 595 ALA A CA 1
ATOM 4735 C C . ALA A 1 595 ? -105.624 27.606 107.445 1.00 61.00 595 ALA A C 1
ATOM 4737 O O . ALA A 1 595 ? -106.163 27.518 108.553 1.00 61.00 595 ALA A O 1
ATOM 4738 N N . ASN A 1 596 ? -104.807 28.619 107.139 1.00 58.31 596 ASN A N 1
ATOM 4739 C CA . ASN A 1 596 ? -104.387 29.665 108.074 1.00 58.31 596 ASN A CA 1
ATOM 4740 C C . ASN A 1 596 ? -105.527 30.641 108.431 1.00 58.31 596 ASN A C 1
ATOM 4742 O O . ASN A 1 596 ? -105.682 31.018 109.596 1.00 58.31 596 ASN A O 1
ATOM 4746 N N . GLU A 1 597 ? -106.378 31.016 107.469 1.00 59.00 597 GLU A N 1
ATOM 4747 C CA . GLU A 1 597 ? -107.526 31.894 107.751 1.00 59.00 597 GLU A CA 1
ATOM 4748 C C . GLU A 1 597 ? -108.568 31.184 108.639 1.00 59.00 597 GLU A C 1
ATOM 4750 O O . GLU A 1 597 ? -109.037 31.746 109.634 1.00 59.00 597 GLU A O 1
ATOM 4755 N N . THR A 1 598 ? -108.819 29.898 108.372 1.00 59.59 598 THR A N 1
ATOM 4756 C CA . THR A 1 598 ? -109.742 29.050 109.149 1.00 59.59 598 THR A CA 1
ATOM 4757 C C . THR A 1 598 ? -109.242 28.771 110.578 1.00 59.59 598 THR A C 1
ATOM 4759 O O . THR A 1 598 ? -110.039 28.610 111.506 1.00 59.59 598 THR A O 1
ATOM 4762 N N . ALA A 1 599 ? -107.923 28.744 110.798 1.00 56.66 599 ALA A N 1
ATOM 4763 C CA . ALA A 1 599 ? -107.332 28.462 112.106 1.00 56.66 599 ALA A CA 1
ATOM 4764 C C . ALA A 1 599 ? -107.583 29.565 113.155 1.00 56.66 599 ALA A C 1
ATOM 4766 O O . ALA A 1 599 ? -107.663 29.262 114.349 1.00 56.66 599 ALA A O 1
ATOM 4767 N N . ASN A 1 600 ? -107.738 30.830 112.743 1.00 51.34 600 ASN A N 1
ATOM 4768 C CA . ASN A 1 600 ? -107.777 31.971 113.668 1.00 51.34 600 ASN A CA 1
ATOM 4769 C C . ASN A 1 600 ? -108.985 31.982 114.626 1.00 51.34 600 ASN A C 1
ATOM 4771 O O . ASN A 1 600 ? -108.852 32.458 115.754 1.00 51.34 600 ASN A O 1
ATOM 4775 N N . ASP A 1 601 ? -110.131 31.400 114.253 1.00 53.84 601 ASP A N 1
ATOM 4776 C CA . ASP A 1 601 ? -111.288 31.284 115.163 1.00 53.84 601 ASP A CA 1
ATOM 4777 C C . ASP A 1 601 ? -111.130 30.114 116.168 1.00 53.84 601 ASP A C 1
ATOM 4779 O O . ASP A 1 601 ? -111.680 30.124 117.273 1.00 53.84 601 ASP A O 1
ATOM 4783 N N . ALA A 1 602 ? -110.280 29.128 115.846 1.00 52.31 602 ALA A N 1
ATOM 4784 C CA . ALA A 1 602 ? -109.953 27.993 116.715 1.00 52.31 602 ALA A CA 1
ATOM 4785 C C . ALA A 1 602 ? -108.854 28.299 117.761 1.00 52.31 602 ALA A C 1
ATOM 4787 O O . ALA A 1 602 ? -108.720 27.563 118.747 1.00 52.31 602 ALA A O 1
ATOM 4788 N N . VAL A 1 603 ? -108.110 29.406 117.606 1.00 54.47 603 VAL A N 1
ATOM 4789 C CA . VAL A 1 603 ? -106.971 29.817 118.463 1.00 54.47 603 VAL A CA 1
ATOM 4790 C C . VAL A 1 603 ? -107.315 29.892 119.958 1.00 54.47 603 VAL A C 1
ATOM 4792 O O . VAL A 1 603 ? -106.440 29.719 120.802 1.00 54.47 603 VAL A O 1
ATOM 4795 N N . LYS A 1 604 ? -108.590 30.045 120.341 1.00 52.47 604 LYS A N 1
ATOM 4796 C CA . LYS A 1 604 ? -108.996 30.087 121.759 1.00 52.47 604 LYS A CA 1
ATOM 4797 C C . LYS A 1 604 ? -108.825 28.778 122.554 1.00 52.47 604 LYS A C 1
ATOM 4799 O O . LYS A 1 604 ? -109.126 28.800 123.748 1.00 52.47 604 LYS A O 1
ATOM 4804 N N . ARG A 1 605 ? -108.391 27.652 121.954 1.00 50.22 605 ARG A N 1
ATOM 4805 C CA . ARG A 1 605 ? -108.206 26.353 122.658 1.00 50.22 605 ARG A CA 1
ATOM 4806 C C . ARG A 1 605 ? -107.016 25.469 122.195 1.00 50.22 605 ARG A C 1
ATOM 4808 O O . ARG A 1 605 ? -107.046 24.272 122.469 1.00 50.22 605 ARG A O 1
ATOM 4815 N N . GLY A 1 606 ? -105.990 25.997 121.512 1.00 45.25 606 GLY A N 1
ATOM 4816 C CA . GLY A 1 606 ? -105.052 25.176 120.706 1.00 45.25 606 GLY A CA 1
ATOM 4817 C C . GLY A 1 606 ? -103.529 25.320 120.914 1.00 45.25 606 GLY A C 1
ATOM 4818 O O . GLY A 1 606 ? -102.797 25.181 119.938 1.00 45.25 606 GLY A O 1
ATOM 4819 N N . ASP A 1 607 ? -103.017 25.566 122.125 1.00 50.28 607 ASP A N 1
ATOM 4820 C CA . ASP A 1 607 ? -101.599 25.947 122.376 1.00 50.28 607 ASP A CA 1
ATOM 4821 C C . ASP A 1 607 ? -100.488 24.911 122.043 1.00 50.28 607 ASP A C 1
ATOM 4823 O O . ASP A 1 607 ? -99.308 25.183 122.267 1.00 50.28 607 ASP A O 1
ATOM 4827 N N . GLN A 1 608 ? -100.802 23.737 121.481 1.00 54.38 608 GLN A N 1
ATOM 4828 C CA . GLN A 1 608 ? -99.788 22.734 121.102 1.00 54.38 608 GLN A CA 1
ATOM 4829 C C . GLN A 1 608 ? -99.306 22.874 119.638 1.00 54.38 608 GLN A C 1
ATOM 4831 O O . GLN A 1 608 ? -98.166 22.526 119.335 1.00 54.38 608 GLN A O 1
ATOM 4836 N N . THR A 1 609 ? -100.127 23.422 118.733 1.00 50.25 609 THR A N 1
ATOM 4837 C CA . THR A 1 609 ? -99.867 23.417 117.272 1.00 50.25 609 THR A CA 1
ATOM 4838 C C . THR A 1 609 ? -98.848 24.474 116.817 1.00 50.25 609 THR A C 1
ATOM 4840 O O . THR A 1 609 ? -98.229 24.342 115.762 1.00 50.25 609 THR A O 1
ATOM 4843 N N . LEU A 1 610 ? -98.616 25.520 117.621 1.00 52.31 610 LEU A N 1
ATOM 4844 C CA . LEU A 1 610 ? -97.766 26.665 117.255 1.00 52.31 610 LEU A CA 1
ATOM 4845 C C . LEU A 1 610 ? -96.295 26.286 116.986 1.00 52.31 610 LEU A C 1
ATOM 4847 O O . LEU A 1 610 ? -95.603 26.973 116.235 1.00 52.31 610 LEU A O 1
ATOM 4851 N N . LYS A 1 611 ? -95.805 25.201 117.596 1.00 58.09 611 LYS A N 1
ATOM 4852 C CA . LYS A 1 611 ? -94.379 24.842 117.579 1.00 58.09 611 LYS A CA 1
ATOM 4853 C C . LYS A 1 611 ? -93.936 24.133 116.294 1.00 58.09 611 LYS A C 1
ATOM 4855 O O . LYS A 1 611 ? -92.812 24.334 115.849 1.00 58.09 611 LYS A O 1
ATOM 4860 N N . GLU A 1 612 ? -94.820 23.345 115.686 1.00 56.16 612 GLU A N 1
ATOM 4861 C CA . GLU A 1 612 ? -94.522 22.549 114.483 1.00 56.16 612 GLU A CA 1
ATOM 4862 C C . GLU A 1 612 ? -94.655 23.387 113.196 1.00 56.16 612 GLU A C 1
ATOM 4864 O O . GLU A 1 612 ? -93.867 23.235 112.259 1.00 56.16 612 GLU A O 1
ATOM 4869 N N . ALA A 1 613 ? -95.569 24.365 113.181 1.00 55.12 613 ALA A N 1
ATOM 4870 C CA . ALA A 1 613 ? -95.695 25.328 112.084 1.00 55.12 613 ALA A CA 1
ATOM 4871 C C . ALA A 1 613 ? -94.437 26.213 111.921 1.00 55.12 613 ALA A C 1
ATOM 4873 O O . ALA A 1 613 ? -94.008 26.498 110.801 1.00 55.12 613 ALA A O 1
ATOM 4874 N N . GLN A 1 614 ? -93.802 26.607 113.033 1.00 55.53 614 GLN A N 1
ATOM 4875 C CA . GLN A 1 614 ? -92.614 27.471 113.021 1.00 55.53 614 GLN A CA 1
ATOM 4876 C C . GLN A 1 614 ? -91.349 26.773 112.484 1.00 55.53 614 GLN A C 1
ATOM 4878 O O . GLN A 1 614 ? -90.529 27.427 111.837 1.00 55.53 614 GLN A O 1
ATOM 4883 N N . GLU A 1 615 ? -91.184 25.459 112.686 1.00 58.38 615 GLU A N 1
ATOM 4884 C CA . GLU A 1 615 ? -90.066 24.718 112.077 1.00 58.38 615 GLU A CA 1
ATOM 4885 C C . GLU A 1 615 ? -90.240 24.520 110.565 1.00 58.38 615 GLU A C 1
ATOM 4887 O O . GLU A 1 615 ? -89.259 24.576 109.817 1.00 58.38 615 GLU A O 1
ATOM 4892 N N . THR A 1 616 ? -91.475 24.309 110.103 1.00 56.22 616 THR A N 1
ATOM 4893 C CA . THR A 1 616 ? -91.778 24.076 108.682 1.00 56.22 616 THR A CA 1
ATOM 4894 C C . THR A 1 616 ? -91.505 25.323 107.838 1.00 56.22 616 THR A C 1
ATOM 4896 O O . THR A 1 616 ? -90.833 25.232 106.808 1.00 56.22 616 THR A O 1
ATOM 4899 N N . LEU A 1 617 ? -91.911 26.506 108.319 1.00 56.59 617 LEU A N 1
ATOM 4900 C CA . LEU A 1 617 ? -91.648 27.783 107.641 1.00 56.59 617 LEU A CA 1
ATOM 4901 C C . LEU A 1 617 ? -90.140 28.051 107.466 1.00 56.59 617 LEU A C 1
ATOM 4903 O O . LEU A 1 617 ? -89.710 28.544 106.423 1.00 56.59 617 LEU A O 1
ATOM 4907 N N . LYS A 1 618 ? -89.320 27.678 108.459 1.00 61.94 618 LYS A N 1
ATOM 4908 C CA . LYS A 1 618 ? -87.861 27.834 108.387 1.00 61.94 618 LYS A CA 1
ATOM 4909 C C . LYS A 1 618 ? -87.239 26.964 107.285 1.00 61.94 618 LYS A C 1
ATOM 4911 O O . LYS A 1 618 ? -86.408 27.454 106.525 1.00 61.94 618 LYS A O 1
ATOM 4916 N N . LYS A 1 619 ? -87.655 25.696 107.173 1.00 59.16 619 LYS A N 1
ATOM 4917 C CA . LYS A 1 619 ? -87.121 24.753 106.169 1.00 59.16 619 LYS A CA 1
ATOM 4918 C C . LYS A 1 619 ? -87.477 25.156 104.733 1.00 59.16 619 LYS A C 1
ATOM 4920 O O . LYS A 1 619 ? -86.646 25.009 103.842 1.00 59.16 619 LYS A O 1
ATOM 4925 N N . LEU A 1 620 ? -88.671 25.713 104.512 1.00 55.50 620 LEU A N 1
ATOM 4926 C CA . LEU A 1 620 ? -89.093 26.210 103.194 1.00 55.50 620 LEU A CA 1
ATOM 4927 C C . LEU A 1 620 ? -88.251 27.411 102.721 1.00 55.50 620 LEU A C 1
ATOM 4929 O O . LEU A 1 620 ? -87.864 27.464 101.553 1.00 55.50 620 LEU A O 1
ATOM 4933 N N . GLY A 1 621 ? -87.898 28.332 103.626 1.00 60.47 621 GLY A N 1
ATOM 4934 C CA . GLY A 1 621 ? -87.033 29.475 103.303 1.00 60.47 621 GLY A CA 1
ATOM 4935 C C . GLY A 1 621 ? -85.590 29.089 102.947 1.00 60.47 621 GLY A C 1
ATOM 4936 O O . GLY A 1 621 ? -84.982 29.708 102.076 1.00 60.47 621 GLY A O 1
ATOM 4937 N N . GLU A 1 622 ? -85.046 28.046 103.581 1.00 64.38 622 GLU A N 1
ATOM 4938 C CA . GLU A 1 622 ? -83.710 27.518 103.258 1.00 64.38 622 GLU A CA 1
ATOM 4939 C C . GLU A 1 622 ? -83.690 26.817 101.879 1.00 64.38 622 GLU A C 1
ATOM 4941 O O . GLU A 1 622 ? -82.705 26.935 101.147 1.00 64.38 622 GLU A O 1
ATOM 4946 N N . PHE A 1 623 ? -84.793 26.172 101.472 1.00 58.53 623 PHE A N 1
ATOM 4947 C CA . PHE A 1 623 ? -84.915 25.477 100.182 1.00 58.53 623 PHE A CA 1
ATOM 4948 C C . PHE A 1 623 ? -84.994 26.423 98.965 1.00 58.53 623 PHE A C 1
ATOM 4950 O O . PHE A 1 623 ? -84.242 26.243 98.004 1.00 58.53 623 PHE A O 1
ATOM 4957 N N . ASP A 1 624 ? -85.825 27.474 99.001 1.00 52.88 624 ASP A N 1
ATOM 4958 C CA . ASP A 1 624 ? -85.926 28.459 97.899 1.00 52.88 624 ASP A CA 1
ATOM 4959 C C . ASP A 1 624 ? -84.581 29.171 97.631 1.00 52.88 624 ASP A C 1
ATOM 4961 O O . ASP A 1 624 ? -84.199 29.425 96.484 1.00 52.88 624 ASP A O 1
ATOM 4965 N N . ALA A 1 625 ? -83.791 29.407 98.684 1.00 65.75 625 ALA A N 1
ATOM 4966 C CA . ALA A 1 625 ? -82.450 29.975 98.568 1.00 65.75 625 ALA A CA 1
ATOM 4967 C C . ALA A 1 625 ? -81.422 29.024 97.918 1.00 65.75 625 ALA A C 1
ATOM 4969 O O . ALA A 1 625 ? -80.409 29.501 97.399 1.00 65.75 625 ALA A O 1
ATOM 4970 N N . GLU A 1 626 ? -81.628 27.704 97.962 1.00 66.19 626 GLU A N 1
ATOM 4971 C CA . GLU A 1 626 ? -80.785 26.699 97.292 1.00 66.19 626 GLU A CA 1
ATOM 4972 C C . GLU A 1 626 ? -81.149 26.607 95.798 1.00 66.19 626 GLU A C 1
ATOM 4974 O O . GLU A 1 626 ? -80.284 26.773 94.935 1.00 66.19 626 GLU A O 1
ATOM 4979 N N . VAL A 1 627 ? -82.444 26.481 95.478 1.00 62.53 627 VAL A N 1
ATOM 4980 C CA . VAL A 1 627 ? -82.954 26.360 94.095 1.00 62.53 627 VAL A CA 1
ATOM 4981 C C . VAL A 1 627 ? -82.547 27.557 93.225 1.00 62.53 627 VAL A C 1
ATOM 4983 O O . VAL A 1 627 ? -82.097 27.389 92.087 1.00 62.53 627 VAL A O 1
ATOM 4986 N N . ARG A 1 628 ? -82.625 28.784 93.762 1.00 64.19 628 ARG A N 1
ATOM 4987 C CA . ARG A 1 628 ? -82.197 29.993 93.034 1.00 64.19 628 ARG A CA 1
ATOM 4988 C C . ARG A 1 628 ? -80.693 30.020 92.741 1.00 64.19 628 ARG A C 1
ATOM 4990 O O . ARG A 1 628 ? -80.300 30.571 91.713 1.00 64.19 628 ARG A O 1
ATOM 4997 N N . ARG A 1 629 ? -79.852 29.427 93.601 1.00 68.94 629 ARG A N 1
ATOM 4998 C CA . ARG A 1 629 ? -78.395 29.341 93.381 1.00 68.94 629 ARG A CA 1
ATOM 4999 C C . ARG A 1 629 ? -78.050 28.366 92.257 1.00 68.94 629 ARG A C 1
ATOM 5001 O O . ARG A 1 629 ? -77.216 28.702 91.417 1.00 68.94 629 ARG A O 1
ATOM 5008 N N . GLU A 1 630 ? -78.715 27.214 92.186 1.00 60.28 630 GLU A N 1
ATOM 5009 C CA . GLU A 1 630 ? -78.465 26.237 91.115 1.00 60.28 630 GLU A CA 1
ATOM 5010 C C . GLU A 1 630 ? -78.961 26.718 89.742 1.00 60.28 630 GLU A C 1
ATOM 5012 O O . GLU A 1 630 ? -78.265 26.538 88.740 1.00 60.28 630 GLU A O 1
ATOM 5017 N N . ARG A 1 631 ? -80.087 27.445 89.678 1.00 61.62 631 ARG A N 1
ATOM 5018 C CA . ARG A 1 631 ? -80.593 28.022 88.416 1.00 61.62 631 ARG A CA 1
ATOM 5019 C C . ARG A 1 631 ? -79.593 28.970 87.736 1.00 61.62 631 ARG A C 1
ATOM 5021 O O . ARG A 1 631 ? -79.448 28.934 86.515 1.00 61.62 631 ARG A O 1
ATOM 5028 N N . VAL A 1 632 ? -78.880 29.796 88.508 1.00 71.62 632 VAL A N 1
ATOM 5029 C CA . VAL A 1 632 ? -77.868 30.724 87.965 1.00 71.62 632 VAL A CA 1
ATOM 5030 C C . VAL A 1 632 ? -76.653 29.967 87.415 1.00 71.62 632 VAL A C 1
ATOM 5032 O O . VAL A 1 632 ? -76.140 30.327 86.355 1.00 71.62 632 VAL A O 1
ATOM 5035 N N . LYS A 1 633 ? -76.227 28.879 88.073 1.00 69.69 633 LYS A N 1
ATOM 5036 C CA . LYS A 1 633 ? -75.149 28.012 87.566 1.00 69.69 633 LYS A CA 1
ATOM 5037 C C . LYS A 1 633 ? -75.536 27.345 86.242 1.00 69.69 633 LYS A C 1
ATOM 5039 O O . LYS A 1 633 ? -74.735 27.352 85.311 1.00 69.69 633 LYS A O 1
ATOM 5044 N N . ALA A 1 634 ? -76.769 26.844 86.131 1.00 60.47 634 ALA A N 1
ATOM 5045 C CA . ALA A 1 634 ? -77.280 26.241 84.898 1.00 60.47 634 ALA A CA 1
ATOM 5046 C C . ALA A 1 634 ? -77.297 27.237 83.719 1.00 60.47 634 ALA A C 1
ATOM 5048 O O . ALA A 1 634 ? -76.864 26.899 82.619 1.00 60.47 634 ALA A O 1
ATOM 5049 N N . GLN A 1 635 ? -77.710 28.492 83.946 1.00 62.44 635 GLN A N 1
ATOM 5050 C CA . GLN A 1 635 ? -77.660 29.529 82.903 1.00 62.44 635 GLN A CA 1
ATOM 5051 C C . GLN A 1 635 ? -76.229 29.930 82.507 1.00 62.44 635 GLN A C 1
ATOM 5053 O O . GLN A 1 635 ? -76.003 30.255 81.343 1.00 62.44 635 GLN A O 1
ATOM 5058 N N . SER A 1 636 ? -75.260 29.870 83.428 1.00 66.56 636 SER A N 1
ATOM 5059 C CA . SER A 1 636 ? -73.844 30.077 83.088 1.00 66.56 636 SER A CA 1
ATOM 5060 C C . SER A 1 636 ? -73.308 28.961 82.184 1.00 66.56 636 SER A C 1
ATOM 5062 O O . SER A 1 636 ? -72.634 29.252 81.201 1.00 66.56 636 SER A O 1
ATOM 5064 N N . ALA A 1 637 ? -73.646 27.698 82.470 1.00 62.88 637 ALA A N 1
ATOM 5065 C CA . ALA A 1 637 ? -73.187 26.549 81.684 1.00 62.88 637 ALA A CA 1
ATOM 5066 C C . ALA A 1 637 ? -73.683 26.585 80.223 1.00 62.88 637 ALA A C 1
ATOM 5068 O O . ALA A 1 637 ? -72.934 26.249 79.307 1.00 62.88 637 ALA A O 1
ATOM 5069 N N . LEU A 1 638 ? -74.910 27.068 79.989 1.00 62.75 638 LEU A N 1
ATOM 5070 C CA . LEU A 1 638 ? -75.462 27.248 78.638 1.00 62.75 638 LEU A CA 1
ATOM 5071 C C . LEU A 1 638 ? -74.664 28.256 77.789 1.00 62.75 638 LEU A C 1
ATOM 5073 O O . LEU A 1 638 ? -74.519 28.059 76.584 1.00 62.75 638 LEU A O 1
ATOM 5077 N N . GLN A 1 639 ? -74.093 29.304 78.395 1.00 68.62 639 GLN A N 1
ATOM 5078 C CA . GLN A 1 639 ? -73.253 30.265 77.664 1.00 68.62 639 GLN A CA 1
ATOM 5079 C C . GLN A 1 639 ? -71.888 29.695 77.260 1.00 68.62 639 GLN A C 1
ATOM 5081 O O . GLN A 1 639 ? -71.280 30.197 76.314 1.00 68.62 639 GLN A O 1
ATOM 5086 N N . ASP A 1 640 ? -71.389 28.676 77.960 1.00 73.12 640 ASP A N 1
ATOM 5087 C CA . ASP A 1 640 ? -70.112 28.040 77.633 1.00 73.12 640 ASP A CA 1
ATOM 5088 C C . ASP A 1 640 ? -70.256 26.982 76.528 1.00 73.12 640 ASP A C 1
ATOM 5090 O O . ASP A 1 640 ? -69.338 26.829 75.723 1.00 73.12 640 ASP A O 1
ATOM 5094 N N . ILE A 1 641 ? -71.428 26.344 76.399 1.00 67.56 641 ILE A N 1
ATOM 5095 C CA . ILE A 1 641 ? -71.748 25.449 75.271 1.00 67.56 641 ILE A CA 1
ATOM 5096 C C . ILE A 1 641 ? -71.659 26.204 73.935 1.00 67.56 641 ILE A C 1
ATOM 5098 O O . ILE A 1 641 ? -70.962 25.749 73.029 1.00 67.56 641 ILE A O 1
ATOM 5102 N N . GLN A 1 642 ? -72.264 27.394 73.829 1.00 70.75 642 GLN A N 1
ATOM 5103 C CA . GLN A 1 642 ? -72.258 28.161 72.574 1.00 70.75 642 GLN A CA 1
ATOM 5104 C C . GLN A 1 642 ? -70.840 28.544 72.113 1.00 70.75 642 GLN A C 1
ATOM 5106 O O . GLN A 1 642 ? -70.521 28.453 70.929 1.00 70.75 642 GLN A O 1
ATOM 5111 N N . LYS A 1 643 ? -69.956 28.911 73.055 1.00 74.69 643 LYS A N 1
ATOM 5112 C CA . LYS A 1 643 ? -68.542 29.220 72.764 1.00 74.69 643 LYS A CA 1
ATOM 5113 C C . LYS A 1 643 ? -67.785 28.001 72.238 1.00 74.69 643 LYS A C 1
ATOM 5115 O O . LYS A 1 643 ? -66.856 28.151 71.448 1.00 74.69 643 LYS A O 1
ATOM 5120 N N . ILE A 1 644 ? -68.146 26.807 72.705 1.00 71.50 644 ILE A N 1
ATOM 5121 C CA . ILE A 1 644 ? -67.523 25.557 72.271 1.00 71.50 644 ILE A CA 1
ATOM 5122 C C . ILE A 1 644 ? -67.949 25.245 70.829 1.00 71.50 644 ILE A C 1
ATOM 5124 O O . ILE A 1 644 ? -67.074 24.977 70.008 1.00 71.50 644 ILE A O 1
ATOM 5128 N N . GLU A 1 645 ? -69.231 25.395 70.474 1.00 71.19 645 GLU A N 1
ATOM 5129 C CA . GLU A 1 645 ? -69.713 25.255 69.083 1.00 71.19 645 GLU A CA 1
ATOM 5130 C C . GLU A 1 645 ? -69.004 26.207 68.100 1.00 71.19 645 GLU A C 1
ATOM 5132 O O . GLU A 1 645 ? -68.579 25.785 67.016 1.00 71.19 645 GLU A O 1
ATOM 5137 N N . ASP A 1 646 ? -68.801 27.469 68.492 1.00 75.00 646 ASP A N 1
ATOM 5138 C CA . ASP A 1 646 ? -68.058 28.454 67.694 1.00 75.00 646 ASP A CA 1
ATOM 5139 C C . ASP A 1 646 ? -66.592 28.027 67.479 1.00 75.00 646 ASP A C 1
ATOM 5141 O O . ASP A 1 646 ? -66.058 28.117 66.366 1.00 75.00 646 ASP A O 1
ATOM 5145 N N . LEU A 1 647 ? -65.934 27.512 68.527 1.00 75.44 647 LEU A N 1
ATOM 5146 C CA . LEU A 1 647 ? -64.560 26.999 68.456 1.00 75.44 647 LEU A CA 1
ATOM 5147 C C . LEU A 1 647 ? -64.448 25.775 67.537 1.00 75.44 647 LEU A C 1
ATOM 5149 O O . LEU A 1 647 ? -63.529 25.719 66.717 1.00 75.44 647 LEU A O 1
ATOM 5153 N N . ILE A 1 648 ? -65.389 24.830 67.621 1.00 71.44 648 ILE A N 1
ATOM 5154 C CA . ILE A 1 648 ? -65.443 23.634 66.762 1.00 71.44 648 ILE A CA 1
ATOM 5155 C C . ILE A 1 648 ? -65.633 24.033 65.297 1.00 71.44 648 ILE A C 1
ATOM 5157 O O . ILE A 1 648 ? -64.936 23.528 64.412 1.00 71.44 648 ILE A O 1
ATOM 5161 N N . THR A 1 649 ? -66.540 24.973 65.028 1.00 74.50 649 THR A N 1
ATOM 5162 C CA . THR A 1 649 ? -66.827 25.456 63.670 1.00 74.50 649 THR A CA 1
ATOM 5163 C C . THR A 1 649 ? -65.598 26.134 63.056 1.00 74.50 649 THR A C 1
ATOM 5165 O O . THR A 1 649 ? -65.241 25.866 61.905 1.00 74.50 649 THR A O 1
ATOM 5168 N N . ASN A 1 650 ? -64.885 26.947 63.841 1.00 75.88 650 ASN A N 1
ATOM 5169 C CA . ASN A 1 650 ? -63.651 27.608 63.416 1.00 75.88 650 ASN A CA 1
ATOM 5170 C C . ASN A 1 650 ? -62.497 26.605 63.198 1.00 75.88 650 ASN A C 1
ATOM 5172 O O . ASN A 1 650 ? -61.826 26.648 62.165 1.00 75.88 650 ASN A O 1
ATOM 5176 N N . ALA A 1 651 ? -62.313 25.638 64.105 1.00 71.19 651 ALA A N 1
ATOM 5177 C CA . ALA A 1 651 ? -61.328 24.563 63.952 1.00 71.19 651 ALA A CA 1
ATOM 5178 C C . ALA A 1 651 ? -61.590 23.718 62.690 1.00 71.19 651 ALA A C 1
ATOM 5180 O O . ALA A 1 651 ? -60.668 23.449 61.918 1.00 71.19 651 ALA A O 1
ATOM 5181 N N . SER A 1 652 ? -62.857 23.387 62.424 1.00 70.44 652 SER A N 1
ATOM 5182 C CA . SER A 1 652 ? -63.293 22.655 61.226 1.00 70.44 652 SER A CA 1
ATOM 5183 C C . SER A 1 652 ? -62.990 23.417 59.933 1.00 70.44 652 SER A C 1
ATOM 5185 O O . SER A 1 652 ? -62.521 22.834 58.954 1.00 70.44 652 SER A O 1
ATOM 5187 N N . ALA A 1 653 ? -63.225 24.734 59.919 1.00 74.75 653 ALA A N 1
ATOM 5188 C CA . ALA A 1 653 ? -62.869 25.586 58.788 1.00 74.75 653 ALA A CA 1
ATOM 5189 C C . ALA A 1 653 ? -61.346 25.637 58.577 1.00 74.75 653 ALA A C 1
ATOM 5191 O O . ALA A 1 653 ? -60.874 25.519 57.445 1.00 74.75 653 ALA A O 1
ATOM 5192 N N . LYS A 1 654 ? -60.571 25.735 59.667 1.00 74.75 654 LYS A N 1
ATOM 5193 C CA . LYS A 1 654 ? -59.103 25.751 59.629 1.00 74.75 654 LYS A CA 1
ATOM 5194 C C . LYS A 1 654 ? -58.513 24.436 59.110 1.00 74.75 654 LYS A C 1
ATOM 5196 O O . LYS A 1 654 ? -57.576 24.477 58.321 1.00 74.75 654 LYS A O 1
ATOM 5201 N N . ALA A 1 655 ? -59.080 23.288 59.485 1.00 69.31 655 ALA A N 1
ATOM 5202 C CA . ALA A 1 655 ? -58.645 21.978 58.996 1.00 69.31 655 ALA A CA 1
ATOM 5203 C C . ALA A 1 655 ? -58.808 21.842 57.468 1.00 69.31 655 ALA A C 1
ATOM 5205 O O . ALA A 1 655 ? -57.868 21.444 56.781 1.00 69.31 655 ALA A O 1
ATOM 5206 N N . ARG A 1 656 ? -59.960 22.262 56.920 1.00 73.50 656 ARG A N 1
ATOM 5207 C CA . ARG A 1 656 ? -60.218 22.256 55.463 1.00 73.50 656 ARG A CA 1
ATOM 5208 C C . ARG A 1 656 ? -59.323 23.230 54.691 1.00 73.50 656 ARG A C 1
ATOM 5210 O O . ARG A 1 656 ? -58.995 22.975 53.536 1.00 73.50 656 ARG A O 1
ATOM 5217 N N . GLU A 1 657 ? -58.933 24.343 55.310 1.00 73.81 657 GLU A N 1
ATOM 5218 C CA . GLU A 1 657 ? -57.949 25.270 54.741 1.00 73.81 657 GLU A CA 1
ATOM 5219 C C . GLU A 1 657 ? -56.571 24.593 54.624 1.00 73.81 657 GLU A C 1
ATOM 5221 O O . GLU A 1 657 ? -55.971 24.584 53.549 1.00 73.81 657 GLU A O 1
ATOM 5226 N N . THR A 1 658 ? -56.107 23.944 55.699 1.00 67.50 658 THR A N 1
ATOM 5227 C CA . THR A 1 658 ? -54.833 23.204 55.730 1.00 67.50 658 THR A CA 1
ATOM 5228 C C . THR A 1 658 ? -54.792 22.068 54.705 1.00 67.50 658 THR A C 1
ATOM 5230 O O . THR A 1 658 ? -53.782 21.898 54.027 1.00 67.50 658 THR A O 1
ATOM 5233 N N . GLU A 1 659 ? -55.887 21.324 54.526 1.00 67.06 659 GLU A N 1
ATOM 5234 C CA . GLU A 1 659 ? -55.981 20.246 53.530 1.00 67.06 659 GLU A CA 1
ATOM 5235 C C . GLU A 1 659 ? -55.792 20.757 52.087 1.00 67.06 659 GLU A C 1
ATOM 5237 O O . GLU A 1 659 ? -55.062 20.154 51.296 1.00 67.06 659 GLU A O 1
ATOM 5242 N N . ARG A 1 660 ? -56.371 21.919 51.745 1.00 71.31 660 ARG A N 1
ATOM 5243 C CA . ARG A 1 660 ? -56.148 22.561 50.435 1.00 71.31 660 ARG A CA 1
ATOM 5244 C C . ARG A 1 660 ? -54.698 22.993 50.243 1.00 71.31 660 ARG A C 1
ATOM 5246 O O . ARG A 1 660 ? -54.161 22.826 49.149 1.00 71.31 660 ARG A O 1
ATOM 5253 N N . VAL A 1 661 ? -54.070 23.536 51.288 1.00 73.44 661 VAL A N 1
ATOM 5254 C CA . VAL A 1 661 ? -52.660 23.953 51.250 1.00 73.44 661 VAL A CA 1
ATOM 5255 C C . VAL A 1 661 ? -51.741 22.742 51.057 1.00 73.44 661 VAL A C 1
ATOM 5257 O O . VAL A 1 661 ? -50.854 22.799 50.211 1.00 73.44 661 VAL A O 1
ATOM 5260 N N . LEU A 1 662 ? -51.986 21.628 51.756 1.00 69.00 662 LEU A N 1
ATOM 5261 C CA . LEU A 1 662 ? -51.215 20.387 51.598 1.00 69.00 662 LEU A CA 1
ATOM 5262 C C . LEU A 1 662 ? -51.315 19.816 50.173 1.00 69.00 662 LEU A C 1
ATOM 5264 O O . LEU A 1 662 ? -50.285 19.533 49.563 1.00 69.00 662 LEU A O 1
ATOM 5268 N N . ASN A 1 663 ? -52.524 19.733 49.605 1.00 68.62 663 ASN A N 1
ATOM 5269 C CA . ASN A 1 663 ? -52.716 19.269 48.223 1.00 68.62 663 ASN A CA 1
ATOM 5270 C C . ASN A 1 663 ? -52.030 20.193 47.192 1.00 68.62 663 ASN A C 1
ATOM 5272 O O . ASN A 1 663 ? -51.478 19.718 46.199 1.00 68.62 663 ASN A O 1
ATOM 5276 N N . GLY A 1 664 ? -52.016 21.510 47.433 1.00 68.88 664 GLY A N 1
ATOM 5277 C CA . GLY A 1 664 ? -51.251 22.461 46.618 1.00 68.88 664 GLY A CA 1
ATOM 5278 C C . GLY A 1 664 ? -49.734 22.263 46.728 1.00 68.88 664 GLY A C 1
ATOM 5279 O O . GLY A 1 664 ? -49.026 22.322 45.721 1.00 68.88 664 GLY A O 1
ATOM 5280 N N . SER A 1 665 ? -49.229 21.973 47.930 1.00 67.62 665 SER A N 1
ATOM 5281 C CA . SER A 1 665 ? -47.806 21.714 48.173 1.00 67.62 665 SER A CA 1
ATOM 5282 C C . SER A 1 665 ? -47.305 20.429 47.507 1.00 67.62 665 SER A C 1
ATOM 5284 O O . SER A 1 665 ? -46.206 20.436 46.954 1.00 67.62 665 SER A O 1
ATOM 5286 N N . GLU A 1 666 ? -48.105 19.357 47.481 1.00 66.12 666 GLU A N 1
ATOM 5287 C CA . GLU A 1 666 ? -47.762 18.115 46.767 1.00 66.12 666 GLU A CA 1
ATOM 5288 C C . GLU A 1 666 ? -47.623 18.353 45.250 1.00 66.12 666 GLU A C 1
ATOM 5290 O O . GLU A 1 666 ? -46.638 17.934 44.633 1.00 66.12 666 GLU A O 1
ATOM 5295 N N . GLY A 1 667 ? -48.553 19.111 44.654 1.00 71.50 667 GLY A N 1
ATOM 5296 C CA . GLY A 1 667 ? -48.477 19.515 43.246 1.00 71.50 667 GLY A CA 1
ATOM 5297 C C . GLY A 1 667 ? -47.237 20.362 42.930 1.00 71.50 667 GLY A C 1
ATOM 5298 O O . GLY A 1 667 ? -46.548 20.111 41.938 1.00 71.50 667 GLY A O 1
ATOM 5299 N N . ASN A 1 668 ? -46.905 21.317 43.803 1.00 72.88 668 ASN A N 1
ATOM 5300 C CA . ASN A 1 668 ? -45.714 22.157 43.663 1.00 72.88 668 ASN A CA 1
ATOM 5301 C C . ASN A 1 668 ? -44.413 21.344 43.771 1.00 72.88 668 ASN A C 1
ATOM 5303 O O . ASN A 1 668 ? -43.511 21.534 42.957 1.00 72.88 668 ASN A O 1
ATOM 5307 N N . ALA A 1 669 ? -44.323 20.404 44.719 1.00 69.50 669 ALA A N 1
ATOM 5308 C CA . ALA A 1 669 ? -43.159 19.530 44.874 1.00 69.50 669 ALA A CA 1
ATOM 5309 C C . ALA A 1 669 ? -42.948 18.624 43.646 1.00 69.50 669 ALA A C 1
ATOM 5311 O O . ALA A 1 669 ? -41.817 18.445 43.188 1.00 69.50 669 ALA A O 1
ATOM 5312 N N . LYS A 1 670 ? -44.036 18.101 43.063 1.00 72.19 670 LYS A N 1
ATOM 5313 C CA . LYS A 1 670 ? -43.980 17.314 41.824 1.00 72.19 670 LYS A CA 1
ATOM 5314 C C . LYS A 1 670 ? -43.496 18.152 40.634 1.00 72.19 670 LYS A C 1
ATOM 5316 O O . LYS A 1 670 ? -42.594 17.714 39.925 1.00 72.19 670 LYS A O 1
ATOM 5321 N N . SER A 1 671 ? -44.038 19.359 40.461 1.00 73.31 671 SER A N 1
ATOM 5322 C CA . SER A 1 671 ? -43.621 20.292 39.402 1.00 73.31 671 SER A CA 1
ATOM 5323 C C . SER A 1 671 ? -42.147 20.699 39.540 1.00 73.31 671 SER A C 1
ATOM 5325 O O . SER A 1 671 ? -41.393 20.646 38.571 1.00 73.31 671 SER A O 1
ATOM 5327 N N . ALA A 1 672 ? -41.687 21.003 40.759 1.00 71.44 672 ALA A N 1
ATOM 5328 C CA . ALA A 1 672 ? -40.282 21.318 41.026 1.00 71.44 672 ALA A CA 1
ATOM 5329 C C . ALA A 1 672 ? -39.340 20.150 40.673 1.00 71.44 672 ALA A C 1
ATOM 5331 O O . ALA A 1 672 ? -38.286 20.369 40.076 1.00 71.44 672 ALA A O 1
ATOM 5332 N N . ARG A 1 673 ? -39.734 18.905 40.980 1.00 72.81 673 ARG A N 1
ATOM 5333 C CA . ARG A 1 673 ? -38.976 17.699 40.611 1.00 72.81 673 ARG A CA 1
ATOM 5334 C C . ARG A 1 673 ? -38.895 17.505 39.095 1.00 72.81 673 ARG A C 1
ATOM 5336 O O . ARG A 1 673 ? -37.822 17.190 38.589 1.00 72.81 673 ARG A O 1
ATOM 5343 N N . GLU A 1 674 ? -39.994 17.718 38.378 1.00 74.88 674 GLU A N 1
ATOM 5344 C CA . GLU A 1 674 ? -40.050 17.608 36.915 1.00 74.88 674 GLU A CA 1
ATOM 5345 C C . GLU A 1 674 ? -39.206 18.698 36.229 1.00 74.88 674 GLU A C 1
ATOM 5347 O O . GLU A 1 674 ? -38.447 18.413 35.303 1.00 74.88 674 GLU A O 1
ATOM 5352 N N . ILE A 1 675 ? -39.242 19.935 36.739 1.00 73.06 675 ILE A N 1
ATOM 5353 C CA . ILE A 1 675 ? -38.367 21.029 36.288 1.00 73.06 675 ILE A CA 1
ATOM 5354 C C . ILE A 1 675 ? -36.890 20.686 36.533 1.00 73.06 675 ILE A C 1
ATOM 5356 O O . ILE A 1 675 ? -36.076 20.871 35.631 1.00 73.06 675 ILE A O 1
ATOM 5360 N N . ALA A 1 676 ? -36.539 20.139 37.702 1.00 70.06 676 ALA A N 1
ATOM 5361 C CA . ALA A 1 676 ? -35.167 19.731 38.013 1.00 70.06 676 ALA A CA 1
ATOM 5362 C C . ALA A 1 676 ? -34.666 18.588 37.106 1.00 70.06 676 ALA A C 1
ATOM 5364 O O . ALA A 1 676 ? -33.532 18.629 36.635 1.00 70.06 676 ALA A O 1
ATOM 5365 N N . GLN A 1 677 ? -35.514 17.599 36.800 1.00 73.50 677 GLN A N 1
ATOM 5366 C CA . GLN A 1 677 ? -35.179 16.513 35.868 1.00 73.50 677 GLN A CA 1
ATOM 5367 C C . GLN A 1 677 ? -34.961 17.027 34.438 1.00 73.50 677 GLN A C 1
ATOM 5369 O O . GLN A 1 677 ? -33.979 16.658 33.792 1.00 73.50 677 GLN A O 1
ATOM 5374 N N . ASN A 1 678 ? -35.824 17.930 33.966 1.00 77.44 678 ASN A N 1
ATOM 5375 C CA . ASN A 1 678 ? -35.654 18.576 32.666 1.00 77.44 678 ASN A CA 1
ATOM 5376 C C . ASN A 1 678 ? -34.377 19.432 32.623 1.00 77.44 678 ASN A C 1
ATOM 5378 O O . ASN A 1 678 ? -33.625 19.349 31.654 1.00 77.44 678 ASN A O 1
ATOM 5382 N N . ALA A 1 679 ? -34.089 20.200 33.680 1.00 74.31 679 ALA A N 1
ATOM 5383 C CA . ALA A 1 679 ? -32.862 20.987 33.800 1.00 74.31 679 ALA A CA 1
ATOM 5384 C C . ALA A 1 679 ? -31.603 20.106 33.740 1.00 74.31 679 ALA A C 1
ATOM 5386 O O . ALA A 1 679 ? -30.680 20.442 33.001 1.00 74.31 679 ALA A O 1
ATOM 5387 N N . GLN A 1 680 ? -31.600 18.950 34.417 1.00 70.75 680 GLN A N 1
ATOM 5388 C CA . GLN A 1 680 ? -30.523 17.962 34.298 1.00 70.75 680 GLN A CA 1
ATOM 5389 C C . GLN A 1 680 ? -30.365 17.483 32.849 1.00 70.75 680 GLN A C 1
ATOM 5391 O O . GLN A 1 680 ? -29.276 17.556 32.297 1.00 70.75 680 GLN A O 1
ATOM 5396 N N . THR A 1 681 ? -31.461 17.104 32.184 1.00 73.75 681 THR A N 1
ATOM 5397 C CA . THR A 1 681 ? -31.414 16.607 30.792 1.00 73.75 681 THR A CA 1
ATOM 5398 C C . THR A 1 681 ? -30.946 17.678 29.790 1.00 73.75 681 THR A C 1
ATOM 5400 O O . THR A 1 681 ? -30.436 17.348 28.715 1.00 73.75 681 THR A O 1
ATOM 5403 N N . TYR A 1 682 ? -31.129 18.967 30.099 1.00 76.00 682 TYR A N 1
ATOM 5404 C CA . TYR A 1 682 ? -30.551 20.069 29.322 1.00 76.00 682 TYR A CA 1
ATOM 5405 C C . TYR A 1 682 ? -29.071 20.301 29.648 1.00 76.00 682 TYR A C 1
ATOM 5407 O O . TYR A 1 682 ? -28.303 20.558 28.725 1.00 76.00 682 TYR A O 1
ATOM 5415 N N . ALA A 1 683 ? -28.661 20.178 30.914 1.00 70.19 683 ALA A N 1
ATOM 5416 C CA . ALA A 1 683 ? -27.260 20.274 31.324 1.00 70.19 683 ALA A CA 1
ATOM 5417 C C . ALA A 1 683 ? -26.413 19.133 30.735 1.00 70.19 683 ALA A C 1
ATOM 5419 O O . ALA A 1 683 ? -25.350 19.396 30.178 1.00 70.19 683 ALA A O 1
ATOM 5420 N N . ASP A 1 684 ? -26.924 17.899 30.763 1.00 71.00 684 ASP A N 1
ATOM 5421 C CA . ASP A 1 684 ? -26.282 16.724 30.165 1.00 71.00 684 ASP A CA 1
ATOM 5422 C C . ASP A 1 684 ? -26.090 16.932 28.655 1.00 71.00 684 ASP A C 1
ATOM 5424 O O . ASP A 1 684 ? -24.971 16.848 28.155 1.00 71.00 684 ASP A O 1
ATOM 5428 N N . ARG A 1 685 ? -27.151 17.327 27.929 1.00 75.81 685 ARG A N 1
ATOM 5429 C CA . ARG A 1 685 ? -27.064 17.636 26.489 1.00 75.81 685 ARG A CA 1
ATOM 5430 C C . ARG A 1 685 ? -26.125 18.801 26.177 1.00 75.81 685 ARG A C 1
ATOM 5432 O O . ARG A 1 685 ? -25.407 18.746 25.185 1.00 75.81 685 ARG A O 1
ATOM 5439 N N . ALA A 1 686 ? -26.099 19.844 27.005 1.00 72.56 686 ALA A N 1
ATOM 5440 C CA . ALA A 1 686 ? -25.149 20.942 26.844 1.00 72.56 686 ALA A CA 1
ATOM 5441 C C . ALA A 1 686 ? -23.698 20.477 27.066 1.00 72.56 686 ALA A C 1
ATOM 5443 O O . ALA A 1 686 ? -22.806 20.920 26.346 1.00 72.56 686 ALA A O 1
ATOM 5444 N N . SER A 1 687 ? -23.466 19.556 28.008 1.00 72.69 687 SER A N 1
ATOM 5445 C CA . SER A 1 687 ? -22.155 18.954 28.267 1.00 72.69 687 SER A CA 1
ATOM 5446 C C . SER A 1 687 ? -21.697 18.031 27.130 1.00 72.69 687 SER A C 1
ATOM 5448 O O . SER A 1 687 ? -20.538 18.108 26.722 1.00 72.69 687 SER A O 1
ATOM 5450 N N . THR A 1 688 ? -22.594 17.215 26.563 1.00 75.25 688 THR A N 1
ATOM 5451 C CA . THR A 1 688 ? -22.318 16.418 25.354 1.00 75.25 688 THR A CA 1
ATOM 5452 C C . THR A 1 688 ? -21.942 17.329 24.187 1.00 75.25 688 THR A C 1
ATOM 5454 O O . THR A 1 688 ? -20.820 17.246 23.699 1.00 75.25 688 THR A O 1
ATOM 5457 N N . ASN A 1 689 ? -22.795 18.301 23.844 1.00 78.19 689 ASN A N 1
ATOM 5458 C CA . ASN A 1 689 ? -22.535 19.233 22.743 1.00 78.19 689 ASN A CA 1
ATOM 5459 C C . ASN A 1 689 ? -21.219 20.018 22.928 1.00 78.19 689 ASN A C 1
ATOM 5461 O O . ASN A 1 689 ? -20.508 20.276 21.959 1.00 78.19 689 ASN A O 1
ATOM 5465 N N . ALA A 1 690 ? -20.874 20.410 24.161 1.00 74.12 690 ALA A N 1
ATOM 5466 C CA . ALA A 1 690 ? -19.607 21.081 24.456 1.00 74.12 690 ALA A CA 1
ATOM 5467 C C . ALA A 1 690 ? -18.394 20.151 24.262 1.00 74.12 690 ALA A C 1
ATOM 5469 O O . ALA A 1 690 ? -17.357 20.593 23.765 1.00 74.12 690 ALA A O 1
ATOM 5470 N N . ASN A 1 691 ? -18.518 18.865 24.607 1.00 76.00 691 ASN A N 1
ATOM 5471 C CA . ASN A 1 691 ? -17.490 17.867 24.315 1.00 76.00 691 ASN A CA 1
ATOM 5472 C C . ASN A 1 691 ? -17.337 17.623 22.809 1.00 76.00 691 ASN A C 1
ATOM 5474 O O . ASN A 1 691 ? -16.202 17.567 22.340 1.00 76.00 691 ASN A O 1
ATOM 5478 N N . ASP A 1 692 ? -18.432 17.559 22.053 1.00 78.69 692 ASP A N 1
ATOM 5479 C CA . ASP A 1 692 ? -18.403 17.372 20.596 1.00 78.69 692 ASP A CA 1
ATOM 5480 C C . ASP A 1 692 ? -17.715 18.553 19.895 1.00 78.69 692 ASP A C 1
ATOM 5482 O O . ASP A 1 692 ? -16.798 18.361 19.094 1.00 78.69 692 ASP A O 1
ATOM 5486 N N . ILE A 1 693 ? -18.065 19.788 20.279 1.00 77.31 693 ILE A N 1
ATOM 5487 C CA . ILE A 1 693 ? -17.393 21.010 19.802 1.00 77.31 693 ILE A CA 1
ATOM 5488 C C . ILE A 1 693 ? -15.896 20.979 20.144 1.00 77.31 693 ILE A C 1
ATOM 5490 O O . ILE A 1 693 ? -15.068 21.328 19.304 1.00 77.31 693 ILE A O 1
ATOM 5494 N N . ARG A 1 694 ? -15.524 20.526 21.349 1.00 77.44 694 ARG A N 1
ATOM 5495 C CA . ARG A 1 694 ? -14.120 20.396 21.770 1.00 77.44 694 ARG A CA 1
ATOM 5496 C C . ARG A 1 694 ? -13.362 19.345 20.945 1.00 77.44 694 ARG A C 1
ATOM 5498 O O . ARG A 1 694 ? -12.200 19.568 20.608 1.00 77.44 694 ARG A O 1
ATOM 5505 N N . MET A 1 695 ? -13.998 18.224 20.597 1.00 75.88 695 MET A N 1
ATOM 5506 C CA . MET A 1 695 ? -13.403 17.188 19.742 1.00 75.88 695 MET A CA 1
ATOM 5507 C C . MET A 1 695 ? -13.192 17.691 18.308 1.00 75.88 695 MET A C 1
ATOM 5509 O O . MET A 1 695 ? -12.081 17.583 17.785 1.00 75.88 695 MET A O 1
ATOM 5513 N N . GLU A 1 696 ? -14.201 18.317 17.696 1.00 81.25 696 GLU A N 1
ATOM 5514 C CA . GLU A 1 696 ? -14.078 18.873 16.341 1.00 81.25 696 GLU A CA 1
ATOM 5515 C C . GLU A 1 696 ? -13.120 20.078 16.283 1.00 81.25 696 GLU A C 1
ATOM 5517 O O . GLU A 1 696 ? -12.379 20.218 15.307 1.00 81.25 696 GLU A O 1
ATOM 5522 N N . ALA A 1 697 ? -13.021 20.899 17.337 1.00 79.06 697 ALA A N 1
ATOM 5523 C CA . ALA A 1 697 ? -11.993 21.939 17.444 1.00 79.06 697 ALA A CA 1
ATOM 5524 C C . ALA A 1 697 ? -10.574 21.339 17.482 1.00 79.06 697 ALA A C 1
ATOM 5526 O O . ALA A 1 697 ? -9.683 21.806 16.770 1.00 79.06 697 ALA A O 1
ATOM 5527 N N . ASN A 1 698 ? -10.357 20.258 18.243 1.00 78.94 698 ASN A N 1
ATOM 5528 C CA . ASN A 1 698 ? -9.061 19.574 18.288 1.00 78.94 698 ASN A CA 1
ATOM 5529 C C . ASN A 1 698 ? -8.685 18.943 16.934 1.00 78.94 698 ASN A C 1
ATOM 5531 O O . ASN A 1 698 ? -7.554 19.083 16.473 1.00 78.94 698 ASN A O 1
ATOM 5535 N N . LYS A 1 699 ? -9.645 18.313 16.255 1.00 83.69 699 LYS A N 1
ATOM 5536 C CA . LYS A 1 699 ? -9.481 17.768 14.898 1.00 83.69 699 LYS A CA 1
ATOM 5537 C C . LYS A 1 699 ? -9.169 18.863 13.870 1.00 83.69 699 LYS A C 1
ATOM 5539 O O . LYS A 1 699 ? -8.224 18.728 13.098 1.00 83.69 699 LYS A O 1
ATOM 5544 N N . THR A 1 700 ? -9.887 19.987 13.927 1.00 82.62 700 THR A N 1
ATOM 5545 C CA . THR A 1 700 ? -9.648 21.167 13.074 1.00 82.62 700 THR A CA 1
ATOM 5546 C C . THR A 1 700 ? -8.246 21.740 13.288 1.00 82.62 700 THR A C 1
ATOM 5548 O O . THR A 1 700 ? -7.556 22.051 12.319 1.00 82.62 700 THR A O 1
ATOM 5551 N N . LYS A 1 701 ? -7.781 21.818 14.542 1.00 83.69 701 LYS A N 1
ATOM 5552 C CA . LYS A 1 701 ? -6.409 22.223 14.883 1.00 83.69 701 LYS A CA 1
ATOM 5553 C C . LYS A 1 701 ? -5.362 21.286 14.270 1.00 83.69 701 LYS A C 1
ATOM 5555 O O . LYS A 1 701 ? -4.377 21.769 13.718 1.00 83.69 701 LYS A O 1
ATOM 5560 N N . ILE A 1 702 ? -5.558 19.967 14.356 1.00 80.69 702 ILE A N 1
ATOM 5561 C CA . ILE A 1 702 ? -4.625 18.972 13.799 1.00 80.69 702 ILE A CA 1
ATOM 5562 C C . ILE A 1 702 ? -4.528 19.113 12.273 1.00 80.69 702 ILE A C 1
ATOM 5564 O O . ILE A 1 702 ? -3.422 19.221 11.745 1.00 80.69 702 ILE A O 1
ATOM 5568 N N . GLU A 1 703 ? -5.662 19.203 11.572 1.00 83.12 703 GLU A N 1
ATOM 5569 C CA . GLU A 1 703 ? -5.678 19.394 10.115 1.00 83.12 703 GLU A CA 1
ATOM 5570 C C . GLU A 1 703 ? -5.083 20.741 9.684 1.00 83.12 703 GLU A C 1
ATOM 5572 O O . GLU A 1 703 ? -4.325 20.799 8.714 1.00 83.12 703 GLU A O 1
ATOM 5577 N N . ALA A 1 704 ? -5.346 21.820 10.428 1.00 81.12 704 ALA A N 1
ATOM 5578 C CA . ALA A 1 704 ? -4.739 23.122 10.168 1.00 81.12 704 ALA A CA 1
ATOM 5579 C C . ALA A 1 704 ? -3.208 23.087 10.342 1.00 81.12 704 ALA A C 1
ATOM 5581 O O . ALA A 1 704 ? -2.477 23.585 9.487 1.00 81.12 704 ALA A O 1
ATOM 5582 N N . LEU A 1 705 ? -2.694 22.439 11.392 1.00 80.31 705 LEU A N 1
ATOM 5583 C CA . LEU A 1 705 ? -1.250 22.250 11.574 1.00 80.31 705 LEU A CA 1
ATOM 5584 C C . LEU A 1 705 ? -0.638 21.389 10.458 1.00 80.31 705 LEU A C 1
ATOM 5586 O O . LEU A 1 705 ? 0.436 21.721 9.953 1.00 80.31 705 LEU A O 1
ATOM 5590 N N . ARG A 1 706 ? -1.319 20.318 10.028 1.00 84.75 706 ARG A N 1
ATOM 5591 C CA . ARG A 1 706 ? -0.876 19.467 8.911 1.00 84.75 706 ARG A CA 1
ATOM 5592 C C . ARG A 1 706 ? -0.774 20.268 7.609 1.00 84.75 706 ARG A C 1
ATOM 5594 O O . ARG A 1 706 ? 0.283 20.264 6.979 1.00 84.75 706 ARG A O 1
ATOM 5601 N N . LEU A 1 707 ? -1.827 21.007 7.254 1.00 81.69 707 LEU A N 1
ATOM 5602 C CA . LEU A 1 707 ? -1.883 21.821 6.037 1.00 81.69 707 LEU A CA 1
ATOM 5603 C C . LEU A 1 707 ? -0.860 22.969 6.052 1.00 81.69 707 LEU A C 1
ATOM 5605 O O . LEU A 1 707 ? -0.229 23.242 5.031 1.00 81.69 707 LEU A O 1
ATOM 5609 N N . GLY A 1 708 ? -0.642 23.604 7.209 1.00 80.00 708 GLY A N 1
ATOM 5610 C CA . GLY A 1 708 ? 0.398 24.620 7.389 1.00 80.00 708 GLY A CA 1
ATOM 5611 C C . GLY A 1 708 ? 1.805 24.066 7.145 1.00 80.00 708 GLY A C 1
ATOM 5612 O O . GLY A 1 708 ? 2.560 24.629 6.352 1.00 80.00 708 GLY A O 1
ATOM 5613 N N . ASN A 1 709 ? 2.121 22.915 7.746 1.00 79.44 709 ASN A N 1
ATOM 5614 C CA . ASN A 1 709 ? 3.403 22.229 7.565 1.00 79.44 709 ASN A CA 1
ATOM 5615 C C . ASN A 1 709 ? 3.622 21.754 6.115 1.00 79.44 709 ASN A C 1
ATOM 5617 O O . ASN A 1 709 ? 4.748 21.777 5.616 1.00 79.44 709 ASN A O 1
ATOM 5621 N N . GLU A 1 710 ? 2.572 21.307 5.420 1.00 83.12 710 GLU A N 1
ATOM 5622 C CA . GLU A 1 710 ? 2.642 20.946 3.996 1.00 83.12 710 GLU A CA 1
ATOM 5623 C C . GLU A 1 710 ? 2.886 22.169 3.104 1.00 83.12 710 GLU A C 1
ATOM 5625 O O . GLU A 1 710 ? 3.732 22.111 2.208 1.00 83.12 710 GLU A O 1
ATOM 5630 N N . ALA A 1 711 ? 2.214 23.290 3.381 1.00 79.50 711 ALA A N 1
ATOM 5631 C CA . ALA A 1 711 ? 2.411 24.543 2.658 1.00 79.50 711 ALA A CA 1
ATOM 5632 C C . ALA A 1 711 ? 3.835 25.103 2.838 1.00 79.50 711 ALA A C 1
ATOM 5634 O O . ALA A 1 711 ? 4.452 25.510 1.854 1.00 79.50 711 ALA A O 1
ATOM 5635 N N . GLU A 1 712 ? 4.394 25.060 4.052 1.00 80.56 712 GLU A N 1
ATOM 5636 C CA . GLU A 1 712 ? 5.773 25.490 4.331 1.00 80.56 712 GLU A CA 1
ATOM 5637 C C . GLU A 1 712 ? 6.813 24.580 3.648 1.00 80.56 712 GLU A C 1
ATOM 5639 O O . GLU A 1 712 ? 7.735 25.065 2.985 1.00 80.56 712 GLU A O 1
ATOM 5644 N N . LYS A 1 713 ? 6.625 23.251 3.698 1.00 82.06 713 LYS A N 1
ATOM 5645 C CA . LYS A 1 713 ? 7.461 22.290 2.952 1.00 82.06 713 LYS A CA 1
ATOM 5646 C C . LYS A 1 713 ? 7.401 22.522 1.440 1.00 82.06 713 LYS A C 1
ATOM 5648 O O . LYS A 1 713 ? 8.422 22.382 0.763 1.00 82.06 713 LYS A O 1
ATOM 5653 N N . LEU A 1 714 ? 6.230 22.857 0.894 1.00 81.81 714 LEU A N 1
ATOM 5654 C CA . LEU A 1 714 ? 6.085 23.166 -0.527 1.00 81.81 714 LEU A CA 1
ATOM 5655 C C . LEU A 1 714 ? 6.766 24.496 -0.883 1.00 81.81 714 LEU A C 1
ATOM 5657 O O . LEU A 1 714 ? 7.452 24.550 -1.900 1.00 81.81 714 LEU A O 1
ATOM 5661 N N . HIS A 1 715 ? 6.679 25.514 -0.023 1.00 80.12 715 HIS A N 1
ATOM 5662 C CA . HIS A 1 715 ? 7.384 26.788 -0.200 1.00 80.12 715 HIS A CA 1
ATOM 5663 C C . HIS A 1 715 ? 8.909 26.588 -0.294 1.00 80.12 715 HIS A C 1
ATOM 5665 O O . HIS A 1 715 ? 9.536 27.032 -1.253 1.00 80.12 715 HIS A O 1
ATOM 5671 N N . LEU A 1 716 ? 9.501 25.806 0.619 1.00 79.88 716 LEU A N 1
ATOM 5672 C CA . LEU A 1 716 ? 10.933 25.464 0.589 1.00 79.88 716 LEU A CA 1
ATOM 5673 C C . LEU A 1 716 ? 11.350 24.699 -0.685 1.00 79.88 716 LEU A C 1
ATOM 5675 O O . LEU A 1 716 ? 12.460 24.879 -1.196 1.00 79.88 716 LEU A O 1
ATOM 5679 N N . ARG A 1 717 ? 10.469 23.846 -1.227 1.00 78.38 717 ARG A N 1
ATOM 5680 C CA . ARG A 1 717 ? 10.702 23.152 -2.506 1.00 78.38 717 ARG A CA 1
ATOM 5681 C C . ARG A 1 717 ? 10.649 24.100 -3.700 1.00 78.38 717 ARG A C 1
ATOM 5683 O O . ARG A 1 717 ? 11.465 23.948 -4.607 1.00 78.38 717 ARG A O 1
ATOM 5690 N N . VAL A 1 718 ? 9.714 25.049 -3.706 1.00 81.31 718 VAL A N 1
ATOM 5691 C CA . VAL A 1 718 ? 9.613 26.093 -4.736 1.00 81.31 718 VAL A CA 1
ATOM 5692 C C . VAL A 1 718 ? 10.884 26.947 -4.731 1.00 81.31 718 VAL A C 1
ATOM 5694 O O . VAL A 1 718 ? 11.510 27.078 -5.776 1.00 81.31 718 VAL A O 1
ATOM 5697 N N . ASP A 1 719 ? 11.364 27.375 -3.561 1.00 79.12 719 ASP A N 1
ATOM 5698 C CA . ASP A 1 719 ? 12.620 28.132 -3.411 1.00 79.12 719 ASP A CA 1
ATOM 5699 C C . ASP A 1 719 ? 13.862 27.361 -3.878 1.00 79.12 719 ASP A C 1
ATOM 5701 O O . ASP A 1 719 ? 14.749 27.908 -4.536 1.00 79.12 719 ASP A O 1
ATOM 5705 N N . THR A 1 720 ? 13.926 26.062 -3.578 1.00 79.69 720 THR A N 1
ATOM 5706 C CA . THR A 1 720 ? 15.025 25.206 -4.054 1.00 79.69 720 THR A CA 1
ATOM 5707 C C . THR A 1 720 ? 14.992 25.068 -5.579 1.00 79.69 720 THR A C 1
ATOM 5709 O O . THR A 1 720 ? 16.037 25.092 -6.230 1.00 79.69 720 THR A O 1
ATOM 5712 N N . THR A 1 721 ? 13.792 24.954 -6.154 1.00 76.50 721 THR A N 1
ATOM 5713 C CA . THR A 1 721 ? 13.581 24.826 -7.603 1.00 76.50 721 THR A CA 1
ATOM 5714 C C . THR A 1 721 ? 13.901 26.139 -8.325 1.00 76.50 721 THR A C 1
ATOM 5716 O O . THR A 1 721 ? 14.507 26.107 -9.389 1.00 76.50 721 THR A O 1
ATOM 5719 N N . ASP A 1 722 ? 13.585 27.288 -7.722 1.00 80.06 722 ASP A N 1
ATOM 5720 C CA . ASP A 1 722 ? 13.884 28.633 -8.238 1.00 80.06 722 ASP A CA 1
ATOM 5721 C C . ASP A 1 722 ? 15.401 28.841 -8.378 1.00 80.06 722 ASP A C 1
ATOM 5723 O O . ASP A 1 722 ? 15.903 29.262 -9.420 1.00 80.06 722 ASP A O 1
ATOM 5727 N N . SER A 1 723 ? 16.157 28.420 -7.360 1.00 79.88 723 SER A N 1
ATOM 5728 C CA . SER A 1 723 ? 17.623 28.420 -7.397 1.00 79.88 723 SER A CA 1
ATOM 5729 C C . SER A 1 723 ? 18.193 27.512 -8.501 1.00 79.88 723 SER A C 1
ATOM 5731 O O . SER A 1 723 ? 19.184 27.865 -9.142 1.00 79.88 723 SER A O 1
ATOM 5733 N N . MET A 1 724 ? 17.559 26.363 -8.775 1.00 78.00 724 MET A N 1
ATOM 5734 C CA . MET A 1 724 ? 17.961 25.464 -9.869 1.00 78.00 724 MET A CA 1
ATOM 5735 C C . MET A 1 724 ? 17.624 26.036 -11.253 1.00 78.00 724 MET A C 1
ATOM 5737 O O . MET A 1 724 ? 18.461 25.962 -12.151 1.00 78.00 724 MET A O 1
ATOM 5741 N N . ILE A 1 725 ? 16.450 26.651 -11.433 1.00 77.06 725 ILE A N 1
ATOM 5742 C CA . ILE A 1 725 ? 16.058 27.302 -12.696 1.00 77.06 725 ILE A CA 1
ATOM 5743 C C . ILE A 1 725 ? 17.050 28.410 -13.056 1.00 77.06 725 ILE A C 1
ATOM 5745 O O . ILE A 1 725 ? 17.575 28.408 -14.167 1.00 77.06 725 ILE A O 1
ATOM 5749 N N . LYS A 1 726 ? 17.434 29.253 -12.091 1.00 80.44 726 LYS A N 1
ATOM 5750 C CA . LYS A 1 726 ? 18.459 30.299 -12.276 1.00 80.44 726 LYS A CA 1
ATOM 5751 C C . LYS A 1 726 ? 19.835 29.750 -12.667 1.00 80.44 726 LYS A C 1
ATOM 5753 O O . LYS A 1 726 ? 20.584 30.407 -13.387 1.00 80.44 726 LYS A O 1
ATOM 5758 N N . GLN A 1 727 ? 20.193 28.534 -12.243 1.00 80.12 727 GLN A N 1
ATOM 5759 C CA . GLN A 1 727 ? 21.408 27.867 -12.736 1.00 80.12 727 GLN A CA 1
ATOM 5760 C C . GLN A 1 727 ? 21.251 27.387 -14.185 1.00 80.12 727 GLN A C 1
ATOM 5762 O O . GLN A 1 727 ? 22.186 27.529 -14.979 1.00 80.12 727 GLN A O 1
ATOM 5767 N N . TYR A 1 728 ? 20.077 26.866 -14.552 1.00 75.25 728 TYR A N 1
ATOM 5768 C CA . TYR A 1 728 ? 19.786 26.474 -15.930 1.00 75.25 728 TYR A CA 1
ATOM 5769 C C . TYR A 1 728 ? 19.721 27.677 -16.883 1.00 75.25 728 TYR A C 1
ATOM 5771 O O . TYR A 1 728 ? 20.269 27.571 -17.975 1.00 75.25 728 TYR A O 1
ATOM 5779 N N . GLU A 1 729 ? 19.190 28.836 -16.477 1.00 74.12 729 GLU A N 1
ATOM 5780 C CA . GLU A 1 729 ? 19.255 30.088 -17.256 1.00 74.12 729 GLU A CA 1
ATOM 5781 C C . GLU A 1 729 ? 20.693 30.481 -17.626 1.00 74.12 729 GLU A C 1
ATOM 5783 O O . GLU A 1 729 ? 21.001 30.789 -18.783 1.00 74.12 729 GLU A O 1
ATOM 5788 N N . ILE A 1 730 ? 21.600 30.449 -16.643 1.00 80.50 730 ILE A N 1
ATOM 5789 C CA . ILE A 1 730 ? 23.017 30.788 -16.835 1.00 80.50 730 ILE A CA 1
ATOM 5790 C C . ILE A 1 730 ? 23.669 29.813 -17.824 1.00 80.50 730 ILE A C 1
ATOM 5792 O O . ILE A 1 730 ? 24.433 30.230 -18.702 1.00 80.50 730 ILE A O 1
ATOM 5796 N N . GLN A 1 731 ? 23.354 28.520 -17.716 1.00 75.50 731 GLN A N 1
ATOM 5797 C CA . GLN A 1 731 ? 23.870 27.497 -18.623 1.00 75.50 731 GLN A CA 1
ATOM 5798 C C . GLN A 1 731 ? 23.268 27.626 -20.036 1.00 75.50 731 GLN A C 1
ATOM 5800 O O . GLN A 1 731 ? 24.018 27.594 -21.010 1.00 75.50 731 GLN A O 1
ATOM 5805 N N . MET A 1 732 ? 21.966 27.893 -20.169 1.00 69.50 732 MET A N 1
ATOM 5806 C CA . MET A 1 732 ? 21.318 28.164 -21.458 1.00 69.50 732 MET A CA 1
ATOM 5807 C C . MET A 1 732 ? 21.897 29.404 -22.147 1.00 69.50 732 MET A C 1
ATOM 5809 O O . MET A 1 732 ? 22.206 29.354 -23.335 1.00 69.50 732 MET A O 1
ATOM 5813 N N . THR A 1 733 ? 22.149 30.484 -21.403 1.00 77.56 733 THR A N 1
ATOM 5814 C CA . THR A 1 733 ? 22.797 31.701 -21.927 1.00 77.56 733 THR A CA 1
ATOM 5815 C C . THR A 1 733 ? 24.196 31.401 -22.483 1.00 77.56 733 THR A C 1
ATOM 5817 O O . THR A 1 733 ? 24.601 31.921 -23.527 1.00 77.56 733 THR A O 1
ATOM 5820 N N . LYS A 1 734 ? 24.949 30.528 -21.803 1.00 78.00 734 LYS A N 1
ATOM 5821 C CA . LYS A 1 734 ? 26.275 30.075 -22.235 1.00 78.00 734 LYS A CA 1
ATOM 5822 C C . LYS A 1 734 ? 26.197 29.212 -23.500 1.00 78.00 734 LYS A C 1
ATOM 5824 O O . LYS A 1 734 ? 26.974 29.441 -24.427 1.00 78.00 734 LYS A O 1
ATOM 5829 N N . ASP A 1 735 ? 25.246 28.286 -23.574 1.00 71.31 735 ASP A N 1
ATOM 5830 C CA . ASP A 1 735 ? 25.070 27.391 -24.724 1.00 71.31 735 ASP A CA 1
ATOM 5831 C C . ASP A 1 735 ? 24.517 28.128 -25.956 1.00 71.31 735 ASP A C 1
ATOM 5833 O O . ASP A 1 735 ? 24.958 27.875 -27.082 1.00 71.31 735 ASP A O 1
ATOM 5837 N N . ALA A 1 736 ? 23.651 29.126 -25.759 1.00 72.38 736 ALA A N 1
ATOM 5838 C CA . ALA A 1 736 ? 23.216 30.054 -26.801 1.00 72.38 736 ALA A CA 1
ATOM 5839 C C . ALA A 1 736 ? 24.399 30.857 -27.375 1.00 72.38 736 ALA A C 1
ATOM 5841 O O . ALA A 1 736 ? 24.532 30.978 -28.595 1.00 72.38 736 ALA A O 1
ATOM 5842 N N . ASN A 1 737 ? 25.313 31.340 -26.524 1.00 75.88 737 ASN A N 1
ATOM 5843 C CA . ASN A 1 737 ? 26.514 32.060 -26.962 1.00 75.88 737 ASN A CA 1
ATOM 5844 C C . ASN A 1 737 ? 27.491 31.151 -27.741 1.00 75.88 737 ASN A C 1
ATOM 5846 O O . ASN A 1 737 ? 27.982 31.534 -28.805 1.00 75.88 737 ASN A O 1
ATOM 5850 N N . ILE A 1 738 ? 27.714 29.914 -27.277 1.00 70.06 738 ILE A N 1
ATOM 5851 C CA . ILE A 1 738 ? 28.512 28.903 -28.000 1.00 70.06 738 ILE A CA 1
ATOM 5852 C C . ILE A 1 738 ? 27.878 28.587 -29.365 1.00 70.06 738 ILE A C 1
ATOM 5854 O O . ILE A 1 738 ? 28.576 28.524 -30.381 1.00 70.06 738 ILE A O 1
ATOM 5858 N N . THR A 1 739 ? 26.551 28.448 -29.416 1.00 65.25 739 THR A N 1
ATOM 5859 C CA . THR A 1 739 ? 25.795 28.194 -30.652 1.00 65.25 739 THR A CA 1
ATOM 5860 C C . THR A 1 739 ? 25.870 29.383 -31.615 1.00 65.25 739 THR A C 1
ATOM 5862 O O . THR A 1 739 ? 26.047 29.192 -32.820 1.00 65.25 739 THR A O 1
ATOM 5865 N N . ALA A 1 740 ? 25.828 30.619 -31.111 1.00 70.88 740 ALA A N 1
ATOM 5866 C CA . ALA A 1 740 ? 26.026 31.829 -31.907 1.00 70.88 740 ALA A CA 1
ATOM 5867 C C . ALA A 1 740 ? 27.450 31.912 -32.496 1.00 70.88 740 ALA A C 1
ATOM 5869 O O . ALA A 1 740 ? 27.608 32.208 -33.685 1.00 70.88 740 ALA A O 1
ATOM 5870 N N . GLU A 1 741 ? 28.486 31.587 -31.714 1.00 71.75 741 GLU A N 1
ATOM 5871 C CA . GLU A 1 741 ? 29.871 31.540 -32.199 1.00 71.75 741 GLU A CA 1
ATOM 5872 C C . GLU A 1 741 ? 30.073 30.431 -33.251 1.00 71.75 741 GLU A C 1
ATOM 5874 O O . GLU A 1 741 ? 30.732 30.647 -34.275 1.00 71.75 741 GLU A O 1
ATOM 5879 N N . ALA A 1 742 ? 29.461 29.259 -33.047 1.00 62.88 742 ALA A N 1
ATOM 5880 C CA . ALA A 1 742 ? 29.458 28.167 -34.019 1.00 62.88 742 ALA A CA 1
ATOM 5881 C C . ALA A 1 742 ? 28.765 28.581 -35.330 1.00 62.88 742 ALA A C 1
ATOM 5883 O O . ALA A 1 742 ? 29.351 28.431 -36.405 1.00 62.88 742 ALA A O 1
ATOM 5884 N N . ASN A 1 743 ? 27.574 29.185 -35.254 1.00 63.47 743 ASN A N 1
ATOM 5885 C CA . ASN A 1 743 ? 26.845 29.719 -36.408 1.00 63.47 743 ASN A CA 1
ATOM 5886 C C . ASN A 1 743 ? 27.671 30.763 -37.180 1.00 63.47 743 ASN A C 1
ATOM 5888 O O . ASN A 1 743 ? 27.728 30.724 -38.413 1.00 63.47 743 ASN A O 1
ATOM 5892 N N . TYR A 1 744 ? 28.378 31.654 -36.478 1.00 68.44 744 TYR A N 1
ATOM 5893 C CA . TYR A 1 744 ? 29.278 32.632 -37.092 1.00 68.44 744 TYR A CA 1
ATOM 5894 C C . TYR A 1 744 ? 30.440 31.960 -37.848 1.00 68.44 744 TYR A C 1
ATOM 5896 O O . TYR A 1 744 ? 30.674 32.264 -39.024 1.00 68.44 744 TYR A O 1
ATOM 5904 N N . LYS A 1 745 ? 31.127 30.991 -37.227 1.00 64.88 745 LYS A N 1
ATOM 5905 C CA . LYS A 1 745 ? 32.228 30.236 -37.860 1.00 64.88 745 LYS A CA 1
ATOM 5906 C C . LYS A 1 745 ? 31.752 29.405 -39.059 1.00 64.88 745 LYS A C 1
ATOM 5908 O O . LYS A 1 745 ? 32.410 29.404 -40.101 1.00 64.88 745 LYS A O 1
ATOM 5913 N N . VAL A 1 746 ? 30.584 28.764 -38.967 1.00 60.91 746 VAL A N 1
ATOM 5914 C CA . VAL A 1 746 ? 29.959 28.025 -40.081 1.00 60.91 746 VAL A CA 1
ATOM 5915 C C . VAL A 1 746 ? 29.563 28.971 -41.224 1.00 60.91 746 VAL A C 1
ATOM 5917 O O . VAL A 1 746 ? 29.789 28.650 -42.393 1.00 60.91 746 VAL A O 1
ATOM 5920 N N . GLY A 1 747 ? 29.057 30.171 -40.923 1.00 61.69 747 GLY A N 1
ATOM 5921 C CA . GLY A 1 747 ? 28.773 31.212 -41.919 1.00 61.69 747 GLY A CA 1
ATOM 5922 C C . GLY A 1 747 ? 30.022 31.691 -42.673 1.00 61.69 747 GLY A C 1
ATOM 5923 O O . GLY A 1 747 ? 29.996 31.843 -43.902 1.00 61.69 747 GLY A O 1
ATOM 5924 N N . GLN A 1 748 ? 31.149 31.851 -41.971 1.00 64.31 748 GLN A N 1
ATOM 5925 C CA . GLN A 1 748 ? 32.441 32.132 -42.604 1.00 64.31 748 GLN A CA 1
ATOM 5926 C C . GLN A 1 748 ? 32.916 30.966 -43.485 1.00 64.31 748 GLN A C 1
ATOM 5928 O O . GLN A 1 748 ? 33.327 31.188 -44.627 1.00 64.31 748 GLN A O 1
ATOM 5933 N N . ALA A 1 749 ? 32.820 29.723 -43.000 1.00 60.94 749 ALA A N 1
ATOM 5934 C CA . ALA A 1 749 ? 33.189 28.530 -43.764 1.00 60.94 749 ALA A CA 1
ATOM 5935 C C . ALA A 1 749 ? 32.365 28.405 -45.059 1.00 60.94 749 ALA A C 1
ATOM 5937 O O . ALA A 1 749 ? 32.940 28.250 -46.137 1.00 60.94 749 ALA A O 1
ATOM 5938 N N . LYS A 1 750 ? 31.039 28.590 -44.983 1.00 60.44 750 LYS A N 1
ATOM 5939 C CA . LYS A 1 750 ? 30.127 28.630 -46.140 1.00 60.44 750 LYS A CA 1
ATOM 5940 C C . LYS A 1 750 ? 30.582 29.643 -47.192 1.00 60.44 750 LYS A C 1
ATOM 5942 O O . LYS A 1 750 ? 30.637 29.320 -48.379 1.00 60.44 750 LYS A O 1
ATOM 5947 N N . THR A 1 751 ? 30.924 30.857 -46.762 1.00 64.25 751 THR A N 1
ATOM 5948 C CA . THR A 1 751 ? 31.366 31.940 -47.656 1.00 64.25 751 THR A CA 1
ATOM 5949 C C . THR A 1 751 ? 32.696 31.590 -48.327 1.00 64.25 751 THR A C 1
ATOM 5951 O O . THR A 1 751 ? 32.827 31.701 -49.545 1.00 64.25 751 THR A O 1
ATOM 5954 N N . ASN A 1 752 ? 33.661 31.079 -47.557 1.00 62.69 752 ASN A N 1
ATOM 5955 C CA . ASN A 1 752 ? 34.969 30.667 -48.065 1.00 62.69 752 ASN A CA 1
ATOM 5956 C C . ASN A 1 752 ? 34.888 29.511 -49.076 1.00 62.69 752 ASN A C 1
ATOM 5958 O O . ASN A 1 752 ? 35.547 29.581 -50.114 1.00 62.69 752 ASN A O 1
ATOM 5962 N N . VAL A 1 753 ? 34.065 28.490 -48.804 1.00 60.22 753 VAL A N 1
ATOM 5963 C CA . VAL A 1 753 ? 33.833 27.348 -49.708 1.00 60.22 753 VAL A CA 1
ATOM 5964 C C . VAL A 1 753 ? 33.097 27.785 -50.976 1.00 60.22 753 VAL A C 1
ATOM 5966 O O . VAL A 1 753 ? 33.486 27.382 -52.066 1.00 60.22 753 VAL A O 1
ATOM 5969 N N . THR A 1 754 ? 32.091 28.661 -50.868 1.00 59.00 754 THR A N 1
ATOM 5970 C CA . THR A 1 754 ? 31.353 29.172 -52.042 1.00 59.00 754 THR A CA 1
ATOM 5971 C C . THR A 1 754 ? 32.280 29.936 -52.993 1.00 59.00 754 THR A C 1
ATOM 5973 O O . THR A 1 754 ? 32.264 29.688 -54.196 1.00 59.00 754 THR A O 1
ATOM 5976 N N . LEU A 1 755 ? 33.137 30.812 -52.455 1.00 64.19 755 LEU A N 1
ATOM 5977 C CA . LEU A 1 755 ? 34.131 31.546 -53.247 1.00 64.19 755 LEU A CA 1
ATOM 5978 C C . LEU A 1 755 ? 35.190 30.616 -53.864 1.00 64.19 755 LEU A C 1
ATOM 5980 O O . LEU A 1 755 ? 35.608 30.846 -54.995 1.00 64.19 755 LEU A O 1
ATOM 5984 N N . ALA A 1 756 ? 35.611 29.566 -53.148 1.00 60.16 756 ALA A N 1
ATOM 5985 C CA . ALA A 1 756 ? 36.538 28.567 -53.683 1.00 60.16 756 ALA A CA 1
ATOM 5986 C C . ALA A 1 756 ? 35.914 27.764 -54.839 1.00 60.16 756 ALA A C 1
ATOM 5988 O O . ALA A 1 756 ? 36.545 27.640 -55.885 1.00 60.16 756 ALA A O 1
ATOM 5989 N N . SER A 1 757 ? 34.669 27.291 -54.686 1.00 59.97 757 SER A N 1
ATOM 5990 C CA . SER A 1 757 ? 33.935 26.580 -55.745 1.00 59.97 757 SER A CA 1
ATOM 5991 C C . SER A 1 757 ? 33.833 27.438 -57.000 1.00 59.97 757 SER A C 1
ATOM 5993 O O . SER A 1 757 ? 34.293 27.020 -58.050 1.00 59.97 757 SER A O 1
ATOM 5995 N N . GLN A 1 758 ? 33.365 28.686 -56.882 1.00 63.81 758 GLN A N 1
ATOM 5996 C CA . GLN A 1 758 ? 33.223 29.597 -58.027 1.00 63.81 758 GLN A CA 1
ATOM 5997 C C . GLN A 1 758 ? 34.543 29.841 -58.782 1.00 63.81 758 GLN A C 1
ATOM 5999 O O . GLN A 1 758 ? 34.536 29.996 -60.003 1.00 63.81 758 GLN A O 1
ATOM 6004 N N . GLN A 1 759 ? 35.678 29.871 -58.075 1.00 63.22 759 GLN A N 1
ATOM 6005 C CA . GLN A 1 759 ? 37.005 29.996 -58.688 1.00 63.22 759 GLN A CA 1
ATOM 6006 C C . GLN A 1 759 ? 37.438 28.705 -59.403 1.00 63.22 759 GLN A C 1
ATOM 6008 O O . GLN A 1 759 ? 37.970 28.777 -60.510 1.00 63.22 759 GLN A O 1
ATOM 6013 N N . VAL A 1 760 ? 37.170 27.536 -58.812 1.00 61.31 760 VAL A N 1
ATOM 6014 C CA . VAL A 1 760 ? 37.430 26.223 -59.429 1.00 61.31 760 VAL A CA 1
ATOM 6015 C C . VAL A 1 760 ? 36.537 26.003 -60.652 1.00 61.31 760 VAL A C 1
ATOM 6017 O O . VAL A 1 760 ? 37.046 25.640 -61.707 1.00 61.31 760 VAL A O 1
ATOM 6020 N N . ASP A 1 761 ? 35.241 26.301 -60.558 1.00 59.94 761 ASP A N 1
ATOM 6021 C CA . ASP A 1 761 ? 34.270 26.181 -61.650 1.00 59.94 761 ASP A CA 1
ATOM 6022 C C . ASP A 1 761 ? 34.672 27.053 -62.853 1.00 59.94 761 ASP A C 1
ATOM 6024 O O . ASP A 1 761 ? 34.656 26.591 -63.996 1.00 59.94 761 ASP A O 1
ATOM 6028 N N . LYS A 1 762 ? 35.123 28.295 -62.606 1.00 65.25 762 LYS A N 1
ATOM 6029 C CA . LYS A 1 762 ? 35.675 29.184 -63.644 1.00 65.25 762 LYS A CA 1
ATOM 6030 C C . LYS A 1 762 ? 36.899 28.569 -64.333 1.00 65.25 762 LYS A C 1
ATOM 6032 O O . LYS A 1 762 ? 36.974 28.588 -65.560 1.00 65.25 762 LYS A O 1
ATOM 6037 N N . ALA A 1 763 ? 37.839 28.016 -63.567 1.00 59.03 763 ALA A N 1
ATOM 6038 C CA . ALA A 1 763 ? 39.042 27.402 -64.125 1.00 59.03 763 ALA A CA 1
ATOM 6039 C C . ALA A 1 763 ? 38.740 26.102 -64.897 1.00 59.03 763 ALA A C 1
ATOM 6041 O O . ALA A 1 763 ? 39.310 25.877 -65.964 1.00 59.03 763 ALA A O 1
ATOM 6042 N N . LEU A 1 764 ? 37.806 25.276 -64.412 1.00 58.84 764 LEU A N 1
ATOM 6043 C CA . LEU A 1 764 ? 37.352 24.060 -65.097 1.00 58.84 764 LEU A CA 1
ATOM 6044 C C . LEU A 1 764 ? 36.659 24.372 -66.430 1.00 58.84 764 LEU A C 1
ATOM 6046 O O . LEU A 1 764 ? 36.874 23.652 -67.404 1.00 58.84 764 LEU A O 1
ATOM 6050 N N . LEU A 1 765 ? 35.870 25.450 -66.501 1.00 65.75 765 LEU A N 1
ATOM 6051 C CA . LEU A 1 765 ? 35.259 25.910 -67.753 1.00 65.75 765 LEU A CA 1
ATOM 6052 C C . LEU A 1 765 ? 36.313 26.333 -68.788 1.00 65.75 765 LEU A C 1
ATOM 6054 O O . LEU A 1 765 ? 36.176 25.979 -69.959 1.00 65.75 765 LEU A O 1
ATOM 6058 N N . GLU A 1 766 ? 37.375 27.026 -68.368 1.00 64.06 766 GLU A N 1
ATOM 6059 C CA . GLU A 1 766 ? 38.471 27.425 -69.262 1.00 64.06 766 GLU A CA 1
ATOM 6060 C C . GLU A 1 766 ? 39.284 26.208 -69.741 1.00 64.06 766 GLU A C 1
ATOM 6062 O O . GLU A 1 766 ? 39.542 26.070 -70.935 1.00 64.06 766 GLU A O 1
ATOM 6067 N N . VAL A 1 767 ? 39.603 25.258 -68.851 1.00 60.16 767 VAL A N 1
ATOM 6068 C CA . VAL A 1 767 ? 40.267 23.992 -69.223 1.00 60.16 767 VAL A CA 1
ATOM 6069 C C . VAL A 1 767 ? 39.401 23.169 -70.186 1.00 60.16 767 VAL A C 1
ATOM 6071 O O . VAL A 1 767 ? 39.905 22.656 -71.184 1.00 60.16 767 VAL A O 1
ATOM 6074 N N . ALA A 1 768 ? 38.088 23.085 -69.953 1.00 61.06 768 ALA A N 1
ATOM 6075 C CA . ALA A 1 768 ? 37.165 22.409 -70.863 1.00 61.06 768 ALA A CA 1
ATOM 6076 C C . ALA A 1 768 ? 37.048 23.118 -72.227 1.00 61.06 768 ALA A C 1
ATOM 6078 O O . ALA A 1 768 ? 36.860 22.450 -73.245 1.00 61.06 768 ALA A O 1
ATOM 6079 N N . ALA A 1 769 ? 37.176 24.448 -72.274 1.00 65.94 769 ALA A N 1
ATOM 6080 C CA . ALA A 1 769 ? 37.236 25.200 -73.526 1.00 65.94 769 ALA A CA 1
ATOM 6081 C C . ALA A 1 769 ? 38.540 24.920 -74.296 1.00 65.94 769 ALA A C 1
ATOM 6083 O O . ALA A 1 769 ? 38.482 24.650 -75.493 1.00 65.94 769 ALA A O 1
ATOM 6084 N N . ILE A 1 770 ? 39.688 24.895 -73.607 1.00 61.97 770 ILE A N 1
ATOM 6085 C CA . ILE A 1 770 ? 41.000 24.534 -74.177 1.00 61.97 770 ILE A CA 1
ATOM 6086 C C . ILE A 1 770 ? 40.972 23.112 -74.767 1.00 61.97 770 ILE A C 1
ATOM 6088 O O . ILE A 1 770 ? 41.453 22.906 -75.880 1.00 61.97 770 ILE A O 1
ATOM 6092 N N . ILE A 1 771 ? 40.360 22.141 -74.076 1.00 60.41 771 ILE A N 1
ATOM 6093 C CA . ILE A 1 771 ? 40.212 20.760 -74.576 1.00 60.41 771 ILE A CA 1
ATOM 6094 C C . ILE A 1 771 ? 39.365 20.716 -75.857 1.00 60.41 771 ILE A C 1
ATOM 6096 O O . ILE A 1 771 ? 39.782 20.104 -76.836 1.00 60.41 771 ILE A O 1
ATOM 6100 N N . ARG A 1 772 ? 38.218 21.409 -75.904 1.00 64.25 772 ARG A N 1
ATOM 6101 C CA . ARG A 1 772 ? 37.386 21.457 -77.123 1.00 64.25 772 ARG A CA 1
ATOM 6102 C C . ARG A 1 772 ? 38.078 22.158 -78.291 1.00 64.25 772 ARG A C 1
ATOM 6104 O O . ARG A 1 772 ? 37.789 21.832 -79.437 1.00 64.25 772 ARG A O 1
ATOM 6111 N N . GLU A 1 773 ? 38.953 23.126 -78.027 1.00 64.44 773 GLU A N 1
ATOM 6112 C CA . GLU A 1 773 ? 39.760 23.777 -79.065 1.00 64.44 773 GLU A CA 1
ATOM 6113 C C . GLU A 1 773 ? 40.815 22.799 -79.613 1.00 64.44 773 GLU A C 1
ATOM 6115 O O . GLU A 1 773 ? 40.916 22.640 -80.826 1.00 64.44 773 GLU A O 1
ATOM 6120 N N . LEU A 1 774 ? 41.497 22.048 -78.736 1.00 59.25 774 LEU A N 1
ATOM 6121 C CA . LEU A 1 774 ? 42.434 20.974 -79.106 1.00 59.25 774 LEU A CA 1
ATOM 6122 C C . LEU A 1 774 ? 41.786 19.854 -79.938 1.00 59.25 774 LEU A C 1
ATOM 6124 O O . LEU A 1 774 ? 42.395 19.373 -80.890 1.00 59.25 774 LEU A O 1
ATOM 6128 N N . GLU A 1 775 ? 40.561 19.440 -79.605 1.00 57.16 775 GLU A N 1
ATOM 6129 C CA . GLU A 1 775 ? 39.839 18.366 -80.308 1.00 57.16 775 GLU A CA 1
ATOM 6130 C C . GLU A 1 775 ? 39.373 18.745 -81.727 1.00 57.16 775 GLU A C 1
ATOM 6132 O O . GLU A 1 775 ? 39.049 17.857 -82.514 1.00 57.16 775 GLU A O 1
ATOM 6137 N N . ASN A 1 776 ? 39.338 20.040 -82.069 1.00 59.97 776 ASN A N 1
ATOM 6138 C CA . ASN A 1 776 ? 38.812 20.545 -83.346 1.00 59.97 776 ASN A CA 1
ATOM 6139 C C . ASN A 1 776 ? 39.880 21.170 -84.271 1.00 59.97 776 ASN A C 1
ATOM 6141 O O . ASN A 1 776 ? 39.522 21.758 -85.294 1.00 59.97 776 ASN A O 1
ATOM 6145 N N . LEU A 1 777 ? 41.175 21.056 -83.950 1.00 58.31 777 LEU A N 1
ATOM 6146 C CA . LEU A 1 777 ? 42.264 21.565 -84.797 1.00 58.31 777 LEU A CA 1
ATOM 6147 C C . LEU A 1 777 ? 42.555 20.614 -85.982 1.00 58.31 777 LEU A C 1
ATOM 6149 O O . LEU A 1 777 ? 42.899 19.454 -85.749 1.00 58.31 777 LEU A O 1
ATOM 6153 N N . PRO A 1 778 ? 42.443 21.068 -87.250 1.00 51.59 778 PRO A N 1
ATOM 6154 C CA . PRO A 1 778 ? 42.569 20.190 -88.419 1.00 51.59 778 PRO A CA 1
ATOM 6155 C C . PRO A 1 778 ? 44.021 19.857 -88.809 1.00 51.59 778 PRO A C 1
ATOM 6157 O O . PRO A 1 778 ? 44.272 18.759 -89.295 1.00 51.59 778 PRO A O 1
ATOM 6160 N N . GLU A 1 779 ? 44.971 20.767 -88.575 1.00 57.25 779 GLU A N 1
ATOM 6161 C CA . GLU A 1 779 ? 46.423 20.536 -88.639 1.00 57.25 779 GLU A CA 1
ATOM 6162 C C . GLU A 1 779 ? 47.083 21.341 -87.504 1.00 57.25 779 GLU A C 1
ATOM 6164 O O . GLU A 1 779 ? 46.588 22.407 -87.138 1.00 57.25 779 GLU A O 1
ATOM 6169 N N . ILE A 1 780 ? 48.156 20.815 -86.902 1.00 55.56 780 ILE A N 1
ATOM 6170 C CA . ILE A 1 780 ? 48.776 21.385 -85.693 1.00 55.56 780 ILE A CA 1
ATOM 6171 C C . ILE A 1 780 ? 50.029 22.187 -86.076 1.00 55.56 780 ILE A C 1
ATOM 6173 O O . ILE A 1 780 ? 51.032 21.597 -86.476 1.00 55.56 780 ILE A O 1
ATOM 6177 N N . ASP A 1 781 ? 49.971 23.510 -85.908 1.00 57.09 781 ASP A N 1
ATOM 6178 C CA . ASP A 1 781 ? 51.115 24.433 -85.975 1.00 57.09 781 ASP A CA 1
ATOM 6179 C C . ASP A 1 781 ? 51.636 24.748 -84.555 1.00 57.09 781 ASP A C 1
ATOM 6181 O O . ASP A 1 781 ? 50.869 24.825 -83.587 1.00 57.09 781 ASP A O 1
ATOM 6185 N N . ASP A 1 782 ? 52.945 24.975 -84.429 1.00 59.31 782 ASP A N 1
ATOM 6186 C CA . ASP A 1 782 ? 53.610 25.372 -83.184 1.00 59.31 782 ASP A CA 1
ATOM 6187 C C . ASP A 1 782 ? 53.010 26.676 -82.618 1.00 59.31 782 ASP A C 1
ATOM 6189 O O . ASP A 1 782 ? 52.978 26.875 -81.401 1.00 59.31 782 ASP A O 1
ATOM 6193 N N . ALA A 1 783 ? 52.494 27.569 -83.471 1.00 64.62 783 ALA A N 1
ATOM 6194 C CA . ALA A 1 783 ? 51.849 28.813 -83.046 1.00 64.62 783 ALA A CA 1
ATOM 6195 C C . ALA A 1 783 ? 50.551 28.590 -82.237 1.00 64.62 783 ALA A C 1
ATOM 6197 O O . ALA A 1 783 ? 50.323 29.275 -81.235 1.00 64.62 783 ALA A O 1
ATOM 6198 N N . ASP A 1 784 ? 49.713 27.624 -82.631 1.00 62.59 784 ASP A N 1
ATOM 6199 C CA . ASP A 1 784 ? 48.480 27.281 -81.908 1.00 62.59 784 ASP A CA 1
ATOM 6200 C C . ASP A 1 784 ? 48.786 26.556 -80.590 1.00 62.59 784 ASP A C 1
ATOM 6202 O O . ASP A 1 784 ? 48.178 26.859 -79.559 1.00 62.59 784 ASP A O 1
ATOM 6206 N N . LEU A 1 785 ? 49.781 25.661 -80.596 1.00 60.09 785 LEU A N 1
ATOM 6207 C CA . LEU A 1 785 ? 50.271 24.967 -79.400 1.00 60.09 785 LEU A CA 1
ATOM 6208 C C . LEU A 1 785 ? 50.766 25.950 -78.331 1.00 60.09 785 LEU A C 1
ATOM 6210 O O . LEU A 1 785 ? 50.322 25.870 -77.187 1.00 60.09 785 LEU A O 1
ATOM 6214 N N . ASN A 1 786 ? 51.606 26.921 -78.707 1.00 66.19 786 ASN A N 1
ATOM 6215 C CA . ASN A 1 786 ? 52.101 27.943 -77.777 1.00 66.19 786 ASN A CA 1
ATOM 6216 C C . ASN A 1 786 ? 50.961 28.820 -77.213 1.00 66.19 786 ASN A C 1
ATOM 6218 O O . ASN A 1 786 ? 50.956 29.116 -76.018 1.00 66.19 786 ASN A O 1
ATOM 6222 N N . ARG A 1 787 ? 49.952 29.191 -78.023 1.00 72.50 787 ARG A N 1
ATOM 6223 C CA . ARG A 1 787 ? 48.772 29.947 -77.541 1.00 72.50 787 ARG A CA 1
ATOM 6224 C C . ARG A 1 787 ? 47.967 29.155 -76.505 1.00 72.50 787 ARG A C 1
ATOM 6226 O O . ARG A 1 787 ? 47.490 29.721 -75.519 1.00 72.50 787 ARG A O 1
ATOM 6233 N N . LEU A 1 788 ? 47.774 27.860 -76.745 1.00 65.12 788 LEU A N 1
ATOM 6234 C CA . LEU A 1 788 ? 47.036 26.979 -75.839 1.00 65.12 788 LEU A CA 1
ATOM 6235 C C . LEU A 1 788 ? 47.837 26.692 -74.561 1.00 65.12 788 LEU A C 1
ATOM 6237 O O . LEU A 1 788 ? 47.246 26.654 -73.483 1.00 65.12 788 LEU A O 1
ATOM 6241 N N . GLU A 1 789 ? 49.165 26.584 -74.653 1.00 64.50 789 GLU A N 1
ATOM 6242 C CA . GLU A 1 789 ? 50.057 26.472 -73.495 1.00 64.50 789 GLU A CA 1
ATOM 6243 C C . GLU A 1 789 ? 50.029 27.745 -72.631 1.00 64.50 789 GLU A C 1
ATOM 6245 O O . GLU A 1 789 ? 49.841 27.639 -71.420 1.00 64.50 789 GLU A O 1
ATOM 6250 N N . GLU A 1 790 ? 50.082 28.951 -73.213 1.00 71.69 790 GLU A N 1
ATOM 6251 C CA . GLU A 1 790 ? 49.926 30.203 -72.450 1.00 71.69 790 GLU A CA 1
ATOM 6252 C C . GLU A 1 790 ? 48.572 30.288 -71.723 1.00 71.69 790 GLU A C 1
ATOM 6254 O O . GLU A 1 790 ? 48.519 30.684 -70.554 1.00 71.69 790 GLU A O 1
ATOM 6259 N N . ARG A 1 791 ? 47.471 29.879 -72.373 1.00 70.75 791 ARG A N 1
ATOM 6260 C CA . ARG A 1 791 ? 46.137 29.837 -71.742 1.00 70.75 791 ARG A CA 1
ATOM 6261 C C . ARG A 1 791 ? 46.044 28.786 -70.638 1.00 70.75 791 ARG A C 1
ATOM 6263 O O . ARG A 1 791 ? 45.460 29.064 -69.591 1.00 70.75 791 ARG A O 1
ATOM 6270 N N . LEU A 1 792 ? 46.651 27.615 -70.825 1.00 62.88 792 LEU A N 1
ATOM 6271 C CA . LEU A 1 792 ? 46.707 26.570 -69.804 1.00 62.88 792 LEU A CA 1
ATOM 6272 C C . LEU A 1 792 ? 47.545 27.017 -68.596 1.00 62.88 792 LEU A C 1
ATOM 6274 O O . LEU A 1 792 ? 47.113 26.852 -67.458 1.00 62.88 792 LEU A O 1
ATOM 6278 N N . VAL A 1 793 ? 48.689 27.667 -68.825 1.00 69.62 793 VAL A N 1
ATOM 6279 C CA . VAL A 1 793 ? 49.530 28.263 -67.773 1.00 69.62 793 VAL A CA 1
ATOM 6280 C C . VAL A 1 793 ? 48.794 29.394 -67.043 1.00 69.62 793 VAL A C 1
ATOM 6282 O O . VAL A 1 793 ? 48.931 29.525 -65.824 1.00 69.62 793 VAL A O 1
ATOM 6285 N N . ALA A 1 794 ? 47.972 30.188 -67.737 1.00 69.31 794 ALA A N 1
ATOM 6286 C CA . ALA A 1 794 ? 47.111 31.186 -67.105 1.00 69.31 794 ALA A CA 1
ATOM 6287 C C . ALA A 1 794 ? 46.034 30.538 -66.211 1.00 69.31 794 ALA A C 1
ATOM 6289 O O . ALA A 1 794 ? 45.875 30.957 -65.062 1.00 69.31 794 ALA A O 1
ATOM 6290 N N . ALA A 1 795 ? 45.362 29.482 -66.683 1.00 63.38 795 ALA A N 1
ATOM 6291 C CA . ALA A 1 795 ? 44.389 28.722 -65.894 1.00 63.38 795 ALA A CA 1
ATOM 6292 C C . ALA A 1 795 ? 45.039 28.041 -64.671 1.00 63.38 795 ALA A C 1
ATOM 6294 O O . ALA A 1 795 ? 44.533 28.162 -63.554 1.00 63.38 795 ALA A O 1
ATOM 6295 N N . GLU A 1 796 ? 46.213 27.417 -64.830 1.00 60.62 796 GLU A N 1
ATOM 6296 C CA . GLU A 1 796 ? 46.998 26.892 -63.704 1.00 60.62 796 GLU A CA 1
ATOM 6297 C C . GLU A 1 796 ? 47.363 27.983 -62.691 1.00 60.62 796 GLU A C 1
ATOM 6299 O O . GLU A 1 796 ? 47.374 27.734 -61.483 1.00 60.62 796 GLU A O 1
ATOM 6304 N N . LYS A 1 797 ? 47.691 29.190 -63.163 1.00 66.56 797 LYS A N 1
ATOM 6305 C CA . LYS A 1 797 ? 48.042 30.319 -62.301 1.00 66.56 797 LYS A CA 1
ATOM 6306 C C . LYS A 1 797 ? 46.829 30.842 -61.531 1.00 66.56 797 LYS A C 1
ATOM 6308 O O . LYS A 1 797 ? 46.999 31.204 -60.370 1.00 66.56 797 LYS A O 1
ATOM 6313 N N . GLU A 1 798 ? 45.627 30.829 -62.111 1.00 64.50 798 GLU A N 1
ATOM 6314 C CA . GLU A 1 798 ? 44.386 31.112 -61.373 1.00 64.50 798 GLU A CA 1
ATOM 6315 C C . GLU A 1 798 ? 44.085 30.033 -60.316 1.00 64.50 798 GLU A C 1
ATOM 6317 O O . GLU A 1 798 ? 43.807 30.379 -59.167 1.00 64.50 798 GLU A O 1
ATOM 6322 N N . ILE A 1 799 ? 44.239 28.742 -60.643 1.00 61.28 799 ILE A N 1
ATOM 6323 C CA . ILE A 1 799 ? 44.070 27.631 -59.682 1.00 61.28 799 ILE A CA 1
ATOM 6324 C C . ILE A 1 799 ? 45.076 27.747 -58.523 1.00 61.28 799 ILE A C 1
ATOM 6326 O O . ILE A 1 799 ? 44.705 27.627 -57.354 1.00 61.28 799 ILE A O 1
ATOM 6330 N N . LYS A 1 800 ? 46.348 28.048 -58.820 1.00 63.72 800 LYS A N 1
ATOM 6331 C CA . LYS A 1 800 ? 47.390 28.288 -57.804 1.00 63.72 800 LYS A CA 1
ATOM 6332 C C . LYS A 1 800 ? 47.097 29.549 -56.975 1.00 63.72 800 LYS A C 1
ATOM 6334 O O . LYS A 1 800 ? 47.309 29.538 -55.765 1.00 63.72 800 LYS A O 1
ATOM 6339 N N . ALA A 1 801 ? 46.558 30.610 -57.582 1.00 63.75 801 ALA A N 1
ATOM 6340 C CA . ALA A 1 801 ? 46.171 31.842 -56.885 1.00 63.75 801 ALA A CA 1
ATOM 6341 C C . ALA A 1 801 ? 44.947 31.672 -55.964 1.00 63.75 801 ALA A C 1
ATOM 6343 O O . ALA A 1 801 ? 44.862 32.360 -54.946 1.00 63.75 801 ALA A O 1
ATOM 6344 N N . ALA A 1 802 ? 44.045 30.725 -56.252 1.00 60.81 802 ALA A N 1
ATOM 6345 C CA . ALA A 1 802 ? 42.953 30.343 -55.348 1.00 60.81 802 ALA A CA 1
ATOM 6346 C C . ALA A 1 802 ? 43.450 29.703 -54.028 1.00 60.81 802 ALA A C 1
ATOM 6348 O O . ALA A 1 802 ? 42.673 29.552 -53.080 1.00 60.81 802 ALA A O 1
ATOM 6349 N N . ASN A 1 803 ? 44.745 29.355 -53.953 1.00 62.56 803 ASN A N 1
ATOM 6350 C CA . ASN A 1 803 ? 45.445 28.842 -52.772 1.00 62.56 803 ASN A CA 1
ATOM 6351 C C . ASN A 1 803 ? 44.720 27.653 -52.108 1.00 62.56 803 ASN A C 1
ATOM 6353 O O . ASN A 1 803 ? 44.589 27.550 -50.882 1.00 62.56 803 ASN A O 1
ATOM 6357 N N . LEU A 1 804 ? 44.208 26.762 -52.963 1.00 55.84 804 LEU A N 1
ATOM 6358 C CA . LEU A 1 804 ? 43.392 25.613 -52.581 1.00 55.84 804 LEU A CA 1
ATOM 6359 C C . LEU A 1 804 ? 44.149 24.687 -51.626 1.00 55.84 804 LEU A C 1
ATOM 6361 O O . LEU A 1 804 ? 43.584 24.292 -50.615 1.00 55.84 804 LEU A O 1
ATOM 6365 N N . ASP A 1 805 ? 45.443 24.441 -51.846 1.00 56.69 805 ASP A N 1
ATOM 6366 C CA . ASP A 1 805 ? 46.246 23.569 -50.978 1.00 56.69 805 ASP A CA 1
ATOM 6367 C C . ASP A 1 805 ? 46.376 24.075 -49.533 1.00 56.69 805 ASP A C 1
ATOM 6369 O O . ASP A 1 805 ? 46.472 23.268 -48.606 1.00 56.69 805 ASP A O 1
ATOM 6373 N N . GLN A 1 806 ? 46.419 25.395 -49.313 1.00 62.69 806 GLN A N 1
ATOM 6374 C CA . GLN A 1 806 ? 46.469 25.966 -47.963 1.00 62.69 806 GLN A CA 1
ATOM 6375 C C . GLN A 1 806 ? 45.072 26.014 -47.334 1.00 62.69 806 GLN A C 1
ATOM 6377 O O . GLN A 1 806 ? 44.935 25.776 -46.136 1.00 62.69 806 GLN A O 1
ATOM 6382 N N . ARG A 1 807 ? 44.027 26.268 -48.134 1.00 57.47 807 ARG A N 1
ATOM 6383 C CA . ARG A 1 807 ? 42.627 26.259 -47.675 1.00 57.47 807 ARG A CA 1
ATOM 6384 C C . ARG A 1 807 ? 42.138 24.850 -47.326 1.00 57.47 807 ARG A C 1
ATOM 6386 O O . ARG A 1 807 ? 41.512 24.679 -46.287 1.00 57.47 807 ARG A O 1
ATOM 6393 N N . ILE A 1 808 ? 42.478 23.842 -48.130 1.00 57.81 808 ILE A N 1
ATOM 6394 C CA . ILE A 1 808 ? 42.201 22.423 -47.865 1.00 57.81 808 ILE A CA 1
ATOM 6395 C C . ILE A 1 808 ? 42.964 21.963 -46.623 1.00 57.81 808 ILE A C 1
ATOM 6397 O O . ILE A 1 808 ? 42.369 21.299 -45.780 1.00 57.81 808 ILE A O 1
ATOM 6401 N N . ARG A 1 809 ? 44.234 22.365 -46.448 1.00 61.22 809 ARG A N 1
ATOM 6402 C CA . ARG A 1 809 ? 44.972 22.110 -45.199 1.00 61.22 809 ARG A CA 1
ATOM 6403 C C . ARG A 1 809 ? 44.280 22.740 -43.992 1.00 61.22 809 ARG A C 1
ATOM 6405 O O . ARG A 1 809 ? 43.922 22.005 -43.087 1.00 61.22 809 ARG A O 1
ATOM 6412 N N . ALA A 1 810 ? 43.944 24.029 -44.032 1.00 60.53 810 ALA A N 1
ATOM 6413 C CA . ALA A 1 810 ? 43.230 24.693 -42.937 1.00 60.53 810 ALA A CA 1
ATOM 6414 C C . ALA A 1 810 ? 41.864 24.048 -42.609 1.00 60.53 810 ALA A C 1
ATOM 6416 O O . ALA A 1 810 ? 41.507 23.924 -41.439 1.00 60.53 810 ALA A O 1
ATOM 6417 N N . LEU A 1 811 ? 41.109 23.598 -43.619 1.00 55.06 811 LEU A N 1
ATOM 6418 C CA . LEU A 1 811 ? 39.855 22.854 -43.427 1.00 55.06 811 LEU A CA 1
ATOM 6419 C C . LEU A 1 811 ? 40.088 21.436 -42.879 1.00 55.06 811 LEU A C 1
ATOM 6421 O O . LEU A 1 811 ? 39.295 20.958 -42.073 1.00 55.06 811 LEU A O 1
ATOM 6425 N N . THR A 1 812 ? 41.176 20.776 -43.279 1.00 55.66 812 THR A N 1
ATOM 6426 C CA . THR A 1 812 ? 41.576 19.457 -42.767 1.00 55.66 812 THR A CA 1
ATOM 6427 C C . THR A 1 812 ? 42.034 19.555 -41.316 1.00 55.66 812 THR A C 1
ATOM 6429 O O . THR A 1 812 ? 41.617 18.747 -40.495 1.00 55.66 812 THR A O 1
ATOM 6432 N N . ASP A 1 813 ? 42.811 20.580 -40.972 1.00 66.69 813 ASP A N 1
ATOM 6433 C CA . ASP A 1 813 ? 43.252 20.867 -39.609 1.00 66.69 813 ASP A CA 1
ATOM 6434 C C . ASP A 1 813 ? 42.054 21.215 -38.712 1.00 66.69 813 ASP A C 1
ATOM 6436 O O . ASP A 1 813 ? 41.937 20.679 -37.612 1.00 66.69 813 ASP A O 1
ATOM 6440 N N . ALA A 1 814 ? 41.103 22.020 -39.205 1.00 58.72 814 ALA A N 1
ATOM 6441 C CA . ALA A 1 814 ? 39.851 22.306 -38.502 1.00 58.72 814 ALA A CA 1
ATOM 6442 C C . ALA A 1 814 ? 38.987 21.046 -38.305 1.00 58.72 814 ALA A C 1
ATOM 6444 O O . ALA A 1 814 ? 38.504 20.806 -37.198 1.00 58.72 814 ALA A O 1
ATOM 6445 N N . LYS A 1 815 ? 38.841 20.198 -39.336 1.00 62.22 815 LYS A N 1
ATOM 6446 C CA . LYS A 1 815 ? 38.167 18.891 -39.231 1.00 62.22 815 LYS A CA 1
ATOM 6447 C C . LYS A 1 815 ? 38.853 18.001 -38.193 1.00 62.22 815 LYS A C 1
ATOM 6449 O O . LYS A 1 815 ? 38.169 17.394 -37.374 1.00 62.22 815 LYS A O 1
ATOM 6454 N N . ASN A 1 816 ? 40.181 17.905 -38.222 1.00 62.25 816 ASN A N 1
ATOM 6455 C CA . ASN A 1 816 ? 40.954 17.072 -37.302 1.00 62.25 816 ASN A CA 1
ATOM 6456 C C . ASN A 1 816 ? 40.810 17.567 -35.858 1.00 62.25 816 ASN A C 1
ATOM 6458 O O . ASN A 1 816 ? 40.552 16.759 -34.969 1.00 62.25 816 ASN A O 1
ATOM 6462 N N . LEU A 1 817 ? 40.875 18.884 -35.637 1.00 64.12 817 LEU A N 1
ATOM 6463 C CA . LEU A 1 817 ? 40.627 19.503 -34.335 1.00 64.12 817 LEU A CA 1
ATOM 6464 C C . LEU A 1 817 ? 39.200 19.216 -33.845 1.00 64.12 817 LEU A C 1
ATOM 6466 O O . LEU A 1 817 ? 39.013 18.803 -32.707 1.00 64.12 817 LEU A O 1
ATOM 6470 N N . GLN A 1 818 ? 38.191 19.353 -34.708 1.00 56.88 818 GLN A N 1
ATOM 6471 C CA . GLN A 1 818 ? 36.798 19.090 -34.341 1.00 56.88 818 GLN A CA 1
ATOM 6472 C C . GLN A 1 818 ? 36.520 17.594 -34.102 1.00 56.88 818 GLN A C 1
ATOM 6474 O O . GLN A 1 818 ? 35.777 17.249 -33.189 1.00 56.88 818 GLN A O 1
ATOM 6479 N N . THR A 1 819 ? 37.185 16.700 -34.841 1.00 58.34 819 THR A N 1
ATOM 6480 C CA . THR A 1 819 ? 37.173 15.243 -34.593 1.00 58.34 819 THR A CA 1
ATOM 6481 C C . THR A 1 819 ? 37.819 14.917 -33.244 1.00 58.34 819 THR A C 1
ATOM 6483 O O . THR A 1 819 ? 37.314 14.083 -32.499 1.00 58.34 819 THR A O 1
ATOM 6486 N N . GLN A 1 820 ? 38.906 15.610 -32.892 1.00 66.81 820 GLN A N 1
ATOM 6487 C CA . GLN A 1 820 ? 39.551 15.487 -31.587 1.00 66.81 820 GLN A CA 1
ATOM 6488 C C . GLN A 1 820 ? 38.661 16.017 -30.454 1.00 66.81 820 GLN A C 1
ATOM 6490 O O . GLN A 1 820 ? 38.661 15.435 -29.379 1.00 66.81 820 GLN A O 1
ATOM 6495 N N . TRP A 1 821 ? 37.872 17.073 -30.678 1.00 60.06 821 TRP A N 1
ATOM 6496 C CA . TRP A 1 821 ? 36.908 17.570 -29.688 1.00 60.06 821 TRP A CA 1
ATOM 6497 C C . TRP A 1 821 ? 35.762 16.582 -29.464 1.00 60.06 821 TRP A C 1
ATOM 6499 O O . TRP A 1 821 ? 35.457 16.284 -28.315 1.00 60.06 821 TRP A O 1
ATOM 6509 N N . VAL A 1 822 ? 35.176 16.027 -30.533 1.00 62.59 822 VAL A N 1
ATOM 6510 C CA . VAL A 1 822 ? 34.161 14.959 -30.428 1.00 62.59 822 VAL A CA 1
ATOM 6511 C C . VAL A 1 822 ? 34.721 13.779 -29.639 1.00 62.59 822 VAL A C 1
ATOM 6513 O O . VAL A 1 822 ? 34.111 13.364 -28.659 1.00 62.59 822 VAL A O 1
ATOM 6516 N N . LYS A 1 823 ? 35.930 13.320 -29.982 1.00 65.81 823 LYS A N 1
ATOM 6517 C CA . LYS A 1 823 ? 36.591 12.241 -29.250 1.00 65.81 823 LYS A CA 1
ATOM 6518 C C . LYS A 1 823 ? 36.861 12.597 -27.781 1.00 65.81 823 LYS A C 1
ATOM 6520 O O . LYS A 1 823 ? 36.635 11.768 -26.913 1.00 65.81 823 LYS A O 1
ATOM 6525 N N . ASN A 1 824 ? 37.306 13.818 -27.481 1.00 66.81 824 ASN A N 1
ATOM 6526 C CA . ASN A 1 824 ? 37.520 14.256 -26.100 1.00 66.81 824 ASN A CA 1
ATOM 6527 C C . ASN A 1 824 ? 36.214 14.228 -25.286 1.00 66.81 824 ASN A C 1
ATOM 6529 O O . ASN A 1 824 ? 36.253 13.823 -24.128 1.00 66.81 824 ASN A O 1
ATOM 6533 N N . TYR A 1 825 ? 35.078 14.614 -25.883 1.00 55.34 825 TYR A N 1
ATOM 6534 C CA . TYR A 1 825 ? 33.760 14.504 -25.249 1.00 55.34 825 TYR A CA 1
ATOM 6535 C C . TYR A 1 825 ? 33.328 13.043 -25.061 1.00 55.34 825 TYR A C 1
ATOM 6537 O O . TYR A 1 825 ? 32.820 12.695 -23.999 1.00 55.34 825 TYR A O 1
ATOM 6545 N N . GLU A 1 826 ? 33.566 12.163 -26.038 1.00 63.88 826 GLU A N 1
ATOM 6546 C CA . GLU A 1 826 ? 33.331 10.717 -25.897 1.00 63.88 826 GLU A CA 1
ATOM 6547 C C . GLU A 1 826 ? 34.195 10.111 -24.770 1.00 63.88 826 GLU A C 1
ATOM 6549 O O . GLU A 1 826 ? 33.685 9.375 -23.924 1.00 63.88 826 GLU A O 1
ATOM 6554 N N . ASP A 1 827 ? 35.478 10.485 -24.693 1.00 69.56 827 ASP A N 1
ATOM 6555 C CA . ASP A 1 827 ? 36.434 10.071 -23.655 1.00 69.56 827 ASP A CA 1
ATOM 6556 C C . ASP A 1 827 ? 36.112 10.680 -22.265 1.00 69.56 827 ASP A C 1
ATOM 6558 O O . ASP A 1 827 ? 36.498 10.129 -21.229 1.00 69.56 827 ASP A O 1
ATOM 6562 N N . GLU A 1 828 ? 35.429 11.827 -22.205 1.00 61.78 828 GLU A N 1
ATOM 6563 C CA . GLU A 1 828 ? 34.939 12.462 -20.971 1.00 61.78 828 GLU A CA 1
ATOM 6564 C C . GLU A 1 828 ? 33.646 11.799 -20.476 1.00 61.78 828 GLU A C 1
ATOM 6566 O O . GLU A 1 828 ? 33.580 11.386 -19.320 1.00 61.78 828 GLU A O 1
ATOM 6571 N N . VAL A 1 829 ? 32.671 11.566 -21.361 1.00 62.38 829 VAL A N 1
ATOM 6572 C CA . VAL A 1 829 ? 31.459 10.779 -21.064 1.00 62.38 829 VAL A CA 1
ATOM 6573 C C . VAL A 1 829 ? 31.818 9.354 -20.630 1.00 62.38 829 VAL A C 1
ATOM 6575 O O . VAL A 1 829 ? 31.216 8.823 -19.697 1.00 62.38 829 VAL A O 1
ATOM 6578 N N . SER A 1 830 ? 32.819 8.738 -21.265 1.00 73.44 830 SER A N 1
ATOM 6579 C CA . SER A 1 830 ? 33.331 7.420 -20.876 1.00 73.44 830 SER A CA 1
ATOM 6580 C C . SER A 1 830 ? 34.005 7.445 -19.498 1.00 73.44 830 SER A C 1
ATOM 6582 O O . SER A 1 830 ? 33.728 6.581 -18.666 1.00 73.44 830 SER A O 1
ATOM 6584 N N . ARG A 1 831 ? 34.814 8.472 -19.190 1.00 68.62 831 ARG A N 1
ATOM 6585 C CA . ARG A 1 831 ? 35.401 8.643 -17.848 1.00 68.62 831 ARG A CA 1
ATOM 6586 C C . ARG A 1 831 ? 34.356 8.854 -16.766 1.00 68.62 831 ARG A C 1
ATOM 6588 O O . ARG A 1 831 ? 34.448 8.192 -15.745 1.00 68.62 831 ARG A O 1
ATOM 6595 N N . LEU A 1 832 ? 33.358 9.704 -16.995 1.00 60.53 832 LEU A N 1
ATOM 6596 C CA . LEU A 1 832 ? 32.278 9.937 -16.032 1.00 60.53 832 LEU A CA 1
ATOM 6597 C C . LEU A 1 832 ? 31.496 8.647 -15.742 1.00 60.53 832 LEU A C 1
ATOM 6599 O O . LEU A 1 832 ? 31.150 8.385 -14.593 1.00 60.53 832 LEU A O 1
ATOM 6603 N N . ARG A 1 833 ? 31.279 7.790 -16.751 1.00 64.81 833 ARG A N 1
ATOM 6604 C CA . ARG A 1 833 ? 30.706 6.447 -16.544 1.00 64.81 833 ARG A CA 1
ATOM 6605 C C . ARG A 1 833 ? 31.602 5.563 -15.673 1.00 64.81 833 ARG A C 1
ATOM 6607 O O . ARG A 1 833 ? 31.095 4.952 -14.741 1.00 64.81 833 ARG A O 1
ATOM 6614 N N . ILE A 1 834 ? 32.909 5.539 -15.936 1.00 74.38 834 ILE A N 1
ATOM 6615 C CA . ILE A 1 834 ? 33.883 4.766 -15.145 1.00 74.38 834 ILE A CA 1
ATOM 6616 C C . ILE A 1 834 ? 34.020 5.321 -13.718 1.00 74.38 834 ILE A C 1
ATOM 6618 O O . ILE A 1 834 ? 34.182 4.546 -12.785 1.00 74.38 834 ILE A O 1
ATOM 6622 N N . GLU A 1 835 ? 33.924 6.635 -13.505 1.00 57.41 835 GLU A N 1
ATOM 6623 C CA . GLU A 1 835 ? 33.925 7.235 -12.164 1.00 57.41 835 GLU A CA 1
ATOM 6624 C C . GLU A 1 835 ? 32.664 6.868 -11.375 1.00 57.41 835 GLU A C 1
ATOM 6626 O O . GLU A 1 835 ? 32.771 6.538 -10.197 1.00 57.41 835 GLU A O 1
ATOM 6631 N N . VAL A 1 836 ? 31.491 6.834 -12.018 1.00 62.97 836 VAL A N 1
ATOM 6632 C CA . VAL A 1 836 ? 30.252 6.313 -11.412 1.00 62.97 836 VAL A CA 1
ATOM 6633 C C . VAL A 1 836 ? 30.397 4.831 -11.039 1.00 62.97 836 VAL A C 1
ATOM 6635 O O . VAL A 1 836 ? 30.026 4.443 -9.932 1.00 62.97 836 VAL A O 1
ATOM 6638 N N . GLU A 1 837 ? 30.983 4.016 -11.918 1.00 69.62 837 GLU A N 1
ATOM 6639 C CA . GLU A 1 837 ? 31.234 2.587 -11.677 1.00 69.62 837 GLU A CA 1
ATOM 6640 C C . GLU A 1 837 ? 32.247 2.373 -10.532 1.00 69.62 837 GLU A C 1
ATOM 6642 O O . GLU A 1 837 ? 32.011 1.585 -9.620 1.00 69.62 837 GLU A O 1
ATOM 6647 N N . ASN A 1 838 ? 33.324 3.162 -10.504 1.00 59.88 838 ASN A N 1
ATOM 6648 C CA . ASN A 1 838 ? 34.349 3.144 -9.459 1.00 59.88 838 ASN A CA 1
ATOM 6649 C C . ASN A 1 838 ? 33.811 3.641 -8.104 1.00 59.88 838 ASN A C 1
ATOM 6651 O O . ASN A 1 838 ? 34.189 3.106 -7.068 1.00 59.88 838 ASN A O 1
ATOM 6655 N N . ILE A 1 839 ? 32.897 4.618 -8.076 1.00 54.84 839 ILE A N 1
ATOM 6656 C CA . ILE A 1 839 ? 32.198 5.028 -6.845 1.00 54.84 839 ILE A CA 1
ATOM 6657 C C . ILE A 1 839 ? 31.311 3.889 -6.320 1.00 54.84 839 ILE A C 1
ATOM 6659 O O . ILE A 1 839 ? 31.296 3.641 -5.112 1.00 54.84 839 ILE A O 1
ATOM 6663 N N . ASP A 1 840 ? 30.613 3.164 -7.198 1.00 54.19 840 ASP A N 1
ATOM 6664 C CA . ASP A 1 840 ? 29.802 2.008 -6.801 1.00 54.19 840 ASP A CA 1
ATOM 6665 C C . ASP A 1 840 ? 30.663 0.820 -6.326 1.00 54.19 840 ASP A C 1
ATOM 6667 O O . ASP A 1 840 ? 30.302 0.137 -5.368 1.00 54.19 840 ASP A O 1
ATOM 6671 N N . ASP A 1 841 ? 31.841 0.604 -6.911 1.00 67.56 841 ASP A N 1
ATOM 6672 C CA . ASP A 1 841 ? 32.775 -0.435 -6.464 1.00 67.56 841 ASP A CA 1
ATOM 6673 C C . ASP A 1 841 ? 33.536 -0.054 -5.183 1.00 67.56 841 ASP A C 1
ATOM 6675 O O . ASP A 1 841 ? 33.708 -0.902 -4.306 1.00 67.56 841 ASP A O 1
ATOM 6679 N N . ILE A 1 842 ? 33.891 1.221 -4.982 1.00 53.31 842 ILE A N 1
ATOM 6680 C CA . ILE A 1 842 ? 34.389 1.731 -3.691 1.00 53.31 842 ILE A CA 1
ATOM 6681 C C . ILE A 1 842 ? 33.321 1.534 -2.605 1.00 53.31 842 ILE A C 1
ATOM 6683 O O . ILE A 1 842 ? 33.637 1.049 -1.518 1.00 53.31 842 ILE A O 1
ATOM 6687 N N . ARG A 1 843 ? 32.048 1.827 -2.904 1.00 58.34 843 ARG A N 1
ATOM 6688 C CA . ARG A 1 843 ? 30.915 1.573 -1.997 1.00 58.34 843 ARG A CA 1
ATOM 6689 C C . ARG A 1 843 ? 30.785 0.088 -1.631 1.00 58.34 843 ARG A C 1
ATOM 6691 O O . ARG A 1 843 ? 30.497 -0.210 -0.477 1.00 58.34 843 ARG A O 1
ATOM 6698 N N . LYS A 1 844 ? 31.013 -0.835 -2.574 1.00 55.59 844 LYS A N 1
ATOM 6699 C CA . LYS A 1 844 ? 30.996 -2.295 -2.329 1.00 55.59 844 LYS A CA 1
ATOM 6700 C C . LYS A 1 844 ? 32.233 -2.813 -1.586 1.00 55.59 844 LYS A C 1
ATOM 6702 O O . LYS A 1 844 ? 32.144 -3.841 -0.922 1.00 55.59 844 LYS A O 1
ATOM 6707 N N . ALA A 1 845 ? 33.382 -2.149 -1.722 1.00 53.28 845 ALA A N 1
ATOM 6708 C CA . ALA A 1 845 ? 34.654 -2.578 -1.134 1.00 53.28 845 ALA A CA 1
ATOM 6709 C C . ALA A 1 845 ? 34.886 -2.070 0.304 1.00 53.28 845 ALA A C 1
ATOM 6711 O O . ALA A 1 845 ? 35.789 -2.558 0.988 1.00 53.28 845 ALA A O 1
ATOM 6712 N N . LEU A 1 846 ? 34.099 -1.097 0.773 1.00 45.41 846 LEU A N 1
ATOM 6713 C CA . LEU A 1 846 ? 34.170 -0.588 2.143 1.00 45.41 846 LEU A CA 1
ATOM 6714 C C . LEU A 1 846 ? 33.533 -1.580 3.142 1.00 45.41 846 LEU A C 1
ATOM 6716 O O . LEU A 1 846 ? 32.374 -1.958 2.967 1.00 45.41 846 LEU A O 1
ATOM 6720 N N . PRO A 1 847 ? 34.238 -1.980 4.221 1.00 48.78 847 PRO A N 1
ATOM 6721 C CA . PRO A 1 847 ? 33.638 -2.754 5.307 1.00 48.78 847 PRO A CA 1
ATOM 6722 C C . PRO A 1 847 ? 32.525 -1.967 6.009 1.00 48.78 847 PRO A C 1
ATOM 6724 O O . PRO A 1 847 ? 32.625 -0.747 6.151 1.00 48.78 847 PRO A O 1
ATOM 6727 N N . THR A 1 848 ? 31.527 -2.677 6.538 1.00 54.03 848 THR A N 1
ATOM 6728 C CA . THR A 1 848 ? 30.297 -2.125 7.145 1.00 54.03 848 THR A CA 1
ATOM 6729 C C . THR A 1 848 ? 30.496 -1.148 8.314 1.00 54.03 848 THR A C 1
ATOM 6731 O O . THR A 1 848 ? 29.558 -0.437 8.657 1.00 54.03 848 THR A O 1
ATOM 6734 N N . ASP A 1 849 ? 31.704 -1.056 8.883 1.00 49.25 849 ASP A N 1
ATOM 6735 C CA . ASP A 1 849 ? 32.042 -0.187 10.024 1.00 49.25 849 ASP A CA 1
ATOM 6736 C C . ASP A 1 849 ? 33.105 0.896 9.711 1.00 49.25 849 ASP A C 1
ATOM 6738 O O . ASP A 1 849 ? 33.635 1.546 10.617 1.00 49.25 849 ASP A O 1
ATOM 6742 N N . CYS A 1 850 ? 33.466 1.120 8.439 1.00 40.00 850 CYS A N 1
ATOM 6743 C CA . CYS A 1 850 ? 34.548 2.049 8.082 1.00 40.00 850 CYS A CA 1
ATOM 6744 C C . CYS A 1 850 ? 34.103 3.526 7.971 1.00 40.00 850 CYS A C 1
ATOM 6746 O O . CYS A 1 850 ? 33.960 4.076 6.881 1.00 40.00 850 CYS A O 1
ATOM 6748 N N . TYR A 1 851 ? 33.958 4.212 9.110 1.00 49.22 851 TYR A N 1
ATOM 6749 C CA . TYR A 1 851 ? 33.676 5.657 9.164 1.00 49.22 851 TYR A CA 1
ATOM 6750 C C . TYR A 1 851 ? 34.940 6.520 9.315 1.00 49.22 851 TYR A C 1
ATOM 6752 O O . TYR A 1 851 ? 35.121 7.195 10.333 1.00 49.22 851 TYR A O 1
ATOM 6760 N N . GLN A 1 852 ? 35.812 6.570 8.301 1.00 36.38 852 GLN A N 1
ATOM 6761 C CA . GLN A 1 852 ? 36.863 7.594 8.278 1.00 36.38 852 GLN A CA 1
ATOM 6762 C C . GLN A 1 852 ? 36.377 8.854 7.549 1.00 36.38 852 GLN A C 1
ATOM 6764 O O . GLN A 1 852 ? 36.221 8.879 6.331 1.00 36.38 852 GLN A O 1
ATOM 6769 N N . ARG A 1 853 ? 36.141 9.928 8.315 1.00 46.38 853 ARG A N 1
ATOM 6770 C CA . ARG A 1 853 ? 35.778 11.248 7.777 1.00 46.38 853 ARG A CA 1
ATOM 6771 C C . ARG A 1 853 ? 36.932 11.817 6.948 1.00 46.38 853 ARG A C 1
ATOM 6773 O O . ARG A 1 853 ? 37.836 12.440 7.505 1.00 46.38 853 ARG A O 1
ATOM 6780 N N . VAL A 1 854 ? 36.874 11.673 5.627 1.00 35.31 854 VAL A N 1
ATOM 6781 C CA . VAL A 1 854 ? 37.711 12.473 4.725 1.00 35.31 854 VAL A CA 1
ATOM 6782 C C . VAL A 1 854 ? 37.136 13.884 4.689 1.00 35.31 854 VAL A C 1
ATOM 6784 O O . VAL A 1 854 ? 36.199 14.188 3.953 1.00 35.31 854 VAL A O 1
ATOM 6787 N N . ARG A 1 855 ? 37.694 14.758 5.527 1.00 44.94 855 ARG A N 1
ATOM 6788 C CA . ARG A 1 855 ? 37.499 16.199 5.408 1.00 44.94 855 ARG A CA 1
ATOM 6789 C C . ARG A 1 855 ? 38.338 16.668 4.221 1.00 44.94 855 ARG A C 1
ATOM 6791 O O . ARG A 1 855 ? 39.549 16.815 4.348 1.00 44.94 855 ARG A O 1
ATOM 6798 N N . LEU A 1 856 ? 37.698 16.868 3.073 1.00 38.56 856 LEU A N 1
ATOM 6799 C CA . LEU A 1 856 ? 38.275 17.679 2.005 1.00 38.56 856 LEU A CA 1
ATOM 6800 C C . LEU A 1 856 ? 38.272 19.129 2.516 1.00 38.56 856 LEU A C 1
ATOM 6802 O O . LEU A 1 856 ? 37.219 19.754 2.601 1.00 38.56 856 LEU A O 1
ATOM 6806 N N . GLU A 1 857 ? 39.429 19.606 2.976 1.00 39.56 857 GLU A N 1
ATOM 6807 C CA . GLU A 1 857 ? 39.656 21.011 3.337 1.00 39.56 857 GLU A CA 1
ATOM 6808 C C . GLU A 1 857 ? 40.193 21.803 2.131 1.00 39.56 857 GLU A C 1
ATOM 6810 O O . GLU A 1 857 ? 40.899 21.213 1.306 1.00 39.56 857 GLU A O 1
ATOM 6815 N N . PRO A 1 858 ? 40.053 23.141 2.111 1.00 47.12 858 PRO A N 1
ATOM 6816 C CA . PRO A 1 858 ? 39.009 23.972 2.725 1.00 47.12 858 PRO A CA 1
ATOM 6817 C C . PRO A 1 858 ? 38.198 24.799 1.705 1.00 47.12 858 PRO A C 1
ATOM 6819 O O . PRO A 1 858 ? 38.722 25.105 0.610 1.00 47.12 858 PRO A O 1
#

Radius of gyration: 63.3 Å; chains: 1; bounding box: 181×68×211 Å

Foldseek 3Di:
DDDDDDDDDDDDDDDDDPDDPDDDPVVVVVVPDDPDDPLLDQADPVRHGAFHFADKDQLLAQFQKDKPFFAAPVHKDKFWAPDPDPDTDIDIDHVPQQDSSLAHYDQDPVDFGKTWGAFCLVPCFPPHKMKIKTFSLAKWLFFKKKWWWQFFDAQWKFKWFAQDPPGDTDTQEIEHPCCCVPPVDDADQADDAVPQLDYHYHPPQNDRPPRGRRMDMDGRNGRGPCSVVCLPDVSSSSSSIGRMMMMMRRHHDDPCPCVVVDPNRRSHGITMTRYITTTTTRQQLRFHSHWDWDQDPVRDTGIAGPGHLQADDRRSQGHHFQLAFDHAHRGDNVGHRRRHGAQLVPQASGFHFAPVCCVVPVTGTAGPPGHQQADDRSSPAHHPQWHQDPPPRGTDGNPDDPCVVVVVVVVVVVVVVVVPPPDDDDDDDDDDDPPVVVVVVVVLVVVVVVLVVVLVVLVVVLVVLVVVVVVLVVVLVVLVVVVVVLVVVVVVLVVLLVVLVVLLVVLVVLLVVLVVLLVPPPCDDDDDVVVVVVVLVVVVVVLVVVVVVLVVVVVVVVVVVVVLVVVVVVLVVVVVVLVVVVVVVVVVVVVVVVVVVVCPVVVVPDVPPPPVVVVVVVVVVVVVVVSVVVVVVSVVVVVVVVVVVVVVVVVVVVSVVVVVVSVVVVVVSVVVVVVVVVVVVVVVVVVVVSVVSNVVSVVSSVVSVVSSVVSVVVSVVSVVVVVVSVVVVVVSVVVSVVSVVVVVVSVVVSVLSVVLSVLSVVLVVLSVVLVVVVVPDPDDDPVVVVVSVVSNVVSVVSNVVSVVVVVVVVVVVVVVVVVVVVVVVVVVVVVVVVVVVVVVVVVVPDPPPDDDDPPPDD

InterPro domains:
  IPR002049 Laminin-type EGF domain [PF00053] (282-328)
  IPR002049 Laminin-type EGF domain [PF00053] (342-393)
  IPR002049 Laminin-type EGF domain [PS01248] (305-339)
  IPR002049 Laminin-type EGF domain [SM00180] (282-339)
  IPR002049 Laminin-type EGF domain [SM00180] (342-395)
  IPR002049 Laminin-type EGF domain [cd00055] (281-328)
  IPR002049 Laminin-type EGF domain [cd00055] (341-395)
  IPR008211 Laminin, N-terminal [PF00055] (52-280)
  IPR008211 Laminin, N-terminal [PS51117] (48-281)
  IPR008211 Laminin, N-terminal [SM00136] (46-280)
  IPR008979 Galactose-binding-like domain superfamily [SSF49785] (95-191)
  IPR050440 Laminin/Netrin Extracellular Matrix [PTHR10574] (40-404)

Sequence (858 aa):
MRGNTIWNLLLLVGCCVLADPEADPSEELFNRLPKNRNEDKCYDENGRPQRCIPPFENAAFNVLMEATNTCGEDRPIEFCKQTGVQKKSCEICRRGDHSASFLTDHDNNDNATWWQSDTMYEGIEYPNQVNLTLHLGKTFDITYVRVLFESPRPESWGIYKRKNEKSPWEPYQFYSATCRDTYELPESKETIRGDDTRVLCTSEFSDISPLTKGTVAFSTLEGRPSAYYFETNPELQEWVQATDLRITLDRLNTFGDEVFGDAQVLKSYYYAIADVAVGARCACNGHAGECVNSTSVDGRTRRVCRCEHNTAGPDCNECLPFYNDAPWGRATTTDAHECKPCNCNGYSDRCYFDRELYKLTGHGGHCLDCRANRDGANCERCRENYYQRPEDNYCIACNCNEIGNAIIILNQIIAIINSVISQKTPHIPYGNLGFYFFRNTNEAKKLHMLAEQARDTTLEAYNLAKQTISKYSNITDEIRDLENKLAQLEDRMDEVRNLTAIAATKSSAVSQEALDLLILDLTLPPVDIEQLRQQIESVSSVSLQIKEQAQLLLEQNENLMNEMVDKVRRSEELLDRAQDQQAATAELLAELDEANETANDAVKRGDQTLKEAQETLKKLGEFDAEVRRERVKAQSALQDIQKIEDLITNASAKARETERVLNGSEGNAKSAREIAQNAQTYADRASTNANDIRMEANKTKIEALRLGNEAEKLHLRVDTTDSMIKQYEIQMTKDANITAEANYKVGQAKTNVTLASQQVDKALLEVAAIIRELENLPEIDDADLNRLEERLVAAEKEIKAANLDQRIRALTDAKNLQTQWVKNYEDEVSRLRIEVENIDDIRKALPTDCYQRVRLEP